Protein AF-0000000078754511 (afdb_homodimer)

Foldseek 3Di:
DPPPPDPPPLPLCLPLQDQVLQVLQVVLQCVQVVVVHDRDDLQVAALLVLLLVLQLVQQLQLHHPLVSHDPVVNVVSVVSVVVCVVVVNGDNHGNDDPSSSSSNSLNNNFAYEHPPPPCFPAFQKDKFFDDDDAQFWQDWDADPVAFIWTWHQPQCWTFTAHLVRHTDDIAHDLHTWHDWDDDPQKIKTKHQQHPVLDDDQRRKIWIWIAHPVVRDIDTQDIDAAGFRDKDWAQLDDPPDIKIWTFHAHPQADGAIKIWDDDVPHIDIDGQGRDGGWADKAWDDYDPSKTWIWIFGADCWTFIWTWIRHPRHIDIDTQDTDHRQFAWHDWYWAQQQPPPGTKIKTFTADRCVVPLFSAFDQQGGIWTWDDDSGPHTGTRHGYRAHAWQDWDWDQDPNKTKIWTFGFGQDPVTFGWIWIWIRPHRSHTRIHIHGDLFRFNDKDWSDPDPWIWIKGAGHQDWTWHQDPNDTDTDTRPDHRIIIMTRDPPPD/DDPPPPPPPLPLCLDLQFQVLQVLQVVLQCVQVVVVHDRDALQVAALLVLLLVLQLVQQLQLHHPLVSHDPVVNVVSVVSVVVCVVVVNGDNHGNDDPSSSSSNSLNNNFAYEHPPPPCFPAFQKDKFFDDDDAQFWQDWDADPVAFIWTWHQPQQWTFTAHLVRHTDDIAHDLHTWHDWDDDPQKIKTKHQQHPVLDDDQRRKIWIWIAHPVVRDIDTQDIDAAGFRDKDWAQLDDPPDIKMWTFHAHPQADGAIKIWDDDVPHIDIDGQGRDGGWADKAWDDYDPSKTWIWIFGADCWTFIWTWIRHPRHIDIDTQDTDHRQFAWHDWYWAQQQPPPGTKIKTFTADRCVVPLFSAFDQQGGIWTWDDDSGPHTGTRHGYRAHAWQDWDWDQDPNKTKIWTFGFGQDPVTFGWIWIWIRPHRSHTRIHIHGDLFRFNDKDWSDPDPWIWIKGAGHQDWTWHQDPNDTDTDTRPDHRIIIMTRDPPPD

Structure (mmCIF, N/CA/C/O backbone):
data_AF-0000000078754511-model_v1
#
loop_
_entity.id
_entity.type
_entity.pdbx_description
1 polymer 'VCBS repeat-containing protein'
#
loop_
_atom_site.group_PDB
_atom_site.id
_atom_site.type_symbol
_atom_site.label_atom_id
_atom_site.label_alt_id
_atom_site.label_comp_id
_atom_site.label_asym_id
_atom_site.label_entity_id
_atom_site.label_seq_id
_atom_site.pdbx_PDB_ins_code
_atom_site.Cartn_x
_atom_site.Cartn_y
_atom_site.Cartn_z
_atom_site.occupancy
_atom_site.B_iso_or_equiv
_atom_site.auth_seq_id
_atom_site.auth_comp_id
_atom_site.auth_asym_id
_atom_site.auth_atom_id
_atom_site.pdbx_PDB_model_num
ATOM 1 N N . MET A 1 1 ? -35.531 -6.73 31.484 1 18.2 1 MET A N 1
ATOM 2 C CA . MET A 1 1 ? -36.062 -7.129 30.188 1 18.2 1 MET A CA 1
ATOM 3 C C . MET A 1 1 ? -35.188 -6.543 29.062 1 18.2 1 MET A C 1
ATOM 5 O O . MET A 1 1 ? -35.281 -5.348 28.781 1 18.2 1 MET A O 1
ATOM 9 N N . CYS A 1 2 ? -34.062 -6.977 28.766 1 18.41 2 CYS A N 1
ATOM 10 C CA . CYS A 1 2 ? -32.75 -6.57 28.266 1 18.41 2 CYS A CA 1
ATOM 11 C C . CYS A 1 2 ? -32.75 -6.535 26.75 1 18.41 2 CYS A C 1
ATOM 13 O O . CYS A 1 2 ? -32.75 -7.582 26.094 1 18.41 2 CYS A O 1
ATOM 15 N N . ALA A 1 3 ? -33.406 -5.613 26.109 1 20.36 3 ALA A N 1
ATOM 16 C CA . ALA A 1 3 ? -33.844 -5.574 24.719 1 20.36 3 ALA A CA 1
ATOM 17 C C . ALA A 1 3 ? -32.656 -5.777 23.766 1 20.36 3 ALA A C 1
ATOM 19 O O . ALA A 1 3 ? -31.688 -5.027 23.828 1 20.36 3 ALA A O 1
ATOM 20 N N . ARG A 1 4 ? -32.344 -6.934 23.25 1 21.5 4 ARG A N 1
ATOM 21 C CA . ARG A 1 4 ? -31.406 -7.57 22.328 1 21.5 4 ARG A CA 1
ATOM 22 C C . ARG A 1 4 ? -31.359 -6.824 21 1 21.5 4 ARG A C 1
ATOM 24 O O . ARG A 1 4 ? -32.281 -6.945 20.188 1 21.5 4 ARG A O 1
ATOM 31 N N . ALA A 1 5 ? -31.062 -5.629 21 1 21.14 5 ALA A N 1
ATOM 32 C CA . ALA A 1 5 ? -31.156 -4.867 19.75 1 21.14 5 ALA A CA 1
ATOM 33 C C . ALA A 1 5 ? -30.484 -5.617 18.609 1 21.14 5 ALA A C 1
ATOM 35 O O . ALA A 1 5 ? -29.391 -6.18 18.781 1 21.14 5 ALA A O 1
ATOM 36 N N . ARG A 1 6 ? -31.234 -6.164 17.719 1 22.45 6 ARG A N 1
ATOM 37 C CA . ARG A 1 6 ? -31 -6.812 16.438 1 22.45 6 ARG A CA 1
ATOM 38 C C . ARG A 1 6 ? -29.953 -6.059 15.625 1 22.45 6 ARG A C 1
ATOM 40 O O . ARG A 1 6 ? -30.156 -4.898 15.266 1 22.45 6 ARG A O 1
ATOM 47 N N . PHE A 1 7 ? -28.781 -6.27 15.883 1 22.36 7 PHE A N 1
ATOM 48 C CA . PHE A 1 7 ? -27.531 -5.922 15.219 1 22.36 7 PHE A CA 1
ATOM 49 C C . PHE A 1 7 ? -27.672 -6.023 13.703 1 22.36 7 PHE A C 1
ATOM 51 O O . PHE A 1 7 ? -27.875 -7.113 13.164 1 22.36 7 PHE A O 1
ATOM 58 N N . SER A 1 8 ? -28.391 -5.188 13.164 1 24.47 8 SER A N 1
ATOM 59 C CA . SER A 1 8 ? -28.688 -5.137 11.734 1 24.47 8 SER A CA 1
ATOM 60 C C . SER A 1 8 ? -27.469 -5.535 10.906 1 24.47 8 SER A C 1
ATOM 62 O O . SER A 1 8 ? -26.328 -5.227 11.273 1 24.47 8 SER A O 1
ATOM 64 N N . GLU A 1 9 ? -27.438 -6.629 10.18 1 24.64 9 GLU A N 1
ATOM 65 C CA . GLU A 1 9 ? -26.625 -7.262 9.141 1 24.64 9 GLU A CA 1
ATOM 66 C C . GLU A 1 9 ? -26 -6.219 8.219 1 24.64 9 GLU A C 1
ATOM 68 O O . GLU A 1 9 ? -26.703 -5.484 7.527 1 24.64 9 GLU A O 1
ATOM 73 N N . PHE A 1 10 ? -25.281 -5.43 8.633 1 26.17 10 PHE A N 1
ATOM 74 C CA . PHE A 1 10 ? -24.531 -4.68 7.629 1 26.17 10 PHE A CA 1
ATOM 75 C C . PHE A 1 10 ? -24.281 -5.531 6.391 1 26.17 10 PHE A C 1
ATOM 77 O O . PHE A 1 10 ? -23.5 -6.488 6.441 1 26.17 10 PHE A O 1
ATOM 84 N N . ARG A 1 11 ? -25.25 -5.789 5.57 1 28.97 11 ARG A N 1
ATOM 85 C CA . ARG A 1 11 ? -25.234 -6.438 4.262 1 28.97 11 ARG A CA 1
ATOM 86 C C . ARG A 1 11 ? -24.031 -5.961 3.439 1 28.97 11 ARG A C 1
ATOM 88 O O . ARG A 1 11 ? -23.953 -4.785 3.076 1 28.97 11 ARG A O 1
ATOM 95 N N . GLN A 1 12 ? -22.891 -6.449 3.58 1 33.5 12 GLN A N 1
ATOM 96 C CA . GLN A 1 12 ? -21.75 -6.543 2.68 1 33.5 12 GLN A CA 1
ATOM 97 C C . GLN A 1 12 ? -22.203 -6.676 1.228 1 33.5 12 GLN A C 1
ATOM 99 O O . GLN A 1 12 ? -22.469 -7.781 0.755 1 33.5 12 GLN A O 1
ATOM 104 N N . GLU A 1 13 ? -22.969 -5.902 0.886 1 31.16 13 GLU A N 1
ATOM 105 C CA . GLU A 1 13 ? -23.375 -5.965 -0.512 1 31.16 13 GLU A CA 1
ATOM 106 C C . GLU A 1 13 ? -22.188 -5.777 -1.45 1 31.16 13 GLU A C 1
ATOM 108 O O . GLU A 1 13 ? -21.734 -4.652 -1.673 1 31.16 13 GLU A O 1
ATOM 113 N N . LYS A 1 14 ? -21.219 -6.57 -1.328 1 37.03 14 LYS A N 1
ATOM 114 C CA . LYS A 1 14 ? -20.438 -6.539 -2.561 1 37.03 14 LYS A CA 1
ATOM 115 C C . LYS A 1 14 ? -21.328 -6.578 -3.787 1 37.03 14 LYS A C 1
ATOM 117 O O . LYS A 1 14 ? -22.078 -7.539 -3.986 1 37.03 14 LYS A O 1
ATOM 122 N N . LEU A 1 15 ? -21.688 -5.535 -4.34 1 36.12 15 LEU A N 1
ATOM 123 C CA . LEU A 1 15 ? -22.516 -5.426 -5.543 1 36.12 15 LEU A CA 1
ATOM 124 C C . LEU A 1 15 ? -22 -6.344 -6.645 1 36.12 15 LEU A C 1
ATOM 126 O O . LEU A 1 15 ? -20.781 -6.523 -6.785 1 36.12 15 LEU A O 1
ATOM 130 N N . ASN A 1 16 ? -22.625 -7.418 -6.926 1 35.25 16 ASN A N 1
ATOM 131 C CA . ASN A 1 16 ? -22.422 -8.18 -8.156 1 35.25 16 ASN A CA 1
ATOM 132 C C . ASN A 1 16 ? -22.016 -7.273 -9.312 1 35.25 16 ASN A C 1
ATOM 134 O O . ASN A 1 16 ? -22.875 -6.719 -10 1 35.25 16 ASN A O 1
ATOM 138 N N . VAL A 1 17 ? -20.953 -6.707 -9.156 1 39.59 17 VAL A N 1
ATOM 139 C CA . VAL A 1 17 ? -20.672 -5.715 -10.195 1 39.59 17 VAL A CA 1
ATOM 140 C C . VAL A 1 17 ? -20.172 -6.414 -11.453 1 39.59 17 VAL A C 1
ATOM 142 O O . VAL A 1 17 ? -19.203 -7.176 -11.398 1 39.59 17 VAL A O 1
ATOM 145 N N . ASP A 1 18 ? -21.016 -6.59 -12.453 1 44.59 18 ASP A N 1
ATOM 146 C CA . ASP A 1 18 ? -20.703 -7.055 -13.797 1 44.59 18 ASP A CA 1
ATOM 147 C C . ASP A 1 18 ? -19.516 -6.289 -14.375 1 44.59 18 ASP A C 1
ATOM 149 O O . ASP A 1 18 ? -19.25 -5.152 -13.984 1 44.59 18 ASP A O 1
ATOM 153 N N . ARG A 1 19 ? -18.734 -6.926 -15.289 1 43.47 19 ARG A N 1
ATOM 154 C CA . ARG A 1 19 ? -17.547 -6.445 -15.969 1 43.47 19 ARG A CA 1
ATOM 155 C C . ARG A 1 19 ? -17.781 -5.082 -16.609 1 43.47 19 ARG A C 1
ATOM 157 O O . ARG A 1 19 ? -16.953 -4.184 -16.5 1 43.47 19 ARG A O 1
ATOM 164 N N . ALA A 1 20 ? -18.625 -5.164 -17.344 1 53.12 20 ALA A N 1
ATOM 165 C CA . ALA A 1 20 ? -19.016 -3.941 -18.047 1 53.12 20 ALA A CA 1
ATOM 166 C C . ALA A 1 20 ? -19.312 -2.816 -17.047 1 53.12 20 ALA A C 1
ATOM 168 O O . ALA A 1 20 ? -18.953 -1.659 -17.297 1 53.12 20 ALA A O 1
ATOM 169 N N . ALA A 1 21 ? -19.625 -3.314 -15.945 1 59.94 21 ALA A N 1
ATOM 170 C CA . ALA A 1 21 ? -19.984 -2.328 -14.93 1 59.94 21 ALA A CA 1
ATOM 171 C C . ALA A 1 21 ? -18.734 -1.723 -14.289 1 59.94 21 ALA A C 1
ATOM 173 O O . ALA A 1 21 ? -18.688 -0.518 -14.031 1 59.94 21 ALA A O 1
ATOM 174 N N . LEU A 1 22 ? -17.672 -2.545 -14.227 1 65.56 22 LEU A N 1
ATOM 175 C CA . LEU A 1 22 ? -16.453 -2.031 -13.625 1 65.56 22 LEU A CA 1
ATOM 176 C C . LEU A 1 22 ? -15.75 -1.052 -14.57 1 65.56 22 LEU A C 1
ATOM 178 O O . LEU A 1 22 ? -15.242 -0.016 -14.125 1 65.56 22 LEU A O 1
ATOM 182 N N . ARG A 1 23 ? -15.688 -1.397 -15.852 1 64.94 23 ARG A N 1
ATOM 183 C CA . ARG A 1 23 ? -15.102 -0.492 -16.828 1 64.94 23 ARG A CA 1
ATOM 184 C C . ARG A 1 23 ? -15.867 0.825 -16.891 1 64.94 23 ARG A C 1
ATOM 186 O O . ARG A 1 23 ? -15.266 1.898 -16.938 1 64.94 23 ARG A O 1
ATOM 193 N N . THR A 1 24 ? -17.062 0.612 -16.969 1 75.88 24 THR A N 1
ATOM 194 C CA . THR A 1 24 ? -17.906 1.799 -16.984 1 75.88 24 THR A CA 1
ATOM 195 C C . THR A 1 24 ? -17.719 2.619 -15.711 1 75.88 24 THR A C 1
ATOM 197 O O . THR A 1 24 ? -17.656 3.85 -15.758 1 75.88 24 THR A O 1
ATOM 200 N N . GLY A 1 25 ? -17.484 1.888 -14.68 1 83.81 25 GLY A N 1
ATOM 201 C CA . GLY A 1 25 ? -17.25 2.57 -13.414 1 83.81 25 GLY A CA 1
ATOM 202 C C . GLY A 1 25 ? -15.93 3.301 -13.352 1 83.81 25 GLY A C 1
ATOM 203 O O . GLY A 1 25 ? -15.852 4.43 -12.867 1 83.81 25 GLY A O 1
ATOM 204 N N . ARG A 1 26 ? -14.914 2.621 -13.836 1 78.06 26 ARG A N 1
ATOM 205 C CA . ARG A 1 26 ? -13.602 3.254 -13.867 1 78.06 26 ARG A CA 1
ATOM 206 C C . ARG A 1 26 ? -13.617 4.496 -14.75 1 78.06 26 ARG A C 1
ATOM 208 O O . ARG A 1 26 ? -13.094 5.543 -14.367 1 78.06 26 ARG A O 1
ATOM 215 N N . ALA A 1 27 ? -14.125 4.395 -15.938 1 78.88 27 ALA A N 1
ATOM 216 C CA . ALA A 1 27 ? -14.242 5.531 -16.844 1 78.88 27 ALA A CA 1
ATOM 217 C C . ALA A 1 27 ? -15.047 6.66 -16.219 1 78.88 27 ALA A C 1
ATOM 219 O O . ALA A 1 27 ? -14.695 7.836 -16.344 1 78.88 27 ALA A O 1
ATOM 220 N N . ALA A 1 28 ? -16.078 6.262 -15.57 1 90.19 28 ALA A N 1
ATOM 221 C CA . ALA A 1 28 ? -16.891 7.25 -14.875 1 90.19 28 ALA A CA 1
ATOM 222 C C . ALA A 1 28 ? -16.094 7.953 -13.781 1 90.19 28 ALA A C 1
ATOM 224 O O . ALA A 1 28 ? -16.219 9.164 -13.586 1 90.19 28 ALA A O 1
ATOM 225 N N . ALA A 1 29 ? -15.266 7.168 -13.094 1 88.19 29 ALA A N 1
ATOM 226 C CA . ALA A 1 29 ? -14.438 7.754 -12.047 1 88.19 29 ALA A CA 1
ATOM 227 C C . ALA A 1 29 ? -13.469 8.781 -12.617 1 88.19 29 ALA A C 1
ATOM 229 O O . ALA A 1 29 ? -13.328 9.883 -12.086 1 88.19 29 ALA A O 1
ATOM 230 N N . GLU A 1 30 ? -12.828 8.438 -13.695 1 81.81 30 GLU A N 1
ATOM 231 C CA . GLU A 1 30 ? -11.891 9.344 -14.352 1 81.81 30 GLU A CA 1
ATOM 232 C C . GLU A 1 30 ? -12.586 10.617 -14.812 1 81.81 30 GLU A C 1
ATOM 234 O O . GLU A 1 30 ? -12.031 11.711 -14.695 1 81.81 30 GLU A O 1
ATOM 239 N N . THR A 1 31 ? -13.727 10.469 -15.266 1 86.75 31 THR A N 1
ATOM 240 C CA . THR A 1 31 ? -14.477 11.594 -15.828 1 86.75 31 THR A CA 1
ATOM 241 C C . THR A 1 31 ? -15.031 12.477 -14.719 1 86.75 31 THR A C 1
ATOM 243 O O . THR A 1 31 ? -14.914 13.703 -14.773 1 86.75 31 THR A O 1
ATOM 246 N N . HIS A 1 32 ? -15.547 11.875 -13.719 1 90.19 32 HIS A N 1
ATOM 247 C CA . HIS A 1 32 ? -16.359 12.641 -12.773 1 90.19 32 HIS A CA 1
ATOM 248 C C . HIS A 1 32 ? -15.57 12.945 -11.5 1 90.19 32 HIS A C 1
ATOM 250 O O . HIS A 1 32 ? -15.766 14 -10.891 1 90.19 32 HIS A O 1
ATOM 256 N N . CYS A 1 33 ? -14.773 11.977 -11.055 1 88.5 33 CYS A N 1
ATOM 257 C CA . CYS A 1 33 ? -14 12.219 -9.836 1 88.5 33 CYS A CA 1
ATOM 258 C C . CYS A 1 33 ? -12.773 13.078 -10.133 1 88.5 33 CYS A C 1
ATOM 260 O O . CYS A 1 33 ? -12.367 13.891 -9.297 1 88.5 33 CYS A O 1
ATOM 262 N N . GLY A 1 34 ? -12.164 12.945 -11.281 1 81.81 34 GLY A N 1
ATOM 263 C CA . GLY A 1 34 ? -10.961 13.656 -11.688 1 81.81 34 GLY A CA 1
ATOM 264 C C . GLY A 1 34 ? -11.188 15.141 -11.906 1 81.81 34 GLY A C 1
ATOM 265 O O . GLY A 1 34 ? -10.234 15.914 -12.008 1 81.81 34 GLY A O 1
ATOM 266 N N . GLN A 1 35 ? -12.359 15.539 -11.891 1 77.88 35 GLN A N 1
ATOM 267 C CA . GLN A 1 35 ? -12.68 16.938 -12.117 1 77.88 35 GLN A CA 1
ATOM 268 C C . GLN A 1 35 ? -12.297 17.797 -10.914 1 77.88 35 GLN A C 1
ATOM 270 O O . GLN A 1 35 ? -12 18.984 -11.055 1 77.88 35 GLN A O 1
ATOM 275 N N . CYS A 1 36 ? -12.305 17.188 -9.828 1 83.62 36 CYS A N 1
ATOM 276 C CA . CYS A 1 36 ? -12.094 17.969 -8.617 1 83.62 36 CYS A CA 1
ATOM 277 C C . CYS A 1 36 ? -10.82 17.547 -7.902 1 83.62 36 CYS A C 1
ATOM 279 O O . CYS A 1 36 ? -10.234 18.328 -7.152 1 83.62 36 CYS A O 1
ATOM 281 N N . HIS A 1 37 ? -10.453 16.328 -8.102 1 83.62 37 HIS A N 1
ATOM 282 C CA . HIS A 1 37 ? -9.266 15.805 -7.438 1 83.62 37 HIS A CA 1
ATOM 283 C C . HIS A 1 37 ? -8.664 14.641 -8.227 1 83.62 37 HIS A C 1
ATOM 285 O O . HIS A 1 37 ? -9.297 14.102 -9.133 1 83.62 37 HIS A O 1
ATOM 291 N N . LEU A 1 38 ? -7.445 14.281 -7.793 1 76.25 38 LEU A N 1
ATOM 292 C CA . LEU A 1 38 ? -6.863 13.086 -8.383 1 76.25 38 LEU A CA 1
ATOM 293 C C . LEU A 1 38 ? -7.75 11.867 -8.141 1 76.25 38 LEU A C 1
ATOM 295 O O . LEU A 1 38 ? -8.289 11.695 -7.047 1 76.25 38 LEU A O 1
ATOM 299 N N . VAL A 1 39 ? -7.91 11.078 -9.219 1 79.88 39 VAL A N 1
ATOM 300 C CA . VAL A 1 39 ? -8.805 9.93 -9.141 1 79.88 39 VAL A CA 1
ATOM 301 C C . VAL A 1 39 ? -8.258 8.922 -8.133 1 79.88 39 VAL A C 1
ATOM 303 O O . VAL A 1 39 ? -7.145 8.406 -8.297 1 79.88 39 VAL A O 1
ATOM 306 N N . PRO A 1 40 ? -9.016 8.656 -7.105 1 79.25 40 PRO A N 1
ATOM 307 C CA . PRO A 1 40 ? -8.523 7.668 -6.145 1 79.25 40 PRO A CA 1
ATOM 308 C C . PRO A 1 40 ? -8.594 6.238 -6.68 1 79.25 40 PRO A C 1
ATOM 310 O O . PRO A 1 40 ? -9.523 5.891 -7.406 1 79.25 40 PRO A O 1
ATOM 313 N N . LEU A 1 41 ? -7.668 5.449 -6.223 1 69.56 41 LEU A N 1
ATOM 314 C CA . LEU A 1 41 ? -7.738 4.02 -6.504 1 69.56 41 LEU A CA 1
ATOM 315 C C . LEU A 1 41 ? -8.664 3.316 -5.516 1 69.56 41 LEU A C 1
ATOM 317 O O . LEU A 1 41 ? -8.617 3.594 -4.316 1 69.56 41 LEU A O 1
ATOM 321 N N . PRO A 1 42 ? -9.523 2.438 -6.031 1 74 42 PRO A N 1
ATOM 322 C CA . PRO A 1 42 ? -10.422 1.744 -5.105 1 74 42 PRO A CA 1
ATOM 323 C C . PRO A 1 42 ? -9.672 0.976 -4.02 1 74 42 PRO A C 1
ATOM 325 O O . PRO A 1 42 ? -10.109 0.949 -2.865 1 74 42 PRO A O 1
ATOM 328 N N . GLU A 1 43 ? -8.57 0.438 -4.34 1 63.12 43 GLU A N 1
ATOM 329 C CA . GLU A 1 43 ? -7.824 -0.42 -3.428 1 63.12 43 GLU A CA 1
ATOM 330 C C . GLU A 1 43 ? -7.148 0.398 -2.33 1 63.12 43 GLU A C 1
ATOM 332 O O . GLU A 1 43 ? -6.668 -0.158 -1.34 1 63.12 43 GLU A O 1
ATOM 337 N N . SER A 1 44 ? -7.18 1.721 -2.484 1 69.31 44 SER A N 1
ATOM 338 C CA . SER A 1 44 ? -6.578 2.59 -1.478 1 69.31 44 SER A CA 1
ATOM 339 C C . SER A 1 44 ? -7.48 2.73 -0.257 1 69.31 44 SER A C 1
ATOM 341 O O . SER A 1 44 ? -7.062 3.26 0.774 1 69.31 44 SER A O 1
ATOM 343 N N . MET A 1 45 ? -8.664 2.205 -0.352 1 73.44 45 MET A N 1
ATOM 344 C CA . MET A 1 45 ? -9.633 2.344 0.736 1 73.44 45 MET A CA 1
ATOM 345 C C . MET A 1 45 ? -10.242 0.994 1.099 1 73.44 45 MET A C 1
ATOM 347 O O . MET A 1 45 ? -10.352 0.11 0.248 1 73.44 45 MET A O 1
ATOM 351 N N . SER A 1 46 ? -10.633 0.91 2.402 1 69.81 46 SER A N 1
ATOM 352 C CA . SER A 1 46 ? -11.492 -0.203 2.775 1 69.81 46 SER A CA 1
ATOM 353 C C . SER A 1 46 ? -12.898 -0.025 2.207 1 69.81 46 SER A C 1
ATOM 355 O O . SER A 1 46 ? -13.297 1.088 1.854 1 69.81 46 SER A O 1
ATOM 357 N N . GLN A 1 47 ? -13.633 -1.098 2.158 1 69.81 47 GLN A N 1
ATOM 358 C CA . GLN A 1 47 ? -14.969 -1.052 1.59 1 69.81 47 GLN A CA 1
ATOM 359 C C . GLN A 1 47 ? -15.867 -0.1 2.375 1 69.81 47 GLN A C 1
ATOM 361 O O . GLN A 1 47 ? -16.594 0.704 1.786 1 69.81 47 GLN A O 1
ATOM 366 N N . PRO A 1 48 ? -15.789 -0.133 3.746 1 73.31 48 PRO A N 1
ATOM 367 C CA . PRO A 1 48 ? -16.609 0.839 4.469 1 73.31 48 PRO A CA 1
ATOM 368 C C . PRO A 1 48 ? -16.219 2.283 4.176 1 73.31 48 PRO A C 1
ATOM 370 O O . PRO A 1 48 ? -17.078 3.15 4.031 1 73.31 48 PRO A O 1
ATOM 373 N N . ASN A 1 49 ? -14.961 2.471 4.07 1 79.75 49 ASN A N 1
ATOM 374 C CA . ASN A 1 49 ? -14.508 3.816 3.74 1 79.75 49 ASN A CA 1
ATOM 375 C C . ASN A 1 49 ? -14.93 4.223 2.332 1 79.75 49 ASN A C 1
ATOM 377 O O . ASN A 1 49 ? -15.297 5.375 2.098 1 79.75 49 ASN A O 1
ATOM 381 N N . ALA A 1 50 ? -14.852 3.273 1.426 1 80.5 50 ALA A N 1
ATOM 382 C CA . ALA A 1 50 ? -15.289 3.551 0.059 1 80.5 50 ALA A CA 1
ATOM 383 C C . ALA A 1 50 ? -16.766 3.918 0.019 1 80.5 50 ALA A C 1
ATOM 385 O O . ALA A 1 50 ? -17.172 4.84 -0.698 1 80.5 50 ALA A O 1
ATOM 386 N N . ALA A 1 51 ? -17.547 3.211 0.749 1 83.25 51 ALA A N 1
ATOM 387 C CA . ALA A 1 51 ? -18.984 3.486 0.81 1 83.25 51 ALA A CA 1
ATOM 388 C C . ALA A 1 51 ? -19.25 4.887 1.354 1 83.25 51 ALA A C 1
ATOM 390 O O . ALA A 1 51 ? -20.078 5.625 0.809 1 83.25 51 ALA A O 1
ATOM 391 N N . TYR A 1 52 ? -18.547 5.184 2.389 1 86.69 52 TYR A N 1
ATOM 392 C CA . TYR A 1 52 ? -18.703 6.512 2.969 1 86.69 52 TYR A CA 1
ATOM 393 C C . TYR A 1 52 ? -18.281 7.594 1.982 1 86.69 52 TYR A C 1
ATOM 395 O O . TYR A 1 52 ? -18.969 8.602 1.816 1 86.69 52 TYR A O 1
ATOM 403 N N . MET A 1 53 ? -17.156 7.375 1.368 1 88.5 53 MET A N 1
ATOM 404 C CA . MET A 1 53 ? -16.641 8.375 0.441 1 88.5 53 MET A CA 1
ATOM 405 C C . MET A 1 53 ? -17.578 8.555 -0.748 1 88.5 53 MET A C 1
ATOM 407 O O . MET A 1 53 ? -17.75 9.672 -1.242 1 88.5 53 MET A O 1
ATOM 411 N N . LEU A 1 54 ? -18.141 7.465 -1.187 1 90.25 54 LEU A N 1
ATOM 412 C CA . LEU A 1 54 ? -19.109 7.57 -2.275 1 90.25 54 LEU A CA 1
ATOM 413 C C . LEU A 1 54 ? -20.312 8.406 -1.855 1 90.25 54 LEU A C 1
ATOM 415 O O . LEU A 1 54 ? -20.812 9.219 -2.635 1 90.25 54 LEU A O 1
ATOM 419 N N . ALA A 1 55 ? -20.781 8.188 -0.629 1 91.62 55 ALA A N 1
ATOM 420 C CA . ALA A 1 55 ? -21.891 8.984 -0.12 1 91.62 55 ALA A CA 1
ATOM 421 C C . ALA A 1 55 ? -21.5 10.461 -0.024 1 91.62 55 ALA A C 1
ATOM 423 O O . ALA A 1 55 ? -22.266 11.336 -0.43 1 91.62 55 ALA A O 1
ATOM 424 N N . TYR A 1 56 ? -20.312 10.688 0.455 1 90.31 56 TYR A N 1
ATOM 425 C CA . TYR A 1 56 ? -19.828 12.055 0.614 1 90.31 56 TYR A CA 1
ATOM 426 C C . TYR A 1 56 ? -19.625 12.727 -0.741 1 90.31 56 TYR A C 1
ATOM 428 O O . TYR A 1 56 ? -20.141 13.82 -0.982 1 90.31 56 TYR A O 1
ATOM 436 N N . MET A 1 57 ? -18.953 12.047 -1.668 1 90.81 57 MET A N 1
ATOM 437 C CA . MET A 1 57 ? -18.703 12.578 -3.006 1 90.81 57 MET A CA 1
ATOM 438 C C . MET A 1 57 ? -20 12.688 -3.795 1 90.81 57 MET A C 1
ATOM 440 O O . MET A 1 57 ? -20.141 13.547 -4.668 1 90.81 57 MET A O 1
ATOM 444 N N . GLY A 1 58 ? -20.922 11.805 -3.459 1 94 58 GLY A N 1
ATOM 445 C CA . GLY A 1 58 ? -22.234 11.852 -4.105 1 94 58 GLY A CA 1
ATOM 446 C C . GLY A 1 58 ? -22.922 13.188 -3.945 1 94 58 GLY A C 1
ATOM 447 O O . GLY A 1 58 ? -23.641 13.633 -4.848 1 94 58 GLY A O 1
ATOM 448 N N . LEU A 1 59 ? -22.688 13.828 -2.828 1 93.44 59 LEU A N 1
ATOM 449 C CA . LEU A 1 59 ? -23.297 15.133 -2.59 1 93.44 59 LEU A CA 1
ATOM 450 C C . LEU A 1 59 ? -22.859 16.141 -3.65 1 93.44 59 LEU A C 1
ATOM 452 O O . LEU A 1 59 ? -23.672 16.922 -4.141 1 93.44 59 LEU A O 1
ATOM 456 N N . PHE A 1 60 ? -21.609 16.078 -4.039 1 92.56 60 PHE A N 1
ATOM 457 C CA . PHE A 1 60 ? -21.094 16.984 -5.062 1 92.56 60 PHE A CA 1
ATOM 458 C C . PHE A 1 60 ? -21.719 16.656 -6.422 1 92.56 60 PHE A C 1
ATOM 460 O O . PHE A 1 60 ? -21.734 17.5 -7.312 1 92.56 60 PHE A O 1
ATOM 467 N N . LEU A 1 61 ? -22.219 15.438 -6.566 1 94.19 61 LEU A N 1
ATOM 468 C CA . LEU A 1 61 ? -22.844 15 -7.812 1 94.19 61 LEU A CA 1
ATOM 469 C C . LEU A 1 61 ? -24.359 15.078 -7.715 1 94.19 61 LEU A C 1
ATOM 471 O O . LEU A 1 61 ? -25.078 14.609 -8.609 1 94.19 61 LEU A O 1
ATOM 475 N N . GLY A 1 62 ? -24.891 15.664 -6.605 1 94.75 62 GLY A N 1
ATOM 476 C CA . GLY A 1 62 ? -26.328 15.828 -6.418 1 94.75 62 GLY A CA 1
ATOM 477 C C . GLY A 1 62 ? -27.047 14.531 -6.07 1 94.75 62 GLY A C 1
ATOM 478 O O . GLY A 1 62 ? -28.234 14.383 -6.34 1 94.75 62 GLY A O 1
ATOM 479 N N . ILE A 1 63 ? -26.281 13.578 -5.582 1 94.25 63 ILE A N 1
ATOM 480 C CA . ILE A 1 63 ? -26.828 12.266 -5.238 1 94.25 63 ILE A CA 1
ATOM 481 C C . ILE A 1 63 ? -26.781 12.07 -3.727 1 94.25 63 ILE A C 1
ATOM 483 O O . ILE A 1 63 ? -25.734 12.25 -3.105 1 94.25 63 ILE A O 1
ATOM 487 N N . ASP A 1 64 ? -27.859 11.781 -3.119 1 91.69 64 ASP A N 1
ATOM 488 C CA . ASP A 1 64 ? -27.906 11.438 -1.7 1 91.69 64 ASP A CA 1
ATOM 489 C C . ASP A 1 64 ? -27.859 9.922 -1.496 1 91.69 64 ASP A C 1
ATOM 491 O O . ASP A 1 64 ? -28.859 9.234 -1.677 1 91.69 64 ASP A O 1
ATOM 495 N N . ALA A 1 65 ? -26.719 9.453 -1.13 1 87.81 65 ALA A N 1
ATOM 496 C CA . ALA A 1 65 ? -26.547 8.023 -0.893 1 87.81 65 ALA A CA 1
ATOM 497 C C . ALA A 1 65 ? -26.422 7.723 0.599 1 87.81 65 ALA A C 1
ATOM 499 O O . ALA A 1 65 ? -25.812 6.727 0.994 1 87.81 65 ALA A O 1
ATOM 500 N N . SER A 1 66 ? -26.922 8.57 1.502 1 87.81 66 SER A N 1
ATOM 501 C CA . SER A 1 66 ? -26.75 8.469 2.947 1 87.81 66 SER A CA 1
ATOM 502 C C . SER A 1 66 ? -27.484 7.246 3.504 1 87.81 66 SER A C 1
ATOM 504 O O . SER A 1 66 ? -27.125 6.742 4.57 1 87.81 66 SER A O 1
ATOM 506 N N . ARG A 1 67 ? -28.484 6.711 2.834 1 81.56 67 ARG A N 1
ATOM 507 C CA . ARG A 1 67 ? -29.266 5.578 3.311 1 81.56 67 ARG A CA 1
ATOM 508 C C . ARG A 1 67 ? -28.422 4.312 3.373 1 81.56 67 ARG A C 1
ATOM 510 O O . ARG A 1 67 ? -28.75 3.373 4.098 1 81.56 67 ARG A O 1
ATOM 517 N N . GLN A 1 68 ? -27.297 4.324 2.664 1 76.75 68 GLN A N 1
ATOM 518 C CA . GLN A 1 68 ? -26.438 3.141 2.594 1 76.75 68 GLN A CA 1
ATOM 519 C C . GLN A 1 68 ? -25.406 3.131 3.723 1 76.75 68 GLN A C 1
ATOM 521 O O . GLN A 1 68 ? -24.656 2.166 3.879 1 76.75 68 GLN A O 1
ATOM 526 N N . LEU A 1 69 ? -25.406 4.215 4.535 1 81.69 69 LEU A N 1
ATOM 527 C CA . LEU A 1 69 ? -24.406 4.348 5.59 1 81.69 69 LEU A CA 1
ATOM 528 C C . LEU A 1 69 ? -24.922 3.771 6.906 1 81.69 69 LEU A C 1
ATOM 530 O O . LEU A 1 69 ? -26.125 3.771 7.156 1 81.69 69 LEU A O 1
ATOM 534 N N . ASP A 1 70 ? -24 3.266 7.742 1 74.44 70 ASP A N 1
ATOM 535 C CA . ASP A 1 70 ? -24.328 2.83 9.102 1 74.44 70 ASP A CA 1
ATOM 536 C C . ASP A 1 70 ? -24.703 4.02 9.984 1 74.44 70 ASP A C 1
ATOM 538 O O . ASP A 1 70 ? -24.312 5.156 9.695 1 74.44 70 ASP A O 1
ATOM 542 N N . ASP A 1 71 ? -25.391 3.773 11.07 1 73.81 71 ASP A N 1
ATOM 543 C CA . ASP A 1 71 ? -25.875 4.832 11.945 1 73.81 71 ASP A CA 1
ATOM 544 C C . ASP A 1 71 ? -24.719 5.645 12.523 1 73.81 71 ASP A C 1
ATOM 546 O O . ASP A 1 71 ? -24.797 6.871 12.617 1 73.81 71 ASP A O 1
ATOM 550 N N . ALA A 1 72 ? -23.703 4.844 12.836 1 71.56 72 ALA A N 1
ATOM 551 C CA . ALA A 1 72 ? -22.547 5.527 13.406 1 71.56 72 ALA A CA 1
ATOM 552 C C . ALA A 1 72 ? -21.938 6.496 12.398 1 71.56 72 ALA A C 1
ATOM 554 O O . ALA A 1 72 ? -21.375 7.527 12.781 1 71.56 72 ALA A O 1
ATOM 555 N N . GLU A 1 73 ? -22.156 6.227 11.094 1 79.62 73 GLU A N 1
ATOM 556 C CA . GLU A 1 73 ? -21.609 7.051 10.023 1 79.62 73 GLU A CA 1
ATOM 557 C C . GLU A 1 73 ? -22.531 8.211 9.68 1 79.62 73 GLU A C 1
ATOM 559 O O . GLU A 1 73 ? -22.078 9.25 9.188 1 79.62 73 GLU A O 1
ATOM 564 N N . LYS A 1 74 ? -23.766 7.977 9.984 1 82 74 LYS A N 1
ATOM 565 C CA . LYS A 1 74 ? -24.766 8.961 9.578 1 82 74 LYS A CA 1
ATOM 566 C C . LYS A 1 74 ? -24.578 10.281 10.336 1 82 74 LYS A C 1
ATOM 568 O O . LYS A 1 74 ? -24.781 11.352 9.773 1 82 74 LYS A O 1
ATOM 573 N N . ALA A 1 75 ? -24.188 10.102 11.602 1 77.19 75 ALA A N 1
ATOM 574 C CA . ALA A 1 75 ? -23.969 11.336 12.352 1 77.19 75 ALA A CA 1
ATOM 575 C C . ALA A 1 75 ? -22.828 12.156 11.742 1 77.19 75 ALA A C 1
ATOM 577 O O . ALA A 1 75 ? -22.969 13.367 11.547 1 77.19 75 ALA A O 1
ATOM 578 N N . HIS A 1 76 ? -21.828 11.484 11.43 1 78.31 76 HIS A N 1
ATOM 579 C CA . HIS A 1 76 ? -20.703 12.148 10.789 1 78.31 76 HIS A CA 1
ATOM 580 C C . HIS A 1 76 ? -21.078 12.695 9.414 1 78.31 76 HIS A C 1
ATOM 582 O O . HIS A 1 76 ? -20.719 13.82 9.062 1 78.31 76 HIS A O 1
ATOM 588 N N . PHE A 1 77 ? -21.812 11.969 8.719 1 84.5 77 PHE A N 1
ATOM 589 C CA . PHE A 1 77 ? -22.266 12.352 7.383 1 84.5 77 PHE A CA 1
ATOM 590 C C . PHE A 1 77 ? -23.156 13.586 7.445 1 84.5 77 PHE A C 1
ATOM 592 O O . PHE A 1 77 ? -23.047 14.477 6.598 1 84.5 77 PHE A O 1
ATOM 599 N N . ARG A 1 78 ? -24.047 13.609 8.414 1 85 78 ARG A N 1
ATOM 600 C CA . ARG A 1 78 ? -24.953 14.75 8.57 1 85 78 ARG A CA 1
ATOM 601 C C . ARG A 1 78 ? -24.156 16.047 8.789 1 85 78 ARG A C 1
ATOM 603 O O . ARG A 1 78 ? -24.531 17.094 8.258 1 85 78 ARG A O 1
ATOM 610 N N . GLN A 1 79 ? -23.156 15.875 9.547 1 78.75 79 GLN A N 1
ATOM 611 C CA . GLN A 1 79 ? -22.312 17.047 9.766 1 78.75 79 GLN A CA 1
ATOM 612 C C . GLN A 1 79 ? -21.688 17.531 8.461 1 78.75 79 GLN A C 1
ATOM 614 O O . GLN A 1 79 ? -21.656 18.734 8.188 1 78.75 79 GLN A O 1
ATOM 619 N N . ARG A 1 80 ? -21.281 16.609 7.633 1 82 80 ARG A N 1
ATOM 620 C CA . ARG A 1 80 ? -20.688 16.969 6.344 1 82 80 ARG A CA 1
ATOM 621 C C . ARG A 1 80 ? -21.75 17.516 5.391 1 82 80 ARG A C 1
ATOM 623 O O . ARG A 1 80 ? -21.484 18.469 4.648 1 82 80 ARG A O 1
ATOM 630 N N . TYR A 1 81 ? -22.859 16.938 5.473 1 87.69 81 TYR A N 1
ATOM 631 C CA . TYR A 1 81 ? -23.969 17.375 4.645 1 87.69 81 TYR A CA 1
ATOM 632 C C . TYR A 1 81 ? -24.328 18.828 4.949 1 87.69 81 TYR A C 1
ATOM 634 O O . TYR A 1 81 ? -24.469 19.656 4.039 1 87.69 81 TYR A O 1
ATOM 642 N N . GLU A 1 82 ? -24.469 19.125 6.199 1 84.94 82 GLU A N 1
ATOM 643 C CA . GLU A 1 82 ? -24.828 20.484 6.605 1 84.94 82 GLU A CA 1
ATOM 644 C C . GLU A 1 82 ? -23.766 21.484 6.207 1 84.94 82 GLU A C 1
ATOM 646 O O . GLU A 1 82 ? -24.078 22.609 5.801 1 84.94 82 GLU A O 1
ATOM 651 N N . LEU A 1 83 ? -22.609 21.031 6.297 1 79.88 83 LEU A N 1
ATOM 652 C CA . LEU A 1 83 ? -21.5 21.906 5.887 1 79.88 83 LEU A CA 1
ATOM 653 C C . LEU A 1 83 ? -21.562 22.188 4.391 1 79.88 83 LEU A C 1
ATOM 655 O O . LEU A 1 83 ? -21.5 23.344 3.975 1 79.88 83 LEU A O 1
ATOM 659 N N . LEU A 1 84 ? -21.766 21.172 3.586 1 86.06 84 LEU A N 1
ATOM 660 C CA . LEU A 1 84 ? -21.812 21.344 2.137 1 86.06 84 LEU A CA 1
ATOM 661 C C . LEU A 1 84 ? -23.031 22.141 1.725 1 86.06 84 LEU A C 1
ATOM 663 O O . LEU A 1 84 ? -22.969 22.953 0.788 1 86.06 84 LEU A O 1
ATOM 667 N N . LYS A 1 85 ? -24.062 21.875 2.439 1 88.06 85 LYS A N 1
ATOM 668 C CA . LYS A 1 85 ? -25.281 22.609 2.166 1 88.06 85 LYS A CA 1
ATOM 669 C C . LYS A 1 85 ? -25.094 24.094 2.445 1 88.06 85 LYS A C 1
ATOM 671 O O . LYS A 1 85 ? -25.469 24.938 1.622 1 88.06 85 LYS A O 1
ATOM 676 N N . SER A 1 86 ? -24.516 24.359 3.547 1 82.88 86 SER A N 1
ATOM 677 C CA . SER A 1 86 ? -24.297 25.766 3.926 1 82.88 86 SER A CA 1
ATOM 678 C C . SER A 1 86 ? -23.375 26.469 2.936 1 82.88 86 SER A C 1
ATOM 680 O O . SER A 1 86 ? -23.484 27.672 2.738 1 82.88 86 SER A O 1
ATOM 682 N N . GLN A 1 87 ? -22.609 25.703 2.26 1 82.38 87 GLN A N 1
ATOM 683 C CA . GLN A 1 87 ? -21.641 26.266 1.327 1 82.38 87 GLN A CA 1
ATOM 684 C C . GLN A 1 87 ? -22.125 26.156 -0.114 1 82.38 87 GLN A C 1
ATOM 686 O O . GLN A 1 87 ? -21.391 26.469 -1.053 1 82.38 87 GLN A O 1
ATOM 691 N N . LYS A 1 88 ? -23.266 25.672 -0.234 1 87.5 88 LYS A N 1
ATOM 692 C CA . LYS A 1 88 ? -23.906 25.516 -1.539 1 87.5 88 LYS A CA 1
ATOM 693 C C . LYS A 1 88 ? -23.047 24.672 -2.475 1 87.5 88 LYS A C 1
ATOM 695 O O . LYS A 1 88 ? -22.859 25.016 -3.641 1 87.5 88 LYS A O 1
ATOM 700 N N . GLN A 1 89 ? -22.469 23.625 -1.864 1 88 89 GLN A N 1
ATOM 701 C CA . GLN A 1 89 ? -21.578 22.75 -2.631 1 88 89 GLN A CA 1
ATOM 702 C C . GLN A 1 89 ? -22.312 21.484 -3.07 1 88 89 GLN A C 1
ATOM 704 O O . GLN A 1 89 ? -21.766 20.672 -3.818 1 88 89 GLN A O 1
ATOM 709 N N . ILE A 1 90 ? -23.531 21.344 -2.588 1 93.12 90 ILE A N 1
ATOM 710 C CA . ILE A 1 90 ? -24.328 20.188 -3.01 1 93.12 90 ILE A CA 1
ATOM 711 C C . ILE A 1 90 ? -25.016 20.5 -4.34 1 93.12 90 ILE A C 1
ATOM 713 O O . ILE A 1 90 ? -25.734 21.5 -4.465 1 93.12 90 ILE A O 1
ATOM 717 N N . ALA A 1 91 ? -24.703 19.672 -5.305 1 92.5 91 ALA A N 1
ATOM 718 C CA . ALA A 1 91 ? -25.328 19.891 -6.602 1 92.5 91 ALA A CA 1
ATOM 719 C C . ALA A 1 91 ? -26.844 19.812 -6.492 1 92.5 91 ALA A C 1
ATOM 721 O O . ALA A 1 91 ? -27.391 18.953 -5.773 1 92.5 91 ALA A O 1
ATOM 722 N N . SER A 1 92 ? -27.5 20.688 -7.145 1 92.19 92 SER A N 1
ATOM 723 C CA . SER A 1 92 ? -28.953 20.812 -7.047 1 92.19 92 SER A CA 1
ATOM 724 C C . SER A 1 92 ? -29.672 19.672 -7.75 1 92.19 92 SER A C 1
ATOM 726 O O . SER A 1 92 ? -30.828 19.391 -7.469 1 92.19 92 SER A O 1
ATOM 728 N N . SER A 1 93 ? -28.953 19.125 -8.695 1 92.25 93 SER A N 1
ATOM 729 C CA . SER A 1 93 ? -29.5 17.969 -9.391 1 92.25 93 SER A CA 1
ATOM 730 C C . SER A 1 93 ? -28.406 16.953 -9.703 1 92.25 93 SER A C 1
ATOM 732 O O . SER A 1 93 ? -27.219 17.281 -9.68 1 92.25 93 SER A O 1
ATOM 734 N N . ALA A 1 94 ? -28.906 15.766 -9.961 1 93.25 94 ALA A N 1
ATOM 735 C CA . ALA A 1 94 ? -27.969 14.695 -10.25 1 93.25 94 ALA A CA 1
ATOM 736 C C . ALA A 1 94 ? -27.109 15.031 -11.469 1 93.25 94 ALA A C 1
ATOM 738 O O . ALA A 1 94 ? -27.641 15.367 -12.531 1 93.25 94 ALA A O 1
ATOM 739 N N . GLN A 1 95 ? -25.828 14.992 -11.305 1 93.62 95 GLN A N 1
ATOM 740 C CA . GLN A 1 95 ? -24.875 15.328 -12.359 1 93.62 95 GLN A CA 1
ATOM 741 C C . GLN A 1 95 ? -24.484 14.094 -13.156 1 93.62 95 GLN A C 1
ATOM 743 O O . GLN A 1 95 ? -23.766 14.195 -14.164 1 93.62 95 GLN A O 1
ATOM 748 N N . VAL A 1 96 ? -24.906 12.969 -12.656 1 93.31 96 VAL A N 1
ATOM 749 C CA . VAL A 1 96 ? -24.672 11.711 -13.367 1 93.31 96 VAL A CA 1
ATOM 750 C C . VAL A 1 96 ? -25.969 10.914 -13.445 1 93.31 96 VAL A C 1
ATOM 752 O O . VAL A 1 96 ? -26.859 11.094 -12.617 1 93.31 96 VAL A O 1
ATOM 755 N N . THR A 1 97 ? -26.094 10.078 -14.445 1 92.5 97 THR A N 1
ATOM 756 C CA . THR A 1 97 ? -27.266 9.219 -14.562 1 92.5 97 THR A CA 1
ATOM 757 C C . THR A 1 97 ? -27.25 8.141 -13.484 1 92.5 97 THR A C 1
ATOM 759 O O . THR A 1 97 ? -26.188 7.824 -12.922 1 92.5 97 THR A O 1
ATOM 762 N N . PRO A 1 98 ? -28.453 7.621 -13.188 1 90.88 98 PRO A N 1
ATOM 763 C CA . PRO A 1 98 ? -28.484 6.508 -12.234 1 90.88 98 PRO A CA 1
ATOM 764 C C . PRO A 1 98 ? -27.594 5.348 -12.648 1 90.88 98 PRO A C 1
ATOM 766 O O . PRO A 1 98 ? -26.969 4.707 -11.789 1 90.88 98 PRO A O 1
ATOM 769 N N . GLN A 1 99 ? -27.469 5.121 -13.914 1 86.88 99 GLN A N 1
ATOM 770 C CA . GLN A 1 99 ? -26.609 4.051 -14.414 1 86.88 99 GLN A CA 1
ATOM 771 C C . GLN A 1 99 ? -25.141 4.34 -14.125 1 86.88 99 GLN A C 1
ATOM 773 O O . GLN A 1 99 ? -24.406 3.459 -13.672 1 86.88 99 GLN A O 1
ATOM 778 N N . THR A 1 100 ? -24.781 5.551 -14.391 1 89.81 100 THR A N 1
ATOM 779 C CA . THR A 1 100 ? -23.406 5.957 -14.133 1 89.81 100 THR A CA 1
ATOM 780 C C . THR A 1 100 ? -23.078 5.867 -12.641 1 89.81 100 THR A C 1
ATOM 782 O O . THR A 1 100 ? -22.016 5.395 -12.258 1 89.81 100 THR A O 1
ATOM 785 N N . TRP A 1 101 ? -24.031 6.293 -11.828 1 92.56 101 TRP A N 1
ATOM 786 C CA . TRP A 1 101 ? -23.828 6.238 -10.383 1 92.56 101 TRP A CA 1
ATOM 787 C C . TRP A 1 101 ? -23.656 4.801 -9.906 1 92.56 101 TRP A C 1
ATOM 789 O O . TRP A 1 101 ? -22.781 4.504 -9.102 1 92.56 101 TRP A O 1
ATOM 799 N N . GLN A 1 102 ? -24.453 3.943 -10.422 1 87.06 102 GLN A N 1
ATOM 800 C CA . GLN A 1 102 ? -24.359 2.535 -10.062 1 87.06 102 GLN A CA 1
ATOM 801 C C . GLN A 1 102 ? -23.016 1.945 -10.516 1 87.06 102 GLN A C 1
ATOM 803 O O . GLN A 1 102 ? -22.438 1.106 -9.82 1 87.06 102 GLN A O 1
ATOM 808 N N . ALA A 1 103 ? -22.594 2.426 -11.633 1 82.75 103 ALA A N 1
ATOM 809 C CA . ALA A 1 103 ? -21.297 1.97 -12.125 1 82.75 103 ALA A CA 1
ATOM 810 C C . ALA A 1 103 ? -20.172 2.424 -11.211 1 82.75 103 ALA A C 1
ATOM 812 O O . ALA A 1 103 ? -19.25 1.654 -10.914 1 82.75 103 ALA A O 1
ATOM 813 N N . LEU A 1 104 ? -20.219 3.686 -10.781 1 89.62 104 LEU A N 1
ATOM 814 C CA . LEU A 1 104 ? -19.234 4.215 -9.852 1 89.62 104 LEU A CA 1
ATOM 815 C C . LEU A 1 104 ? -19.219 3.41 -8.555 1 89.62 104 LEU A C 1
ATOM 817 O O . LEU A 1 104 ? -18.156 3.01 -8.078 1 89.62 104 LEU A O 1
ATOM 821 N N . ARG A 1 105 ? -20.375 3.174 -8.078 1 87.94 105 ARG A N 1
ATOM 822 C CA . ARG A 1 105 ? -20.5 2.404 -6.84 1 87.94 105 ARG A CA 1
ATOM 823 C C . ARG A 1 105 ? -19.922 1.003 -7.012 1 87.94 105 ARG A C 1
ATOM 825 O O . ARG A 1 105 ? -19.172 0.526 -6.16 1 87.94 105 ARG A O 1
ATOM 832 N N . GLY A 1 106 ? -20.312 0.357 -8.062 1 77.31 106 GLY A N 1
ATOM 833 C CA . GLY A 1 106 ? -19.797 -0.977 -8.336 1 77.31 106 GLY A CA 1
ATOM 834 C C . GLY A 1 106 ? -18.297 -1.03 -8.422 1 77.31 106 GLY A C 1
ATOM 835 O O . GLY A 1 106 ? -17.656 -1.944 -7.879 1 77.31 106 GLY A O 1
ATOM 836 N N . TYR A 1 107 ? -17.766 -0.046 -9.008 1 78.31 107 TYR A N 1
ATOM 837 C CA . TYR A 1 107 ? -16.328 0.027 -9.195 1 78.31 107 TYR A CA 1
ATOM 838 C C . TYR A 1 107 ? -15.609 0.189 -7.859 1 78.31 107 TYR A C 1
ATOM 840 O O . TYR A 1 107 ? -14.711 -0.593 -7.531 1 78.31 107 TYR A O 1
ATOM 848 N N . TYR A 1 108 ? -15.93 1.158 -7.098 1 83.88 108 TYR A N 1
ATOM 849 C CA . TYR A 1 108 ? -15.227 1.454 -5.852 1 83.88 108 TYR A CA 1
ATOM 850 C C . TYR A 1 108 ? -15.547 0.418 -4.785 1 83.88 108 TYR A C 1
ATOM 852 O O . TYR A 1 108 ? -14.656 -0.068 -4.09 1 83.88 108 TYR A O 1
ATOM 860 N N . LEU A 1 109 ? -16.797 0.011 -4.656 1 77.56 109 LEU A N 1
ATOM 861 C CA . LEU A 1 109 ? -17.156 -0.938 -3.609 1 77.56 109 LEU A CA 1
ATOM 862 C C . LEU A 1 109 ? -16.719 -2.35 -3.979 1 77.56 109 LEU A C 1
ATOM 864 O O . LEU A 1 109 ? -16.375 -3.146 -3.102 1 77.56 109 LEU A O 1
ATOM 868 N N . GLY A 1 110 ? -16.719 -2.557 -5.227 1 65 110 GLY A N 1
ATOM 869 C CA . GLY A 1 110 ? -16.328 -3.883 -5.676 1 65 110 GLY A CA 1
ATOM 870 C C . GLY A 1 110 ? -14.836 -4.137 -5.562 1 65 110 GLY A C 1
ATOM 871 O O . GLY A 1 110 ? -14.406 -5.273 -5.355 1 65 110 GLY A O 1
ATOM 872 N N . LEU A 1 111 ? -14.078 -2.984 -5.668 1 63.5 111 LEU A N 1
ATOM 873 C CA . LEU A 1 111 ? -12.633 -3.174 -5.746 1 63.5 111 LEU A CA 1
ATOM 874 C C . LEU A 1 111 ? -11.953 -2.688 -4.473 1 63.5 111 LEU A C 1
ATOM 876 O O . LEU A 1 111 ? -10.758 -2.924 -4.273 1 63.5 111 LEU A O 1
ATOM 880 N N . ALA A 1 112 ? -12.68 -2.037 -3.613 1 71.56 112 ALA A N 1
ATOM 881 C CA . ALA A 1 112 ? -12.109 -1.588 -2.346 1 71.56 112 ALA A CA 1
ATOM 882 C C . ALA A 1 112 ? -11.633 -2.771 -1.51 1 71.56 112 ALA A C 1
ATOM 884 O O . ALA A 1 112 ? -12.133 -3.887 -1.654 1 71.56 112 ALA A O 1
ATOM 885 N N . ARG A 1 113 ? -10.555 -2.412 -0.685 1 60.12 113 ARG A N 1
ATOM 886 C CA . ARG A 1 113 ? -10.023 -3.451 0.19 1 60.12 113 ARG A CA 1
ATOM 887 C C . ARG A 1 113 ? -11.078 -3.92 1.188 1 60.12 113 ARG A C 1
ATOM 889 O O . ARG A 1 113 ? -11.836 -3.109 1.725 1 60.12 113 ARG A O 1
ATOM 896 N N . TYR A 1 114 ? -11 -5.18 1.407 1 51.62 114 TYR A N 1
ATOM 897 C CA . TYR A 1 114 ? -11.789 -5.66 2.535 1 51.62 114 TYR A CA 1
ATOM 898 C C . TYR A 1 114 ? -11.141 -5.273 3.859 1 51.62 114 TYR A C 1
ATOM 900 O O . TYR A 1 114 ? -9.914 -5.266 3.979 1 51.62 114 TYR A O 1
ATOM 908 N N . PRO A 1 115 ? -11.914 -4.531 4.734 1 48.06 115 PRO A N 1
ATOM 909 C CA . PRO A 1 115 ? -11.312 -4.184 6.023 1 48.06 115 PRO A CA 1
ATOM 910 C C . PRO A 1 115 ? -10.578 -5.355 6.668 1 48.06 115 PRO A C 1
ATOM 912 O O . PRO A 1 115 ? -10.969 -6.508 6.492 1 48.06 115 PRO A O 1
ATOM 915 N N . PHE A 1 116 ? -9.211 -5.051 6.945 1 41.25 116 PHE A N 1
ATOM 916 C CA . PHE A 1 116 ? -8.555 -6.082 7.742 1 41.25 116 PHE A CA 1
ATOM 917 C C . PHE A 1 116 ? -9.461 -6.547 8.875 1 41.25 116 PHE A C 1
ATOM 919 O O . PHE A 1 116 ? -10.023 -5.727 9.602 1 41.25 116 PHE A O 1
ATOM 926 N N . VAL A 1 117 ? -10.172 -7.543 8.836 1 39.19 117 VAL A N 1
ATOM 927 C CA . VAL A 1 117 ? -11.031 -8.031 9.914 1 39.19 117 VAL A CA 1
ATOM 928 C C . VAL A 1 117 ? -10.172 -8.586 11.047 1 39.19 117 VAL A C 1
ATOM 930 O O . VAL A 1 117 ? -9.445 -9.562 10.852 1 39.19 117 VAL A O 1
ATOM 933 N N . SER A 1 118 ? -9.484 -7.664 11.781 1 40.09 118 SER A N 1
ATOM 934 C CA . SER A 1 118 ? -8.969 -8.242 13.016 1 40.09 118 SER A CA 1
ATOM 935 C C . SER A 1 118 ? -9.773 -9.477 13.43 1 40.09 118 SER A C 1
ATOM 937 O O . SER A 1 118 ? -9.227 -10.406 14.016 1 40.09 118 SER A O 1
ATOM 939 N N . GLY A 1 119 ? -10.898 -9.555 13.016 1 43.38 119 GLY A N 1
ATOM 940 C CA . GLY A 1 119 ? -11.828 -10.539 13.547 1 43.38 119 GLY A CA 1
ATOM 941 C C . GLY A 1 119 ? -12.094 -11.688 12.594 1 43.38 119 GLY A C 1
ATOM 942 O O . GLY A 1 119 ? -13.195 -12.242 12.57 1 43.38 119 GLY A O 1
ATOM 943 N N . GLU A 1 120 ? -11.086 -11.781 11.656 1 53.31 120 GLU A N 1
ATOM 944 C CA . GLU A 1 120 ? -11.312 -12.992 10.883 1 53.31 120 GLU A CA 1
ATOM 945 C C . GLU A 1 120 ? -11.688 -14.164 11.781 1 53.31 120 GLU A C 1
ATOM 947 O O . GLU A 1 120 ? -11.031 -14.406 12.797 1 53.31 120 GLU A O 1
ATOM 952 N N . LYS A 1 121 ? -12.93 -14.547 11.523 1 62.22 121 LYS A N 1
ATOM 953 C CA . LYS A 1 121 ? -13.367 -15.711 12.289 1 62.22 121 LYS A CA 1
ATOM 954 C C . LYS A 1 121 ? -12.383 -16.875 12.125 1 62.22 121 LYS A C 1
ATOM 956 O O . LYS A 1 121 ? -12.016 -17.219 11.008 1 62.22 121 LYS A O 1
ATO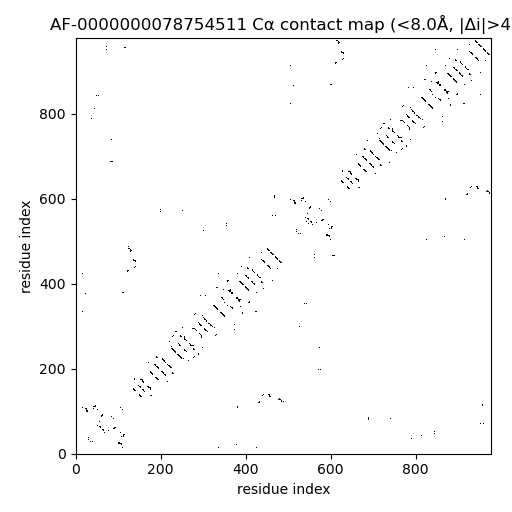M 961 N N . ALA A 1 122 ? -11.828 -17.078 13.219 1 73.94 122 ALA A N 1
ATOM 962 C CA . ALA A 1 122 ? -11.031 -18.297 13.188 1 73.94 122 ALA A CA 1
ATOM 963 C C . ALA A 1 122 ? -11.914 -19.531 12.977 1 73.94 122 ALA A C 1
ATOM 965 O O . ALA A 1 122 ? -12.992 -19.625 13.57 1 73.94 122 ALA A O 1
ATOM 966 N N . LEU A 1 123 ? -11.539 -20.297 11.992 1 77.69 123 LEU A N 1
ATOM 967 C CA . LEU A 1 123 ? -12.266 -21.547 11.773 1 77.69 123 LEU A CA 1
ATOM 968 C C . LEU A 1 123 ? -11.789 -22.625 12.727 1 77.69 123 LEU A C 1
ATOM 970 O O . LEU A 1 123 ? -10.594 -22.734 13 1 77.69 123 LEU A O 1
ATOM 974 N N . PRO A 1 124 ? -12.758 -23.266 13.266 1 81.81 124 PRO A N 1
ATOM 975 C CA . PRO A 1 124 ? -12.391 -24.375 14.141 1 81.81 124 PRO A CA 1
ATOM 976 C C . PRO A 1 124 ? -11.898 -25.594 13.375 1 81.81 124 PRO A C 1
ATOM 978 O O . PRO A 1 124 ? -12.578 -26.625 13.344 1 81.81 124 PRO A O 1
ATOM 981 N N . LEU A 1 125 ? -10.719 -25.422 12.875 1 84.94 125 LEU A N 1
ATOM 982 C CA . LEU A 1 125 ? -10.102 -26.5 12.102 1 84.94 125 LEU A CA 1
ATOM 983 C C . LEU A 1 125 ? -8.883 -27.062 12.828 1 84.94 125 LEU A C 1
ATOM 985 O O . LEU A 1 125 ? -8.414 -26.484 13.805 1 84.94 125 LEU A O 1
ATOM 989 N N . GLU A 1 126 ? -8.633 -28.188 12.43 1 87.88 126 GLU A N 1
ATOM 990 C CA . GLU A 1 126 ? -7.398 -28.828 12.875 1 87.88 126 GLU A CA 1
ATOM 991 C C . GLU A 1 126 ? -6.539 -29.25 11.688 1 87.88 126 GLU A C 1
ATOM 993 O O . GLU A 1 126 ? -7.066 -29.594 10.625 1 87.88 126 GLU A O 1
ATOM 998 N N . GLN A 1 127 ? -5.254 -29.188 11.938 1 88.69 127 GLN A N 1
ATOM 999 C CA . GLN A 1 127 ? -4.289 -29.641 10.945 1 88.69 127 GLN A CA 1
ATOM 1000 C C . GLN A 1 127 ? -3.609 -30.922 11.383 1 88.69 127 GLN A C 1
ATOM 1002 O O . GLN A 1 127 ? -2.873 -30.938 12.375 1 88.69 127 GLN A O 1
ATOM 1007 N N . ALA A 1 128 ? -3.869 -31.969 10.656 1 90.88 128 ALA A N 1
ATOM 1008 C CA . ALA A 1 128 ? -3.283 -33.281 10.984 1 90.88 128 ALA A CA 1
ATOM 1009 C C . ALA A 1 128 ? -2.188 -33.656 9.992 1 90.88 128 ALA A C 1
ATOM 1011 O O . ALA A 1 128 ? -2.41 -33.625 8.781 1 90.88 128 ALA A O 1
ATOM 1012 N N . PRO A 1 129 ? -1.04 -34.031 10.531 1 93.38 129 PRO A N 1
ATOM 1013 C CA . PRO A 1 129 ? 0.025 -34.438 9.617 1 93.38 129 PRO A CA 1
ATOM 1014 C C . PRO A 1 129 ? -0.274 -35.781 8.953 1 93.38 129 PRO A C 1
ATOM 1016 O O . PRO A 1 129 ? -0.913 -36.656 9.555 1 93.38 129 PRO A O 1
ATOM 1019 N N . VAL A 1 130 ? 0.146 -35.938 7.719 1 93.12 130 VAL A N 1
ATOM 1020 C CA . VAL A 1 130 ? 0.146 -37.188 6.984 1 93.12 130 VAL A CA 1
ATOM 1021 C C . VAL A 1 130 ? 1.58 -37.656 6.789 1 93.12 130 VAL A C 1
ATOM 1023 O O . VAL A 1 130 ? 2.438 -36.938 6.312 1 93.12 130 VAL A O 1
ATOM 1026 N N . GLU A 1 131 ? 1.784 -38.875 7.191 1 90.69 131 GLU A N 1
ATOM 1027 C CA . GLU A 1 131 ? 3.113 -39.438 6.953 1 90.69 131 GLU A CA 1
ATOM 1028 C C . GLU A 1 131 ? 3.412 -39.531 5.461 1 90.69 131 GLU A C 1
ATOM 1030 O O . GLU A 1 131 ? 2.615 -40.094 4.695 1 90.69 131 GLU A O 1
ATOM 1035 N N . PHE A 1 132 ? 4.5 -38.938 5.117 1 91.62 132 PHE A N 1
ATOM 1036 C CA . PHE A 1 132 ? 4.828 -38.875 3.695 1 91.62 132 PHE A CA 1
ATOM 1037 C C . PHE A 1 132 ? 6.316 -39.125 3.473 1 91.62 132 PHE A C 1
ATOM 1039 O O . PHE A 1 132 ? 7.141 -38.75 4.301 1 91.62 132 PHE A O 1
ATOM 1046 N N . ALA A 1 133 ? 6.652 -39.688 2.396 1 89.56 133 ALA A N 1
ATOM 1047 C CA . ALA A 1 133 ? 7.98 -40.25 2.164 1 89.56 133 ALA A CA 1
ATOM 1048 C C . ALA A 1 133 ? 8.891 -39.25 1.473 1 89.56 133 ALA A C 1
ATOM 1050 O O . ALA A 1 133 ? 9.961 -39.594 0.98 1 89.56 133 ALA A O 1
ATOM 1051 N N . ASP A 1 134 ? 8.531 -38.031 1.31 1 91.31 134 ASP A N 1
ATOM 1052 C CA . ASP A 1 134 ? 9.32 -37 0.657 1 91.31 134 ASP A CA 1
ATOM 1053 C C . ASP A 1 134 ? 9.398 -35.719 1.522 1 91.31 134 ASP A C 1
ATOM 1055 O O . ASP A 1 134 ? 8.586 -35.562 2.432 1 91.31 134 ASP A O 1
ATOM 1059 N N . GLN A 1 135 ? 10.367 -34.875 1.236 1 87.56 135 GLN A N 1
ATOM 1060 C CA . GLN A 1 135 ? 10.578 -33.688 2.047 1 87.56 135 GLN A CA 1
ATOM 1061 C C . GLN A 1 135 ? 9.93 -32.469 1.404 1 87.56 135 GLN A C 1
ATOM 1063 O O . GLN A 1 135 ? 10.031 -31.344 1.928 1 87.56 135 GLN A O 1
ATOM 1068 N N . GLY A 1 136 ? 9.312 -32.719 0.337 1 91.25 136 GLY A N 1
ATOM 1069 C CA . GLY A 1 136 ? 8.586 -31.656 -0.349 1 91.25 136 GLY A CA 1
ATOM 1070 C C . GLY A 1 136 ? 7.48 -32.188 -1.251 1 91.25 136 GLY A C 1
ATOM 1071 O O . GLY A 1 136 ? 7.578 -33.281 -1.773 1 91.25 136 GLY A O 1
ATOM 1072 N N . VAL A 1 137 ? 6.461 -31.359 -1.415 1 94.38 137 VAL A N 1
ATOM 1073 C CA . VAL A 1 137 ? 5.332 -31.719 -2.27 1 94.38 137 VAL A CA 1
ATOM 1074 C C . VAL A 1 137 ? 5.156 -30.672 -3.363 1 94.38 137 VAL A C 1
ATOM 1076 O O . VAL A 1 137 ? 5.148 -29.469 -3.084 1 94.38 137 VAL A O 1
ATOM 1079 N N . THR A 1 138 ? 5.098 -31.125 -4.613 1 94.62 138 THR A N 1
ATOM 1080 C CA . THR A 1 138 ? 4.996 -30.203 -5.734 1 94.62 138 THR A CA 1
ATOM 1081 C C . THR A 1 138 ? 3.635 -30.328 -6.418 1 94.62 138 THR A C 1
ATOM 1083 O O . THR A 1 138 ? 3.273 -29.5 -7.254 1 94.62 138 THR A O 1
ATOM 1086 N N . LEU A 1 139 ? 2.902 -31.297 -6.031 1 96.94 139 LEU A N 1
ATOM 1087 C CA . LEU A 1 139 ? 1.62 -31.578 -6.672 1 96.94 139 LEU A CA 1
ATOM 1088 C C . LEU A 1 139 ? 0.685 -32.312 -5.719 1 96.94 139 LEU A C 1
ATOM 1090 O O . LEU A 1 139 ? 1.111 -33.219 -5.012 1 96.94 139 LEU A O 1
ATOM 1094 N N . VAL A 1 140 ? -0.487 -31.891 -5.664 1 96.75 140 VAL A N 1
ATOM 1095 C CA . VAL A 1 140 ? -1.581 -32.656 -5.066 1 96.75 140 VAL A CA 1
ATOM 1096 C C . VAL A 1 140 ? -2.803 -32.594 -5.98 1 96.75 140 VAL A C 1
ATOM 1098 O O . VAL A 1 140 ? -3.23 -31.516 -6.398 1 96.75 140 VAL A O 1
ATOM 1101 N N . LYS A 1 141 ? -3.266 -33.75 -6.316 1 95.88 141 LYS A N 1
ATOM 1102 C CA . LYS A 1 141 ? -4.438 -33.812 -7.184 1 95.88 141 LYS A CA 1
ATOM 1103 C C . LYS A 1 141 ? -5.336 -34.969 -6.809 1 95.88 141 LYS A C 1
ATOM 1105 O O . LYS A 1 141 ? -4.875 -36.125 -6.711 1 95.88 141 LYS A O 1
ATOM 1110 N N . VAL A 1 142 ? -6.559 -34.688 -6.617 1 93.69 142 VAL A N 1
ATOM 1111 C CA . VAL A 1 142 ? -7.539 -35.75 -6.441 1 93.69 142 VAL A CA 1
ATOM 1112 C C . VAL A 1 142 ? -7.859 -36.375 -7.793 1 93.69 142 VAL A C 1
ATOM 1114 O O . VAL A 1 142 ? -8.203 -35.688 -8.75 1 93.69 142 VAL A O 1
ATOM 1117 N N . LEU A 1 143 ? -7.773 -37.656 -7.82 1 94.81 143 LEU A N 1
ATOM 1118 C CA . LEU A 1 143 ? -7.93 -38.375 -9.078 1 94.81 143 LEU A CA 1
ATOM 1119 C C . LEU A 1 143 ? -9.391 -38.781 -9.312 1 94.81 143 LEU A C 1
ATOM 1121 O O . LEU A 1 143 ? -10.109 -39.094 -8.359 1 94.81 143 LEU A O 1
ATOM 1125 N N . GLN A 1 144 ? -9.758 -38.812 -10.609 1 91.12 144 GLN A N 1
ATOM 1126 C CA . GLN A 1 144 ? -11.133 -39.125 -10.984 1 91.12 144 GLN A CA 1
ATOM 1127 C C . GLN A 1 144 ? -11.508 -40.531 -10.586 1 91.12 144 GLN A C 1
ATOM 1129 O O . GLN A 1 144 ? -12.648 -40.812 -10.195 1 91.12 144 GLN A O 1
ATOM 1134 N N . GLY A 1 145 ? -10.648 -41.469 -10.68 1 88.44 145 GLY A N 1
ATOM 1135 C CA . GLY A 1 145 ? -10.906 -42.844 -10.367 1 88.44 145 GLY A CA 1
ATOM 1136 C C . GLY A 1 145 ? -10.758 -43.188 -8.891 1 88.44 145 GLY A C 1
ATOM 1137 O O . GLY A 1 145 ? -10.883 -44.344 -8.484 1 88.44 145 GLY A O 1
ATOM 1138 N N . GLY A 1 146 ? -10.523 -42.156 -8.109 1 88.75 146 GLY A N 1
ATOM 1139 C CA . GLY A 1 146 ? -10.281 -42.344 -6.691 1 88.75 146 GLY A CA 1
ATOM 1140 C C . GLY A 1 146 ? -8.82 -42.25 -6.316 1 88.75 146 GLY A C 1
ATOM 1141 O O . GLY A 1 146 ? -7.945 -42.625 -7.117 1 88.75 146 GLY A O 1
ATOM 1142 N N . GLY A 1 147 ? -8.609 -41.781 -5.113 1 92.94 147 GLY A N 1
ATOM 1143 C CA . GLY A 1 147 ? -7.25 -41.594 -4.637 1 92.94 147 GLY A CA 1
ATOM 1144 C C . GLY A 1 147 ? -6.691 -40.219 -4.922 1 92.94 147 GLY A C 1
ATOM 1145 O O . GLY A 1 147 ? -7.43 -39.312 -5.344 1 92.94 147 GLY A O 1
ATOM 1146 N N . ILE A 1 148 ? -5.41 -40.094 -4.566 1 95.62 148 ILE A N 1
ATOM 1147 C CA . ILE A 1 148 ? -4.766 -38.781 -4.676 1 95.62 148 ILE A CA 1
ATOM 1148 C C . ILE A 1 148 ? -3.365 -38.969 -5.262 1 95.62 148 ILE A C 1
ATOM 1150 O O . ILE A 1 148 ? -2.615 -39.844 -4.852 1 95.62 148 ILE A O 1
ATOM 1154 N N . ALA A 1 149 ? -3.08 -38.219 -6.25 1 97.94 149 ALA A N 1
ATOM 1155 C CA . ALA A 1 149 ? -1.715 -38.125 -6.762 1 97.94 149 ALA A CA 1
ATOM 1156 C C . ALA A 1 149 ? -0.926 -37.031 -6.043 1 97.94 149 ALA A C 1
ATOM 1158 O O . ALA A 1 149 ? -1.396 -35.906 -5.91 1 97.94 149 ALA A O 1
ATOM 1159 N N . VAL A 1 150 ? 0.206 -37.344 -5.508 1 98.06 150 VAL A N 1
ATOM 1160 C CA . VAL A 1 150 ? 1.084 -36.438 -4.809 1 98.06 150 VAL A CA 1
ATOM 1161 C C . VAL A 1 150 ? 2.473 -36.438 -5.445 1 98.06 150 VAL A C 1
ATOM 1163 O O . VAL A 1 150 ? 3.072 -37.5 -5.605 1 98.06 150 VAL A O 1
ATOM 1166 N N . GLY A 1 151 ? 2.912 -35.281 -5.789 1 97.69 151 GLY A N 1
ATOM 1167 C CA . GLY A 1 151 ? 4.242 -35.188 -6.367 1 97.69 151 GLY A CA 1
ATOM 1168 C C . GLY A 1 151 ? 5.328 -34.969 -5.332 1 97.69 151 GLY A C 1
ATOM 1169 O O . GLY A 1 151 ? 5.246 -34.031 -4.535 1 97.69 151 GLY A O 1
ATOM 1170 N N . GLY A 1 152 ? 6.312 -35.781 -5.375 1 94.62 152 GLY A N 1
ATOM 1171 C CA . GLY A 1 152 ? 7.477 -35.594 -4.531 1 94.62 152 GLY A CA 1
ATOM 1172 C C . GLY A 1 152 ? 8.453 -34.562 -5.09 1 94.62 152 GLY A C 1
ATOM 1173 O O . GLY A 1 152 ? 8.977 -34.75 -6.191 1 94.62 152 GLY A O 1
ATOM 1174 N N . GLY A 1 153 ? 8.766 -33.656 -4.305 1 90.69 153 GLY A N 1
ATOM 1175 C CA . GLY A 1 153 ? 9.586 -32.531 -4.754 1 90.69 153 GLY A CA 1
ATOM 1176 C C . GLY A 1 153 ? 11.062 -32.875 -4.781 1 90.69 153 GLY A C 1
ATOM 1177 O O . GLY A 1 153 ? 11.836 -32.219 -5.512 1 90.69 153 GLY A O 1
ATOM 1178 N N . ILE A 1 154 ? 11.406 -33.812 -4.035 1 89.12 154 ILE A N 1
ATOM 1179 C CA . ILE A 1 154 ? 12.828 -34.125 -3.939 1 89.12 154 ILE A CA 1
ATOM 1180 C C . ILE A 1 154 ? 13.117 -35.438 -4.699 1 89.12 154 ILE A C 1
ATOM 1182 O O . ILE A 1 154 ? 14.078 -35.5 -5.477 1 89.12 154 ILE A O 1
ATOM 1186 N N . SER A 1 155 ? 12.234 -36.375 -4.66 1 91.06 155 SER A N 1
ATOM 1187 C CA . SER A 1 155 ? 12.492 -37.719 -5.195 1 91.06 155 SER A CA 1
ATOM 1188 C C . SER A 1 155 ? 12.148 -37.781 -6.68 1 91.06 155 SER A C 1
ATOM 1190 O O . SER A 1 155 ? 12.539 -38.719 -7.367 1 91.06 155 SER A O 1
ATOM 1192 N N . GLY A 1 156 ? 11.367 -36.844 -7.113 1 93.5 156 GLY A N 1
ATOM 1193 C CA . GLY A 1 156 ? 10.875 -36.938 -8.477 1 93.5 156 GLY A CA 1
ATOM 1194 C C . GLY A 1 156 ? 9.859 -38.062 -8.664 1 93.5 156 GLY A C 1
ATOM 1195 O O . GLY A 1 156 ? 9.773 -38.656 -9.742 1 93.5 156 GLY A O 1
ATOM 1196 N N . THR A 1 157 ? 9.219 -38.406 -7.598 1 97.12 157 THR A N 1
ATOM 1197 C CA . THR A 1 157 ? 8.305 -39.531 -7.602 1 97.12 157 THR A CA 1
ATOM 1198 C C . THR A 1 157 ? 6.852 -39.062 -7.559 1 97.12 157 THR A C 1
ATOM 1200 O O . THR A 1 157 ? 6.523 -38.125 -6.816 1 97.12 157 THR A O 1
ATOM 1203 N N . LEU A 1 158 ? 6.07 -39.656 -8.461 1 98.56 158 LEU A N 1
ATOM 1204 C CA . LEU A 1 158 ? 4.625 -39.5 -8.312 1 98.56 158 LEU A CA 1
ATOM 1205 C C . LEU A 1 158 ? 4.059 -40.562 -7.379 1 98.56 158 LEU A C 1
ATOM 1207 O O . LEU A 1 158 ? 4.059 -41.75 -7.719 1 98.56 158 LEU A O 1
ATOM 1211 N N . PHE A 1 159 ? 3.6 -40.156 -6.238 1 98.38 159 PHE A N 1
ATOM 1212 C CA . PHE A 1 159 ? 2.961 -41.062 -5.285 1 98.38 159 PHE A CA 1
ATOM 1213 C C . PHE A 1 159 ? 1.46 -41.125 -5.539 1 98.38 159 PHE A C 1
ATOM 1215 O O . PHE A 1 159 ? 0.807 -40.094 -5.746 1 98.38 159 PHE A O 1
ATOM 1222 N N . VAL A 1 160 ? 1.013 -42.312 -5.574 1 97.81 160 VAL A N 1
ATOM 1223 C CA . VAL A 1 160 ? -0.429 -42.531 -5.633 1 97.81 160 VAL A CA 1
ATOM 1224 C C . VAL A 1 160 ? -0.938 -43 -4.273 1 97.81 160 VAL A C 1
ATOM 1226 O O . VAL A 1 160 ? -0.56 -44.094 -3.805 1 97.81 160 VAL A O 1
ATOM 1229 N N . LEU A 1 161 ? -1.75 -42.125 -3.703 1 96 161 LEU A N 1
ATOM 1230 C CA . LEU A 1 161 ? -2.318 -42.469 -2.398 1 96 161 LEU A CA 1
ATOM 1231 C C . LEU A 1 161 ? -3.758 -42.938 -2.539 1 96 161 LEU A C 1
ATOM 1233 O O . LEU A 1 161 ? -4.484 -42.5 -3.434 1 96 161 LEU A O 1
ATOM 1237 N N . GLY A 1 162 ? -4.098 -43.844 -1.631 1 92.62 162 GLY A N 1
ATOM 1238 C CA . GLY A 1 162 ? -5.512 -44.188 -1.512 1 92.62 162 GLY A CA 1
ATOM 1239 C C . GLY A 1 162 ? -6.309 -43.094 -0.804 1 92.62 162 GLY A C 1
ATOM 1240 O O . GLY A 1 162 ? -5.754 -42.094 -0.383 1 92.62 162 GLY A O 1
ATOM 1241 N N . ASN A 1 163 ? -7.637 -43.344 -0.722 1 89.5 163 ASN A N 1
ATOM 1242 C CA . ASN A 1 163 ? -8.508 -42.406 -0.02 1 89.5 163 ASN A CA 1
ATOM 1243 C C . ASN A 1 163 ? -8.164 -42.312 1.465 1 89.5 163 ASN A C 1
ATOM 1245 O O . ASN A 1 163 ? -8.508 -41.344 2.137 1 89.5 163 ASN A O 1
ATOM 1249 N N . ASP A 1 164 ? -7.504 -43.281 1.986 1 88.25 164 ASP A N 1
ATOM 1250 C CA . ASP A 1 164 ? -7.07 -43.344 3.379 1 88.25 164 ASP A CA 1
ATOM 1251 C C . ASP A 1 164 ? -5.723 -42.625 3.551 1 88.25 164 ASP A C 1
ATOM 1253 O O . ASP A 1 164 ? -5.152 -42.625 4.645 1 88.25 164 ASP A O 1
ATOM 1257 N N . LEU A 1 165 ? -5.152 -42.125 2.432 1 92.38 165 LEU A N 1
ATOM 1258 C CA . LEU A 1 165 ? -3.932 -41.312 2.385 1 92.38 165 LEU A CA 1
ATOM 1259 C C . LEU A 1 165 ? -2.703 -42.188 2.625 1 92.38 165 LEU A C 1
ATOM 1261 O O . LEU A 1 165 ? -1.656 -41.688 3.047 1 92.38 165 LEU A O 1
ATOM 1265 N N . THR A 1 166 ? -2.916 -43.438 2.367 1 94.12 166 THR A N 1
ATOM 1266 C CA . THR A 1 166 ? -1.76 -44.344 2.365 1 94.12 166 THR A CA 1
ATOM 1267 C C . THR A 1 166 ? -1.22 -44.531 0.949 1 94.12 166 THR A C 1
ATOM 1269 O O . THR A 1 166 ? -1.982 -44.5 -0.02 1 94.12 166 THR A O 1
ATOM 1272 N N . ILE A 1 167 ? 0.039 -44.812 0.825 1 96.31 167 ILE A N 1
ATOM 1273 C CA . ILE A 1 167 ? 0.679 -44.906 -0.481 1 96.31 167 ILE A CA 1
ATOM 1274 C C . ILE A 1 167 ? 0.319 -46.25 -1.123 1 96.31 167 ILE A C 1
ATOM 1276 O O . ILE A 1 167 ? 0.535 -47.312 -0.529 1 96.31 167 ILE A O 1
ATOM 1280 N N . LYS A 1 168 ? -0.191 -46.219 -2.318 1 96 168 LYS A N 1
ATOM 1281 C CA . LYS A 1 168 ? -0.569 -47.406 -3.076 1 96 168 LYS A CA 1
ATOM 1282 C C . LYS A 1 168 ? 0.437 -47.688 -4.188 1 96 168 LYS A C 1
ATOM 1284 O O . LYS A 1 168 ? 0.598 -48.844 -4.605 1 96 168 LYS A O 1
ATOM 1289 N N . ALA A 1 169 ? 1.031 -46.656 -4.691 1 97.19 169 ALA A N 1
ATOM 1290 C CA . ALA A 1 169 ? 2.006 -46.812 -5.77 1 97.19 169 ALA A CA 1
ATOM 1291 C C . ALA A 1 169 ? 3.016 -45.656 -5.77 1 97.19 169 ALA A C 1
ATOM 1293 O O . ALA A 1 169 ? 2.752 -44.594 -5.223 1 97.19 169 ALA A O 1
ATOM 1294 N N . ARG A 1 170 ? 4.156 -45.938 -6.293 1 97.88 170 ARG A N 1
ATOM 1295 C CA . ARG A 1 170 ? 5.238 -45 -6.535 1 97.88 170 ARG A CA 1
ATOM 1296 C C . ARG A 1 170 ? 5.715 -45.062 -7.98 1 97.88 170 ARG A C 1
ATOM 1298 O O . ARG A 1 170 ? 6.113 -46.125 -8.461 1 97.88 170 ARG A O 1
ATOM 1305 N N . ILE A 1 171 ? 5.621 -44 -8.609 1 98.38 171 ILE A N 1
ATOM 1306 C CA . ILE A 1 171 ? 6.055 -43.938 -10 1 98.38 171 ILE A CA 1
ATOM 1307 C C . ILE A 1 171 ? 7.238 -43 -10.125 1 98.38 171 ILE A C 1
ATOM 1309 O O . ILE A 1 171 ? 7.07 -41.781 -10.016 1 98.38 171 ILE A O 1
ATOM 1313 N N . LEU A 1 172 ? 8.414 -43.5 -10.367 1 97.19 172 LEU A N 1
ATOM 1314 C CA . LEU A 1 172 ? 9.609 -42.688 -10.492 1 97.19 172 LEU A CA 1
ATOM 1315 C C . LEU A 1 172 ? 9.648 -42 -11.844 1 97.19 172 LEU A C 1
ATOM 1317 O O . LEU A 1 172 ? 9.523 -42.625 -12.891 1 97.19 172 LEU A O 1
ATOM 1321 N N . LEU A 1 173 ? 9.773 -40.719 -11.844 1 96.5 173 LEU A N 1
ATOM 1322 C CA . LEU A 1 173 ? 9.922 -39.906 -13.047 1 96.5 173 LEU A CA 1
ATOM 1323 C C . LEU A 1 173 ? 11.281 -39.219 -13.078 1 96.5 173 LEU A C 1
ATOM 1325 O O . LEU A 1 173 ? 12.164 -39.531 -12.273 1 96.5 173 LEU A O 1
ATOM 1329 N N . ASP A 1 174 ? 11.508 -38.375 -14.039 1 93.31 174 ASP A N 1
ATOM 1330 C CA . ASP A 1 174 ? 12.852 -37.812 -14.227 1 93.31 174 ASP A CA 1
ATOM 1331 C C . ASP A 1 174 ? 13.086 -36.625 -13.305 1 93.31 174 ASP A C 1
ATOM 1333 O O . ASP A 1 174 ? 14.227 -36.312 -12.977 1 93.31 174 ASP A O 1
ATOM 1337 N N . SER A 1 175 ? 12.07 -35.938 -12.953 1 92.81 175 SER A N 1
ATOM 1338 C CA . SER A 1 175 ? 12.078 -34.781 -12.047 1 92.81 175 SER A CA 1
ATOM 1339 C C . SER A 1 175 ? 10.742 -34.656 -11.32 1 92.81 175 SER A C 1
ATOM 1341 O O . SER A 1 175 ? 9.828 -35.438 -11.531 1 92.81 175 SER A O 1
ATOM 1343 N N . PRO A 1 176 ? 10.648 -33.75 -10.391 1 93.25 176 PRO A N 1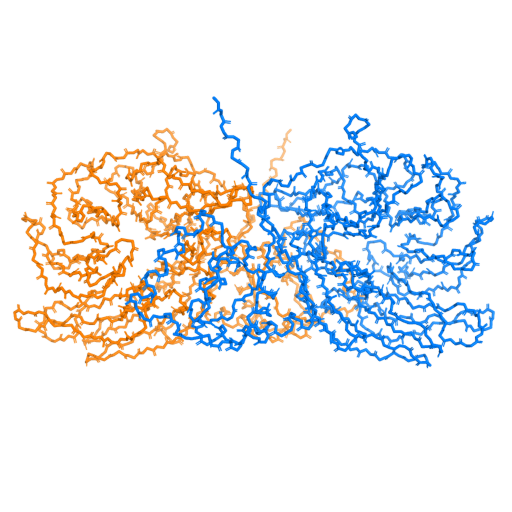
ATOM 1344 C CA . PRO A 1 176 ? 9.43 -33.656 -9.586 1 93.25 176 PRO A CA 1
ATOM 1345 C C . PRO A 1 176 ? 8.18 -33.438 -10.438 1 93.25 176 PRO A C 1
ATOM 1347 O O . PRO A 1 176 ? 8.141 -32.531 -11.266 1 93.25 176 PRO A O 1
ATOM 1350 N N . PRO A 1 177 ? 7.125 -34.25 -10.234 1 97.19 177 PRO A N 1
ATOM 1351 C CA . PRO A 1 177 ? 5.848 -33.969 -10.883 1 97.19 177 PRO A CA 1
ATOM 1352 C C . PRO A 1 177 ? 5.219 -32.688 -10.406 1 97.19 177 PRO A C 1
ATOM 1354 O O . PRO A 1 177 ? 5.227 -32.375 -9.203 1 97.19 177 PRO A O 1
ATOM 1357 N N . VAL A 1 178 ? 4.637 -31.906 -11.32 1 96.25 178 VAL A N 1
ATOM 1358 C CA . VAL A 1 178 ? 4.176 -30.578 -10.891 1 96.25 178 VAL A CA 1
ATOM 1359 C C . VAL A 1 178 ? 2.738 -30.359 -11.352 1 96.25 178 VAL A C 1
ATOM 1361 O O . VAL A 1 178 ? 2.025 -29.516 -10.805 1 96.25 178 VAL A O 1
ATOM 1364 N N . HIS A 1 179 ? 2.311 -31.062 -12.359 1 97.56 179 HIS A N 1
ATOM 1365 C CA . HIS A 1 179 ? 0.953 -30.922 -12.875 1 97.56 179 HIS A CA 1
ATOM 1366 C C . HIS A 1 179 ? 0.453 -32.219 -13.484 1 97.56 179 HIS A C 1
ATOM 1368 O O . HIS A 1 179 ? 1.228 -32.969 -14.086 1 97.56 179 HIS A O 1
ATOM 1374 N N . LEU A 1 180 ? -0.816 -32.5 -13.273 1 98.25 180 LEU A N 1
ATOM 1375 C CA . LEU A 1 180 ? -1.432 -33.75 -13.766 1 98.25 180 LEU A CA 1
ATOM 1376 C C . LEU A 1 180 ? -2.838 -33.469 -14.289 1 98.25 180 LEU A C 1
ATOM 1378 O O . LEU A 1 180 ? -3.631 -32.781 -13.633 1 98.25 180 LEU A O 1
ATOM 1382 N N . GLU A 1 181 ? -3.039 -33.938 -15.5 1 97.06 181 GLU A N 1
ATOM 1383 C CA . GLU A 1 181 ? -4.383 -33.938 -16.062 1 97.06 181 GLU A CA 1
ATOM 1384 C C . GLU A 1 181 ? -4.797 -35.344 -16.5 1 97.06 181 GLU A C 1
ATOM 1386 O O . GLU A 1 181 ? -3.945 -36.156 -16.828 1 97.06 181 GLU A O 1
ATOM 1391 N N . GLU A 1 182 ? -6.066 -35.562 -16.391 1 96.19 182 GLU A N 1
ATOM 1392 C CA . GLU A 1 182 ? -6.625 -36.844 -16.828 1 96.19 182 GLU A CA 1
ATOM 1393 C C . GLU A 1 182 ? -7.441 -36.656 -18.109 1 96.19 182 GLU A C 1
ATOM 1395 O O . GLU A 1 182 ? -8.234 -35.75 -18.219 1 96.19 182 GLU A O 1
ATOM 1400 N N . ARG A 1 183 ? -7.117 -37.531 -19.047 1 93.69 183 ARG A N 1
ATOM 1401 C CA . ARG A 1 183 ? -7.883 -37.562 -20.297 1 93.69 183 ARG A CA 1
ATOM 1402 C C . ARG A 1 183 ? -7.949 -38.969 -20.891 1 93.69 183 ARG A C 1
ATOM 1404 O O . ARG A 1 183 ? -6.93 -39.656 -20.984 1 93.69 183 ARG A O 1
ATOM 1411 N N . THR A 1 184 ? -9.125 -39.406 -21.297 1 89.88 184 THR A N 1
ATOM 1412 C CA . THR A 1 184 ? -9.383 -40.688 -21.938 1 89.88 184 THR A CA 1
ATOM 1413 C C . THR A 1 184 ? -8.789 -41.844 -21.125 1 89.88 184 THR A C 1
ATOM 1415 O O . THR A 1 184 ? -8.086 -42.688 -21.672 1 89.88 184 THR A O 1
ATOM 1418 N N . GLY A 1 185 ? -8.906 -41.75 -19.875 1 92.69 185 GLY A N 1
ATOM 1419 C CA . GLY A 1 185 ? -8.516 -42.812 -18.984 1 92.69 185 GLY A CA 1
ATOM 1420 C C . GLY A 1 185 ? -7.023 -42.875 -18.734 1 92.69 185 GLY A C 1
ATOM 1421 O O . GLY A 1 185 ? -6.52 -43.844 -18.188 1 92.69 185 GLY A O 1
ATOM 1422 N N . LYS A 1 186 ? -6.305 -41.906 -19.141 1 96.44 186 LYS A N 1
ATOM 1423 C CA . LYS A 1 186 ? -4.867 -41.844 -18.906 1 96.44 186 LYS A CA 1
ATOM 1424 C C . LYS A 1 186 ? -4.52 -40.594 -18.078 1 96.44 186 LYS A C 1
ATOM 1426 O O . LYS A 1 186 ? -5.293 -39.656 -18.016 1 96.44 186 LYS A O 1
ATOM 1431 N N . TRP A 1 187 ? -3.393 -40.75 -17.344 1 98.19 187 TRP A N 1
ATOM 1432 C CA . TRP A 1 187 ? -2.822 -39.594 -16.672 1 98.19 187 TRP A CA 1
ATOM 1433 C C . TRP A 1 187 ? -1.717 -38.969 -17.516 1 98.19 187 TRP A C 1
ATOM 1435 O O . TRP A 1 187 ? -0.85 -39.656 -18.031 1 98.19 187 TRP A O 1
ATOM 1445 N N . TYR A 1 188 ? -1.826 -37.688 -17.672 1 98.19 188 TYR A N 1
ATOM 1446 C CA . TYR A 1 188 ? -0.73 -36.906 -18.25 1 98.19 188 TYR A CA 1
ATOM 1447 C C . TYR A 1 188 ? -0.053 -36.031 -17.203 1 98.19 188 TYR A C 1
ATOM 1449 O O . TYR A 1 188 ? -0.705 -35.219 -16.562 1 98.19 188 TYR A O 1
ATOM 1457 N N . VAL A 1 189 ? 1.264 -36.281 -17.047 1 98.56 189 VAL A N 1
ATOM 1458 C CA . VAL A 1 189 ? 1.99 -35.656 -15.953 1 98.56 189 VAL A CA 1
ATOM 1459 C C . VAL A 1 189 ? 3.145 -34.812 -16.516 1 98.56 189 VAL A C 1
ATOM 1461 O O . VAL A 1 189 ? 3.932 -35.312 -17.328 1 98.56 189 VAL A O 1
ATOM 1464 N N . LEU A 1 190 ? 3.17 -33.594 -16.078 1 97.88 190 LEU A N 1
ATOM 1465 C CA . LEU A 1 190 ? 4.289 -32.719 -16.359 1 97.88 190 LEU A CA 1
ATOM 1466 C C . LEU A 1 190 ? 5.281 -32.688 -15.203 1 97.88 190 LEU A C 1
ATOM 1468 O O . LEU A 1 190 ? 4.879 -32.625 -14.039 1 97.88 190 LEU A O 1
ATOM 1472 N N . THR A 1 191 ? 6.531 -32.906 -15.547 1 96.06 191 THR A N 1
ATOM 1473 C CA . THR A 1 191 ? 7.551 -32.75 -14.516 1 96.06 191 THR A CA 1
ATOM 1474 C C . THR A 1 191 ? 8.156 -31.344 -14.57 1 96.06 191 THR A C 1
ATOM 1476 O O . THR A 1 191 ? 8.117 -30.688 -15.617 1 96.06 191 THR A O 1
ATOM 1479 N N . LEU A 1 192 ? 8.719 -30.891 -13.523 1 91.5 192 LEU A N 1
ATOM 1480 C CA . LEU A 1 192 ? 9.133 -29.516 -13.297 1 91.5 192 LEU A CA 1
ATOM 1481 C C . LEU A 1 192 ? 10.477 -29.234 -13.945 1 91.5 192 LEU A C 1
ATOM 1483 O O . LEU A 1 192 ? 10.734 -28.109 -14.398 1 91.5 192 LEU A O 1
ATOM 1487 N N . GLY A 1 193 ? 11.266 -30.172 -14.062 1 87.31 193 GLY A N 1
ATOM 1488 C CA . GLY A 1 193 ? 12.664 -29.969 -14.414 1 87.31 193 GLY A CA 1
ATOM 1489 C C . GLY A 1 193 ? 13.562 -29.766 -13.211 1 87.31 193 GLY A C 1
ATOM 1490 O O . GLY A 1 193 ? 14.242 -30.688 -12.766 1 87.31 193 GLY A O 1
ATOM 1491 N N . SER A 1 194 ? 13.539 -28.516 -12.617 1 78.12 194 SER A N 1
ATOM 1492 C CA . SER A 1 194 ? 14.328 -28.219 -11.422 1 78.12 194 SER A CA 1
ATOM 1493 C C . SER A 1 194 ? 13.523 -27.422 -10.406 1 78.12 194 SER A C 1
ATOM 1495 O O . SER A 1 194 ? 12.938 -26.391 -10.742 1 78.12 194 SER A O 1
ATOM 1497 N N . LEU A 1 195 ? 13.57 -27.938 -9.172 1 72.38 195 LEU A N 1
ATOM 1498 C CA . LEU A 1 195 ? 12.875 -27.234 -8.102 1 72.38 195 LEU A CA 1
ATOM 1499 C C . LEU A 1 195 ? 13.594 -25.938 -7.75 1 72.38 195 LEU A C 1
ATOM 1501 O O . LEU A 1 195 ? 12.945 -24.938 -7.41 1 72.38 195 LEU A O 1
ATOM 1505 N N . LEU A 1 196 ? 14.875 -25.891 -7.723 1 63.03 196 LEU A N 1
ATOM 1506 C CA . LEU A 1 196 ? 15.633 -24.719 -7.273 1 63.03 196 LEU A CA 1
ATOM 1507 C C . LEU A 1 196 ? 16.031 -23.844 -8.453 1 63.03 196 LEU A C 1
ATOM 1509 O O . LEU A 1 196 ? 16.75 -22.859 -8.281 1 63.03 196 LEU A O 1
ATOM 1513 N N . GLY A 1 197 ? 15.352 -23.969 -9.516 1 58.94 197 GLY A N 1
ATOM 1514 C CA . GLY A 1 197 ? 15.641 -23.125 -10.672 1 58.94 197 GLY A CA 1
ATOM 1515 C C . GLY A 1 197 ? 17.062 -23.281 -11.172 1 58.94 197 GLY A C 1
ATOM 1516 O O . GLY A 1 197 ? 17.594 -22.375 -11.828 1 58.94 197 GLY A O 1
ATOM 1517 N N . ALA A 1 198 ? 17.875 -24.125 -10.406 1 50.25 198 ALA A N 1
ATOM 1518 C CA . ALA A 1 198 ? 19.312 -24.25 -10.688 1 50.25 198 ALA A CA 1
ATOM 1519 C C . ALA A 1 198 ? 19.562 -24.375 -12.188 1 50.25 198 ALA A C 1
ATOM 1521 O O . ALA A 1 198 ? 18.688 -24.812 -12.938 1 50.25 198 ALA A O 1
ATOM 1522 N N . LEU A 1 199 ? 20.594 -23.641 -12.688 1 49.84 199 LEU A N 1
ATOM 1523 C CA . LEU A 1 199 ? 21.312 -23.406 -13.938 1 49.84 199 LEU A CA 1
ATOM 1524 C C . LEU A 1 199 ? 21.828 -24.719 -14.523 1 49.84 199 LEU A C 1
ATOM 1526 O O . LEU A 1 199 ? 22.125 -25.656 -13.781 1 49.84 199 LEU A O 1
ATOM 1530 N N . GLY A 1 200 ? 21.438 -25.344 -15.578 1 47.31 200 GLY A N 1
ATOM 1531 C CA . GLY A 1 200 ? 22.094 -26.172 -16.578 1 47.31 200 GLY A CA 1
ATOM 1532 C C . GLY A 1 200 ? 21.125 -27.094 -17.312 1 47.31 200 GLY A C 1
ATOM 1533 O O . GLY A 1 200 ? 19.938 -27.109 -17.016 1 47.31 200 GLY A O 1
ATOM 1534 N N . ALA A 1 201 ? 21.641 -27.578 -18.328 1 47.12 201 ALA A N 1
ATOM 1535 C CA . ALA A 1 201 ? 21.047 -28.562 -19.219 1 47.12 201 ALA A CA 1
ATOM 1536 C C . ALA A 1 201 ? 20.188 -29.547 -18.453 1 47.12 201 ALA A C 1
ATOM 1538 O O . ALA A 1 201 ? 19.281 -30.172 -19.016 1 47.12 201 ALA A O 1
ATOM 1539 N N . GLU A 1 202 ? 20.359 -29.625 -17.203 1 52.75 202 GLU A N 1
ATOM 1540 C CA . GLU A 1 202 ? 19.766 -30.688 -16.422 1 52.75 202 GLU A CA 1
ATOM 1541 C C . GLU A 1 202 ? 18.391 -30.297 -15.883 1 52.75 202 GLU A C 1
ATOM 1543 O O . GLU A 1 202 ? 17.688 -31.109 -15.297 1 52.75 202 GLU A O 1
ATOM 1548 N N . SER A 1 203 ? 17.875 -29.078 -16.219 1 64.69 203 SER A N 1
ATOM 1549 C CA . SER A 1 203 ? 16.625 -28.734 -15.555 1 64.69 203 SER A CA 1
ATOM 1550 C C . SER A 1 203 ? 15.461 -28.703 -16.547 1 64.69 203 SER A C 1
ATOM 1552 O O . SER A 1 203 ? 14.609 -27.812 -16.484 1 64.69 203 SER A O 1
ATOM 1554 N N . ARG A 1 204 ? 15.406 -29.766 -17.281 1 82.75 204 ARG A N 1
ATOM 1555 C CA . ARG A 1 204 ? 14.367 -29.797 -18.312 1 82.75 204 ARG A CA 1
ATOM 1556 C C . ARG A 1 204 ? 13.156 -30.594 -17.844 1 82.75 204 ARG A C 1
ATOM 1558 O O . ARG A 1 204 ? 13.297 -31.562 -17.094 1 82.75 204 ARG A O 1
ATOM 1565 N N . SER A 1 205 ? 12.086 -30.094 -18.312 1 91.69 205 SER A N 1
ATOM 1566 C CA . SER A 1 205 ? 10.82 -30.75 -18 1 91.69 205 SER A CA 1
ATOM 1567 C C . SER A 1 205 ? 10.469 -31.812 -19.047 1 91.69 205 SER A C 1
ATOM 1569 O O . SER A 1 205 ? 11.023 -31.812 -20.141 1 91.69 205 SER A O 1
ATOM 1571 N N . SER A 1 206 ? 9.688 -32.75 -18.594 1 95.44 206 SER A N 1
ATOM 1572 C CA . SER A 1 206 ? 9.172 -33.812 -19.453 1 95.44 206 SER A CA 1
ATOM 1573 C C . SER A 1 206 ? 7.668 -34 -19.266 1 95.44 206 SER A C 1
ATOM 1575 O O . SER A 1 206 ? 7.117 -33.594 -18.234 1 95.44 206 SER A O 1
ATOM 1577 N N . LEU A 1 207 ? 7.102 -34.531 -20.344 1 97.25 207 LEU A N 1
ATOM 1578 C CA . LEU A 1 207 ? 5.695 -34.938 -20.297 1 97.25 207 LEU A CA 1
ATOM 1579 C C . LEU A 1 207 ? 5.555 -36.438 -20.359 1 97.25 207 LEU A C 1
ATOM 1581 O O . LEU A 1 207 ? 6.129 -37.094 -21.25 1 97.25 207 LEU A O 1
ATOM 1585 N N . TYR A 1 208 ? 4.777 -36.969 -19.406 1 97.81 208 TYR A N 1
ATOM 1586 C CA . TYR A 1 208 ? 4.574 -38.438 -19.328 1 97.81 208 TYR A CA 1
ATOM 1587 C C . TYR A 1 208 ? 3.107 -38.781 -19.516 1 97.81 208 TYR A C 1
ATOM 1589 O O . TYR A 1 208 ? 2.219 -38.031 -19.141 1 97.81 208 TYR A O 1
ATOM 1597 N N . ARG A 1 209 ? 2.908 -39.906 -20.141 1 97.31 209 ARG A N 1
ATOM 1598 C CA . ARG A 1 209 ? 1.626 -40.594 -20.094 1 97.31 209 ARG A CA 1
ATOM 1599 C C . ARG A 1 209 ? 1.692 -41.812 -19.156 1 97.31 209 ARG A C 1
ATOM 1601 O O . ARG A 1 209 ? 2.605 -42.625 -19.266 1 97.31 209 ARG A O 1
ATOM 1608 N N . ILE A 1 210 ? 0.744 -41.875 -18.234 1 98.12 210 ILE A N 1
ATOM 1609 C CA . ILE A 1 210 ? 0.747 -42.938 -17.266 1 98.12 210 ILE A CA 1
ATOM 1610 C C . ILE A 1 210 ? -0.569 -43.719 -17.344 1 98.12 210 ILE A C 1
ATOM 1612 O O . ILE A 1 210 ? -1.644 -43.125 -17.422 1 98.12 210 ILE A O 1
ATOM 1616 N N . ASP A 1 211 ? -0.476 -45.031 -17.359 1 97.06 211 ASP A N 1
ATOM 1617 C CA . ASP A 1 211 ? -1.646 -45.906 -17.281 1 97.06 211 ASP A CA 1
ATOM 1618 C C . ASP A 1 211 ? -2.072 -46.094 -15.828 1 97.06 211 ASP A C 1
ATOM 1620 O O . ASP A 1 211 ? -1.335 -46.719 -15.047 1 97.06 211 ASP A O 1
ATOM 1624 N N . PRO A 1 212 ? -3.23 -45.688 -15.523 1 95.94 212 PRO A N 1
ATOM 1625 C CA . PRO A 1 212 ? -3.641 -45.781 -14.117 1 95.94 212 PRO A CA 1
ATOM 1626 C C . PRO A 1 212 ? -3.818 -47.219 -13.641 1 95.94 212 PRO A C 1
ATOM 1628 O O . PRO A 1 212 ? -3.832 -47.469 -12.438 1 95.94 212 PRO A O 1
ATOM 1631 N N . ALA A 1 213 ? -4.008 -48.156 -14.508 1 94.5 213 ALA A N 1
ATOM 1632 C CA . ALA A 1 213 ? -4.219 -49.562 -14.141 1 94.5 213 ALA A CA 1
ATOM 1633 C C . ALA A 1 213 ? -2.9 -50.25 -13.781 1 94.5 213 ALA A C 1
ATOM 1635 O O . ALA A 1 213 ? -2.846 -51.062 -12.859 1 94.5 213 ALA A O 1
ATOM 1636 N N . THR A 1 214 ? -1.88 -49.875 -14.43 1 96.25 214 THR A N 1
ATOM 1637 C CA . THR A 1 214 ? -0.612 -50.594 -14.25 1 96.25 214 THR A CA 1
ATOM 1638 C C . THR A 1 214 ? 0.432 -49.656 -13.633 1 96.25 214 THR A C 1
ATOM 1640 O O . THR A 1 214 ? 1.488 -50.125 -13.188 1 96.25 214 THR A O 1
ATOM 1643 N N . PHE A 1 215 ? 0.188 -48.406 -13.641 1 96.62 215 PHE A N 1
ATOM 1644 C CA . PHE A 1 215 ? 1.094 -47.375 -13.164 1 96.62 215 PHE A CA 1
ATOM 1645 C C . PHE A 1 215 ? 2.355 -47.312 -14.016 1 96.62 215 PHE A C 1
ATOM 1647 O O . PHE A 1 215 ? 3.412 -46.875 -13.547 1 96.62 215 PHE A O 1
ATOM 1654 N N . SER A 1 216 ? 2.217 -47.812 -15.266 1 97.12 216 SER A N 1
ATOM 1655 C CA . SER A 1 216 ? 3.328 -47.688 -16.203 1 97.12 216 SER A CA 1
ATOM 1656 C C . SER A 1 216 ? 3.41 -46.312 -16.828 1 97.12 216 SER A C 1
ATOM 1658 O O . SER A 1 216 ? 2.402 -45.781 -17.281 1 97.12 216 SER A O 1
ATOM 1660 N N . ALA A 1 217 ? 4.625 -45.781 -16.766 1 97.81 217 ALA A N 1
ATOM 1661 C CA . ALA A 1 217 ? 4.84 -44.438 -17.281 1 97.81 217 ALA A CA 1
ATOM 1662 C C . ALA A 1 217 ? 5.586 -44.469 -18.625 1 97.81 217 ALA A C 1
ATOM 1664 O O . ALA A 1 217 ? 6.574 -45.219 -18.766 1 97.81 217 ALA A O 1
ATOM 1665 N N . THR A 1 218 ? 5.059 -43.781 -19.594 1 96.25 218 THR A N 1
ATOM 1666 C CA . THR A 1 218 ? 5.715 -43.562 -20.891 1 96.25 218 THR A CA 1
ATOM 1667 C C . THR A 1 218 ? 6.074 -42.094 -21.078 1 96.25 218 THR A C 1
ATOM 1669 O O . THR A 1 218 ? 5.203 -41.219 -21 1 96.25 218 THR A O 1
ATOM 1672 N N . ARG A 1 219 ? 7.34 -41.844 -21.328 1 96.12 219 ARG A N 1
ATOM 1673 C CA . ARG A 1 219 ? 7.766 -40.5 -21.609 1 96.12 219 ARG A CA 1
ATOM 1674 C C . ARG A 1 219 ? 7.406 -40.094 -23.031 1 96.12 219 ARG A C 1
ATOM 1676 O O . ARG A 1 219 ? 7.871 -40.719 -23.984 1 96.12 219 ARG A O 1
ATOM 1683 N N . LEU A 1 220 ? 6.617 -39.062 -23.141 1 95.38 220 LEU A N 1
ATOM 1684 C CA . LEU A 1 220 ? 6.164 -38.625 -24.453 1 95.38 220 LEU A CA 1
ATOM 1685 C C . LEU A 1 220 ? 7.168 -37.656 -25.078 1 95.38 220 LEU A C 1
ATOM 1687 O O . LEU A 1 220 ? 7.441 -37.75 -26.281 1 95.38 220 LEU A O 1
ATOM 1691 N N . VAL A 1 221 ? 7.551 -36.75 -24.312 1 94.62 221 VAL A N 1
ATOM 1692 C CA . VAL A 1 221 ? 8.5 -35.75 -24.781 1 94.62 221 VAL A CA 1
ATOM 1693 C C . VAL A 1 221 ? 9.43 -35.344 -23.641 1 94.62 221 VAL A C 1
ATOM 1695 O O . VAL A 1 221 ? 9.047 -35.406 -22.469 1 94.62 221 VAL A O 1
ATOM 1698 N N . THR A 1 222 ? 10.68 -35.031 -23.969 1 92.12 222 THR A N 1
ATOM 1699 C CA . THR A 1 222 ? 11.664 -34.5 -23.047 1 92.12 222 THR A CA 1
ATOM 1700 C C . THR A 1 222 ? 12.305 -33.219 -23.609 1 92.12 222 THR A C 1
ATOM 1702 O O . THR A 1 222 ? 11.977 -32.812 -24.719 1 92.12 222 THR A O 1
ATOM 1705 N N . GLY A 1 223 ? 13.039 -32.5 -22.766 1 88.5 223 GLY A N 1
ATOM 1706 C CA . GLY A 1 223 ? 13.766 -31.328 -23.234 1 88.5 223 GLY A CA 1
ATOM 1707 C C . GLY A 1 223 ? 12.93 -30.062 -23.234 1 88.5 223 GLY A C 1
ATOM 1708 O O . GLY A 1 223 ? 13.289 -29.078 -23.875 1 88.5 223 GLY A O 1
ATOM 1709 N N . LEU A 1 224 ? 11.82 -30.109 -22.609 1 91.81 224 LEU A N 1
ATOM 1710 C CA . LEU A 1 224 ? 10.984 -28.922 -22.484 1 91.81 224 LEU A CA 1
ATOM 1711 C C . LEU A 1 224 ? 11.594 -27.938 -21.5 1 91.81 224 LEU A C 1
ATOM 1713 O O . LEU A 1 224 ? 12.375 -28.328 -20.625 1 91.81 224 LEU A O 1
ATOM 1717 N N . PRO A 1 225 ? 11.266 -26.672 -21.672 1 89.19 225 PRO A N 1
ATOM 1718 C CA . PRO A 1 225 ? 11.688 -25.75 -20.609 1 89.19 225 PRO A CA 1
ATOM 1719 C C . PRO A 1 225 ? 11.086 -26.109 -19.25 1 89.19 225 PRO A C 1
ATOM 1721 O O . PRO A 1 225 ? 10.102 -26.859 -19.188 1 89.19 225 PRO A O 1
ATOM 1724 N N . ARG A 1 226 ? 11.758 -25.609 -18.219 1 89.56 226 ARG A N 1
ATOM 1725 C CA . ARG A 1 226 ? 11.109 -25.719 -16.906 1 89.56 226 ARG A CA 1
ATOM 1726 C C . ARG A 1 226 ? 9.664 -25.234 -16.984 1 89.56 226 ARG A C 1
ATOM 1728 O O . ARG A 1 226 ? 9.375 -24.219 -17.609 1 89.56 226 ARG A O 1
ATOM 1735 N N . ALA A 1 227 ? 8.766 -26.031 -16.406 1 92.12 227 ALA A N 1
ATOM 1736 C CA . ALA A 1 227 ? 7.348 -25.719 -16.594 1 92.12 227 ALA A CA 1
ATOM 1737 C C . ALA A 1 227 ? 6.543 -26.109 -15.352 1 92.12 227 ALA A C 1
ATOM 1739 O O . ALA A 1 227 ? 6.945 -27 -14.602 1 92.12 227 ALA A O 1
ATOM 1740 N N . ALA A 1 228 ? 5.422 -25.391 -15.195 1 91 228 ALA A N 1
ATOM 1741 C CA . ALA A 1 228 ? 4.621 -25.688 -14.008 1 91 228 ALA A CA 1
ATOM 1742 C C . ALA A 1 228 ? 3.189 -26.047 -14.391 1 91 228 ALA A C 1
ATOM 1744 O O . ALA A 1 228 ? 2.412 -26.5 -13.539 1 91 228 ALA A O 1
ATOM 1745 N N . HIS A 1 229 ? 2.852 -25.859 -15.656 1 96.5 229 HIS A N 1
ATOM 1746 C CA . HIS A 1 229 ? 1.463 -26.062 -16.047 1 96.5 229 HIS A CA 1
ATOM 1747 C C . HIS A 1 229 ? 1.362 -26.438 -17.531 1 96.5 229 HIS A C 1
ATOM 1749 O O . HIS A 1 229 ? 2.252 -26.109 -18.312 1 96.5 229 HIS A O 1
ATOM 1755 N N . PHE A 1 230 ? 0.333 -27.156 -17.859 1 97.69 230 PHE A N 1
ATOM 1756 C CA . PHE A 1 230 ? 0.028 -27.406 -19.25 1 97.69 230 PHE A CA 1
ATOM 1757 C C . PHE A 1 230 ? -1.476 -27.531 -19.469 1 97.69 230 PHE A C 1
ATOM 1759 O O . PHE A 1 230 ? -2.227 -27.75 -18.516 1 97.69 230 PHE A O 1
ATOM 1766 N N . LEU A 1 231 ? -1.871 -27.312 -20.734 1 97.5 231 LEU A N 1
ATOM 1767 C CA . LEU A 1 231 ? -3.221 -27.609 -21.203 1 97.5 231 LEU A CA 1
ATOM 1768 C C . LEU A 1 231 ? -3.217 -28.812 -22.156 1 97.5 231 LEU A C 1
ATOM 1770 O O . LEU A 1 231 ? -2.27 -28.984 -22.922 1 97.5 231 LEU A O 1
ATOM 1774 N N . ILE A 1 232 ? -4.27 -29.578 -22.031 1 96.44 232 ILE A N 1
ATOM 1775 C CA . ILE A 1 232 ? -4.508 -30.641 -23 1 96.44 232 ILE A CA 1
ATOM 1776 C C . ILE A 1 232 ? -5.562 -30.203 -24.016 1 96.44 232 ILE A C 1
ATOM 1778 O O . ILE A 1 232 ? -6.551 -29.562 -23.641 1 96.44 232 ILE A O 1
ATOM 1782 N N . GLY A 1 233 ? -5.352 -30.484 -25.312 1 94 233 GLY A N 1
ATOM 1783 C CA . GLY A 1 233 ? -6.34 -30.188 -26.344 1 94 233 GLY A CA 1
ATOM 1784 C C . GLY A 1 233 ? -6.012 -30.797 -27.688 1 94 233 GLY A C 1
ATOM 1785 O O . GLY A 1 233 ? -4.953 -31.406 -27.844 1 94 233 GLY A O 1
ATOM 1786 N N . MET A 1 234 ? -6.949 -30.703 -28.578 1 93.31 234 MET A N 1
ATOM 1787 C CA . MET A 1 234 ? -6.766 -31.156 -29.953 1 93.31 234 MET A CA 1
ATOM 1788 C C . MET A 1 234 ? -6.398 -30 -30.875 1 93.31 234 MET A C 1
ATOM 1790 O O . MET A 1 234 ? -7.254 -29.188 -31.234 1 93.31 234 MET A O 1
ATOM 1794 N N . THR A 1 235 ? -5.145 -29.953 -31.234 1 92.94 235 THR A N 1
ATOM 1795 C CA . THR A 1 235 ? -4.699 -28.828 -32.062 1 92.94 235 THR A CA 1
ATOM 1796 C C . THR A 1 235 ? -4.555 -29.266 -33.531 1 92.94 235 THR A C 1
ATOM 1798 O O . THR A 1 235 ? -4.27 -28.438 -34.406 1 92.94 235 THR A O 1
ATOM 1801 N N . ASN A 1 236 ? -4.762 -30.562 -33.812 1 89.38 236 ASN A N 1
ATOM 1802 C CA . ASN A 1 236 ? -4.762 -31.109 -35.156 1 89.38 236 ASN A CA 1
ATOM 1803 C C . ASN A 1 236 ? -5.828 -32.188 -35.312 1 89.38 236 ASN A C 1
ATOM 1805 O O . ASN A 1 236 ? -6.637 -32.406 -34.438 1 89.38 236 ASN A O 1
ATOM 1809 N N . ALA A 1 237 ? -5.875 -32.969 -36.438 1 87.12 237 ALA A N 1
ATOM 1810 C CA . ALA A 1 237 ? -7.02 -33.812 -36.75 1 87.12 237 ALA A CA 1
ATOM 1811 C C . ALA A 1 237 ? -6.703 -35.281 -36.5 1 87.12 237 ALA A C 1
ATOM 1813 O O . ALA A 1 237 ? -7.422 -36.156 -36.969 1 87.12 237 ALA A O 1
ATOM 1814 N N . ASP A 1 238 ? -5.727 -35.688 -35.688 1 88.25 238 ASP A N 1
ATOM 1815 C CA . ASP A 1 238 ? -5.328 -37.094 -35.594 1 88.25 238 ASP A CA 1
ATOM 1816 C C . ASP A 1 238 ? -5.984 -37.781 -34.406 1 88.25 238 ASP A C 1
ATOM 1818 O O . ASP A 1 238 ? -5.711 -38.938 -34.125 1 88.25 238 ASP A O 1
ATOM 1822 N N . ALA A 1 239 ? -6.77 -37.156 -33.688 1 87.12 239 ALA A N 1
ATOM 1823 C CA . ALA A 1 239 ? -7.559 -37.656 -32.562 1 87.12 239 ALA A CA 1
ATOM 1824 C C . ALA A 1 239 ? -6.66 -38.062 -31.391 1 87.12 239 ALA A C 1
ATOM 1826 O O . ALA A 1 239 ? -7.051 -38.875 -30.547 1 87.12 239 ALA A O 1
ATOM 1827 N N . VAL A 1 240 ? -5.48 -37.625 -31.453 1 90.12 240 VAL A N 1
ATOM 1828 C CA . VAL A 1 240 ? -4.539 -37.812 -30.344 1 90.12 240 VAL A CA 1
ATOM 1829 C C . VAL A 1 240 ? -4.367 -36.5 -29.609 1 90.12 240 VAL A C 1
ATOM 1831 O O . VAL A 1 240 ? -4.227 -35.438 -30.219 1 90.12 240 VAL A O 1
ATOM 1834 N N . PRO A 1 241 ? -4.328 -36.562 -28.266 1 93 241 PRO A N 1
ATOM 1835 C CA . PRO A 1 241 ? -4.238 -35.312 -27.516 1 93 241 PRO A CA 1
ATOM 1836 C C . PRO A 1 241 ? -2.906 -34.594 -27.734 1 93 241 PRO A C 1
ATOM 1838 O O . PRO A 1 241 ? -1.858 -35.219 -27.812 1 93 241 PRO A O 1
ATOM 1841 N N . ASP A 1 242 ? -2.984 -33.219 -27.891 1 96.06 242 ASP A N 1
ATOM 1842 C CA . ASP A 1 242 ? -1.833 -32.344 -27.906 1 96.06 242 ASP A CA 1
ATOM 1843 C C . ASP A 1 242 ? -1.763 -31.516 -26.609 1 96.06 242 ASP A C 1
ATOM 1845 O O . ASP A 1 242 ? -2.674 -31.562 -25.781 1 96.06 242 ASP A O 1
ATOM 1849 N N . PHE A 1 243 ? -0.559 -30.828 -26.469 1 97.25 243 PHE A N 1
ATOM 1850 C CA . PHE A 1 243 ? -0.353 -30.141 -25.203 1 97.25 243 PHE A CA 1
ATOM 1851 C C . PHE A 1 243 ? 0.218 -28.75 -25.422 1 97.25 243 PHE A C 1
ATOM 1853 O O . PHE A 1 243 ? 1.014 -28.531 -26.344 1 97.25 243 PHE A O 1
ATOM 1860 N N . ILE A 1 244 ? -0.279 -27.828 -24.656 1 97.62 244 ILE A N 1
ATOM 1861 C CA . ILE A 1 244 ? 0.305 -26.484 -24.562 1 97.62 244 ILE A CA 1
ATOM 1862 C C . ILE A 1 244 ? 0.979 -26.328 -23.203 1 97.62 244 ILE A C 1
ATOM 1864 O O . ILE A 1 244 ? 0.306 -26.297 -22.172 1 97.62 244 ILE A O 1
ATOM 1868 N N . VAL A 1 245 ? 2.273 -26.156 -23.203 1 97.19 245 VAL A N 1
ATOM 1869 C CA . VAL A 1 245 ? 3.055 -26.172 -21.969 1 97.19 245 VAL A CA 1
ATOM 1870 C C . VAL A 1 245 ? 3.479 -24.75 -21.609 1 97.19 245 VAL A C 1
ATOM 1872 O O . VAL A 1 245 ? 3.988 -24.016 -22.469 1 97.19 245 VAL A O 1
ATOM 1875 N N . ALA A 1 246 ? 3.207 -24.406 -20.344 1 96.5 246 ALA A N 1
ATOM 1876 C CA . ALA A 1 246 ? 3.631 -23.109 -19.797 1 96.5 246 ALA A CA 1
ATOM 1877 C C . ALA A 1 246 ? 5.062 -23.172 -19.281 1 96.5 246 ALA A C 1
ATOM 1879 O O . ALA A 1 246 ? 5.297 -23.5 -18.125 1 96.5 246 ALA A O 1
ATOM 1880 N N . GLY A 1 247 ? 5.949 -22.781 -20.125 1 91.88 247 GLY A N 1
ATOM 1881 C CA . GLY A 1 247 ? 7.344 -22.766 -19.703 1 91.88 247 GLY A CA 1
ATOM 1882 C C . GLY A 1 247 ? 7.68 -21.625 -18.781 1 91.88 247 GLY A C 1
ATOM 1883 O O . GLY A 1 247 ? 7.406 -20.453 -19.094 1 91.88 247 GLY A O 1
ATOM 1884 N N . PHE A 1 248 ? 8.148 -21.969 -17.672 1 87 248 PHE A N 1
ATOM 1885 C CA . PHE A 1 248 ? 8.523 -20.984 -16.656 1 87 248 PHE A CA 1
ATOM 1886 C C . PHE A 1 248 ? 10.039 -20.922 -16.484 1 87 248 PHE A C 1
ATOM 1888 O O . PHE A 1 248 ? 10.625 -21.688 -15.727 1 87 248 PHE A O 1
ATOM 1895 N N . GLY A 1 249 ? 10.602 -20.031 -17.188 1 75.88 249 GLY A N 1
ATOM 1896 C CA . GLY A 1 249 ? 12.039 -19.875 -17.078 1 75.88 249 GLY A CA 1
ATOM 1897 C C . GLY A 1 249 ? 12.469 -19.109 -15.844 1 75.88 249 GLY A C 1
ATOM 1898 O O . GLY A 1 249 ? 11.664 -18.406 -15.227 1 75.88 249 GLY A O 1
ATOM 1899 N N . SER A 1 250 ? 13.594 -19.484 -15.359 1 71 250 SER A N 1
ATOM 1900 C CA . SER A 1 250 ? 14.195 -18.688 -14.297 1 71 250 SER A CA 1
ATOM 1901 C C . SER A 1 250 ? 14.875 -17.438 -14.859 1 71 250 SER A C 1
ATOM 1903 O O . SER A 1 250 ? 16.094 -17.422 -15.047 1 71 250 SER A O 1
ATOM 1905 N N . VAL A 1 251 ? 14.156 -16.453 -15.133 1 72 251 VAL A N 1
ATOM 1906 C CA . VAL A 1 251 ? 14.602 -15.211 -15.766 1 72 251 VAL A CA 1
ATOM 1907 C C . VAL A 1 251 ? 14.484 -15.328 -17.281 1 72 251 VAL A C 1
ATOM 1909 O O . VAL A 1 251 ? 13.852 -14.5 -17.938 1 72 251 VAL A O 1
ATOM 1912 N N . THR A 1 252 ? 15.172 -16.438 -17.875 1 74.94 252 THR A N 1
ATOM 1913 C CA . THR A 1 252 ? 15.023 -16.719 -19.297 1 74.94 252 THR A CA 1
ATOM 1914 C C . THR A 1 252 ? 14.734 -18.203 -19.531 1 74.94 252 THR A C 1
ATOM 1916 O O . THR A 1 252 ? 14.773 -19 -18.609 1 74.94 252 THR A O 1
ATOM 1919 N N . GLY A 1 253 ? 14.344 -18.453 -20.734 1 78.62 253 GLY A N 1
ATOM 1920 C CA . GLY A 1 253 ? 14.289 -19.844 -21.172 1 78.62 253 GLY A CA 1
ATOM 1921 C C . GLY A 1 253 ? 12.922 -20.484 -21 1 78.62 253 GLY A C 1
ATOM 1922 O O . GLY A 1 253 ? 12.773 -21.688 -21.156 1 78.62 253 GLY A O 1
ATOM 1923 N N . GLY A 1 254 ? 12.016 -19.719 -20.594 1 87.94 254 GLY A N 1
ATOM 1924 C CA . GLY A 1 254 ? 10.664 -20.266 -20.578 1 87.94 254 GLY A CA 1
ATOM 1925 C C . GLY A 1 254 ? 10.016 -20.312 -21.953 1 87.94 254 GLY A C 1
ATOM 1926 O O . GLY A 1 254 ? 10.617 -20.812 -22.906 1 87.94 254 GLY A O 1
ATOM 1927 N N . GLY A 1 255 ? 8.836 -19.938 -21.969 1 91.5 255 GLY A N 1
ATOM 1928 C CA . GLY A 1 255 ? 8.125 -19.906 -23.25 1 91.5 255 GLY A CA 1
ATOM 1929 C C . GLY A 1 255 ? 6.84 -20.719 -23.234 1 91.5 255 GLY A C 1
ATOM 1930 O O . GLY A 1 255 ? 6.613 -21.516 -22.328 1 91.5 255 GLY A O 1
ATOM 1931 N N . LEU A 1 256 ? 6.094 -20.359 -24.25 1 95.44 256 LEU A N 1
ATOM 1932 C CA . LEU A 1 256 ? 4.914 -21.188 -24.516 1 95.44 256 LEU A CA 1
ATOM 1933 C C . LEU A 1 256 ? 5.207 -22.234 -25.578 1 95.44 256 LEU A C 1
ATOM 1935 O O . LEU A 1 256 ? 5.609 -21.891 -26.703 1 95.44 256 LEU A O 1
ATOM 1939 N N . VAL A 1 257 ? 4.996 -23.547 -25.219 1 96.12 257 VAL A N 1
ATOM 1940 C CA . VAL A 1 257 ? 5.438 -24.609 -26.109 1 96.12 257 VAL A CA 1
ATOM 1941 C C . VAL A 1 257 ? 4.246 -25.484 -26.516 1 96.12 257 VAL A C 1
ATOM 1943 O O . VAL A 1 257 ? 3.479 -25.922 -25.656 1 96.12 257 VAL A O 1
ATOM 1946 N N . LEU A 1 258 ? 4.129 -25.703 -27.812 1 97 258 LEU A N 1
ATOM 1947 C CA . LEU A 1 258 ? 3.164 -26.656 -28.328 1 97 258 LEU A CA 1
ATOM 1948 C C . LEU A 1 258 ? 3.805 -28.031 -28.516 1 97 258 LEU A C 1
ATOM 1950 O O . LEU A 1 258 ? 4.855 -28.156 -29.156 1 97 258 LEU A O 1
ATOM 1954 N N . VAL A 1 259 ? 3.268 -29 -27.844 1 96.75 259 VAL A N 1
ATOM 1955 C CA . VAL A 1 259 ? 3.658 -30.391 -28.031 1 96.75 259 VAL A CA 1
ATOM 1956 C C . VAL A 1 259 ? 2.58 -31.141 -28.828 1 96.75 259 VAL A C 1
ATOM 1958 O O . VAL A 1 259 ? 1.502 -31.422 -28.297 1 96.75 259 VAL A O 1
ATOM 1961 N N . GLU A 1 260 ? 2.941 -31.484 -30.031 1 94.62 260 GLU A N 1
ATOM 1962 C CA . GLU A 1 260 ? 1.947 -32.031 -30.938 1 94.62 260 GLU A CA 1
ATOM 1963 C C . GLU A 1 260 ? 2.312 -33.469 -31.344 1 94.62 260 GLU A C 1
ATOM 1965 O O . GLU A 1 260 ? 3.482 -33.75 -31.594 1 94.62 260 GLU A O 1
ATOM 1970 N N . SER A 1 261 ? 1.245 -34.25 -31.406 1 91.69 261 SER A N 1
ATOM 1971 C CA . SER A 1 261 ? 1.438 -35.594 -31.875 1 91.69 261 SER A CA 1
ATOM 1972 C C . SER A 1 261 ? 1.796 -35.625 -33.344 1 91.69 261 SER A C 1
ATOM 1974 O O . SER A 1 261 ? 1.232 -34.875 -34.156 1 91.69 261 SER A O 1
ATOM 1976 N N . ALA A 1 262 ? 2.766 -36.438 -33.656 1 88.56 262 ALA A N 1
ATOM 1977 C CA . ALA A 1 262 ? 3.221 -36.656 -35.031 1 88.56 262 ALA A CA 1
ATOM 1978 C C . ALA A 1 262 ? 3.508 -38.125 -35.281 1 88.56 262 ALA A C 1
ATOM 1980 O O . ALA A 1 262 ? 4.652 -38.594 -35.156 1 88.56 262 ALA A O 1
ATOM 1981 N N . GLY A 1 263 ? 2.531 -38.906 -35.75 1 83.06 263 GLY A N 1
ATOM 1982 C CA . GLY A 1 263 ? 2.684 -40.344 -35.875 1 83.06 263 GLY A CA 1
ATOM 1983 C C . GLY A 1 263 ? 2.801 -41.062 -34.531 1 83.06 263 GLY A C 1
ATOM 1984 O O . GLY A 1 263 ? 1.912 -40.938 -33.688 1 83.06 263 GLY A O 1
ATOM 1985 N N . ASN A 1 264 ? 3.938 -41.688 -34.375 1 83.69 264 ASN A N 1
ATOM 1986 C CA . ASN A 1 264 ? 4.133 -42.438 -33.156 1 83.69 264 ASN A CA 1
ATOM 1987 C C . ASN A 1 264 ? 4.98 -41.688 -32.125 1 83.69 264 ASN A C 1
ATOM 1989 O O . ASN A 1 264 ? 5.438 -42.25 -31.141 1 83.69 264 ASN A O 1
ATOM 1993 N N . SER A 1 265 ? 5.121 -40.406 -32.406 1 90.19 265 SER A N 1
ATOM 1994 C CA . SER A 1 265 ? 5.938 -39.562 -31.531 1 90.19 265 SER A CA 1
ATOM 1995 C C . SER A 1 265 ? 5.324 -38.188 -31.344 1 90.19 265 SER A C 1
ATOM 1997 O O . SER A 1 265 ? 4.215 -37.906 -31.828 1 90.19 265 SER A O 1
ATOM 1999 N N . TYR A 1 266 ? 5.988 -37.438 -30.5 1 94 266 TYR A N 1
ATOM 2000 C CA . TYR A 1 266 ? 5.586 -36.062 -30.297 1 94 266 TYR A CA 1
ATOM 2001 C C . TYR A 1 266 ? 6.703 -35.094 -30.703 1 94 266 TYR A C 1
ATOM 2003 O O . TYR A 1 266 ? 7.883 -35.375 -30.484 1 94 266 TYR A O 1
ATOM 2011 N N . GLN A 1 267 ? 6.242 -34.031 -31.344 1 91.94 267 GLN A N 1
ATOM 2012 C CA . GLN A 1 267 ? 7.121 -32.906 -31.641 1 91.94 267 GLN A CA 1
ATOM 2013 C C . GLN A 1 267 ? 6.707 -31.672 -30.859 1 91.94 267 GLN A C 1
ATOM 2015 O O . GLN A 1 267 ? 5.551 -31.547 -30.453 1 91.94 267 GLN A O 1
ATOM 2020 N N . HIS A 1 268 ? 7.762 -30.828 -30.531 1 92.38 268 HIS A N 1
ATOM 2021 C CA . HIS A 1 268 ? 7.387 -29.609 -29.812 1 92.38 268 HIS A CA 1
ATOM 2022 C C . HIS A 1 268 ? 7.945 -28.375 -30.516 1 92.38 268 HIS A C 1
ATOM 2024 O O . HIS A 1 268 ? 8.984 -28.453 -31.172 1 92.38 268 HIS A O 1
ATOM 2030 N N . LYS A 1 269 ? 7.18 -27.328 -30.469 1 92.69 269 LYS A N 1
ATOM 2031 C CA . LYS A 1 269 ? 7.562 -26.047 -31.047 1 92.69 269 LYS A CA 1
ATOM 2032 C C . LYS A 1 269 ? 7.219 -24.906 -30.094 1 92.69 269 LYS A C 1
ATOM 2034 O O . LYS A 1 269 ? 6.199 -24.938 -29.406 1 92.69 269 LYS A O 1
ATOM 2039 N N . VAL A 1 270 ? 8.047 -23.891 -30.172 1 92.62 270 VAL A N 1
ATOM 2040 C CA . VAL A 1 270 ? 7.84 -22.719 -29.328 1 92.62 270 VAL A CA 1
ATOM 2041 C C . VAL A 1 270 ? 6.801 -21.797 -29.969 1 92.62 270 VAL A C 1
ATOM 2043 O O . VAL A 1 270 ? 6.926 -21.438 -31.141 1 92.62 270 VAL A O 1
ATOM 2046 N N . LEU A 1 271 ? 5.727 -21.453 -29.219 1 93.81 271 LEU A N 1
ATOM 2047 C CA . LEU A 1 271 ? 4.664 -20.562 -29.688 1 93.81 271 LEU A CA 1
ATOM 2048 C C . LEU A 1 271 ? 4.957 -19.109 -29.312 1 93.81 271 LEU A C 1
ATOM 2050 O O . LEU A 1 271 ? 4.539 -18.188 -30.016 1 93.81 271 LEU A O 1
ATOM 2054 N N . SER A 1 272 ? 5.449 -18.875 -28.156 1 90.81 272 SER A N 1
ATOM 2055 C CA . SER A 1 272 ? 5.809 -17.562 -27.625 1 90.81 272 SER A CA 1
ATOM 2056 C C . SER A 1 272 ? 7.105 -17.641 -26.828 1 90.81 272 SER A C 1
ATOM 2058 O O . SER A 1 272 ? 7.344 -18.609 -26.094 1 90.81 272 SER A O 1
ATOM 2060 N N . ARG A 1 273 ? 7.879 -16.547 -26.938 1 82.62 273 ARG A N 1
ATOM 2061 C CA . ARG A 1 273 ? 9.188 -16.562 -26.281 1 82.62 273 ARG A CA 1
ATOM 2062 C C . ARG A 1 273 ? 9.18 -15.742 -25 1 82.62 273 ARG A C 1
ATOM 2064 O O . ARG A 1 273 ? 10.234 -15.398 -24.469 1 82.62 273 ARG A O 1
ATOM 2071 N N . HIS A 1 274 ? 7.941 -15.414 -24.594 1 83.94 274 HIS A N 1
ATOM 2072 C CA . HIS A 1 274 ? 7.906 -14.82 -23.25 1 83.94 274 HIS A CA 1
ATOM 2073 C C . HIS A 1 274 ? 8.594 -15.727 -22.234 1 83.94 274 HIS A C 1
ATOM 2075 O O . HIS A 1 274 ? 8.461 -16.953 -22.297 1 83.94 274 HIS A O 1
ATOM 2081 N N . ASP A 1 275 ? 9.203 -15.227 -21.25 1 81.06 275 ASP A N 1
ATOM 2082 C CA . ASP A 1 275 ? 10.195 -15.977 -20.484 1 81.06 275 ASP A CA 1
ATOM 2083 C C . ASP A 1 275 ? 9.539 -16.719 -19.328 1 81.06 275 ASP A C 1
ATOM 2085 O O . ASP A 1 275 ? 10.125 -17.641 -18.75 1 81.06 275 ASP A O 1
ATOM 2089 N N . SER A 1 276 ? 8.352 -16.344 -19 1 88.75 276 SER A N 1
ATOM 2090 C CA . SER A 1 276 ? 7.922 -16.938 -17.734 1 88.75 276 SER A CA 1
ATOM 2091 C C . SER A 1 276 ? 6.406 -17.109 -17.688 1 88.75 276 SER A C 1
ATOM 2093 O O . SER A 1 276 ? 5.719 -16.391 -16.953 1 88.75 276 SER A O 1
ATOM 2095 N N . PHE A 1 277 ? 5.918 -18.141 -18.359 1 91.69 277 PHE A N 1
ATOM 2096 C CA . PHE A 1 277 ? 4.516 -18.516 -18.219 1 91.69 277 PHE A CA 1
ATOM 2097 C C . PHE A 1 277 ? 4.297 -19.328 -16.953 1 91.69 277 PHE A C 1
ATOM 2099 O O . PHE A 1 277 ? 5.07 -20.234 -16.656 1 91.69 277 PHE A O 1
ATOM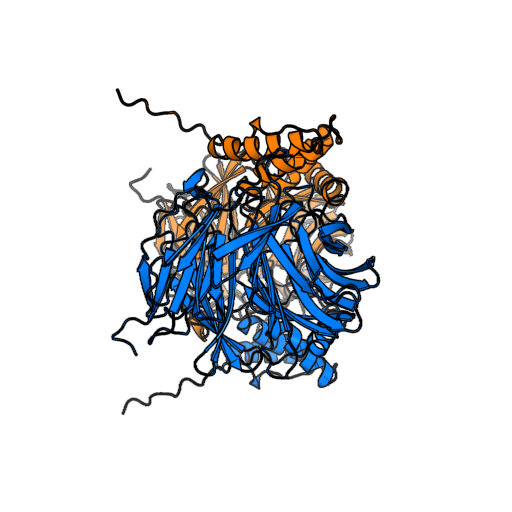 2106 N N . VAL A 1 278 ? 3.234 -18.984 -16.203 1 92.81 278 VAL A N 1
ATOM 2107 C CA . VAL A 1 278 ? 3.07 -19.688 -14.93 1 92.81 278 VAL A CA 1
ATOM 2108 C C . VAL A 1 278 ? 1.804 -20.531 -14.969 1 92.81 278 VAL A C 1
ATOM 2110 O O . VAL A 1 278 ? 1.761 -21.625 -14.375 1 92.81 278 VAL A O 1
ATOM 2113 N N . ARG A 1 279 ? 0.771 -20.031 -15.453 1 96.56 279 ARG A N 1
ATOM 2114 C CA . ARG A 1 279 ? -0.514 -20.719 -15.438 1 96.56 279 ARG A CA 1
ATOM 2115 C C . ARG A 1 279 ? -1.311 -20.422 -16.703 1 96.56 279 ARG A C 1
ATOM 2117 O O . ARG A 1 279 ? -1.19 -19.344 -17.281 1 96.56 279 ARG A O 1
ATOM 2124 N N . LEU A 1 280 ? -2.047 -21.453 -17.078 1 97.5 280 LEU A N 1
ATOM 2125 C CA . LEU A 1 280 ? -2.949 -21.359 -18.219 1 97.5 280 LEU A CA 1
ATOM 2126 C C . LEU A 1 280 ? -4.375 -21.719 -17.828 1 97.5 280 LEU A C 1
ATOM 2128 O O . LEU A 1 280 ? -4.586 -22.531 -16.922 1 97.5 280 LEU A O 1
ATOM 2132 N N . ALA A 1 281 ? -5.289 -21.062 -18.5 1 96.25 281 ALA A N 1
ATOM 2133 C CA . ALA A 1 281 ? -6.699 -21.375 -18.281 1 96.25 281 ALA A CA 1
ATOM 2134 C C . ALA A 1 281 ? -7.457 -21.406 -19.609 1 96.25 281 ALA A C 1
ATOM 2136 O O . ALA A 1 281 ? -7.625 -20.391 -20.266 1 96.25 281 ALA A O 1
ATOM 2137 N N . LYS A 1 282 ? -7.926 -22.547 -19.969 1 95.06 282 LYS A N 1
ATOM 2138 C CA . LYS A 1 282 ? -8.578 -22.766 -21.25 1 95.06 282 LYS A CA 1
ATOM 2139 C C . LYS A 1 282 ? -9.977 -22.156 -21.266 1 95.06 282 LYS A C 1
ATOM 2141 O O . LYS A 1 282 ? -10.766 -22.375 -20.344 1 95.06 282 LYS A O 1
ATOM 2146 N N . ILE A 1 283 ? -10.242 -21.453 -22.312 1 92.62 283 ILE A N 1
ATOM 2147 C CA . ILE A 1 283 ? -11.547 -20.828 -22.531 1 92.62 283 ILE A CA 1
ATOM 2148 C C . ILE A 1 283 ? -12.406 -21.703 -23.422 1 92.62 283 ILE A C 1
ATOM 2150 O O . ILE A 1 283 ? -13.562 -21.984 -23.109 1 92.62 283 ILE A O 1
ATOM 2154 N N . SER A 1 284 ? -11.789 -22.062 -24.547 1 92.81 284 SER A N 1
ATOM 2155 C CA . SER A 1 284 ? -12.555 -22.844 -25.516 1 92.81 284 SER A CA 1
ATOM 2156 C C . SER A 1 284 ? -11.641 -23.719 -26.359 1 92.81 284 SER A C 1
ATOM 2158 O O . SER A 1 284 ? -10.43 -23.469 -26.453 1 92.81 284 SER A O 1
ATOM 2160 N N . GLU A 1 285 ? -12.148 -24.812 -26.797 1 93.75 285 GLU A N 1
ATOM 2161 C CA . GLU A 1 285 ? -11.539 -25.734 -27.734 1 93.75 285 GLU A CA 1
ATOM 2162 C C . GLU A 1 285 ? -12.539 -26.172 -28.797 1 93.75 285 GLU A C 1
ATOM 2164 O O . GLU A 1 285 ? -13.508 -26.875 -28.5 1 93.75 285 GLU A O 1
ATOM 2169 N N . ARG A 1 286 ? -12.336 -25.656 -30.094 1 91.81 286 ARG A N 1
ATOM 2170 C CA . ARG A 1 286 ? -13.234 -26 -31.203 1 91.81 286 ARG A CA 1
ATOM 2171 C C . ARG A 1 286 ? -12.484 -26.062 -32.531 1 91.81 286 ARG A C 1
ATOM 2173 O O . ARG A 1 286 ? -11.695 -25.172 -32.844 1 91.81 286 ARG A O 1
ATOM 2180 N N . ASP A 1 287 ? -12.758 -27.109 -33.312 1 90.94 287 ASP A N 1
ATOM 2181 C CA . ASP A 1 287 ? -12.234 -27.219 -34.688 1 90.94 287 ASP A CA 1
ATOM 2182 C C . ASP A 1 287 ? -10.727 -27 -34.719 1 90.94 287 ASP A C 1
ATOM 2184 O O . ASP A 1 287 ? -10.227 -26.172 -35.469 1 90.94 287 ASP A O 1
ATOM 2188 N N . GLN A 1 288 ? -10.016 -27.594 -33.812 1 90.62 288 GLN A N 1
ATOM 2189 C CA . GLN A 1 288 ? -8.562 -27.562 -33.75 1 90.62 288 GLN A CA 1
ATOM 2190 C C . GLN A 1 288 ? -8.055 -26.188 -33.344 1 90.62 288 GLN A C 1
ATOM 2192 O O . GLN A 1 288 ? -6.891 -25.844 -33.594 1 90.62 288 GLN A O 1
ATOM 2197 N N . ARG A 1 289 ? -9.047 -25.422 -32.812 1 93.88 289 ARG A N 1
ATOM 2198 C CA . ARG A 1 289 ? -8.727 -24.109 -32.281 1 93.88 289 ARG A CA 1
ATOM 2199 C C . ARG A 1 289 ? -8.883 -24.094 -30.75 1 93.88 289 ARG A C 1
ATOM 2201 O O . ARG A 1 289 ? -9.867 -24.594 -30.219 1 93.88 289 ARG A O 1
ATOM 2208 N N . ILE A 1 290 ? -7.805 -23.547 -30.109 1 95.81 290 ILE A N 1
ATOM 2209 C CA . ILE A 1 290 ? -7.867 -23.438 -28.656 1 95.81 290 ILE A CA 1
ATOM 2210 C C . ILE A 1 290 ? -7.699 -21.969 -28.25 1 95.81 290 ILE A C 1
ATOM 2212 O O . ILE A 1 290 ? -6.805 -21.281 -28.75 1 95.81 290 ILE A O 1
ATOM 2216 N N . GLU A 1 291 ? -8.57 -21.469 -27.453 1 95.38 291 GLU A N 1
ATOM 2217 C CA . GLU A 1 291 ? -8.469 -20.156 -26.828 1 95.38 291 GLU A CA 1
ATOM 2218 C C . GLU A 1 291 ? -8.234 -20.266 -25.328 1 95.38 291 GLU A C 1
ATOM 2220 O O . GLU A 1 291 ? -8.883 -21.078 -24.656 1 95.38 291 GLU A O 1
ATOM 2225 N N . PHE A 1 292 ? -7.211 -19.5 -24.844 1 96.5 292 PHE A N 1
ATOM 2226 C CA . PHE A 1 292 ? -6.922 -19.625 -23.422 1 96.5 292 PHE A CA 1
ATOM 2227 C C . PHE A 1 292 ? -6.281 -18.344 -22.891 1 96.5 292 PHE A C 1
ATOM 2229 O O . PHE A 1 292 ? -5.785 -17.531 -23.672 1 96.5 292 PHE A O 1
ATOM 2236 N N . PHE A 1 293 ? -6.457 -18.125 -21.578 1 96.31 293 PHE A N 1
ATOM 2237 C CA . PHE A 1 293 ? -5.695 -17.094 -20.859 1 96.31 293 PHE A CA 1
ATOM 2238 C C . PHE A 1 293 ? -4.355 -17.656 -20.391 1 96.31 293 PHE A C 1
ATOM 2240 O O . PHE A 1 293 ? -4.23 -18.844 -20.125 1 96.31 293 PHE A O 1
ATOM 2247 N N . ALA A 1 294 ? -3.396 -16.797 -20.359 1 96.56 294 ALA A N 1
ATOM 2248 C CA . ALA A 1 294 ? -2.086 -17.141 -19.812 1 96.56 294 ALA A CA 1
ATOM 2249 C C . ALA A 1 294 ? -1.586 -16.062 -18.859 1 96.56 294 ALA A C 1
ATOM 2251 O O . ALA A 1 294 ? -1.773 -14.875 -19.094 1 96.56 294 ALA A O 1
ATOM 2252 N N . LEU A 1 295 ? -1.036 -16.5 -17.766 1 96.31 295 LEU A N 1
ATOM 2253 C CA . LEU A 1 295 ? -0.429 -15.625 -16.781 1 96.31 295 LEU A CA 1
ATOM 2254 C C . LEU A 1 295 ? 1.09 -15.758 -16.781 1 96.31 295 LEU A C 1
ATOM 2256 O O . LEU A 1 295 ? 1.617 -16.875 -16.797 1 96.31 295 LEU A O 1
ATOM 2260 N N . THR A 1 296 ? 1.738 -14.633 -16.859 1 92.94 296 THR A N 1
ATOM 2261 C CA . THR A 1 296 ? 3.197 -14.641 -16.828 1 92.94 296 THR A CA 1
ATOM 2262 C C . THR A 1 296 ? 3.701 -13.984 -15.539 1 92.94 296 THR A C 1
ATOM 2264 O O . THR A 1 296 ? 2.961 -13.25 -14.875 1 92.94 296 THR A O 1
ATOM 2267 N N . ALA A 1 297 ? 4.91 -14.367 -15.141 1 90.19 297 ALA A N 1
ATOM 2268 C CA . ALA A 1 297 ? 5.57 -13.812 -13.969 1 90.19 297 ALA A CA 1
ATOM 2269 C C . ALA A 1 297 ? 6.941 -13.242 -14.328 1 90.19 297 ALA A C 1
ATOM 2271 O O . ALA A 1 297 ? 7.266 -13.086 -15.5 1 90.19 297 ALA A O 1
ATOM 2272 N N . GLY A 1 298 ? 7.613 -12.859 -13.273 1 82.62 298 GLY A N 1
ATOM 2273 C CA . GLY A 1 298 ? 8.938 -12.297 -13.492 1 82.62 298 GLY A CA 1
ATOM 2274 C C . GLY A 1 298 ? 8.914 -10.812 -13.82 1 82.62 298 GLY A C 1
ATOM 2275 O O . GLY A 1 298 ? 8.164 -10.055 -13.203 1 82.62 298 GLY A O 1
ATOM 2276 N N . ALA A 1 299 ? 9.773 -10.477 -14.836 1 81 299 ALA A N 1
ATOM 2277 C CA . ALA A 1 299 ? 9.922 -9.062 -15.156 1 81 299 ALA A CA 1
ATOM 2278 C C . ALA A 1 299 ? 8.633 -8.508 -15.781 1 81 299 ALA A C 1
ATOM 2280 O O . ALA A 1 299 ? 8.234 -7.379 -15.484 1 81 299 ALA A O 1
ATOM 2281 N N . ARG A 1 300 ? 8.055 -9.289 -16.578 1 84.25 300 ARG A N 1
ATOM 2282 C CA . ARG A 1 300 ? 6.828 -8.867 -17.25 1 84.25 300 ARG A CA 1
ATOM 2283 C C . ARG A 1 300 ? 5.637 -9.68 -16.766 1 84.25 300 ARG A C 1
ATOM 2285 O O . ARG A 1 300 ? 5.207 -10.625 -17.422 1 84.25 300 ARG A O 1
ATOM 2292 N N . GLU A 1 301 ? 5.105 -9.242 -15.656 1 89.5 301 GLU A N 1
ATOM 2293 C CA . GLU A 1 301 ? 3.889 -9.875 -15.156 1 89.5 301 GLU A CA 1
ATOM 2294 C C . GLU A 1 301 ? 2.658 -9.383 -15.914 1 89.5 301 GLU A C 1
ATOM 2296 O O . GLU A 1 301 ? 2.281 -8.211 -15.797 1 89.5 301 GLU A O 1
ATOM 2301 N N . GLU A 1 302 ? 2.129 -10.336 -16.719 1 89.81 302 GLU A N 1
ATOM 2302 C CA . GLU A 1 302 ? 1.041 -9.961 -17.625 1 89.81 302 GLU A CA 1
ATOM 2303 C C . GLU A 1 302 ? -0.035 -11.039 -17.672 1 89.81 302 GLU A C 1
ATOM 2305 O O . GLU A 1 302 ? 0.249 -12.219 -17.438 1 89.81 302 GLU A O 1
ATOM 2310 N N . LEU A 1 303 ? -1.227 -10.586 -17.828 1 92.69 303 LEU A N 1
ATOM 2311 C CA . LEU A 1 303 ? -2.336 -11.445 -18.219 1 92.69 303 LEU A CA 1
ATOM 2312 C C . LEU A 1 303 ? -2.582 -11.367 -19.734 1 92.69 303 LEU A C 1
ATOM 2314 O O . LEU A 1 303 ? -2.871 -10.297 -20.266 1 92.69 303 LEU A O 1
ATOM 2318 N N . LEU A 1 304 ? -2.469 -12.562 -20.375 1 92.94 304 LEU A N 1
ATOM 2319 C CA . LEU A 1 304 ? -2.553 -12.625 -21.828 1 92.94 304 LEU A CA 1
ATOM 2320 C C . LEU A 1 304 ? -3.795 -13.391 -22.266 1 92.94 304 LEU A C 1
ATOM 2322 O O . LEU A 1 304 ? -4.25 -14.297 -21.578 1 92.94 304 LEU A O 1
ATOM 2326 N N . TYR A 1 305 ? -4.332 -12.984 -23.422 1 93.19 305 TYR A N 1
ATOM 2327 C CA . TYR A 1 305 ? -5.273 -13.781 -24.203 1 93.19 305 TYR A CA 1
ATOM 2328 C C . TYR A 1 305 ? -4.602 -14.367 -25.438 1 93.19 305 TYR A C 1
ATOM 2330 O O . TYR A 1 305 ? -3.984 -13.641 -26.219 1 93.19 305 TYR A O 1
ATOM 2338 N N . ILE A 1 306 ? -4.734 -15.711 -25.562 1 95.12 306 ILE A N 1
ATOM 2339 C CA . ILE A 1 306 ? -4.012 -16.359 -26.656 1 95.12 306 ILE A CA 1
ATOM 2340 C C . ILE A 1 306 ? -4.973 -17.219 -27.469 1 95.12 306 ILE A C 1
ATOM 2342 O O . ILE A 1 306 ? -5.781 -17.953 -26.922 1 95.12 306 ILE A O 1
ATOM 2346 N N . GLN A 1 307 ? -4.895 -17.031 -28.766 1 93.75 307 GLN A N 1
ATOM 2347 C CA . GLN A 1 307 ? -5.586 -17.891 -29.719 1 93.75 307 GLN A CA 1
ATOM 2348 C C . GLN A 1 307 ? -4.602 -18.766 -30.5 1 93.75 307 GLN A C 1
ATOM 2350 O O . GLN A 1 307 ? -3.68 -18.25 -31.141 1 93.75 307 GLN A O 1
ATOM 2355 N N . LEU A 1 308 ? -4.828 -20.047 -30.312 1 95.44 308 LEU A N 1
ATOM 2356 C CA . LEU A 1 308 ? -3.988 -21.016 -31.016 1 95.44 308 LEU A CA 1
ATOM 2357 C C . LEU A 1 308 ? -4.758 -21.672 -32.156 1 95.44 308 LEU A C 1
ATOM 2359 O O . LEU A 1 308 ? -5.789 -22.312 -31.938 1 95.44 308 LEU A O 1
ATOM 2363 N N . GLU A 1 309 ? -4.215 -21.484 -33.344 1 92.75 309 GLU A N 1
ATOM 2364 C CA . GLU A 1 309 ? -4.816 -22.047 -34.562 1 92.75 309 GLU A CA 1
ATOM 2365 C C . GLU A 1 309 ? -3.75 -22.469 -35.562 1 92.75 309 GLU A C 1
ATOM 2367 O O . GLU A 1 309 ? -2.84 -21.688 -35.875 1 92.75 309 GLU A O 1
ATOM 2372 N N . THR A 1 310 ? -3.904 -23.719 -36.094 1 88.81 310 THR A N 1
ATOM 2373 C CA . THR A 1 310 ? -3.002 -24.266 -37.125 1 88.81 310 THR A CA 1
ATOM 2374 C C . THR A 1 310 ? -1.548 -24.125 -36.656 1 88.81 310 THR A C 1
ATOM 2376 O O . THR A 1 310 ? -0.705 -23.656 -37.438 1 88.81 310 THR A O 1
ATOM 2379 N N . GLY A 1 311 ? -1.375 -24.281 -35.406 1 88.19 311 GLY A N 1
ATOM 2380 C CA . GLY A 1 311 ? -0.027 -24.297 -34.875 1 88.19 311 GLY A CA 1
ATOM 2381 C C . GLY A 1 311 ? 0.529 -22.906 -34.625 1 88.19 311 GLY A C 1
ATOM 2382 O O . GLY A 1 311 ? 1.716 -22.75 -34.344 1 88.19 311 GLY A O 1
ATOM 2383 N N . GLN A 1 312 ? -0.308 -21.938 -34.75 1 91.81 312 GLN A N 1
ATOM 2384 C CA . GLN A 1 312 ? 0.121 -20.562 -34.531 1 91.81 312 GLN A CA 1
ATOM 2385 C C . GLN A 1 312 ? -0.653 -19.922 -33.375 1 91.81 312 GLN A C 1
ATOM 2387 O O . GLN A 1 312 ? -1.854 -20.156 -33.219 1 91.81 312 GLN A O 1
ATOM 2392 N N . ALA A 1 313 ? 0.148 -19.156 -32.594 1 94.81 313 ALA A N 1
ATOM 2393 C CA . ALA A 1 313 ? -0.473 -18.484 -31.469 1 94.81 313 ALA A CA 1
ATOM 2394 C C . ALA A 1 313 ? -0.544 -16.984 -31.688 1 94.81 313 ALA A C 1
ATOM 2396 O O . ALA A 1 313 ? 0.434 -16.359 -32.125 1 94.81 313 ALA A O 1
ATOM 2397 N N . ARG A 1 314 ? -1.681 -16.375 -31.547 1 91.38 314 ARG A N 1
ATOM 2398 C CA . ARG A 1 314 ? -1.866 -14.922 -31.484 1 91.38 314 ARG A CA 1
ATOM 2399 C C . ARG A 1 314 ? -2.102 -14.477 -30.047 1 91.38 314 ARG A C 1
ATOM 2401 O O . ARG A 1 314 ? -3.025 -14.953 -29.375 1 91.38 314 ARG A O 1
ATOM 2408 N N . GLU A 1 315 ? -1.211 -13.641 -29.594 1 91.25 315 GLU A N 1
ATOM 2409 C CA . GLU A 1 315 ? -1.244 -13.219 -28.203 1 91.25 315 GLU A CA 1
ATOM 2410 C C . GLU A 1 315 ? -1.686 -11.758 -28.078 1 91.25 315 GLU A C 1
ATOM 2412 O O . GLU A 1 315 ? -1.321 -10.922 -28.906 1 91.25 315 GLU A O 1
ATOM 2417 N N . ARG A 1 316 ? -2.504 -11.445 -27.062 1 86.88 316 ARG A N 1
ATOM 2418 C CA . ARG A 1 316 ? -2.887 -10.094 -26.688 1 86.88 316 ARG A CA 1
ATOM 2419 C C . ARG A 1 316 ? -2.699 -9.867 -25.188 1 86.88 316 ARG A C 1
ATOM 2421 O O . ARG A 1 316 ? -3.162 -10.664 -24.375 1 86.88 316 ARG A O 1
ATOM 2428 N N . VAL A 1 317 ? -1.997 -8.781 -24.875 1 86.88 317 VAL A N 1
ATOM 2429 C CA . VAL A 1 317 ? -1.863 -8.414 -23.469 1 86.88 317 VAL A CA 1
ATOM 2430 C C . VAL A 1 317 ? -3.154 -7.758 -22.984 1 86.88 317 VAL A C 1
ATOM 2432 O O . VAL A 1 317 ? -3.607 -6.762 -23.547 1 86.88 317 VAL A O 1
ATOM 2435 N N . LEU A 1 318 ? -3.721 -8.305 -21.969 1 86.31 318 LEU A N 1
ATOM 2436 C CA . LEU A 1 318 ? -4.949 -7.754 -21.422 1 86.31 318 LEU A CA 1
ATOM 2437 C C . LEU A 1 318 ? -4.648 -6.832 -20.234 1 86.31 318 LEU A C 1
ATOM 2439 O O . LEU A 1 318 ? -5.305 -5.801 -20.062 1 86.31 318 LEU A O 1
ATOM 2443 N N . GLU A 1 319 ? -3.732 -7.23 -19.375 1 85.12 319 GLU A N 1
ATOM 2444 C CA . GLU A 1 319 ? -3.324 -6.484 -18.203 1 85.12 319 GLU A CA 1
ATOM 2445 C C . GLU A 1 319 ? -1.84 -6.684 -17.906 1 85.12 319 GLU A C 1
ATOM 2447 O O . GLU A 1 319 ? -1.298 -7.766 -18.125 1 85.12 319 GLU A O 1
ATOM 2452 N N . ALA A 1 320 ? -1.23 -5.59 -17.484 1 83.19 320 ALA A N 1
ATOM 2453 C CA . ALA A 1 320 ? 0.134 -5.648 -16.969 1 83.19 320 ALA A CA 1
ATOM 2454 C C . ALA A 1 320 ? 0.172 -5.312 -15.477 1 83.19 320 ALA A C 1
ATOM 2456 O O . ALA A 1 320 ? -0.546 -4.422 -15.016 1 83.19 320 ALA A O 1
ATOM 2457 N N . TYR A 1 321 ? 0.977 -6.105 -14.719 1 83.75 321 TYR A N 1
ATOM 2458 C CA . TYR A 1 321 ? 1.085 -5.926 -13.273 1 83.75 321 TYR A CA 1
ATOM 2459 C C . TYR A 1 321 ? 2.496 -5.508 -12.883 1 83.75 321 TYR A C 1
ATOM 2461 O O . TYR A 1 321 ? 3.465 -5.848 -13.57 1 83.75 321 TYR A O 1
ATOM 2469 N N . PRO A 1 322 ? 2.586 -4.766 -11.703 1 77.81 322 PRO A N 1
ATOM 2470 C CA . PRO A 1 322 ? 3.932 -4.531 -11.172 1 77.81 322 PRO A CA 1
ATOM 2471 C C . PRO A 1 322 ? 4.66 -5.824 -10.82 1 77.81 322 PRO A C 1
ATOM 2473 O O . PRO A 1 322 ? 4.047 -6.766 -10.305 1 77.81 322 PRO A O 1
ATOM 2476 N N . PRO A 1 323 ? 5.957 -5.801 -11.055 1 80.12 323 PRO A N 1
ATOM 2477 C CA . PRO A 1 323 ? 6.691 -7.059 -10.883 1 80.12 323 PRO A CA 1
ATOM 2478 C C . PRO A 1 323 ? 6.758 -7.508 -9.43 1 80.12 323 PRO A C 1
ATOM 2480 O O . PRO A 1 323 ? 7.086 -8.664 -9.148 1 80.12 323 PRO A O 1
ATOM 2483 N N . HIS A 1 324 ? 6.391 -6.637 -8.531 1 80.38 324 HIS A N 1
ATOM 2484 C CA . HIS A 1 324 ? 6.512 -7.02 -7.129 1 80.38 324 HIS A CA 1
ATOM 2485 C C . HIS A 1 324 ? 5.305 -7.824 -6.668 1 80.38 324 HIS A C 1
ATOM 2487 O O . HIS A 1 324 ? 5.301 -8.375 -5.562 1 80.38 324 HIS A O 1
ATOM 2493 N N . LEU A 1 325 ? 4.297 -8.016 -7.457 1 83.31 325 LEU A N 1
ATOM 2494 C CA . LEU A 1 325 ? 3.094 -8.711 -7.02 1 83.31 325 LEU A CA 1
ATOM 2495 C C . LEU A 1 325 ? 3.346 -10.211 -6.906 1 83.31 325 LEU A C 1
ATOM 2497 O O . LEU A 1 325 ? 2.848 -10.859 -5.984 1 83.31 325 LEU A O 1
ATOM 2501 N N . GLY A 1 326 ? 4.121 -10.758 -7.879 1 89.44 326 GLY A N 1
ATOM 2502 C CA . GLY A 1 326 ? 4.371 -12.188 -7.855 1 89.44 326 GLY A CA 1
ATOM 2503 C C . GLY A 1 326 ? 3.172 -13.016 -8.289 1 89.44 326 GLY A C 1
ATOM 2504 O O . GLY A 1 326 ? 2.588 -13.742 -7.48 1 89.44 326 GLY A O 1
ATOM 2505 N N . SER A 1 327 ? 2.922 -13.094 -9.547 1 91.31 327 SER A N 1
ATOM 2506 C CA . SER A 1 327 ? 1.795 -13.82 -10.117 1 91.31 327 SER A CA 1
ATOM 2507 C C . SER A 1 327 ? 1.97 -15.328 -9.945 1 91.31 327 SER A C 1
ATOM 2509 O O . SER A 1 327 ? 3.02 -15.883 -10.281 1 91.31 327 SER A O 1
ATOM 2511 N N . VAL A 1 328 ? 0.802 -15.969 -9.422 1 92.38 328 VAL A N 1
ATOM 2512 C CA . VAL A 1 328 ? 1.034 -17.375 -9.094 1 92.38 328 VAL A CA 1
ATOM 2513 C C . VAL A 1 328 ? -0.183 -18.203 -9.5 1 92.38 328 VAL A C 1
ATOM 2515 O O . VAL A 1 328 ? -0.091 -19.422 -9.633 1 92.38 328 VAL A O 1
ATOM 2518 N N . GLY A 1 329 ? -1.311 -17.625 -9.656 1 94.81 329 GLY A N 1
ATOM 2519 C CA . GLY A 1 329 ? -2.488 -18.438 -9.891 1 94.81 329 GLY A CA 1
ATOM 2520 C C . GLY A 1 329 ? -3.424 -17.859 -10.938 1 94.81 329 GLY A C 1
ATOM 2521 O O . GLY A 1 329 ? -3.535 -16.641 -11.062 1 94.81 329 GLY A O 1
ATOM 2522 N N . LEU A 1 330 ? -4.082 -18.75 -11.617 1 96.5 330 LEU A N 1
ATOM 2523 C CA . LEU A 1 330 ? -5.055 -18.406 -12.648 1 96.5 330 LEU A CA 1
ATOM 2524 C C . LEU A 1 330 ? -6.125 -19.484 -12.758 1 96.5 330 LEU A C 1
ATOM 2526 O O . LEU A 1 330 ? -5.809 -20.656 -13 1 96.5 330 LEU A O 1
ATOM 2530 N N . GLU A 1 331 ? -7.312 -19.109 -12.531 1 95.69 331 GLU A N 1
ATOM 2531 C CA . GLU A 1 331 ? -8.414 -20.062 -12.617 1 95.69 331 GLU A CA 1
ATOM 2532 C C . GLU A 1 331 ? -9.648 -19.438 -13.242 1 95.69 331 GLU A C 1
ATOM 2534 O O . GLU A 1 331 ? -9.82 -18.219 -13.195 1 95.69 331 GLU A O 1
ATOM 2539 N N . LEU A 1 332 ? -10.43 -20.281 -13.891 1 94.69 332 LEU A N 1
ATOM 2540 C CA . LEU A 1 332 ? -11.758 -19.891 -14.359 1 94.69 332 LEU A CA 1
ATOM 2541 C C . LEU A 1 332 ? -12.844 -20.516 -13.492 1 94.69 332 LEU A C 1
ATOM 2543 O O . LEU A 1 332 ? -12.805 -21.719 -13.211 1 94.69 332 LEU A O 1
ATOM 2547 N N . SER A 1 333 ? -13.719 -19.703 -12.984 1 93.88 333 SER A N 1
ATOM 2548 C CA . SER A 1 333 ? -14.844 -20.203 -12.195 1 93.88 333 SER A CA 1
ATOM 2549 C C . SER A 1 333 ? -15.984 -19.203 -12.164 1 93.88 333 SER A C 1
ATOM 2551 O O . SER A 1 333 ? -15.75 -17.984 -12.109 1 93.88 333 SER A O 1
ATOM 2553 N N . ASP A 1 334 ? -17.188 -19.75 -12.219 1 91.69 334 ASP A N 1
ATOM 2554 C CA . ASP A 1 334 ? -18.359 -18.891 -12.07 1 91.69 334 ASP A CA 1
ATOM 2555 C C . ASP A 1 334 ? -18.578 -18.5 -10.609 1 91.69 334 ASP A C 1
ATOM 2557 O O . ASP A 1 334 ? -19.031 -19.328 -9.805 1 91.69 334 ASP A O 1
ATOM 2561 N N . VAL A 1 335 ? -18.297 -17.234 -10.266 1 87.75 335 VAL A N 1
ATOM 2562 C CA . VAL A 1 335 ? -18.406 -16.828 -8.867 1 87.75 335 VAL A CA 1
ATOM 2563 C C . VAL A 1 335 ? -19.422 -15.703 -8.727 1 87.75 335 VAL A C 1
ATOM 2565 O O . VAL A 1 335 ? -19.625 -15.164 -7.633 1 87.75 335 VAL A O 1
ATOM 2568 N N . ASP A 1 336 ? -20.031 -15.312 -9.797 1 80.75 336 ASP A N 1
ATOM 2569 C CA . ASP A 1 336 ? -21.109 -14.328 -9.688 1 80.75 336 ASP A CA 1
ATOM 2570 C C . ASP A 1 336 ? -22.469 -14.953 -10 1 80.75 336 ASP A C 1
ATOM 2572 O O . ASP A 1 336 ? -23.5 -14.297 -9.898 1 80.75 336 ASP A O 1
ATOM 2576 N N . GLY A 1 337 ? -22.516 -16.203 -10.453 1 82.19 337 GLY A N 1
ATOM 2577 C CA . GLY A 1 337 ? -23.734 -17 -10.602 1 82.19 337 GLY A CA 1
ATOM 2578 C C . GLY A 1 337 ? -24.422 -16.781 -11.93 1 82.19 337 GLY A C 1
ATOM 2579 O O . GLY A 1 337 ? -25.578 -17.203 -12.109 1 82.19 337 GLY A O 1
ATOM 2580 N N . ASP A 1 338 ? -23.797 -16.203 -12.867 1 84.69 338 ASP A N 1
ATOM 2581 C CA . ASP A 1 338 ? -24.5 -15.891 -14.109 1 84.69 338 ASP A CA 1
ATOM 2582 C C . ASP A 1 338 ? -24.25 -16.969 -15.164 1 84.69 338 ASP A C 1
ATOM 2584 O O . ASP A 1 338 ? -24.672 -16.828 -16.312 1 84.69 338 ASP A O 1
ATOM 2588 N N . GLY A 1 339 ? -23.531 -17.984 -14.805 1 88.88 339 GLY A N 1
ATOM 2589 C CA . GLY A 1 339 ? -23.281 -19.109 -15.695 1 88.88 339 GLY A CA 1
ATOM 2590 C C . GLY A 1 339 ? -22.016 -18.969 -16.516 1 88.88 339 GLY A C 1
ATOM 2591 O O . GLY A 1 339 ? -21.594 -19.906 -17.188 1 88.88 339 GLY A O 1
ATOM 2592 N N . ARG A 1 340 ? -21.438 -17.844 -16.453 1 87.69 340 ARG A N 1
ATOM 2593 C CA . ARG A 1 340 ? -20.156 -17.641 -17.125 1 87.69 340 ARG A CA 1
ATOM 2594 C C . ARG A 1 340 ? -19.016 -17.578 -16.109 1 87.69 340 ARG A C 1
ATOM 2596 O O . ARG A 1 340 ? -19.188 -17 -15.023 1 87.69 340 ARG A O 1
ATOM 2603 N N . ASP A 1 341 ? -17.891 -18.094 -16.531 1 92.5 341 ASP A N 1
ATOM 2604 C CA . ASP A 1 341 ? -16.766 -18.109 -15.609 1 92.5 341 ASP A CA 1
ATOM 2605 C C . ASP A 1 341 ? -16.109 -16.734 -15.523 1 92.5 341 ASP A C 1
ATOM 2607 O O . ASP A 1 341 ? -15.945 -16.062 -16.547 1 92.5 341 ASP A O 1
ATOM 2611 N N . GLU A 1 342 ? -15.844 -16.266 -14.312 1 91.62 342 GLU A N 1
ATOM 2612 C CA . GLU A 1 342 ? -14.898 -15.188 -14.094 1 91.62 342 GLU A CA 1
ATOM 2613 C C . GLU A 1 342 ? -13.453 -15.688 -14.148 1 91.62 342 GLU A C 1
ATOM 2615 O O . GLU A 1 342 ? -13.211 -16.891 -14.078 1 91.62 342 GLU A O 1
ATOM 2620 N N . LEU A 1 343 ? -12.602 -14.797 -14.406 1 94.25 343 LEU A N 1
ATOM 2621 C CA . LEU A 1 343 ? -11.172 -15.078 -14.328 1 94.25 343 LEU A CA 1
ATOM 2622 C C . LEU A 1 343 ? -10.617 -14.695 -12.961 1 94.25 343 LEU A C 1
ATOM 2624 O O . LEU A 1 343 ? -10.766 -13.547 -12.523 1 94.25 343 LEU A O 1
ATOM 2628 N N . LEU A 1 344 ? -10.062 -15.664 -12.258 1 95.62 344 LEU A N 1
ATOM 2629 C CA . LEU A 1 344 ? -9.438 -15.461 -10.961 1 95.62 344 LEU A CA 1
ATOM 2630 C C . LEU A 1 344 ? -7.914 -15.438 -11.086 1 95.62 344 LEU A C 1
ATOM 2632 O O . LEU A 1 344 ? -7.312 -16.406 -11.555 1 95.62 344 LEU A O 1
ATOM 2636 N N . VAL A 1 345 ? -7.344 -14.297 -10.695 1 95.5 345 VAL A N 1
ATOM 2637 C CA . VAL A 1 345 ? -5.895 -14.133 -10.773 1 95.5 345 VAL A CA 1
ATOM 2638 C C . VAL A 1 345 ? -5.32 -13.953 -9.367 1 95.5 345 VAL A C 1
ATOM 2640 O O . VAL A 1 345 ? -5.75 -13.078 -8.617 1 95.5 345 VAL A O 1
ATOM 2643 N N . LEU A 1 346 ? -4.398 -14.781 -9.047 1 95.5 346 LEU A N 1
ATOM 2644 C CA . LEU A 1 346 ? -3.789 -14.75 -7.719 1 95.5 346 LEU A CA 1
ATOM 2645 C C . LEU A 1 346 ? -2.338 -14.281 -7.801 1 95.5 346 LEU A C 1
ATOM 2647 O O . LEU A 1 346 ? -1.591 -14.719 -8.68 1 95.5 346 LEU A O 1
ATOM 2651 N N . SER A 1 347 ? -1.93 -13.359 -6.867 1 91.56 347 SER A N 1
ATOM 2652 C CA . SER A 1 347 ? -0.542 -12.922 -6.746 1 91.56 347 SER A CA 1
ATOM 2653 C C . SER A 1 347 ? -0.112 -12.852 -5.285 1 91.56 347 SER A C 1
ATOM 2655 O O . SER A 1 347 ? -0.904 -12.484 -4.418 1 91.56 347 SER A O 1
ATOM 2657 N N . GLY A 1 348 ? 1.145 -13.188 -5.02 1 88.31 348 GLY A N 1
ATOM 2658 C CA . GLY A 1 348 ? 1.599 -13.086 -3.645 1 88.31 348 GLY A CA 1
ATOM 2659 C C . GLY A 1 348 ? 2.977 -13.68 -3.426 1 88.31 348 GLY A C 1
ATOM 2660 O O . GLY A 1 348 ? 3.582 -13.484 -2.367 1 88.31 348 GLY A O 1
ATOM 2661 N N . ASP A 1 349 ? 3.418 -14.398 -4.43 1 80.44 349 ASP A N 1
ATOM 2662 C CA . ASP A 1 349 ? 4.719 -15.047 -4.281 1 80.44 349 ASP A CA 1
ATOM 2663 C C . ASP A 1 349 ? 5.84 -14.148 -4.793 1 80.44 349 ASP A C 1
ATOM 2665 O O . ASP A 1 349 ? 6.137 -14.141 -5.992 1 80.44 349 ASP A O 1
ATOM 2669 N N . ASN A 1 350 ? 6.398 -13.5 -3.871 1 67.94 350 ASN A N 1
ATOM 2670 C CA . ASN A 1 350 ? 7.508 -12.648 -4.285 1 67.94 350 ASN A CA 1
ATOM 2671 C C . ASN A 1 350 ? 8.805 -13.047 -3.59 1 67.94 350 ASN A C 1
ATOM 2673 O O . ASN A 1 350 ? 9.672 -12.203 -3.361 1 67.94 350 ASN A O 1
ATOM 2677 N N . ALA A 1 351 ? 8.93 -14.219 -3.254 1 63.31 351 ALA A N 1
ATOM 2678 C CA . ALA A 1 351 ? 10.102 -14.672 -2.5 1 63.31 351 ALA A CA 1
ATOM 2679 C C . ALA A 1 351 ? 11.328 -14.758 -3.396 1 63.31 351 ALA A C 1
ATOM 2681 O O . ALA A 1 351 ? 12.461 -14.719 -2.908 1 63.31 351 ALA A O 1
ATOM 2682 N N . ASP A 1 352 ? 11.109 -14.883 -4.59 1 60.34 352 ASP A N 1
ATOM 2683 C CA . ASP A 1 352 ? 12.258 -15.07 -5.473 1 60.34 352 ASP A CA 1
ATOM 2684 C C . ASP A 1 352 ? 12.93 -13.734 -5.789 1 60.34 352 ASP A C 1
ATOM 2686 O O . ASP A 1 352 ? 14.148 -13.68 -5.984 1 60.34 352 ASP A O 1
ATOM 2690 N N . SER A 1 353 ? 12.156 -12.688 -5.984 1 55.72 353 SER A N 1
ATOM 2691 C CA . SER A 1 353 ? 12.789 -11.43 -6.352 1 55.72 353 SER A CA 1
ATOM 2692 C C . SER A 1 353 ? 13.406 -10.742 -5.133 1 55.72 353 SER A C 1
ATOM 2694 O O . SER A 1 353 ? 14.477 -10.141 -5.227 1 55.72 353 SER A O 1
ATOM 2696 N N . GLY A 1 354 ? 12.758 -10.805 -4.039 1 61.5 354 GLY A N 1
ATOM 2697 C CA . GLY A 1 354 ? 13.312 -10.312 -2.787 1 61.5 354 GLY A CA 1
ATOM 2698 C C . GLY A 1 354 ? 13.289 -11.344 -1.676 1 61.5 354 GLY A C 1
ATOM 2699 O O . GLY A 1 354 ? 12.453 -12.242 -1.674 1 61.5 354 GLY A O 1
ATOM 2700 N N . PRO A 1 355 ? 14.656 -11.375 -1.113 1 63.78 355 PRO A N 1
ATOM 2701 C CA . PRO A 1 355 ? 14.734 -12.477 -0.156 1 63.78 355 PRO A CA 1
ATOM 2702 C C . PRO A 1 355 ? 13.688 -12.383 0.946 1 63.78 355 PRO A C 1
ATOM 2704 O O . PRO A 1 355 ? 13.469 -13.352 1.681 1 63.78 355 PRO A O 1
ATOM 2707 N N . TYR A 1 356 ? 12.938 -11.148 0.868 1 68.75 356 TYR A N 1
ATOM 2708 C CA . TYR A 1 356 ? 12.008 -10.969 1.975 1 68.75 356 TYR A CA 1
ATOM 2709 C C . TYR A 1 356 ? 10.57 -10.922 1.474 1 68.75 356 TYR A C 1
ATOM 2711 O O . TYR A 1 356 ? 10.227 -10.094 0.622 1 68.75 356 TYR A O 1
ATOM 2719 N N . ASN A 1 357 ? 9.852 -12.047 1.322 1 68.38 357 ASN A N 1
ATOM 2720 C CA . ASN A 1 357 ? 8.445 -11.984 0.947 1 68.38 357 ASN A CA 1
ATOM 2721 C C . ASN A 1 357 ? 7.656 -11.062 1.872 1 68.38 357 ASN A C 1
ATOM 2723 O O . ASN A 1 357 ? 6.785 -11.516 2.615 1 68.38 357 ASN A O 1
ATOM 2727 N N . GLU A 1 358 ? 7.828 -9.727 1.72 1 69 358 GLU A N 1
ATOM 2728 C CA . GLU A 1 358 ? 7.141 -8.75 2.561 1 69 358 GLU A CA 1
ATOM 2729 C C . GLU A 1 358 ? 5.652 -8.688 2.23 1 69 358 GLU A C 1
ATOM 2731 O O . GLU A 1 358 ? 5.25 -8.969 1.1 1 69 358 GLU A O 1
ATOM 2736 N N . ALA A 1 359 ? 4.902 -8.398 3.346 1 68.94 359 ALA A N 1
ATOM 2737 C CA . ALA A 1 359 ? 3.475 -8.219 3.107 1 68.94 359 ALA A CA 1
ATOM 2738 C C . ALA A 1 359 ? 3.217 -7 2.223 1 68.94 359 ALA A C 1
ATOM 2740 O O . ALA A 1 359 ? 3.676 -5.895 2.527 1 68.94 359 ALA A O 1
ATOM 2741 N N . LYS A 1 360 ? 2.578 -7.215 1.178 1 70.31 360 LYS A N 1
ATOM 2742 C CA . LYS A 1 360 ? 2.162 -6.152 0.271 1 70.31 360 LYS A CA 1
ATOM 2743 C C . LYS A 1 360 ? 0.644 -6.125 0.116 1 70.31 360 LYS A C 1
ATOM 2745 O O . LYS A 1 360 ? 0.048 -7.082 -0.38 1 70.31 360 LYS A O 1
ATOM 2750 N N . PRO A 1 361 ? 0.031 -5.039 0.504 1 64.69 361 PRO A N 1
ATOM 2751 C CA . PRO A 1 361 ? -1.434 -5.004 0.519 1 64.69 361 PRO A CA 1
ATOM 2752 C C . PRO A 1 361 ? -2.041 -5.145 -0.876 1 64.69 361 PRO A C 1
ATOM 2754 O O . PRO A 1 361 ? -3.227 -5.453 -1.008 1 64.69 361 PRO A O 1
ATOM 2757 N N . ASP A 1 362 ? -1.265 -4.902 -1.885 1 72.31 362 ASP A N 1
ATOM 2758 C CA . ASP A 1 362 ? -1.796 -4.98 -3.242 1 72.31 362 ASP A CA 1
ATOM 2759 C C . ASP A 1 362 ? -1.602 -6.379 -3.826 1 72.31 362 ASP A C 1
ATOM 2761 O O . ASP A 1 362 ? -1.906 -6.613 -4.996 1 72.31 362 ASP A O 1
ATOM 2765 N N . GLN A 1 363 ? -1.187 -7.309 -3.014 1 80.88 363 GLN A N 1
ATOM 2766 C CA . GLN A 1 363 ? -1.211 -8.727 -3.361 1 80.88 363 GLN A CA 1
ATOM 2767 C C . GLN A 1 363 ? -2.561 -9.352 -3.021 1 80.88 363 GLN A C 1
ATOM 2769 O O . GLN A 1 363 ? -3.238 -8.906 -2.094 1 80.88 363 GLN A O 1
ATOM 2774 N N . GLY A 1 364 ? -2.863 -10.359 -3.842 1 88.69 364 GLY A N 1
ATOM 2775 C CA . GLY A 1 364 ? -4.086 -11.062 -3.498 1 88.69 364 GLY A CA 1
ATOM 2776 C C . GLY A 1 364 ? -4.84 -11.578 -4.711 1 88.69 364 GLY A C 1
ATOM 2777 O O . GLY A 1 364 ? -4.227 -11.93 -5.723 1 88.69 364 GLY A O 1
ATOM 2778 N N . LEU A 1 365 ? -6.164 -11.766 -4.449 1 90.81 365 LEU A N 1
ATOM 2779 C CA . LEU A 1 365 ? -7.047 -12.336 -5.461 1 90.81 365 LEU A CA 1
ATOM 2780 C C . LEU A 1 365 ? -7.781 -11.242 -6.223 1 90.81 365 LEU A C 1
ATOM 2782 O O . LEU A 1 365 ? -8.508 -10.445 -5.629 1 90.81 365 LEU A O 1
ATOM 2786 N N . ARG A 1 366 ? -7.516 -11.156 -7.516 1 89.31 366 ARG A N 1
ATOM 2787 C CA . ARG A 1 366 ? -8.273 -10.305 -8.43 1 89.31 366 ARG A CA 1
ATOM 2788 C C . ARG A 1 366 ? -9.242 -11.133 -9.266 1 89.31 366 ARG A C 1
ATOM 2790 O O . ARG A 1 366 ? -8.875 -12.188 -9.789 1 89.31 366 ARG A O 1
ATOM 2797 N N . ILE A 1 367 ? -10.43 -10.688 -9.32 1 88.88 367 ILE A N 1
ATOM 2798 C CA . ILE A 1 367 ? -11.438 -11.359 -10.125 1 88.88 367 ILE A CA 1
ATOM 2799 C C . ILE A 1 367 ? -11.875 -10.461 -11.281 1 88.88 367 ILE A C 1
ATOM 2801 O O . ILE A 1 367 ? -12.172 -9.281 -11.078 1 88.88 367 ILE A O 1
ATOM 2805 N N . TYR A 1 368 ? -11.82 -11.016 -12.469 1 88.31 368 TYR A N 1
ATOM 2806 C CA . TYR A 1 368 ? -12.164 -10.289 -13.688 1 88.31 368 TYR A CA 1
ATOM 2807 C C . TYR A 1 368 ? -13.344 -10.945 -14.398 1 88.31 368 TYR A C 1
ATOM 2809 O O . TYR A 1 368 ? -13.43 -12.172 -14.461 1 88.31 368 TYR A O 1
ATOM 2817 N N . THR A 1 369 ? -14.211 -10.086 -14.898 1 86.12 369 THR A N 1
ATOM 2818 C CA . THR A 1 369 ? -15.078 -10.555 -15.977 1 86.12 369 THR A CA 1
ATOM 2819 C C . THR A 1 369 ? -14.383 -10.43 -17.328 1 86.12 369 THR A C 1
ATOM 2821 O O . THR A 1 369 ? -13.469 -9.617 -17.484 1 86.12 369 THR A O 1
ATOM 2824 N N . HIS A 1 370 ? -14.742 -11.359 -18.203 1 84.75 370 HIS A N 1
ATOM 2825 C CA . HIS A 1 370 ? -14.133 -11.312 -19.531 1 84.75 370 HIS A CA 1
ATOM 2826 C C . HIS A 1 370 ? -15.156 -11.656 -20.609 1 84.75 370 HIS A C 1
ATOM 2828 O O . HIS A 1 370 ? -16.141 -12.352 -20.344 1 84.75 370 HIS A O 1
ATOM 2834 N N . ASP A 1 371 ? -15.016 -10.977 -21.734 1 82.12 371 ASP A N 1
ATOM 2835 C CA . ASP A 1 371 ? -15.797 -11.32 -22.922 1 82.12 371 ASP A CA 1
ATOM 2836 C C . ASP A 1 371 ? -14.953 -12.094 -23.922 1 82.12 371 ASP A C 1
ATOM 2838 O O . ASP A 1 371 ? -14.742 -11.641 -25.047 1 82.12 371 ASP A O 1
ATOM 2842 N N . ASN A 1 372 ? -14.648 -13.273 -23.578 1 73.38 372 ASN A N 1
ATOM 2843 C CA . ASN A 1 372 ? -13.836 -14.211 -24.344 1 73.38 372 ASN A CA 1
ATOM 2844 C C . ASN A 1 372 ? -12.602 -13.523 -24.938 1 73.38 372 ASN A C 1
ATOM 2846 O O . ASN A 1 372 ? -12.336 -13.641 -26.141 1 73.38 372 ASN A O 1
ATOM 2850 N N . GLY A 1 373 ? -11.961 -12.711 -24.078 1 68.56 373 GLY A N 1
ATOM 2851 C CA . GLY A 1 373 ? -10.664 -12.148 -24.406 1 68.56 373 GLY A CA 1
ATOM 2852 C C . GLY A 1 373 ? -10.742 -10.75 -24.984 1 68.56 373 GLY A C 1
ATOM 2853 O O . GLY A 1 373 ? -9.719 -10.102 -25.203 1 68.56 373 GLY A O 1
ATOM 2854 N N . GLN A 1 374 ? -11.812 -10.25 -25.203 1 68.31 374 GLN A N 1
ATOM 2855 C CA . GLN A 1 374 ? -11.922 -8.922 -25.797 1 68.31 374 GLN A CA 1
ATOM 2856 C C . GLN A 1 374 ? -11.75 -7.832 -24.75 1 68.31 374 GLN A C 1
ATOM 2858 O O . GLN A 1 374 ? -11.008 -6.871 -24.969 1 68.31 374 GLN A O 1
ATOM 2863 N N . GLN A 1 375 ? -12.516 -8.039 -23.734 1 73.75 375 GLN A N 1
ATOM 2864 C CA . GLN A 1 375 ? -12.422 -7.043 -22.656 1 73.75 375 GLN A CA 1
ATOM 2865 C C . GLN A 1 375 ? -12.32 -7.711 -21.297 1 73.75 375 GLN A C 1
ATOM 2867 O O . GLN A 1 375 ? -12.867 -8.789 -21.078 1 73.75 375 GLN A O 1
ATOM 2872 N N . LEU A 1 376 ? -11.406 -7.188 -20.5 1 80.69 376 LEU A N 1
ATOM 2873 C CA . LEU A 1 376 ? -11.25 -7.602 -19.109 1 80.69 376 LEU A CA 1
ATOM 2874 C C . LEU A 1 376 ? -11.68 -6.492 -18.156 1 80.69 376 LEU A C 1
ATOM 2876 O O . LEU A 1 376 ? -11.367 -5.32 -18.375 1 80.69 376 LEU A O 1
ATOM 2880 N N . ARG A 1 377 ? -12.5 -6.934 -17.25 1 71.81 377 ARG A N 1
ATOM 2881 C CA . ARG A 1 377 ? -12.875 -5.965 -16.234 1 71.81 377 ARG A CA 1
ATOM 2882 C C . ARG A 1 377 ? -12.711 -6.551 -14.828 1 71.81 377 ARG A C 1
ATOM 2884 O O . ARG A 1 377 ? -13.32 -7.574 -14.508 1 71.81 377 ARG A O 1
ATOM 2891 N N . GLN A 1 378 ? -11.82 -5.875 -14.07 1 79.69 378 GLN A N 1
ATOM 2892 C CA . GLN A 1 378 ? -11.711 -6.312 -12.688 1 79.69 378 GLN A CA 1
ATOM 2893 C C . GLN A 1 378 ? -12.984 -5.992 -11.906 1 79.69 378 GLN A C 1
ATOM 2895 O O . GLN A 1 378 ? -13.445 -4.852 -11.906 1 79.69 378 GLN A O 1
ATOM 2900 N N . VAL A 1 379 ? -13.531 -7 -11.203 1 75.38 379 VAL A N 1
ATOM 2901 C CA . VAL A 1 379 ? -14.805 -6.785 -10.531 1 75.38 379 VAL A CA 1
ATOM 2902 C C . VAL A 1 379 ? -14.648 -7.02 -9.031 1 75.38 379 VAL A C 1
ATOM 2904 O O . VAL A 1 379 ? -15.555 -6.73 -8.25 1 75.38 379 VAL A O 1
ATOM 2907 N N . HIS A 1 380 ? -13.562 -7.527 -8.625 1 76.38 380 HIS A N 1
ATOM 2908 C CA . HIS A 1 380 ? -13.32 -7.793 -7.215 1 76.38 380 HIS A CA 1
ATOM 2909 C C . HIS A 1 380 ? -11.828 -7.875 -6.918 1 76.38 380 HIS A C 1
ATOM 2911 O O . HIS A 1 380 ? -11.039 -8.297 -7.77 1 76.38 380 HIS A O 1
ATOM 2917 N N . PHE A 1 381 ? -11.492 -7.379 -5.707 1 81.06 381 PHE A N 1
ATOM 2918 C CA . PHE A 1 381 ? -10.133 -7.543 -5.199 1 81.06 381 PHE A CA 1
ATOM 2919 C C . PHE A 1 381 ? -10.148 -7.906 -3.719 1 81.06 381 PHE A C 1
ATOM 2921 O O . PHE A 1 381 ? -10.797 -7.23 -2.914 1 81.06 381 PHE A O 1
ATOM 2928 N N . GLU A 1 382 ? -9.516 -8.984 -3.447 1 79.5 382 GLU A N 1
ATOM 2929 C CA . GLU A 1 382 ? -9.258 -9.406 -2.072 1 79.5 382 GLU A CA 1
ATOM 2930 C C . GLU A 1 382 ? -7.777 -9.289 -1.724 1 79.5 382 GLU A C 1
ATOM 2932 O O . GLU A 1 382 ? -6.945 -10 -2.285 1 79.5 382 GLU A O 1
ATOM 2937 N N . SER A 1 383 ? -7.48 -8.312 -0.742 1 76.94 383 SER A N 1
ATOM 2938 C CA . SER A 1 383 ? -6.098 -8.211 -0.294 1 76.94 383 SER A CA 1
ATOM 2939 C C . SER A 1 383 ? -5.688 -9.438 0.515 1 76.94 383 SER A C 1
ATOM 2941 O O . SER A 1 383 ? -6.234 -9.688 1.59 1 76.94 383 SER A O 1
ATOM 2943 N N . LEU A 1 384 ? -4.75 -10.156 -0.041 1 81.5 384 LEU A N 1
ATOM 2944 C CA . LEU A 1 384 ? -4.215 -11.359 0.574 1 81.5 384 LEU A CA 1
ATOM 2945 C C . LEU A 1 384 ? -2.693 -11.398 0.471 1 81.5 384 LEU A C 1
ATOM 2947 O O . LEU A 1 384 ? -2.135 -12.234 -0.235 1 81.5 384 LEU A O 1
ATOM 2951 N N . PRO A 1 385 ? -2.021 -10.578 1.274 1 76.62 385 PRO A N 1
ATOM 2952 C CA . PRO A 1 385 ? -0.559 -10.57 1.199 1 76.62 385 PRO A CA 1
ATOM 2953 C C . PRO A 1 385 ? 0.049 -11.961 1.382 1 76.62 385 PRO A C 1
ATOM 2955 O O . PRO A 1 385 ? -0.348 -12.703 2.287 1 76.62 385 PRO A O 1
ATOM 2958 N N . GLY A 1 386 ? 0.973 -12.305 0.387 1 83.75 386 GLY A N 1
ATOM 2959 C CA . GLY A 1 386 ? 1.687 -13.562 0.496 1 83.75 386 GLY A CA 1
ATOM 2960 C C . GLY A 1 386 ? 0.897 -14.75 -0.037 1 83.75 386 GLY A C 1
ATOM 2961 O O . GLY A 1 386 ? 1.196 -15.898 0.287 1 83.75 386 GLY A O 1
ATOM 2962 N N . ALA A 1 387 ? -0.141 -14.523 -0.786 1 89.5 387 ALA A N 1
ATOM 2963 C CA . ALA A 1 387 ? -0.926 -15.617 -1.353 1 89.5 387 ALA A CA 1
ATOM 2964 C C . ALA A 1 387 ? -0.066 -16.5 -2.248 1 89.5 387 ALA A C 1
ATOM 2966 O O . ALA A 1 387 ? 0.555 -16.016 -3.197 1 89.5 387 ALA A O 1
ATOM 2967 N N . LEU A 1 388 ? -0.137 -17.828 -1.94 1 89.56 388 LEU A N 1
ATOM 2968 C CA . LEU A 1 388 ? 0.793 -18.719 -2.611 1 89.56 388 LEU A CA 1
ATOM 2969 C C . LEU A 1 388 ? 0.052 -19.672 -3.551 1 89.56 388 LEU A C 1
ATOM 2971 O O . LEU A 1 388 ? 0.607 -20.109 -4.559 1 89.56 388 LEU A O 1
ATOM 2975 N N . THR A 1 389 ? -1.031 -20.047 -3.146 1 92.81 389 THR A N 1
ATOM 2976 C CA . THR A 1 389 ? -1.818 -20.984 -3.932 1 92.81 389 THR A CA 1
ATOM 2977 C C . THR A 1 389 ? -3.301 -20.875 -3.594 1 92.81 389 THR A C 1
ATOM 2979 O O . THR A 1 389 ? -3.666 -20.266 -2.58 1 92.81 389 THR A O 1
ATOM 2982 N N . MET A 1 390 ? -4.098 -21.406 -4.52 1 93.94 390 MET A N 1
ATOM 2983 C CA . MET A 1 390 ? -5.535 -21.328 -4.273 1 93.94 390 MET A CA 1
ATOM 2984 C C . MET A 1 390 ? -6.238 -22.578 -4.805 1 93.94 390 MET A C 1
ATOM 2986 O O . MET A 1 390 ? -5.719 -23.25 -5.699 1 93.94 390 MET A O 1
ATOM 2990 N N . SER A 1 391 ? -7.297 -22.891 -4.195 1 93.31 391 SER A N 1
ATOM 2991 C CA . SER A 1 391 ? -8.258 -23.875 -4.672 1 93.31 391 SER A CA 1
ATOM 2992 C C . SER A 1 391 ? -9.656 -23.297 -4.762 1 93.31 391 SER A C 1
ATOM 2994 O O . SER A 1 391 ? -10.086 -22.562 -3.865 1 93.31 391 SER A O 1
ATOM 2996 N N . VAL A 1 392 ? -10.242 -23.484 -5.898 1 92.56 392 VAL A N 1
ATOM 2997 C CA . VAL A 1 392 ? -11.633 -23.062 -6.078 1 92.56 392 VAL A CA 1
ATOM 2998 C C . VAL A 1 392 ? -12.547 -24.297 -6.07 1 92.56 392 VAL A C 1
ATOM 3000 O O . VAL A 1 392 ? -12.469 -25.141 -6.965 1 92.56 392 VAL A O 1
ATOM 3003 N N . ASP A 1 393 ? -13.359 -24.344 -5.062 1 87.62 393 ASP A N 1
ATOM 3004 C CA . ASP A 1 393 ? -14.086 -25.594 -4.84 1 87.62 393 ASP A CA 1
ATOM 3005 C C . ASP A 1 393 ? -15.562 -25.328 -4.57 1 87.62 393 ASP A C 1
ATOM 3007 O O . ASP A 1 393 ? -15.938 -24.234 -4.125 1 87.62 393 ASP A O 1
ATOM 3011 N N . LYS A 1 394 ? -16.344 -26.266 -5.02 1 82.38 394 LYS A N 1
ATOM 3012 C CA . LYS A 1 394 ? -17.75 -26.297 -4.652 1 82.38 394 LYS A CA 1
ATOM 3013 C C . LYS A 1 394 ? -18.062 -27.5 -3.766 1 82.38 394 LYS A C 1
ATOM 3015 O O . LYS A 1 394 ? -17.875 -28.641 -4.176 1 82.38 394 LYS A O 1
ATOM 3020 N N . TYR A 1 395 ? -18.359 -27.172 -2.463 1 74.31 395 TYR A N 1
ATOM 3021 C CA . TYR A 1 395 ? -18.734 -28.25 -1.542 1 74.31 395 TYR A CA 1
ATOM 3022 C C . TYR A 1 395 ? -19.859 -27.797 -0.618 1 74.31 395 TYR A C 1
ATOM 3024 O O . TYR A 1 395 ? -19.875 -26.641 -0.168 1 74.31 395 TYR A O 1
ATOM 3032 N N . GLU A 1 396 ? -20.75 -28.734 -0.237 1 69.94 396 GLU A N 1
ATOM 3033 C CA . GLU A 1 396 ? -21.938 -28.484 0.569 1 69.94 396 GLU A CA 1
ATOM 3034 C C . GLU A 1 396 ? -22.734 -27.297 0.039 1 69.94 396 GLU A C 1
ATOM 3036 O O . GLU A 1 396 ? -23.141 -26.422 0.807 1 69.94 396 GLU A O 1
ATOM 3041 N N . ASP A 1 397 ? -22.812 -27.125 -1.24 1 71.94 397 ASP A N 1
ATOM 3042 C CA . ASP A 1 397 ? -23.625 -26.141 -1.948 1 71.94 397 ASP A CA 1
ATOM 3043 C C . ASP A 1 397 ? -23.047 -24.734 -1.795 1 71.94 397 ASP A C 1
ATOM 3045 O O . ASP A 1 397 ? -23.75 -23.734 -1.971 1 71.94 397 ASP A O 1
ATOM 3049 N N . LYS A 1 398 ? -21.875 -24.828 -1.229 1 80.06 398 LYS A N 1
ATOM 3050 C CA . LYS A 1 398 ? -21.188 -23.547 -1.132 1 80.06 398 LYS A CA 1
ATOM 3051 C C . LYS A 1 398 ? -19.906 -23.531 -1.97 1 80.06 398 LYS A C 1
ATOM 3053 O O . LYS A 1 398 ? -19.188 -24.547 -2.033 1 80.06 398 LYS A O 1
ATOM 3058 N N . GLN A 1 399 ? -19.75 -22.484 -2.643 1 84.5 399 GLN A N 1
ATOM 3059 C CA . GLN A 1 399 ? -18.484 -22.266 -3.346 1 84.5 399 GLN A CA 1
ATOM 3060 C C . GLN A 1 399 ? -17.484 -21.547 -2.459 1 84.5 399 GLN A C 1
ATOM 3062 O O . GLN A 1 399 ? -17.844 -20.609 -1.739 1 84.5 399 GLN A O 1
ATOM 3067 N N . ARG A 1 400 ? -16.328 -22.141 -2.418 1 84.81 400 ARG A N 1
ATOM 3068 C CA . ARG A 1 400 ? -15.266 -21.578 -1.602 1 84.81 400 ARG A CA 1
ATOM 3069 C C . ARG A 1 400 ? -13.992 -21.391 -2.416 1 84.81 400 ARG A C 1
ATOM 3071 O O . ARG A 1 400 ? -13.695 -22.188 -3.305 1 84.81 400 ARG A O 1
ATOM 3078 N N . ILE A 1 401 ? -13.375 -20.297 -2.123 1 86.38 401 ILE A N 1
ATOM 3079 C CA . ILE A 1 401 ? -12 -20.094 -2.564 1 86.38 401 ILE A CA 1
ATOM 3080 C C . ILE A 1 401 ? -11.055 -20.141 -1.364 1 86.38 401 ILE A C 1
ATOM 3082 O O . ILE A 1 401 ? -11.18 -19.344 -0.434 1 86.38 401 ILE A O 1
ATOM 3086 N N . VAL A 1 402 ? -10.211 -21.125 -1.433 1 84.31 402 VAL A N 1
ATOM 3087 C CA . VAL A 1 402 ? -9.273 -21.328 -0.33 1 84.31 402 VAL A CA 1
ATOM 3088 C C . VAL A 1 402 ? -7.875 -20.906 -0.765 1 84.31 402 VAL A C 1
ATOM 3090 O O . VAL A 1 402 ? -7.375 -21.359 -1.798 1 84.31 402 VAL A O 1
ATOM 3093 N N . VAL A 1 403 ? -7.301 -20.016 0.053 1 84.19 403 VAL A N 1
ATOM 3094 C CA . VAL A 1 403 ? -5.996 -19.453 -0.301 1 84.19 403 VAL A CA 1
ATOM 3095 C C . VAL A 1 403 ? -5.004 -19.703 0.833 1 84.19 403 VAL A C 1
ATOM 3097 O O . VAL A 1 403 ? -5.277 -19.375 1.988 1 84.19 403 VAL A O 1
ATOM 3100 N N . ALA A 1 404 ? -3.912 -20.266 0.489 1 82.94 404 ALA A N 1
ATOM 3101 C CA . ALA A 1 404 ? -2.812 -20.359 1.446 1 82.94 404 ALA A CA 1
ATOM 3102 C C . ALA A 1 404 ? -1.892 -19.141 1.343 1 82.94 404 ALA A C 1
ATOM 3104 O O . ALA A 1 404 ? -1.55 -18.703 0.241 1 82.94 404 ALA A O 1
ATOM 3105 N N . ARG A 1 405 ? -1.499 -18.672 2.543 1 78.31 405 ARG A N 1
ATOM 3106 C CA . ARG A 1 405 ? -0.693 -17.453 2.562 1 78.31 405 ARG A CA 1
ATOM 3107 C C . ARG A 1 405 ? 0.533 -17.625 3.455 1 78.31 405 ARG A C 1
ATOM 3109 O O . ARG A 1 405 ? 0.49 -18.359 4.445 1 78.31 405 ARG A O 1
ATOM 3116 N N . TYR A 1 406 ? 1.564 -16.891 2.955 1 71.12 406 TYR A N 1
ATOM 3117 C CA . TYR A 1 406 ? 2.742 -16.719 3.801 1 71.12 406 TYR A CA 1
ATOM 3118 C C . TYR A 1 406 ? 3.451 -15.414 3.482 1 71.12 406 TYR A C 1
ATOM 3120 O O . TYR A 1 406 ? 3.729 -15.117 2.318 1 71.12 406 TYR A O 1
ATOM 3128 N N . TYR A 1 407 ? 3.75 -14.57 4.52 1 64.69 407 TYR A N 1
ATOM 3129 C CA . TYR A 1 407 ? 4.629 -13.422 4.363 1 64.69 407 TYR A CA 1
ATOM 3130 C C . TYR A 1 407 ? 5.465 -13.195 5.617 1 64.69 407 TYR A C 1
ATOM 3132 O O . TYR A 1 407 ? 5.094 -13.641 6.707 1 64.69 407 TYR A O 1
ATOM 3140 N N . SER A 1 408 ? 6.746 -12.711 5.309 1 59.69 408 SER A N 1
ATOM 3141 C CA . SER A 1 408 ? 7.785 -12.656 6.332 1 59.69 408 SER A CA 1
ATOM 3142 C C . SER A 1 408 ? 7.586 -11.461 7.258 1 59.69 408 SER A C 1
ATOM 3144 O O . SER A 1 408 ? 8.492 -11.094 8.008 1 59.69 408 SER A O 1
ATOM 3146 N N . ASP A 1 409 ? 6.527 -10.852 7.387 1 53.38 409 ASP A N 1
ATOM 3147 C CA . ASP A 1 409 ? 6.387 -9.766 8.352 1 53.38 409 ASP A CA 1
ATOM 3148 C C . ASP A 1 409 ? 6.355 -10.297 9.781 1 53.38 409 ASP A C 1
ATOM 3150 O O . ASP A 1 409 ? 5.957 -11.445 10.016 1 53.38 409 ASP A O 1
ATOM 3154 N N . PRO A 1 410 ? 7.289 -9.695 10.625 1 45.16 410 PRO A N 1
ATOM 3155 C CA . PRO A 1 410 ? 7.297 -10.219 11.992 1 45.16 410 PRO A CA 1
ATOM 3156 C C . PRO A 1 410 ? 5.914 -10.648 12.477 1 45.16 410 PRO A C 1
ATOM 3158 O O . PRO A 1 410 ? 5.801 -11.5 13.359 1 45.16 410 PRO A O 1
ATOM 3161 N N . LEU A 1 411 ? 5.047 -10.062 11.977 1 44.25 411 LEU A N 1
ATOM 3162 C CA . LEU A 1 411 ? 3.688 -10.492 12.289 1 44.25 411 LEU A CA 1
ATOM 3163 C C . LEU A 1 411 ? 3.178 -11.492 11.266 1 44.25 411 LEU A C 1
ATOM 3165 O O . LEU A 1 411 ? 1.97 -11.719 11.156 1 44.25 411 LEU A O 1
ATOM 3169 N N . ALA A 1 412 ? 4.242 -12.047 10.672 1 52.88 412 ALA A N 1
ATOM 3170 C CA . ALA A 1 412 ? 3.984 -12.961 9.562 1 52.88 412 ALA A CA 1
ATOM 3171 C C . ALA A 1 412 ? 2.906 -13.977 9.938 1 52.88 412 ALA A C 1
ATOM 3173 O O . ALA A 1 412 ? 2.939 -14.562 11.023 1 52.88 412 ALA A O 1
ATOM 3174 N N . LYS A 1 413 ? 1.77 -13.898 9.195 1 58.97 413 LYS A N 1
ATOM 3175 C CA . LYS A 1 413 ? 0.659 -14.844 9.273 1 58.97 413 LYS A CA 1
ATOM 3176 C C . LYS A 1 413 ? 0.825 -15.977 8.258 1 58.97 413 LYS A C 1
ATOM 3178 O O . LYS A 1 413 ? 1.206 -15.734 7.113 1 58.97 413 LYS A O 1
ATOM 3183 N N . GLN A 1 414 ? 1.146 -17.234 8.734 1 67.44 414 GLN A N 1
ATOM 3184 C CA . GLN A 1 414 ? 0.914 -18.422 7.914 1 67.44 414 GLN A CA 1
ATOM 3185 C C . GLN A 1 414 ? -0.486 -18.984 8.148 1 67.44 414 GLN A C 1
ATOM 3187 O O . GLN A 1 414 ? -0.784 -19.5 9.227 1 67.44 414 GLN A O 1
ATOM 3192 N N . ASP A 1 415 ? -1.272 -18.719 7.051 1 77.44 415 ASP A N 1
ATOM 3193 C CA . ASP A 1 415 ? -2.65 -19.125 7.309 1 77.44 415 ASP A CA 1
ATOM 3194 C C . ASP A 1 415 ? -3.324 -19.609 6.027 1 77.44 415 ASP A C 1
ATOM 3196 O O . ASP A 1 415 ? -2.732 -19.562 4.945 1 77.44 415 ASP A O 1
ATOM 3200 N N . LEU A 1 416 ? -4.34 -20.328 6.27 1 83.12 416 LEU A N 1
ATOM 3201 C CA . LEU A 1 416 ? -5.348 -20.594 5.25 1 83.12 416 LEU A CA 1
ATOM 3202 C C . LEU A 1 416 ? -6.5 -19.609 5.348 1 83.12 416 LEU A C 1
ATOM 3204 O O . LEU A 1 416 ? -7.156 -19.5 6.387 1 83.12 416 LEU A O 1
ATOM 3208 N N . THR A 1 417 ? -6.582 -18.844 4.277 1 84.12 417 THR A N 1
ATOM 3209 C CA . THR A 1 417 ? -7.75 -17.984 4.184 1 84.12 417 THR A CA 1
ATOM 3210 C C . THR A 1 417 ? -8.852 -18.641 3.357 1 84.12 417 THR A C 1
ATOM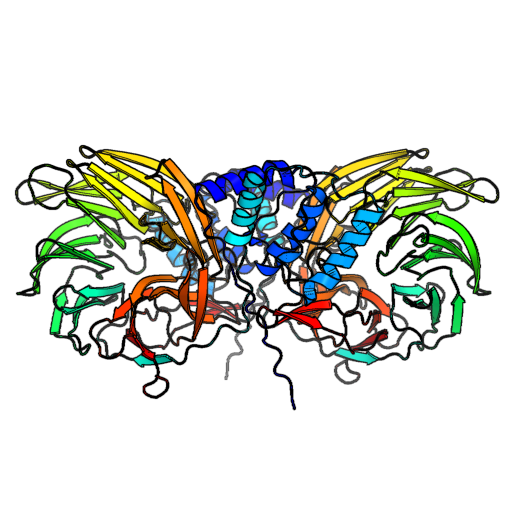 3212 O O . THR A 1 417 ? -8.594 -19.141 2.26 1 84.12 417 THR A O 1
ATOM 3215 N N . VAL A 1 418 ? -10.008 -18.734 3.939 1 84.5 418 VAL A N 1
ATOM 3216 C CA . VAL A 1 418 ? -11.156 -19.312 3.258 1 84.5 418 VAL A CA 1
ATOM 3217 C C . VAL A 1 418 ? -12.156 -18.203 2.908 1 84.5 418 VAL A C 1
ATOM 3219 O O . VAL A 1 418 ? -12.68 -17.531 3.797 1 84.5 418 VAL A O 1
ATOM 3222 N N . LEU A 1 419 ? -12.344 -18.078 1.638 1 84.81 419 LEU A N 1
ATOM 3223 C CA . LEU A 1 419 ? -13.359 -17.172 1.12 1 84.81 419 LEU A CA 1
ATOM 3224 C C . LEU A 1 419 ? -14.609 -17.938 0.705 1 84.81 419 LEU A C 1
ATOM 3226 O O . LEU A 1 419 ? -14.602 -18.641 -0.307 1 84.81 419 LEU A O 1
ATOM 3230 N N . THR A 1 420 ? -15.695 -17.797 1.504 1 84.69 420 THR A N 1
ATOM 3231 C CA . THR A 1 420 ? -16.953 -18.484 1.198 1 84.69 420 THR A CA 1
ATOM 3232 C C . THR A 1 420 ? -17.891 -17.578 0.416 1 84.69 420 THR A C 1
ATOM 3234 O O . THR A 1 420 ? -18.219 -16.469 0.867 1 84.69 420 THR A O 1
ATOM 3237 N N . LEU A 1 421 ? -18.219 -18.109 -0.703 1 83.75 421 LEU A N 1
ATOM 3238 C CA . LEU A 1 421 ? -19.156 -17.359 -1.531 1 83.75 421 LEU A CA 1
ATOM 3239 C C . LEU A 1 421 ? -20.562 -17.406 -0.952 1 83.75 421 LEU A C 1
ATOM 3241 O O . LEU A 1 421 ? -21.156 -18.484 -0.864 1 83.75 421 LEU A O 1
ATOM 3245 N N . ARG A 1 422 ? -21.172 -16.25 -0.572 1 79.88 422 ARG A N 1
ATOM 3246 C CA . ARG A 1 422 ? -22.5 -16.203 0.023 1 79.88 422 ARG A CA 1
ATOM 3247 C C . ARG A 1 422 ? -23.516 -15.656 -0.972 1 79.88 422 ARG A C 1
ATOM 3249 O O . ARG A 1 422 ? -24.703 -15.977 -0.892 1 79.88 422 ARG A O 1
ATOM 3256 N N . ALA A 1 423 ? -23.047 -14.82 -1.804 1 78.62 423 ALA A N 1
ATOM 3257 C CA . ALA A 1 423 ? -23.766 -14.219 -2.916 1 78.62 423 ALA A CA 1
ATOM 3258 C C . ALA A 1 423 ? -22.828 -13.883 -4.07 1 78.62 423 ALA A C 1
ATOM 3260 O O . ALA A 1 423 ? -21.609 -14.039 -3.951 1 78.62 423 ALA A O 1
ATOM 3261 N N . PRO A 1 424 ? -23.406 -13.562 -5.195 1 76.81 424 PRO A N 1
ATOM 3262 C CA . PRO A 1 424 ? -22.5 -13.242 -6.309 1 76.81 424 PRO A CA 1
ATOM 3263 C C . PRO A 1 424 ? -21.422 -12.25 -5.918 1 76.81 424 PRO A C 1
ATOM 3265 O O . PRO A 1 424 ? -21.719 -11.102 -5.562 1 76.81 424 PRO A O 1
ATOM 3268 N N . LEU A 1 425 ? -20.203 -12.672 -6.004 1 75.56 425 LEU A N 1
ATOM 3269 C CA . LEU A 1 425 ? -18.984 -11.891 -5.758 1 75.56 425 LEU A CA 1
ATOM 3270 C C . LEU A 1 425 ? -18.953 -11.398 -4.312 1 75.56 425 LEU A C 1
ATOM 3272 O O . LEU A 1 425 ? -18.234 -10.445 -4 1 75.56 425 LEU A O 1
ATOM 3276 N N . LYS A 1 426 ? -19.75 -12 -3.471 1 73.44 426 LYS A N 1
ATOM 3277 C CA . LYS A 1 426 ? -19.703 -11.68 -2.047 1 73.44 426 LYS A CA 1
ATOM 3278 C C . LYS A 1 426 ? -19.078 -12.812 -1.245 1 73.44 426 LYS A C 1
ATOM 3280 O O . LYS A 1 426 ? -19.609 -13.93 -1.231 1 73.44 426 LYS A O 1
ATOM 3285 N N . PHE A 1 427 ? -18.031 -12.484 -0.58 1 78.81 427 PHE A N 1
ATOM 3286 C CA . PHE A 1 427 ? -17.25 -13.523 0.098 1 78.81 427 PHE A CA 1
ATOM 3287 C C . PHE A 1 427 ? -17.25 -13.289 1.604 1 78.81 427 PHE A C 1
ATOM 3289 O O . PHE A 1 427 ? -17.141 -12.148 2.059 1 78.81 427 PHE A O 1
ATOM 3296 N N . GLU A 1 428 ? -17.5 -14.273 2.293 1 77.44 428 GLU A N 1
ATOM 3297 C CA . GLU A 1 428 ? -17.219 -14.297 3.725 1 77.44 428 GLU A CA 1
ATOM 3298 C C . GLU A 1 428 ? -15.828 -14.844 4.004 1 77.44 428 GLU A C 1
ATOM 3300 O O . GLU A 1 428 ? -15.5 -15.961 3.59 1 77.44 428 GLU A O 1
ATOM 3305 N N . ARG A 1 429 ? -15.031 -14.062 4.758 1 80.69 429 ARG A N 1
ATOM 3306 C CA . ARG A 1 429 ? -13.641 -14.43 4.984 1 80.69 429 ARG A CA 1
ATOM 3307 C C . ARG A 1 429 ? -13.461 -15.094 6.344 1 80.69 429 ARG A C 1
ATOM 3309 O O . ARG A 1 429 ? -14.047 -14.656 7.336 1 80.69 429 ARG A O 1
ATOM 3316 N N . SER A 1 430 ? -12.766 -16.156 6.352 1 81.19 430 SER A N 1
ATOM 3317 C CA . SER A 1 430 ? -12.312 -16.844 7.555 1 81.19 430 SER A CA 1
ATOM 3318 C C . SER A 1 430 ? -10.875 -17.328 7.395 1 81.19 430 SER A C 1
ATOM 3320 O O . SER A 1 430 ? -10.32 -17.312 6.293 1 81.19 430 SER A O 1
ATOM 3322 N N . HIS A 1 431 ? -10.266 -17.594 8.578 1 80.88 431 HIS A N 1
ATOM 3323 C CA . HIS A 1 431 ? -8.875 -18.031 8.477 1 80.88 431 HIS A CA 1
ATOM 3324 C C . HIS A 1 431 ? -8.57 -19.156 9.453 1 80.88 431 HIS A C 1
ATOM 3326 O O . HIS A 1 431 ? -9.344 -19.406 10.375 1 80.88 431 HIS A O 1
ATOM 3332 N N . PHE A 1 432 ? -7.512 -19.859 9.094 1 84.5 432 PHE A N 1
ATOM 3333 C CA . PHE A 1 432 ? -6.918 -20.875 9.953 1 84.5 432 PHE A CA 1
ATOM 3334 C C . PHE A 1 432 ? -5.395 -20.781 9.938 1 84.5 432 PHE A C 1
ATOM 3336 O O . PHE A 1 432 ? -4.781 -20.766 8.875 1 84.5 432 PHE A O 1
ATOM 3343 N N . THR A 1 433 ? -4.863 -20.656 11.148 1 82.62 433 THR A N 1
ATOM 3344 C CA . THR A 1 433 ? -3.412 -20.562 11.25 1 82.62 433 THR A CA 1
ATOM 3345 C C . THR A 1 433 ? -2.758 -21.906 10.93 1 82.62 433 THR A C 1
ATOM 3347 O O . THR A 1 433 ? -3.18 -22.938 11.438 1 82.62 433 THR A O 1
ATOM 3350 N N . LEU A 1 434 ? -1.735 -21.859 10.078 1 85.62 434 LEU A N 1
ATOM 3351 C CA . LEU A 1 434 ? -1.045 -23.062 9.656 1 85.62 434 LEU A CA 1
ATOM 3352 C C . LEU A 1 434 ? 0.312 -23.188 10.336 1 85.62 434 LEU A C 1
ATOM 3354 O O . LEU A 1 434 ? 0.901 -22.188 10.742 1 85.62 434 LEU A O 1
ATOM 3358 N N . GLN A 1 435 ? 0.75 -24.391 10.359 1 80.38 435 GLN A N 1
ATOM 3359 C CA . GLN A 1 435 ? 2.078 -24.688 10.891 1 80.38 435 GLN A CA 1
ATOM 3360 C C . GLN A 1 435 ? 3.088 -24.875 9.766 1 80.38 435 GLN A C 1
ATOM 3362 O O . GLN A 1 435 ? 4.277 -25.078 10.016 1 80.38 435 GLN A O 1
ATOM 3367 N N . SER A 1 436 ? 2.613 -24.906 8.594 1 84.5 436 SER A N 1
ATOM 3368 C CA . SER A 1 436 ? 3.424 -25.109 7.398 1 84.5 436 SER A CA 1
ATOM 3369 C C . SER A 1 436 ? 3.141 -24.047 6.348 1 84.5 436 SER A C 1
ATOM 3371 O O . SER A 1 436 ? 2.279 -23.188 6.547 1 84.5 436 SER A O 1
ATOM 3373 N N . ARG A 1 437 ? 3.979 -24.125 5.293 1 82.56 437 ARG A N 1
ATOM 3374 C CA . ARG A 1 437 ? 3.846 -23.219 4.164 1 82.56 437 ARG A CA 1
ATOM 3375 C C . ARG A 1 437 ? 3.455 -23.969 2.895 1 82.56 437 ARG A C 1
ATOM 3377 O O . ARG A 1 437 ? 4.309 -24.266 2.059 1 82.56 437 ARG A O 1
ATOM 3384 N N . PRO A 1 438 ? 2.172 -24.203 2.807 1 89.5 438 PRO A N 1
ATOM 3385 C CA . PRO A 1 438 ? 1.769 -25 1.647 1 89.5 438 PRO A CA 1
ATOM 3386 C C . PRO A 1 438 ? 1.864 -24.234 0.336 1 89.5 438 PRO A C 1
ATOM 3388 O O . PRO A 1 438 ? 1.543 -23.031 0.294 1 89.5 438 PRO A O 1
ATOM 3391 N N . THR A 1 439 ? 2.338 -24.922 -0.658 1 89.06 439 THR A N 1
ATOM 3392 C CA . THR A 1 439 ? 2.416 -24.344 -1.995 1 89.06 439 THR A CA 1
ATOM 3393 C C . THR A 1 439 ? 1.419 -25.016 -2.936 1 89.06 439 THR A C 1
ATOM 3395 O O . THR A 1 439 ? 1.235 -24.578 -4.07 1 89.06 439 THR A O 1
ATOM 3398 N N . VAL A 1 440 ? 0.828 -26.109 -2.494 1 94.56 440 VAL A N 1
ATOM 3399 C CA . VAL A 1 440 ? -0.244 -26.766 -3.227 1 94.56 440 VAL A CA 1
ATOM 3400 C C . VAL A 1 440 ? -1.324 -27.234 -2.252 1 94.56 440 VAL A C 1
ATOM 3402 O O . VAL A 1 440 ? -1.034 -27.531 -1.091 1 94.56 440 VAL A O 1
ATOM 3405 N N . LEU A 1 441 ? -2.52 -27.281 -2.766 1 94.56 441 LEU A N 1
ATOM 3406 C CA . LEU A 1 441 ? -3.613 -27.766 -1.937 1 94.56 441 LEU A CA 1
ATOM 3407 C C . LEU A 1 441 ? -4.742 -28.328 -2.799 1 94.56 441 LEU A C 1
ATOM 3409 O O . LEU A 1 441 ? -4.852 -27.984 -3.979 1 94.56 441 LEU A O 1
ATOM 3413 N N . ALA A 1 442 ? -5.457 -29.234 -2.24 1 93.31 442 ALA A N 1
ATOM 3414 C CA . ALA A 1 442 ? -6.613 -29.828 -2.912 1 93.31 442 ALA A CA 1
ATOM 3415 C C . ALA A 1 442 ? -7.711 -30.172 -1.91 1 93.31 442 ALA A C 1
ATOM 3417 O O . ALA A 1 442 ? -7.422 -30.594 -0.785 1 93.31 442 ALA A O 1
ATOM 3418 N N . LEU A 1 443 ? -8.883 -29.984 -2.367 1 91.19 443 LEU A N 1
ATOM 3419 C CA . LEU A 1 443 ? -10.031 -30.422 -1.571 1 91.19 443 LEU A CA 1
ATOM 3420 C C . LEU A 1 443 ? -10.172 -31.938 -1.6 1 91.19 443 LEU A C 1
ATOM 3422 O O . LEU A 1 443 ? -10.188 -32.531 -2.674 1 91.19 443 LEU A O 1
ATOM 3426 N N . LEU A 1 444 ? -10.281 -32.5 -0.381 1 89.19 444 LEU A N 1
ATOM 3427 C CA . LEU A 1 444 ? -10.555 -33.938 -0.267 1 89.19 444 LEU A CA 1
ATOM 3428 C C . LEU A 1 444 ? -12.055 -34.219 -0.205 1 89.19 444 LEU A C 1
ATOM 3430 O O . LEU A 1 444 ? -12.734 -33.719 0.711 1 89.19 444 LEU A O 1
ATOM 3434 N N . LYS A 1 445 ? -12.727 -34.656 -1.166 1 73.19 445 LYS A N 1
ATOM 3435 C CA . LYS A 1 445 ? -14.172 -34.875 -1.198 1 73.19 445 LYS A CA 1
ATOM 3436 C C . LYS A 1 445 ? -14.562 -36.219 -0.584 1 73.19 445 LYS A C 1
ATOM 3438 O O . LYS A 1 445 ? -15.68 -36.375 -0.083 1 73.19 445 LYS A O 1
ATOM 3443 N N . SER A 1 446 ? -13.906 -37.25 -0.662 1 63.12 446 SER A N 1
ATOM 3444 C CA . SER A 1 446 ? -14.359 -38.625 -0.437 1 63.12 446 SER A CA 1
ATOM 3445 C C . SER A 1 446 ? -14.414 -38.938 1.053 1 63.12 446 SER A C 1
ATOM 3447 O O . SER A 1 446 ? -15.008 -39.938 1.451 1 63.12 446 SER A O 1
ATOM 3449 N N . ASP A 1 447 ? -13.781 -38.062 1.813 1 60.22 447 ASP A N 1
ATOM 3450 C CA . ASP A 1 447 ? -13.82 -38.5 3.207 1 60.22 447 ASP A CA 1
ATOM 3451 C C . ASP A 1 447 ? -15.078 -38 3.906 1 60.22 447 ASP A C 1
ATOM 3453 O O . ASP A 1 447 ? -15.75 -37.094 3.395 1 60.22 447 ASP A O 1
ATOM 3457 N N . SER A 1 448 ? -15.609 -38.688 4.754 1 62.19 448 SER A N 1
ATOM 3458 C CA . SER A 1 448 ? -16.781 -38.375 5.559 1 62.19 448 SER A CA 1
ATOM 3459 C C . SER A 1 448 ? -16.75 -36.938 6.039 1 62.19 448 SER A C 1
ATOM 3461 O O . SER A 1 448 ? -17.797 -36.344 6.305 1 62.19 448 SER A O 1
ATOM 3463 N N . THR A 1 449 ? -15.484 -36.375 6.047 1 70.31 449 THR A N 1
ATOM 3464 C CA . THR A 1 449 ? -15.367 -34.969 6.43 1 70.31 449 THR A CA 1
ATOM 3465 C C . THR A 1 449 ? -14.484 -34.219 5.438 1 70.31 449 THR A C 1
ATOM 3467 O O . THR A 1 449 ? -13.281 -34.469 5.363 1 70.31 449 THR A O 1
ATOM 3470 N N . PRO A 1 450 ? -15.18 -33.375 4.738 1 77.56 450 PRO A N 1
ATOM 3471 C CA . PRO A 1 450 ? -14.375 -32.625 3.766 1 77.56 450 PRO A CA 1
ATOM 3472 C C . PRO A 1 450 ? -13.219 -31.875 4.414 1 77.56 450 PRO A C 1
ATOM 3474 O O . PRO A 1 450 ? -13.328 -31.438 5.559 1 77.56 450 PRO A O 1
ATOM 3477 N N . GLY A 1 451 ? -12.062 -31.969 3.852 1 88.69 451 GLY A N 1
ATOM 3478 C CA . GLY A 1 451 ? -10.867 -31.266 4.27 1 88.69 451 GLY A CA 1
ATOM 3479 C C . GLY A 1 451 ? -9.945 -30.906 3.117 1 88.69 451 GLY A C 1
ATOM 3480 O O . GLY A 1 451 ? -10.266 -31.188 1.957 1 88.69 451 GLY A O 1
ATOM 3481 N N . TYR A 1 452 ? -9.008 -30.156 3.406 1 92.25 452 TYR A N 1
ATOM 3482 C CA . TYR A 1 452 ? -8.008 -29.797 2.406 1 92.25 452 TYR A CA 1
ATOM 3483 C C . TYR A 1 452 ? -6.684 -30.5 2.674 1 92.25 452 TYR A C 1
ATOM 3485 O O . TYR A 1 452 ? -6.184 -30.484 3.799 1 92.25 452 TYR A O 1
ATOM 3493 N N . LEU A 1 453 ? -6.277 -31.219 1.673 1 94.31 453 LEU A N 1
ATOM 3494 C CA . LEU A 1 453 ? -4.918 -31.734 1.714 1 94.31 453 LEU A CA 1
ATOM 3495 C C . LEU A 1 453 ? -3.91 -30.672 1.31 1 94.31 453 LEU A C 1
ATOM 3497 O O . LEU A 1 453 ? -4.062 -30.031 0.264 1 94.31 453 LEU A O 1
ATOM 3501 N N . LEU A 1 454 ? -2.914 -30.438 2.18 1 94.75 454 LEU A N 1
ATOM 3502 C CA . LEU A 1 454 ? -1.904 -29.406 1.959 1 94.75 454 LEU A CA 1
ATOM 3503 C C . LEU A 1 454 ? -0.539 -30.031 1.693 1 94.75 454 LEU A C 1
ATOM 3505 O O . LEU A 1 454 ? -0.112 -30.938 2.418 1 94.75 454 LEU A O 1
ATOM 3509 N N . GLY A 1 455 ? 0.08 -29.672 0.598 1 95.31 455 GLY A N 1
ATOM 3510 C CA . GLY A 1 455 ? 1.464 -30.016 0.315 1 95.31 455 GLY A CA 1
ATOM 3511 C C . GLY A 1 455 ? 2.422 -28.859 0.511 1 95.31 455 GLY A C 1
ATOM 3512 O O . GLY A 1 455 ? 2.205 -27.781 -0.028 1 95.31 455 GLY A O 1
ATOM 3513 N N . SER A 1 456 ? 3.461 -29.094 1.301 1 90.69 456 SER A N 1
ATOM 3514 C CA . SER A 1 456 ? 4.41 -28.047 1.66 1 90.69 456 SER A CA 1
ATOM 3515 C C . SER A 1 456 ? 5.84 -28.453 1.33 1 90.69 456 SER A C 1
ATOM 3517 O O . SER A 1 456 ? 6.094 -29.609 0.969 1 90.69 456 SER A O 1
ATOM 3519 N N . GLY A 1 457 ? 6.648 -27.422 1.282 1 81.69 457 GLY A N 1
ATOM 3520 C CA . GLY A 1 457 ? 8.078 -27.656 1.22 1 81.69 457 GLY A CA 1
ATOM 3521 C C . GLY A 1 457 ? 8.836 -27.047 2.383 1 81.69 457 GLY A C 1
ATOM 3522 O O . GLY A 1 457 ? 8.539 -25.922 2.799 1 81.69 457 GLY A O 1
ATOM 3523 N N . ASN A 1 458 ? 9.625 -27.766 2.955 1 71.75 458 ASN A N 1
ATOM 3524 C CA . ASN A 1 458 ? 10.398 -27.281 4.09 1 71.75 458 ASN A CA 1
ATOM 3525 C C . ASN A 1 458 ? 11.727 -26.672 3.645 1 71.75 458 ASN A C 1
ATOM 3527 O O . ASN A 1 458 ? 12.797 -27.219 3.945 1 71.75 458 ASN A O 1
ATOM 3531 N N . PHE A 1 459 ? 11.547 -25.641 2.836 1 69.56 459 PHE A N 1
ATOM 3532 C CA . PHE A 1 459 ? 12.766 -24.953 2.416 1 69.56 459 PHE A CA 1
ATOM 3533 C C . PHE A 1 459 ? 12.953 -23.656 3.199 1 69.56 459 PHE A C 1
ATOM 3535 O O . PHE A 1 459 ? 11.984 -22.953 3.48 1 69.56 459 PHE A O 1
ATOM 3542 N N . PRO A 1 460 ? 14.172 -23.484 3.521 1 67.38 460 PRO A N 1
ATOM 3543 C CA . PRO A 1 460 ? 14.406 -22.234 4.25 1 67.38 460 PRO A CA 1
ATOM 3544 C C . PRO A 1 460 ? 14.133 -21 3.4 1 67.38 460 PRO A C 1
ATOM 3546 O O . PRO A 1 460 ? 14.383 -21 2.193 1 67.38 460 PRO A O 1
ATOM 3549 N N . ILE A 1 461 ? 13.578 -20.047 4.035 1 67.81 461 ILE A N 1
ATOM 3550 C CA . ILE A 1 461 ? 13.367 -18.766 3.365 1 67.81 461 ILE A CA 1
ATOM 3551 C C . ILE A 1 461 ? 14 -17.656 4.191 1 67.81 461 ILE A C 1
ATOM 3553 O O . ILE A 1 461 ? 14.227 -17.812 5.391 1 67.81 461 ILE A O 1
ATOM 3557 N N . LEU A 1 462 ? 14.383 -16.656 3.488 1 66.06 462 LEU A N 1
ATOM 3558 C CA . LEU A 1 462 ? 14.898 -15.484 4.195 1 66.06 462 LEU A CA 1
ATOM 3559 C C . LEU A 1 462 ? 13.75 -14.609 4.707 1 66.06 462 LEU A C 1
ATOM 3561 O O . LEU A 1 462 ? 12.75 -14.43 4.016 1 66.06 462 LEU A O 1
ATOM 3565 N N . ALA A 1 463 ? 13.836 -14.156 5.945 1 65.06 463 ALA A N 1
ATOM 3566 C CA . ALA A 1 463 ? 12.898 -13.234 6.582 1 65.06 463 ALA A CA 1
ATOM 3567 C C . ALA A 1 463 ? 13.625 -12.109 7.301 1 65.06 463 ALA A C 1
ATOM 3569 O O . ALA A 1 463 ? 14.828 -12.211 7.559 1 65.06 463 ALA A O 1
ATOM 3570 N N . LEU A 1 464 ? 12.938 -11.016 7.383 1 60.44 464 LEU A N 1
ATOM 3571 C CA . LEU A 1 464 ? 13.492 -9.914 8.164 1 60.44 464 LEU A CA 1
ATOM 3572 C C . LEU A 1 464 ? 13.031 -9.992 9.617 1 60.44 464 LEU A C 1
ATOM 3574 O O . LEU A 1 464 ? 11.836 -10.156 9.883 1 60.44 464 LEU A O 1
ATOM 3578 N N . GLN A 1 465 ? 13.945 -10.305 10.461 1 57.47 465 GLN A N 1
ATOM 3579 C CA . GLN A 1 465 ? 13.719 -10.203 11.906 1 57.47 465 GLN A CA 1
ATOM 3580 C C . GLN A 1 465 ? 14.547 -9.07 12.508 1 57.47 465 GLN A C 1
ATOM 3582 O O . GLN A 1 465 ? 15.773 -9.078 12.422 1 57.47 465 GLN A O 1
ATOM 3587 N N . ASP A 1 466 ? 13.867 -8.156 13.094 1 55.44 466 ASP A N 1
ATOM 3588 C CA . ASP A 1 466 ? 14.531 -6.996 13.672 1 55.44 466 ASP A CA 1
ATOM 3589 C C . ASP A 1 466 ? 15.461 -6.336 12.656 1 55.44 466 ASP A C 1
ATOM 3591 O O . ASP A 1 466 ? 16.641 -6.09 12.953 1 55.44 466 ASP A O 1
ATOM 3595 N N . GLU A 1 467 ? 15.094 -6.246 11.539 1 54.59 467 GLU A N 1
ATOM 3596 C CA . GLU A 1 467 ? 15.758 -5.555 10.445 1 54.59 467 GLU A CA 1
ATOM 3597 C C . GLU A 1 467 ? 16.938 -6.367 9.914 1 54.59 467 GLU A C 1
ATOM 3599 O O . GLU A 1 467 ? 17.781 -5.844 9.188 1 54.59 467 GLU A O 1
ATOM 3604 N N . LYS A 1 468 ? 17.031 -7.52 10.461 1 62.72 468 LYS A N 1
ATOM 3605 C CA . LYS A 1 468 ? 18.125 -8.383 10.016 1 62.72 468 LYS A CA 1
ATOM 3606 C C . LYS A 1 468 ? 17.578 -9.594 9.266 1 62.72 468 LYS A C 1
ATOM 3608 O O . LYS A 1 468 ? 16.562 -10.172 9.648 1 62.72 468 LYS A O 1
ATOM 3613 N N . PRO A 1 469 ? 18.234 -9.844 8.156 1 65.56 469 PRO A N 1
ATOM 3614 C CA . PRO A 1 469 ? 17.844 -11.062 7.441 1 65.56 469 PRO A CA 1
ATOM 3615 C C . PRO A 1 469 ? 18.125 -12.336 8.242 1 65.56 469 PRO A C 1
ATOM 3617 O O . PRO A 1 469 ? 19.203 -12.461 8.844 1 65.56 469 PRO A O 1
ATOM 3620 N N . VAL A 1 470 ? 17.156 -13.117 8.461 1 67.56 470 VAL A N 1
ATOM 3621 C CA . VAL A 1 470 ? 17.297 -14.414 9.109 1 67.56 470 VAL A CA 1
ATOM 3622 C C . VAL A 1 470 ? 16.734 -15.508 8.211 1 67.56 470 VAL A C 1
ATOM 3624 O O . VAL A 1 470 ? 15.773 -15.281 7.477 1 67.56 470 VAL A O 1
ATOM 3627 N N . SER A 1 471 ? 17.469 -16.641 8.227 1 69.75 471 SER A N 1
ATOM 3628 C CA . SER A 1 471 ? 16.922 -17.812 7.555 1 69.75 471 SER A CA 1
ATOM 3629 C C . SER A 1 471 ? 15.875 -18.516 8.422 1 69.75 471 SER A C 1
ATOM 3631 O O . SER A 1 471 ? 16.141 -18.828 9.586 1 69.75 471 SER A O 1
ATOM 3633 N N . ARG A 1 472 ? 14.727 -18.547 7.922 1 69.12 472 ARG A N 1
ATOM 3634 C CA . ARG A 1 472 ? 13.641 -19.219 8.625 1 69.12 472 ARG A CA 1
ATOM 3635 C C . ARG A 1 472 ? 13.352 -20.578 8 1 69.12 472 ARG A C 1
ATOM 3637 O O . ARG A 1 472 ? 13.219 -20.688 6.781 1 69.12 472 ARG A O 1
ATOM 3644 N N . SER A 1 473 ? 13.422 -21.547 8.82 1 69.69 473 SER A N 1
ATOM 3645 C CA . SER A 1 473 ? 13.039 -22.891 8.406 1 69.69 473 SER A CA 1
ATOM 3646 C C . SER A 1 473 ? 11.648 -23.25 8.914 1 69.69 473 SER A C 1
ATOM 3648 O O . SER A 1 473 ? 11.25 -22.828 10 1 69.69 473 SER A O 1
ATOM 3650 N N . PHE A 1 474 ? 10.961 -23.922 8.008 1 70.38 474 PHE A N 1
ATOM 3651 C CA . PHE A 1 474 ? 9.641 -24.422 8.406 1 70.38 474 PHE A CA 1
ATOM 3652 C C . PHE A 1 474 ? 9.711 -25.875 8.836 1 70.38 474 PHE A C 1
ATOM 3654 O O . PHE A 1 474 ? 10.359 -26.688 8.172 1 70.38 474 PHE A O 1
ATOM 3661 N N . ASN A 1 475 ? 9.297 -26.109 10.078 1 74.06 475 ASN A N 1
ATOM 3662 C CA . ASN A 1 475 ? 9.344 -27.469 10.586 1 74.06 475 ASN A CA 1
ATOM 3663 C C . ASN A 1 475 ? 7.957 -28.109 10.617 1 74.06 475 ASN A C 1
ATOM 3665 O O . ASN A 1 475 ? 7.75 -29.125 11.281 1 74.06 475 ASN A O 1
ATOM 3669 N N . GLY A 1 476 ? 7.148 -27.594 9.922 1 81.5 476 GLY A N 1
ATOM 3670 C CA . GLY A 1 476 ? 5.82 -28.188 9.867 1 81.5 476 GLY A CA 1
ATOM 3671 C C . GLY A 1 476 ? 5.738 -29.391 8.945 1 81.5 476 GLY A C 1
ATOM 3672 O O . GLY A 1 476 ? 6.723 -29.75 8.305 1 81.5 476 GLY A O 1
ATOM 3673 N N . PRO A 1 477 ? 4.539 -30.094 8.984 1 89.31 477 PRO A N 1
ATOM 3674 C CA . PRO A 1 477 ? 4.391 -31.281 8.133 1 89.31 477 PRO A CA 1
ATOM 3675 C C . PRO A 1 477 ? 4.453 -30.938 6.645 1 89.31 477 PRO A C 1
ATOM 3677 O O . PRO A 1 477 ? 3.941 -29.906 6.219 1 89.31 477 PRO A O 1
ATOM 3680 N N . VAL A 1 478 ? 5.078 -31.859 5.926 1 92.06 478 VAL A N 1
ATOM 3681 C CA . VAL A 1 478 ? 5.211 -31.703 4.48 1 92.06 478 VAL A CA 1
ATOM 3682 C C . VAL A 1 478 ? 3.863 -31.953 3.807 1 92.06 478 VAL A C 1
ATOM 3684 O O . VAL A 1 478 ? 3.508 -31.25 2.852 1 92.06 478 VAL A O 1
ATOM 3687 N N . LEU A 1 479 ? 3.234 -32.969 4.328 1 94.94 479 LEU A N 1
ATOM 3688 C CA . LEU A 1 479 ? 1.87 -33.281 3.916 1 94.94 479 LEU A CA 1
ATOM 3689 C C . LEU A 1 479 ? 0.926 -33.25 5.113 1 94.94 479 LEU A C 1
ATOM 3691 O O . LEU A 1 479 ? 1.25 -33.812 6.168 1 94.94 479 LEU A O 1
ATOM 3695 N N . SER A 1 480 ? -0.221 -32.531 4.988 1 94.56 480 SER A N 1
ATOM 3696 C CA . SER A 1 480 ? -1.162 -32.469 6.098 1 94.56 480 SER A CA 1
ATOM 3697 C C . SER A 1 480 ? -2.592 -32.25 5.602 1 94.56 480 SER A C 1
ATOM 3699 O O . SER A 1 480 ? -2.807 -31.844 4.461 1 94.56 480 SER A O 1
ATOM 3701 N N . VAL A 1 481 ? -3.498 -32.656 6.422 1 92.94 481 VAL A N 1
ATOM 3702 C CA . VAL A 1 481 ? -4.914 -32.438 6.145 1 92.94 481 VAL A CA 1
ATOM 3703 C C . VAL A 1 481 ? -5.488 -31.422 7.145 1 92.94 481 VAL A C 1
ATOM 3705 O O . VAL A 1 481 ? -5.262 -31.547 8.352 1 92.94 481 VAL A O 1
ATOM 3708 N N . VAL A 1 482 ? -6.125 -30.422 6.625 1 91.38 482 VAL A N 1
ATOM 3709 C CA . VAL A 1 482 ? -6.887 -29.5 7.457 1 91.38 482 VAL A CA 1
ATOM 3710 C C . VAL A 1 482 ? -8.375 -29.828 7.375 1 91.38 482 VAL A C 1
ATOM 3712 O O . VAL A 1 482 ? -8.945 -29.875 6.281 1 91.38 482 VAL A O 1
ATOM 3715 N N . ARG A 1 483 ? -8.984 -30.125 8.539 1 88.75 483 ARG A N 1
ATOM 3716 C CA . ARG A 1 483 ? -10.391 -30.5 8.609 1 88.75 483 ARG A CA 1
ATOM 3717 C C . ARG A 1 483 ? -11.055 -29.922 9.852 1 88.75 483 ARG A C 1
ATOM 3719 O O . ARG A 1 483 ? -10.367 -29.469 10.773 1 88.75 483 ARG A O 1
ATOM 3726 N N . PRO A 1 484 ? -12.422 -29.844 9.75 1 81.62 484 PRO A N 1
ATOM 3727 C CA . PRO A 1 484 ? -13.125 -29.406 10.961 1 81.62 484 PRO A CA 1
ATOM 3728 C C . PRO A 1 484 ? -12.859 -30.312 12.148 1 81.62 484 PRO A C 1
ATOM 3730 O O . PRO A 1 484 ? -12.734 -31.531 11.992 1 81.62 484 PRO A O 1
ATOM 3733 N N . LYS A 1 485 ? -12.773 -29.672 13.375 1 77.38 485 LYS A N 1
ATOM 3734 C CA . LYS A 1 485 ? -12.617 -30.453 14.594 1 77.38 485 LYS A CA 1
ATOM 3735 C C . LYS A 1 485 ? -13.836 -31.344 14.836 1 77.38 485 LYS A C 1
ATOM 3737 O O . LYS A 1 485 ? -14.977 -30.922 14.609 1 77.38 485 LYS A O 1
ATOM 3742 N N . LEU A 1 486 ? -13.742 -32.781 14.945 1 61.19 486 LEU A N 1
ATOM 3743 C CA . LEU A 1 486 ? -14.773 -33.812 15.102 1 61.19 486 LEU A CA 1
ATOM 3744 C C . LEU A 1 486 ? -15.789 -33.406 16.172 1 61.19 486 LEU A C 1
ATOM 3746 O O . LEU A 1 486 ? -16.969 -33.781 16.078 1 61.19 486 LEU A O 1
ATOM 3750 N N . GLY A 1 487 ? -15.773 -32.375 17.016 1 51.53 487 GLY A N 1
ATOM 3751 C CA . GLY A 1 487 ? -16.797 -31.969 17.969 1 51.53 487 GLY A CA 1
ATOM 3752 C C . GLY A 1 487 ? -17.578 -30.75 17.516 1 51.53 487 GLY A C 1
ATOM 3753 O O . GLY A 1 487 ? -18.609 -30.422 18.109 1 51.53 487 GLY A O 1
ATOM 3754 N N . ASN A 1 488 ? -17.172 -29.891 16.766 1 41.72 488 ASN A N 1
ATOM 3755 C CA . ASN A 1 488 ? -17.812 -28.672 16.312 1 41.72 488 ASN A CA 1
ATOM 3756 C C . ASN A 1 488 ? -18.453 -28.844 14.945 1 41.72 488 ASN A C 1
ATOM 3758 O O . ASN A 1 488 ? -17.844 -28.5 13.93 1 41.72 488 ASN A O 1
ATOM 3762 N N . ARG A 1 489 ? -19.25 -29.766 14.75 1 34.75 489 ARG A N 1
ATOM 3763 C CA . ARG A 1 489 ? -20.109 -29.922 13.578 1 34.75 489 ARG A CA 1
ATOM 3764 C C . ARG A 1 489 ? -21.203 -28.859 13.586 1 34.75 489 ARG A C 1
ATOM 3766 O O . ARG A 1 489 ? -21.797 -28.578 14.625 1 34.75 489 ARG A O 1
ATOM 3773 N N . MET B 1 1 ? 35.188 -20.5 25.688 1 18.41 1 MET B N 1
ATOM 3774 C CA . MET B 1 1 ? 35.719 -19.219 25.234 1 18.41 1 MET B CA 1
ATOM 3775 C C . MET B 1 1 ? 34.906 -18.688 24.062 1 18.41 1 MET B C 1
ATOM 3777 O O . MET B 1 1 ? 35 -19.203 22.953 1 18.41 1 MET B O 1
ATOM 3781 N N . CYS B 1 2 ? 33.781 -18.172 24.188 1 18.25 2 CYS B N 1
ATOM 3782 C CA . CYS B 1 2 ? 32.469 -18.062 23.547 1 18.25 2 CYS B CA 1
ATOM 3783 C C . CYS B 1 2 ? 32.469 -16.891 22.562 1 18.25 2 CYS B C 1
ATOM 3785 O O . CYS B 1 2 ? 32.406 -15.727 22.969 1 18.25 2 CYS B O 1
ATOM 3787 N N . ALA B 1 3 ? 33.188 -16.938 21.484 1 19.59 3 ALA B N 1
ATOM 3788 C CA . ALA B 1 3 ? 33.625 -15.859 20.609 1 19.59 3 ALA B CA 1
ATOM 3789 C C . ALA B 1 3 ? 32.438 -15.062 20.094 1 19.59 3 ALA B C 1
ATOM 3791 O O . ALA B 1 3 ? 31.547 -15.617 19.453 1 19.59 3 ALA B O 1
ATOM 3792 N N . ARG B 1 4 ? 32.031 -13.953 20.656 1 21.97 4 ARG B N 1
ATOM 3793 C CA . ARG B 1 4 ? 31.047 -12.891 20.531 1 21.97 4 ARG B CA 1
ATOM 3794 C C . ARG B 1 4 ? 31.062 -12.297 19.125 1 21.97 4 ARG B C 1
ATOM 3796 O O . ARG B 1 4 ? 31.984 -11.562 18.766 1 21.97 4 ARG B O 1
ATOM 3803 N N . ALA B 1 5 ? 30.797 -13.023 18.172 1 21.06 5 ALA B N 1
ATOM 3804 C CA . ALA B 1 5 ? 30.953 -12.523 16.797 1 21.06 5 ALA B CA 1
ATOM 3805 C C . ALA B 1 5 ? 30.281 -11.156 16.641 1 21.06 5 ALA B C 1
ATOM 3807 O O . ALA B 1 5 ? 29.203 -10.922 17.172 1 21.06 5 ALA B O 1
ATOM 3808 N N . ARG B 1 6 ? 31.031 -10.117 16.547 1 21.81 6 ARG B N 1
ATOM 3809 C CA . ARG B 1 6 ? 30.828 -8.703 16.234 1 21.81 6 ARG B CA 1
ATOM 3810 C C . ARG B 1 6 ? 29.828 -8.531 15.102 1 21.81 6 ARG B C 1
ATOM 3812 O O . ARG B 1 6 ? 30.094 -8.969 13.977 1 21.81 6 ARG B O 1
ATOM 3819 N N . PHE B 1 7 ? 28.656 -8.672 15.352 1 22.3 7 PHE B N 1
ATOM 3820 C CA . PHE B 1 7 ? 27.438 -8.367 14.609 1 22.3 7 PHE B CA 1
ATOM 3821 C C . PHE B 1 7 ? 27.594 -7.078 13.812 1 22.3 7 PHE B C 1
ATOM 3823 O O . PHE B 1 7 ? 27.734 -6 14.391 1 22.3 7 PHE B O 1
ATOM 3830 N N . SER B 1 8 ? 28.359 -7.109 12.844 1 24.39 8 SER B N 1
ATOM 3831 C CA . SER B 1 8 ? 28.703 -5.992 11.969 1 24.39 8 SER B CA 1
ATOM 3832 C C . SER B 1 8 ? 27.484 -5.113 11.703 1 24.39 8 SER B C 1
ATOM 3834 O O . SER B 1 8 ? 26.344 -5.609 11.633 1 24.39 8 SER B O 1
ATOM 3836 N N . GLU B 1 9 ? 27.438 -3.836 12.062 1 24.89 9 GLU B N 1
ATOM 3837 C CA . GLU B 1 9 ? 26.625 -2.631 11.906 1 24.89 9 GLU B CA 1
ATOM 3838 C C . GLU B 1 9 ? 26.016 -2.557 10.516 1 24.89 9 GLU B C 1
ATOM 3840 O O . GLU B 1 9 ? 26.719 -2.461 9.516 1 24.89 9 GLU B O 1
ATOM 3845 N N . PHE B 1 10 ? 25.297 -3.361 10.156 1 25.5 10 PHE B N 1
ATOM 3846 C CA . PHE B 1 10 ? 24.531 -3.039 8.953 1 25.5 10 PHE B CA 1
ATOM 3847 C C . PHE B 1 10 ? 24.25 -1.542 8.883 1 25.5 10 PHE B C 1
ATOM 3849 O O . PHE B 1 10 ? 23.469 -1.011 9.664 1 25.5 10 PHE B O 1
ATOM 3856 N N . ARG B 1 11 ? 25.234 -0.713 8.617 1 29.22 11 ARG B N 1
ATOM 3857 C CA . ARG B 1 11 ? 25.203 0.714 8.312 1 29.22 11 ARG B CA 1
ATOM 3858 C C . ARG B 1 11 ? 24.031 1.05 7.387 1 29.22 11 ARG B C 1
ATOM 3860 O O . ARG B 1 11 ? 24 0.601 6.238 1 29.22 11 ARG B O 1
ATOM 3867 N N . GLN B 1 12 ? 22.859 1.22 7.793 1 33.5 12 GLN B N 1
ATOM 3868 C CA . GLN B 1 12 ? 21.734 1.973 7.273 1 33.5 12 GLN B CA 1
ATOM 3869 C C . GLN B 1 12 ? 22.188 3.213 6.516 1 33.5 12 GLN B C 1
ATOM 3871 O O . GLN B 1 12 ? 22.422 4.266 7.113 1 33.5 12 GLN B O 1
ATOM 3876 N N . GLU B 1 13 ? 23.016 3.047 5.742 1 30.67 13 GLU B N 1
ATOM 3877 C CA . GLU B 1 13 ? 23.453 4.195 4.961 1 30.67 13 GLU B CA 1
ATOM 3878 C C . GLU B 1 13 ? 22.297 4.793 4.156 1 30.67 13 GLU B C 1
ATOM 3880 O O . GLU B 1 13 ? 21.922 4.258 3.115 1 30.67 13 GLU B O 1
ATOM 3885 N N . LYS B 1 14 ? 21.281 5.191 4.777 1 36.97 14 LYS B N 1
ATOM 3886 C CA . LYS B 1 14 ? 20.516 6.102 3.938 1 36.97 14 LYS B CA 1
ATOM 3887 C C . LYS B 1 14 ? 21.422 7.094 3.223 1 36.97 14 LYS B C 1
ATOM 3889 O O . LYS B 1 14 ? 22.125 7.875 3.869 1 36.97 14 LYS B O 1
ATOM 3894 N N . LEU B 1 15 ? 21.828 6.879 2.072 1 36.38 15 LEU B N 1
ATOM 3895 C CA . LEU B 1 15 ? 22.672 7.746 1.255 1 36.38 15 LEU B CA 1
ATOM 3896 C C . LEU B 1 15 ? 22.141 9.18 1.259 1 36.38 15 LEU B C 1
ATOM 3898 O O . LEU B 1 15 ? 20.922 9.398 1.283 1 36.38 15 LEU B O 1
ATOM 3902 N N . ASN B 1 16 ? 22.75 10.094 1.922 1 34.75 16 ASN B N 1
ATOM 3903 C CA . ASN B 1 16 ? 22.562 11.523 1.728 1 34.75 16 ASN B CA 1
ATOM 3904 C C . ASN B 1 16 ? 22.203 11.852 0.279 1 34.75 16 ASN B C 1
ATOM 3906 O O . ASN B 1 16 ? 23.094 12.008 -0.561 1 34.75 16 ASN B O 1
ATOM 3910 N N . VAL B 1 17 ? 21.156 11.383 -0.11 1 38.88 17 VAL B N 1
ATOM 3911 C CA . VAL B 1 17 ? 20.938 11.555 -1.541 1 38.88 17 VAL B CA 1
ATOM 3912 C C . VAL B 1 17 ? 20.406 12.961 -1.812 1 38.88 17 VAL B C 1
ATOM 3914 O O . VAL B 1 17 ? 19.438 13.398 -1.209 1 38.88 17 VAL B O 1
ATOM 3917 N N . ASP B 1 18 ? 21.25 13.867 -2.285 1 43.59 18 ASP B N 1
ATOM 3918 C CA . ASP B 1 18 ? 20.938 15.211 -2.77 1 43.59 18 ASP B CA 1
ATOM 3919 C C . ASP B 1 18 ? 19.75 15.18 -3.742 1 43.59 18 ASP B C 1
ATOM 3921 O O . ASP B 1 18 ? 19.5 14.164 -4.383 1 43.59 18 ASP B O 1
ATOM 3925 N N . ARG B 1 19 ? 18.953 16.297 -3.824 1 42.41 19 ARG B N 1
ATOM 3926 C CA . ARG B 1 19 ? 17.781 16.516 -4.645 1 42.41 19 ARG B CA 1
ATOM 3927 C C . ARG B 1 19 ? 18.047 16.156 -6.102 1 42.41 19 ARG B C 1
ATOM 3929 O O . ARG B 1 19 ? 17.219 15.516 -6.75 1 42.41 19 ARG B O 1
ATOM 3936 N N . ALA B 1 20 ? 18.891 16.797 -6.48 1 51.97 20 ALA B N 1
ATOM 3937 C CA . ALA B 1 20 ? 19.328 16.562 -7.855 1 51.97 20 ALA B CA 1
ATOM 3938 C C . ALA B 1 20 ? 19.625 15.078 -8.094 1 51.97 20 ALA B C 1
ATOM 3940 O O . ALA B 1 20 ? 19.297 14.539 -9.156 1 51.97 20 ALA B O 1
ATOM 3941 N N . ALA B 1 21 ? 19.906 14.539 -6.984 1 59.09 21 ALA B N 1
ATOM 3942 C CA . ALA B 1 21 ? 20.266 13.133 -7.102 1 59.09 21 ALA B CA 1
ATOM 3943 C C . ALA B 1 21 ? 19.016 12.25 -7.188 1 59.09 21 ALA B C 1
ATOM 3945 O O . ALA B 1 21 ? 18.984 11.289 -7.957 1 59.09 21 ALA B O 1
ATOM 3946 N N . LEU B 1 22 ? 17.938 12.719 -6.52 1 64.56 22 LEU B N 1
ATOM 3947 C CA . LEU B 1 22 ? 16.703 11.93 -6.562 1 64.56 22 LEU B CA 1
ATOM 3948 C C . LEU B 1 22 ? 16.047 12.039 -7.93 1 64.56 22 LEU B C 1
ATOM 3950 O O . LEU B 1 22 ? 15.547 11.047 -8.461 1 64.56 22 LEU B O 1
ATOM 3954 N N . ARG B 1 23 ? 15.984 13.266 -8.469 1 64.81 23 ARG B N 1
ATOM 3955 C CA . ARG B 1 23 ? 15.422 13.453 -9.797 1 64.81 23 ARG B CA 1
ATOM 3956 C C . ARG B 1 23 ? 16.203 12.664 -10.844 1 64.81 23 ARG B C 1
ATOM 3958 O O . ARG B 1 23 ? 15.617 12.023 -11.719 1 64.81 23 ARG B O 1
ATOM 3965 N N . THR B 1 24 ? 17.391 12.852 -10.695 1 75.56 24 THR B N 1
ATOM 3966 C CA . THR B 1 24 ? 18.266 12.117 -11.609 1 75.56 24 THR B CA 1
ATOM 3967 C C . THR B 1 24 ? 18.062 10.609 -11.445 1 75.56 24 THR B C 1
ATOM 3969 O O . THR B 1 24 ? 18.016 9.875 -12.43 1 75.56 24 THR B O 1
ATOM 3972 N N . GLY B 1 25 ? 17.797 10.281 -10.219 1 83.12 25 GLY B N 1
ATOM 3973 C CA . GLY B 1 25 ? 17.562 8.867 -9.961 1 83.12 25 GLY B CA 1
ATOM 3974 C C . GLY B 1 25 ? 16.25 8.359 -10.516 1 83.12 25 GLY B C 1
ATOM 3975 O O . GLY B 1 25 ? 16.188 7.27 -11.086 1 83.12 25 GLY B O 1
ATOM 3976 N N . ARG B 1 26 ? 15.234 9.172 -10.305 1 77.81 26 ARG B N 1
ATOM 3977 C CA . ARG B 1 26 ? 13.93 8.797 -10.844 1 77.81 26 ARG B CA 1
ATOM 3978 C C . ARG B 1 26 ? 13.977 8.703 -12.367 1 77.81 26 ARG B C 1
ATOM 3980 O O . ARG B 1 26 ? 13.469 7.738 -12.953 1 77.81 26 ARG B O 1
ATOM 3987 N N . ALA B 1 27 ? 14.5 9.688 -13.016 1 78.81 27 ALA B N 1
ATOM 3988 C CA . ALA B 1 27 ? 14.648 9.68 -14.469 1 78.81 27 ALA B CA 1
ATOM 3989 C C . ALA B 1 27 ? 15.461 8.477 -14.93 1 78.81 27 ALA B C 1
ATOM 3991 O O . ALA B 1 27 ? 15.125 7.832 -15.93 1 78.81 27 ALA B O 1
ATOM 3992 N N . ALA B 1 28 ? 16.469 8.219 -14.195 1 90.19 28 ALA B N 1
ATOM 3993 C CA . ALA B 1 28 ? 17.281 7.047 -14.508 1 90.19 28 ALA B CA 1
ATOM 3994 C C . ALA B 1 28 ? 16.484 5.762 -14.383 1 90.19 28 ALA B C 1
ATOM 3996 O O . ALA B 1 28 ? 16.625 4.848 -15.195 1 90.19 28 ALA B O 1
ATOM 3997 N N . ALA B 1 29 ? 15.641 5.727 -13.359 1 88.19 29 ALA B N 1
ATOM 3998 C CA . ALA B 1 29 ? 14.805 4.547 -13.164 1 88.19 29 ALA B CA 1
ATOM 3999 C C . ALA B 1 29 ? 13.859 4.352 -14.344 1 88.19 29 ALA B C 1
ATOM 4001 O O . ALA B 1 29 ? 13.734 3.244 -14.875 1 88.19 29 ALA B O 1
ATOM 4002 N N . GLU B 1 30 ? 13.242 5.41 -14.758 1 81.56 30 GLU B N 1
ATOM 4003 C CA . GLU B 1 30 ? 12.328 5.355 -15.891 1 81.56 30 GLU B CA 1
ATOM 4004 C C . GLU B 1 30 ? 13.047 4.906 -17.156 1 81.56 30 GLU B C 1
ATOM 4006 O O . GLU B 1 30 ? 12.5 4.125 -17.953 1 81.56 30 GLU B O 1
ATOM 4011 N N . THR B 1 31 ? 14.18 5.359 -17.312 1 86.81 31 THR B N 1
ATOM 4012 C CA . THR B 1 31 ? 14.945 5.078 -18.531 1 86.81 31 THR B CA 1
ATOM 4013 C C . THR B 1 31 ? 15.492 3.656 -18.5 1 86.81 31 THR B C 1
ATOM 4015 O O . THR B 1 31 ? 15.383 2.922 -19.484 1 86.81 31 THR B O 1
ATOM 4018 N N . HIS B 1 32 ? 16 3.262 -17.391 1 90.31 32 HIS B N 1
ATOM 4019 C CA . HIS B 1 32 ? 16.797 2.045 -17.375 1 90.31 32 HIS B CA 1
ATOM 4020 C C . HIS B 1 32 ? 16 0.868 -16.828 1 90.31 32 HIS B C 1
ATOM 4022 O O . HIS B 1 32 ? 16.219 -0.275 -17.234 1 90.31 32 HIS B O 1
ATOM 4028 N N . CYS B 1 33 ? 15.172 1.132 -15.805 1 88.75 33 CYS B N 1
ATOM 4029 C CA . CYS B 1 33 ? 14.383 0.04 -15.242 1 88.75 33 CYS B CA 1
ATOM 4030 C C . CYS B 1 33 ? 13.18 -0.271 -16.109 1 88.75 33 CYS B C 1
ATOM 4032 O O . CYS B 1 33 ? 12.773 -1.429 -16.234 1 88.75 33 CYS B O 1
ATOM 4034 N N . GLY B 1 34 ? 12.586 0.711 -16.75 1 82.19 34 GLY B N 1
ATOM 4035 C CA . GLY B 1 34 ? 11.398 0.579 -17.578 1 82.19 34 GLY B CA 1
ATOM 4036 C C . GLY B 1 34 ? 11.648 -0.183 -18.859 1 82.19 34 GLY B C 1
ATOM 4037 O O . GLY B 1 34 ? 10.711 -0.584 -19.547 1 82.19 34 GLY B O 1
ATOM 4038 N N . GLN B 1 35 ? 12.828 -0.45 -19.141 1 78.25 35 GLN B N 1
ATOM 4039 C CA . GLN B 1 35 ? 13.172 -1.157 -20.375 1 78.25 35 GLN B CA 1
ATOM 4040 C C . GLN B 1 35 ? 12.781 -2.631 -20.281 1 78.25 35 GLN B C 1
ATOM 4042 O O . GLN B 1 35 ? 12.508 -3.264 -21.312 1 78.25 35 GLN B O 1
ATOM 4047 N N . CYS B 1 36 ? 12.773 -3.092 -19.125 1 84 36 CYS B N 1
ATOM 4048 C CA . CYS B 1 36 ? 12.555 -4.527 -18.984 1 84 36 CYS B CA 1
ATOM 4049 C C . CYS B 1 36 ? 11.258 -4.812 -18.234 1 84 36 CYS B C 1
ATOM 4051 O O . CYS B 1 36 ? 10.672 -5.891 -18.375 1 84 36 CYS B O 1
ATOM 4053 N N . HIS B 1 37 ? 10.867 -3.881 -17.422 1 84 37 HIS B N 1
ATOM 4054 C CA . HIS B 1 37 ? 9.656 -4.062 -16.625 1 84 37 HIS B CA 1
ATOM 4055 C C . HIS B 1 37 ? 9.047 -2.723 -16.234 1 84 37 HIS B C 1
ATOM 4057 O O . HIS B 1 37 ? 9.688 -1.68 -16.375 1 84 37 HIS B O 1
ATOM 4063 N N . LEU B 1 38 ? 7.824 -2.832 -15.703 1 76.81 38 LEU B N 1
ATOM 4064 C CA . LEU B 1 38 ? 7.234 -1.615 -15.148 1 76.81 38 LEU B CA 1
ATOM 4065 C C . LEU B 1 38 ? 8.102 -1.044 -14.039 1 76.81 38 LEU B C 1
ATOM 4067 O O . LEU B 1 38 ? 8.625 -1.792 -13.203 1 76.81 38 LEU B O 1
ATOM 4071 N N . VAL B 1 39 ? 8.273 0.294 -14.102 1 80.06 39 VAL B N 1
ATOM 4072 C CA . VAL B 1 39 ? 9.156 0.949 -13.141 1 80.06 39 VAL B CA 1
ATOM 4073 C C . VAL B 1 39 ? 8.57 0.806 -11.734 1 80.06 39 VAL B C 1
ATOM 4075 O O . VAL B 1 39 ? 7.457 1.253 -11.469 1 80.06 39 VAL B O 1
ATOM 4078 N N . PRO B 1 40 ? 9.312 0.17 -10.875 1 79.56 40 PRO B N 1
ATOM 4079 C CA . PRO B 1 40 ? 8.789 0.048 -9.508 1 79.56 40 PRO B CA 1
ATOM 4080 C C . PRO B 1 40 ? 8.844 1.364 -8.734 1 79.56 40 PRO B C 1
ATOM 4082 O O . PRO B 1 40 ? 9.789 2.143 -8.898 1 79.56 40 PRO B O 1
ATOM 4085 N N . LEU B 1 41 ? 7.906 1.517 -7.859 1 69.19 41 LEU B N 1
ATOM 4086 C CA . LEU B 1 41 ? 7.961 2.637 -6.93 1 69.19 41 LEU B CA 1
ATOM 4087 C C . LEU B 1 41 ? 8.852 2.309 -5.734 1 69.19 41 LEU B C 1
ATOM 4089 O O . LEU B 1 41 ? 8.797 1.202 -5.195 1 69.19 41 LEU B O 1
ATOM 4093 N N . PRO B 1 42 ? 9.719 3.252 -5.359 1 73.75 42 PRO B N 1
ATOM 4094 C CA . PRO B 1 42 ? 10.594 2.967 -4.219 1 73.75 42 PRO B CA 1
ATOM 4095 C C . PRO B 1 42 ? 9.812 2.607 -2.955 1 73.75 42 PRO B C 1
ATOM 4097 O O . PRO B 1 42 ? 10.234 1.728 -2.199 1 73.75 42 PRO B O 1
ATOM 4100 N N . GLU B 1 43 ? 8.711 3.191 -2.756 1 62.5 43 GLU B N 1
ATOM 4101 C CA . GLU B 1 43 ? 7.934 3.021 -1.528 1 62.5 43 GLU B CA 1
ATOM 4102 C C . GLU B 1 43 ? 7.254 1.656 -1.488 1 62.5 43 GLU B C 1
ATOM 4104 O O . GLU B 1 43 ? 6.75 1.239 -0.444 1 62.5 43 GLU B O 1
ATOM 4109 N N . SER B 1 44 ? 7.305 0.951 -2.623 1 69.12 44 SER B N 1
ATOM 4110 C CA . SER B 1 44 ? 6.699 -0.375 -2.678 1 69.12 44 SER B CA 1
ATOM 4111 C C . SER B 1 44 ? 7.586 -1.416 -2 1 69.12 44 SER B C 1
ATOM 4113 O O . SER B 1 44 ? 7.156 -2.547 -1.767 1 69.12 44 SER B O 1
ATOM 4115 N N . MET B 1 45 ? 8.766 -1.019 -1.633 1 73.44 45 MET B N 1
ATOM 4116 C CA . MET B 1 45 ? 9.719 -1.954 -1.033 1 73.44 45 MET B CA 1
ATOM 4117 C C . MET B 1 45 ? 10.297 -1.388 0.257 1 73.44 45 MET B C 1
ATOM 4119 O O . MET B 1 45 ? 10.414 -0.17 0.407 1 73.44 45 MET B O 1
ATOM 4123 N N . SER B 1 46 ? 10.664 -2.336 1.159 1 69.75 46 SER B N 1
ATOM 4124 C CA . SER B 1 46 ? 11.5 -1.926 2.281 1 69.75 46 SER B CA 1
ATOM 4125 C C . SER B 1 46 ? 12.914 -1.602 1.821 1 69.75 46 SER B C 1
ATOM 4127 O O . SER B 1 46 ? 13.336 -2.027 0.745 1 69.75 46 SER B O 1
ATOM 4129 N N . GLN B 1 47 ? 13.633 -0.908 2.652 1 69.88 47 GLN B N 1
ATOM 4130 C CA . GLN B 1 47 ? 14.984 -0.499 2.293 1 69.88 47 GLN B CA 1
ATOM 4131 C C . GLN B 1 47 ? 15.883 -1.711 2.064 1 69.88 47 GLN B C 1
ATOM 4133 O O . GLN B 1 47 ? 16.625 -1.761 1.084 1 69.88 47 GLN B O 1
ATOM 4138 N N . PRO B 1 48 ? 15.781 -2.752 2.957 1 73.25 48 PRO B N 1
ATOM 4139 C CA . PRO B 1 48 ? 16.609 -3.928 2.672 1 73.25 48 PRO B CA 1
ATOM 4140 C C . PRO B 1 48 ? 16.234 -4.605 1.354 1 73.25 48 PRO B C 1
ATOM 4142 O O . PRO B 1 48 ? 17.125 -5.039 0.609 1 73.25 48 PRO B O 1
ATOM 4145 N N . ASN B 1 49 ? 14.984 -4.629 1.102 1 79.81 49 ASN B N 1
ATOM 4146 C CA . ASN B 1 49 ? 14.555 -5.215 -0.163 1 79.81 49 ASN B CA 1
ATOM 4147 C C . ASN B 1 49 ? 15.016 -4.375 -1.354 1 79.81 49 ASN B C 1
ATOM 4149 O O . ASN B 1 49 ? 15.406 -4.922 -2.387 1 79.81 49 ASN B O 1
ATOM 4153 N N . ALA B 1 50 ? 14.938 -3.076 -1.177 1 80.38 50 ALA B N 1
ATOM 4154 C CA . ALA B 1 50 ? 15.398 -2.189 -2.242 1 80.38 50 ALA B CA 1
ATOM 4155 C C . ALA B 1 50 ? 16.891 -2.395 -2.521 1 80.38 50 ALA B C 1
ATOM 4157 O O . ALA B 1 50 ? 17.312 -2.424 -3.68 1 80.38 50 ALA B O 1
ATOM 4158 N N . ALA B 1 51 ? 17.641 -2.52 -1.496 1 83.25 51 ALA B N 1
ATOM 4159 C CA . ALA B 1 51 ? 19.078 -2.744 -1.64 1 83.25 51 ALA B CA 1
ATOM 4160 C C . ALA B 1 51 ? 19.359 -4.047 -2.383 1 83.25 51 ALA B C 1
ATOM 4162 O O . ALA B 1 51 ? 20.188 -4.086 -3.285 1 83.25 51 ALA B O 1
ATOM 4163 N N . TYR B 1 52 ? 18.641 -5.043 -1.983 1 86.81 52 TYR B N 1
ATOM 4164 C CA . TYR B 1 52 ? 18.812 -6.332 -2.648 1 86.81 52 TYR B CA 1
ATOM 4165 C C . TYR B 1 52 ? 18.422 -6.242 -4.117 1 86.81 52 TYR B C 1
ATOM 4167 O O . TYR B 1 52 ? 19.125 -6.738 -4.988 1 86.81 52 TYR B O 1
ATOM 4175 N N . MET B 1 53 ? 17.312 -5.625 -4.359 1 88.69 53 MET B N 1
ATOM 4176 C CA . MET B 1 53 ? 16.828 -5.531 -5.734 1 88.69 53 MET B CA 1
ATOM 4177 C C . MET B 1 53 ? 17.781 -4.719 -6.602 1 88.69 53 MET B C 1
ATOM 4179 O O . MET B 1 53 ? 17.984 -5.039 -7.773 1 88.69 53 MET B O 1
ATOM 4183 N N . LEU B 1 54 ? 18.328 -3.691 -6.012 1 90.44 54 LEU B N 1
ATOM 4184 C CA . LEU B 1 54 ? 19.312 -2.91 -6.754 1 90.44 54 LEU B CA 1
ATOM 4185 C C . LEU B 1 54 ? 20.516 -3.764 -7.113 1 90.44 54 LEU B C 1
ATOM 4187 O O . LEU B 1 54 ? 21.031 -3.676 -8.227 1 90.44 54 LEU B O 1
ATOM 4191 N N . ALA B 1 55 ? 20.953 -4.578 -6.164 1 91.69 55 ALA B N 1
ATOM 4192 C CA . ALA B 1 55 ? 22.062 -5.48 -6.441 1 91.69 55 ALA B CA 1
ATOM 4193 C C . ALA B 1 55 ? 21.703 -6.48 -7.535 1 91.69 55 ALA B C 1
ATOM 4195 O O . ALA B 1 55 ? 22.484 -6.715 -8.461 1 91.69 55 ALA B O 1
ATOM 4196 N N . TYR B 1 56 ? 20.531 -7 -7.445 1 90.44 56 TYR B N 1
ATOM 4197 C CA . TYR B 1 56 ? 20.062 -7.984 -8.414 1 90.44 56 TYR B CA 1
ATOM 4198 C C . TYR B 1 56 ? 19.891 -7.352 -9.789 1 90.44 56 TYR B C 1
ATOM 4200 O O . TYR B 1 56 ? 20.406 -7.859 -10.789 1 90.44 56 TYR B O 1
ATOM 4208 N N . MET B 1 57 ? 19.203 -6.199 -9.875 1 91 57 MET B N 1
ATOM 4209 C CA . MET B 1 57 ? 19 -5.496 -11.133 1 91 57 MET B CA 1
ATOM 4210 C C . MET B 1 57 ? 20.312 -4.957 -11.688 1 91 57 MET B C 1
ATOM 4212 O O . MET B 1 57 ? 20.469 -4.82 -12.898 1 91 57 MET B O 1
ATOM 4216 N N . GLY B 1 58 ? 21.219 -4.656 -10.758 1 94.12 58 GLY B N 1
ATOM 4217 C CA . GLY B 1 58 ? 22.531 -4.191 -11.172 1 94.12 58 GLY B CA 1
ATOM 4218 C C . GLY B 1 58 ? 23.25 -5.16 -12.094 1 94.12 58 GLY B C 1
ATOM 4219 O O . GLY B 1 58 ? 23.969 -4.742 -12.992 1 94.12 58 GLY B O 1
ATOM 4220 N N . LEU B 1 59 ? 22.984 -6.434 -11.898 1 93.5 59 LEU B N 1
ATOM 4221 C CA . LEU B 1 59 ? 23.625 -7.441 -12.75 1 93.5 59 LEU B CA 1
ATOM 4222 C C . LEU B 1 59 ? 23.219 -7.254 -14.211 1 93.5 59 LEU B C 1
ATOM 4224 O O . LEU B 1 59 ? 24.047 -7.367 -15.109 1 93.5 59 LEU B O 1
ATOM 4228 N N . PHE B 1 60 ? 21.969 -6.918 -14.438 1 92.81 60 PHE B N 1
ATOM 4229 C CA . PHE B 1 60 ? 21.484 -6.691 -15.797 1 92.81 60 PHE B CA 1
ATOM 4230 C C . PHE B 1 60 ? 22.109 -5.438 -16.391 1 92.81 60 PHE B C 1
ATOM 4232 O O . PHE B 1 60 ? 22.156 -5.273 -17.609 1 92.81 60 PHE B O 1
ATOM 4239 N N . LEU B 1 61 ? 22.625 -4.559 -15.523 1 94.25 61 LEU B N 1
ATOM 4240 C CA . LEU B 1 61 ? 23.25 -3.318 -15.961 1 94.25 61 LEU B CA 1
ATOM 4241 C C . LEU B 1 61 ? 24.781 -3.445 -15.922 1 94.25 61 LEU B C 1
ATOM 4243 O O . LEU B 1 61 ? 25.484 -2.455 -16.094 1 94.25 61 LEU B O 1
ATOM 4247 N N . GLY B 1 62 ? 25.297 -4.672 -15.664 1 94.75 62 GLY B N 1
ATOM 4248 C CA . GLY B 1 62 ? 26.719 -4.926 -15.641 1 94.75 62 GLY B CA 1
ATOM 4249 C C . GLY B 1 62 ? 27.406 -4.383 -14.398 1 94.75 62 GLY B C 1
ATOM 4250 O O . GLY B 1 62 ? 28.609 -4.086 -14.422 1 94.75 62 GLY B O 1
ATOM 4251 N N . ILE B 1 63 ? 26.641 -4.152 -13.359 1 94.19 63 ILE B N 1
ATOM 4252 C CA . ILE B 1 63 ? 27.156 -3.6 -12.117 1 94.19 63 ILE B CA 1
ATOM 4253 C C . ILE B 1 63 ? 27.062 -4.648 -11.008 1 94.19 63 ILE B C 1
ATOM 4255 O O . ILE B 1 63 ? 26 -5.234 -10.781 1 94.19 63 ILE B O 1
ATOM 4259 N N . ASP B 1 64 ? 28.125 -4.949 -10.375 1 91.62 64 ASP B N 1
ATOM 4260 C CA . ASP B 1 64 ? 28.141 -5.836 -9.211 1 91.62 64 ASP B CA 1
ATOM 4261 C C . ASP B 1 64 ? 28.062 -5.039 -7.914 1 91.62 64 ASP B C 1
ATOM 4263 O O . ASP B 1 64 ? 29.062 -4.461 -7.48 1 91.62 64 ASP B O 1
ATOM 4267 N N . ALA B 1 65 ? 26.906 -5.027 -7.34 1 87.94 65 ALA B N 1
ATOM 4268 C CA . ALA B 1 65 ? 26.719 -4.309 -6.082 1 87.94 65 ALA B CA 1
ATOM 4269 C C . ALA B 1 65 ? 26.578 -5.277 -4.91 1 87.94 65 ALA B C 1
ATOM 4271 O O . ALA B 1 65 ? 25.938 -4.953 -3.902 1 87.94 65 ALA B O 1
ATOM 4272 N N . SER B 1 66 ? 27.062 -6.516 -4.984 1 87.88 66 SER B N 1
ATOM 4273 C CA . SER B 1 66 ? 26.875 -7.574 -4 1 87.88 66 SER B CA 1
ATOM 4274 C C . SER B 1 66 ? 27.578 -7.238 -2.686 1 87.88 66 SER B C 1
ATOM 4276 O O . SER B 1 66 ? 27.188 -7.742 -1.628 1 87.88 66 SER B O 1
ATOM 4278 N N . ARG B 1 67 ? 28.578 -6.395 -2.672 1 81.44 67 ARG B N 1
ATOM 4279 C CA . ARG B 1 67 ? 29.328 -6.047 -1.475 1 81.44 67 ARG B CA 1
ATOM 4280 C C . ARG B 1 67 ? 28.469 -5.289 -0.478 1 81.44 67 ARG B C 1
ATOM 4282 O O . ARG B 1 67 ? 28.766 -5.25 0.717 1 81.44 67 ARG B O 1
ATOM 4289 N N . GLN B 1 68 ? 27.344 -4.734 -0.964 1 76.94 68 GLN B N 1
ATOM 4290 C CA . GLN B 1 68 ? 26.469 -3.928 -0.115 1 76.94 68 GLN B CA 1
ATOM 4291 C C . GLN B 1 68 ? 25.438 -4.793 0.582 1 76.94 68 GLN B C 1
ATOM 4293 O O . GLN B 1 68 ? 24.656 -4.301 1.407 1 76.94 68 GLN B O 1
ATOM 4298 N N . LEU B 1 69 ? 25.438 -6.109 0.26 1 81.62 69 LEU B N 1
ATOM 4299 C CA . LEU B 1 69 ? 24.422 -7.008 0.8 1 81.62 69 LEU B CA 1
ATOM 4300 C C . LEU B 1 69 ? 24.906 -7.66 2.09 1 81.62 69 LEU B C 1
ATOM 4302 O O . LEU B 1 69 ? 26.109 -7.855 2.277 1 81.62 69 LEU B O 1
ATOM 4306 N N . ASP B 1 70 ? 23.969 -7.996 2.984 1 74.38 70 ASP B N 1
ATOM 4307 C CA . ASP B 1 70 ? 24.25 -8.766 4.191 1 74.38 70 ASP B CA 1
ATOM 4308 C C . ASP B 1 70 ? 24.641 -10.203 3.844 1 74.38 70 ASP B C 1
ATOM 4310 O O . ASP B 1 70 ? 24.281 -10.703 2.775 1 74.38 70 ASP B O 1
ATOM 4314 N N . ASP B 1 71 ? 25.297 -10.898 4.738 1 73.81 71 ASP B N 1
ATOM 4315 C CA . ASP B 1 71 ? 25.797 -12.242 4.488 1 73.81 71 ASP B CA 1
ATOM 4316 C C . ASP B 1 71 ? 24.641 -13.211 4.211 1 73.81 71 ASP B C 1
ATOM 4318 O O . ASP B 1 71 ? 24.75 -14.062 3.328 1 73.81 71 ASP B O 1
ATOM 4322 N N . ALA B 1 72 ? 23.609 -12.945 4.996 1 71.38 72 ALA B N 1
ATOM 4323 C CA . ALA B 1 72 ? 22.469 -13.828 4.805 1 71.38 72 ALA B CA 1
ATOM 4324 C C . ALA B 1 72 ? 21.875 -13.664 3.406 1 71.38 72 ALA B C 1
ATOM 4326 O O . ALA B 1 72 ? 21.328 -14.617 2.848 1 71.38 72 ALA B O 1
ATOM 4327 N N . GLU B 1 73 ? 22.125 -12.477 2.779 1 79.5 73 GLU B N 1
ATOM 4328 C CA . GLU B 1 73 ? 21.594 -12.188 1.455 1 79.5 73 GLU B CA 1
ATOM 4329 C C . GLU B 1 73 ? 22.547 -12.656 0.356 1 79.5 73 GLU B C 1
ATOM 4331 O O . GLU B 1 73 ? 22.109 -12.922 -0.769 1 79.5 73 GLU B O 1
ATOM 4336 N N . LYS B 1 74 ? 23.766 -12.766 0.751 1 82.06 74 LYS B N 1
ATOM 4337 C CA . LYS B 1 74 ? 24.781 -13.07 -0.251 1 82.06 74 LYS B CA 1
ATOM 4338 C C . LYS B 1 74 ? 24.594 -14.477 -0.807 1 82.06 74 LYS B C 1
ATOM 4340 O O . LYS B 1 74 ? 24.828 -14.719 -1.993 1 82.06 74 LYS B O 1
ATOM 4345 N N . ALA B 1 75 ? 24.188 -15.352 0.114 1 77.38 75 ALA B N 1
ATOM 4346 C CA . ALA B 1 75 ? 23.953 -16.703 -0.378 1 77.38 75 ALA B CA 1
ATOM 4347 C C . ALA B 1 75 ? 22.844 -16.734 -1.427 1 77.38 75 ALA B C 1
ATOM 4349 O O . ALA B 1 75 ? 23 -17.344 -2.488 1 77.38 75 ALA B O 1
ATOM 4350 N N . HIS B 1 76 ? 21.844 -16.062 -1.134 1 78.44 76 HIS B N 1
ATOM 4351 C CA . HIS B 1 76 ? 20.734 -15.969 -2.078 1 78.44 76 HIS B CA 1
ATOM 4352 C C . HIS B 1 76 ? 21.156 -15.242 -3.352 1 78.44 76 HIS B C 1
ATOM 4354 O O . HIS B 1 76 ? 20.828 -15.672 -4.457 1 78.44 76 HIS B O 1
ATOM 4360 N N . PHE B 1 77 ? 21.906 -14.242 -3.213 1 84.94 77 PHE B N 1
ATOM 4361 C CA . PHE B 1 77 ? 22.375 -13.453 -4.34 1 84.94 77 PHE B CA 1
ATOM 4362 C C . PHE B 1 77 ? 23.281 -14.281 -5.238 1 84.94 77 PHE B C 1
ATOM 4364 O O . PHE B 1 77 ? 23.219 -14.188 -6.465 1 84.94 77 PHE B O 1
ATOM 4371 N N . ARG B 1 78 ? 24.156 -15.055 -4.613 1 85.19 78 ARG B N 1
ATOM 4372 C CA . ARG B 1 78 ? 25.078 -15.891 -5.383 1 85.19 78 ARG B CA 1
ATOM 4373 C C . ARG B 1 78 ? 24.297 -16.875 -6.262 1 85.19 78 ARG B C 1
ATOM 4375 O O . ARG B 1 78 ? 24.688 -17.125 -7.402 1 85.19 78 ARG B O 1
ATOM 4382 N N . GLN B 1 79 ? 23.281 -17.359 -5.695 1 78.88 79 GLN B N 1
ATOM 4383 C CA . GLN B 1 79 ? 22.438 -18.266 -6.48 1 78.88 79 GLN B CA 1
ATOM 4384 C C . GLN B 1 79 ? 21.859 -17.547 -7.695 1 78.88 79 GLN B C 1
ATOM 4386 O O . GLN B 1 79 ? 21.859 -18.094 -8.805 1 78.88 79 GLN B O 1
ATOM 4391 N N . ARG B 1 80 ? 21.438 -16.328 -7.504 1 82.12 80 ARG B N 1
ATOM 4392 C CA . ARG B 1 80 ? 20.875 -15.547 -8.602 1 82.12 80 ARG B CA 1
ATOM 4393 C C . ARG B 1 80 ? 21.969 -15.156 -9.602 1 82.12 80 ARG B C 1
ATOM 4395 O O . ARG B 1 80 ? 21.734 -15.18 -10.812 1 82.12 80 ARG B O 1
ATOM 4402 N N . TYR B 1 81 ? 23.062 -14.867 -9.086 1 87.81 81 TYR B N 1
ATOM 4403 C CA . TYR B 1 81 ? 24.203 -14.508 -9.93 1 87.81 81 TYR B CA 1
ATOM 4404 C C . TYR B 1 81 ? 24.578 -15.664 -10.852 1 87.81 81 TYR B C 1
ATOM 4406 O O . TYR B 1 81 ? 24.734 -15.469 -12.062 1 87.81 81 TYR B O 1
ATOM 4414 N N . GLU B 1 82 ? 24.703 -16.828 -10.289 1 85 82 GLU B N 1
ATOM 4415 C CA . GLU B 1 82 ? 25.078 -18 -11.078 1 85 82 GLU B CA 1
ATOM 4416 C C . GLU B 1 82 ? 24.031 -18.312 -12.133 1 85 82 GLU B C 1
ATOM 4418 O O . GLU B 1 82 ? 24.359 -18.703 -13.258 1 85 82 GLU B O 1
ATOM 4423 N N . LEU B 1 83 ? 22.859 -18.094 -11.758 1 80.12 83 LEU B N 1
ATOM 4424 C CA . LEU B 1 83 ? 21.781 -18.312 -12.719 1 80.12 83 LEU B CA 1
ATOM 4425 C C . LEU B 1 83 ? 21.891 -17.328 -13.883 1 80.12 83 LEU B C 1
ATOM 4427 O O . LEU B 1 83 ? 21.844 -17.734 -15.047 1 80.12 83 LEU B O 1
ATOM 4431 N N . LEU B 1 84 ? 22.078 -16.062 -13.594 1 86.19 84 LEU B N 1
ATOM 4432 C CA . LEU B 1 84 ? 22.156 -15.047 -14.633 1 86.19 84 LEU B CA 1
ATOM 4433 C C . LEU B 1 84 ? 23.391 -15.242 -15.492 1 86.19 84 LEU B C 1
ATOM 4435 O O . LEU B 1 84 ? 23.359 -15.023 -16.703 1 86.19 84 LEU B O 1
ATOM 4439 N N . LYS B 1 85 ? 24.406 -15.617 -14.805 1 88.12 85 LYS B N 1
ATOM 4440 C CA . LYS B 1 85 ? 25.641 -15.875 -15.531 1 88.12 85 LYS B CA 1
ATOM 4441 C C . LYS B 1 85 ? 25.469 -17.031 -16.516 1 88.12 85 LYS B C 1
ATOM 4443 O O . LYS B 1 85 ? 25.875 -16.922 -17.672 1 88.12 85 LYS B O 1
ATOM 4448 N N . SER B 1 86 ? 24.875 -18.062 -16.031 1 83.38 86 SER B N 1
ATOM 4449 C CA . SER B 1 86 ? 24.672 -19.234 -16.891 1 83.38 86 SER B CA 1
ATOM 4450 C C . SER B 1 86 ? 23.781 -18.906 -18.078 1 83.38 86 SER B C 1
ATOM 4452 O O . SER B 1 86 ? 23.906 -19.516 -19.141 1 83.38 86 SER B O 1
ATOM 4454 N N . GLN B 1 87 ? 23 -17.891 -17.938 1 82.69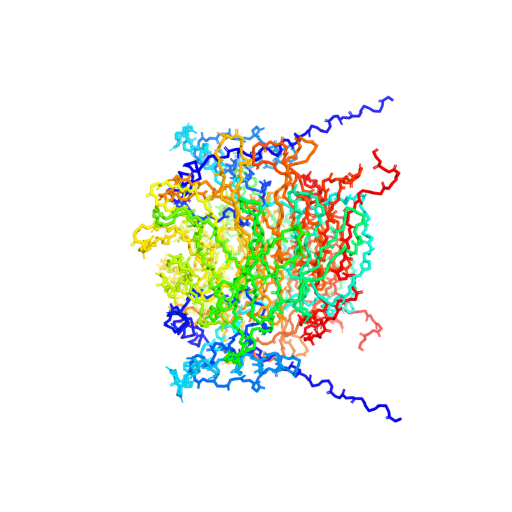 87 GLN B N 1
ATOM 4455 C CA . GLN B 1 87 ? 22.062 -17.531 -18.984 1 82.69 87 GLN B CA 1
ATOM 4456 C C . GLN B 1 87 ? 22.578 -16.344 -19.781 1 82.69 87 GLN B C 1
ATOM 4458 O O . GLN B 1 87 ? 21.859 -15.812 -20.641 1 82.69 87 GLN B O 1
ATOM 4463 N N . LYS B 1 88 ? 23.703 -15.938 -19.453 1 87.69 88 LYS B N 1
ATOM 4464 C CA . LYS B 1 88 ? 24.359 -14.828 -20.156 1 87.69 88 LYS B CA 1
ATOM 4465 C C . LYS B 1 88 ? 23.5 -13.562 -20.094 1 87.69 88 LYS B C 1
ATOM 4467 O O . LYS B 1 88 ? 23.344 -12.883 -21.109 1 87.69 88 LYS B O 1
ATOM 4472 N N . GLN B 1 89 ? 22.891 -13.383 -18.922 1 88.12 89 GLN B N 1
ATOM 4473 C CA . GLN B 1 89 ? 22.016 -12.234 -18.75 1 88.12 89 GLN B CA 1
ATOM 4474 C C . GLN B 1 89 ? 22.734 -11.102 -18.031 1 88.12 89 GLN B C 1
ATOM 4476 O O . GLN B 1 89 ? 22.188 -10.008 -17.875 1 88.12 89 GLN B O 1
ATOM 4481 N N . ILE B 1 90 ? 23.953 -11.375 -17.578 1 93.25 90 ILE B N 1
ATOM 4482 C CA . ILE B 1 90 ? 24.734 -10.328 -16.938 1 93.25 90 ILE B CA 1
ATOM 4483 C C . ILE B 1 90 ? 25.438 -9.484 -17.984 1 93.25 90 ILE B C 1
ATOM 4485 O O . ILE B 1 90 ? 26.172 -10.016 -18.828 1 93.25 90 ILE B O 1
ATOM 4489 N N . ALA B 1 91 ? 25.125 -8.203 -17.953 1 92.56 91 ALA B N 1
ATOM 4490 C CA . ALA B 1 91 ? 25.781 -7.336 -18.938 1 92.56 91 ALA B CA 1
ATOM 4491 C C . ALA B 1 91 ? 27.297 -7.379 -18.781 1 92.56 91 ALA B C 1
ATOM 4493 O O . ALA B 1 91 ? 27.797 -7.406 -17.656 1 92.56 91 ALA B O 1
ATOM 4494 N N . SER B 1 92 ? 27.969 -7.418 -19.859 1 92.25 92 SER B N 1
ATOM 4495 C CA . SER B 1 92 ? 29.422 -7.586 -19.875 1 92.25 92 SER B CA 1
ATOM 4496 C C . SER B 1 92 ? 30.125 -6.32 -19.406 1 92.25 92 SER B C 1
ATOM 4498 O O . SER B 1 92 ? 31.281 -6.363 -19 1 92.25 92 SER B O 1
ATOM 4500 N N . SER B 1 93 ? 29.438 -5.25 -19.578 1 92.19 93 SER B N 1
ATOM 4501 C CA . SER B 1 93 ? 29.969 -3.979 -19.109 1 92.19 93 SER B CA 1
ATOM 4502 C C . SER B 1 93 ? 28.875 -3.09 -18.531 1 92.19 93 SER B C 1
ATOM 4504 O O . SER B 1 93 ? 27.688 -3.314 -18.781 1 92.19 93 SER B O 1
ATOM 4506 N N . ALA B 1 94 ? 29.359 -2.145 -17.766 1 93.31 94 ALA B N 1
ATOM 4507 C CA . ALA B 1 94 ? 28.406 -1.235 -17.141 1 93.31 94 ALA B CA 1
ATOM 4508 C C . ALA B 1 94 ? 27.578 -0.499 -18.188 1 93.31 94 ALA B C 1
ATOM 4510 O O . ALA B 1 94 ? 28.125 0.107 -19.109 1 93.31 94 ALA B O 1
ATOM 4511 N N . GLN B 1 95 ? 26.281 -0.592 -18.078 1 93.56 95 GLN B N 1
ATOM 4512 C CA . GLN B 1 95 ? 25.359 0.018 -19.031 1 93.56 95 GLN B CA 1
ATOM 4513 C C . GLN B 1 95 ? 24.953 1.419 -18.578 1 93.56 95 GLN B C 1
ATOM 4515 O O . GLN B 1 95 ? 24.25 2.131 -19.297 1 93.56 95 GLN B O 1
ATOM 4520 N N . VAL B 1 96 ? 25.359 1.728 -17.375 1 93.25 96 VAL B N 1
ATOM 4521 C CA . VAL B 1 96 ? 25.109 3.072 -16.859 1 93.25 96 VAL B CA 1
ATOM 4522 C C . VAL B 1 96 ? 26.406 3.631 -16.266 1 93.25 96 VAL B C 1
ATOM 4524 O O . VAL B 1 96 ? 27.297 2.871 -15.859 1 93.25 96 VAL B O 1
ATOM 4527 N N . THR B 1 97 ? 26.531 4.93 -16.234 1 92.5 97 THR B N 1
ATOM 4528 C CA . THR B 1 97 ? 27.688 5.559 -15.617 1 92.5 97 THR B CA 1
ATOM 4529 C C . THR B 1 97 ? 27.641 5.402 -14.102 1 92.5 97 THR B C 1
ATOM 4531 O O . THR B 1 97 ? 26.578 5.172 -13.531 1 92.5 97 THR B O 1
ATOM 4534 N N . PRO B 1 98 ? 28.828 5.488 -13.484 1 90.88 98 PRO B N 1
ATOM 4535 C CA . PRO B 1 98 ? 28.828 5.453 -12.016 1 90.88 98 PRO B CA 1
ATOM 4536 C C . PRO B 1 98 ? 27.922 6.508 -11.398 1 90.88 98 PRO B C 1
ATOM 4538 O O . PRO B 1 98 ? 27.281 6.25 -10.375 1 90.88 98 PRO B O 1
ATOM 4541 N N . GLN B 1 99 ? 27.828 7.637 -12.016 1 86.94 99 GLN B N 1
ATOM 4542 C CA . GLN B 1 99 ? 26.953 8.703 -11.516 1 86.94 99 GLN B CA 1
ATOM 4543 C C . GLN B 1 99 ? 25.484 8.297 -11.594 1 86.94 99 GLN B C 1
ATOM 4545 O O . GLN B 1 99 ? 24.734 8.508 -10.641 1 86.94 99 GLN B O 1
ATOM 4550 N N . THR B 1 100 ? 25.141 7.734 -12.711 1 89.75 100 THR B N 1
ATOM 4551 C CA . THR B 1 100 ? 23.766 7.281 -12.891 1 89.75 100 THR B CA 1
ATOM 4552 C C . THR B 1 100 ? 23.422 6.184 -11.883 1 89.75 100 THR B C 1
ATOM 4554 O O . THR B 1 100 ? 22.344 6.191 -11.305 1 89.75 100 THR B O 1
ATOM 4557 N N . TRP B 1 101 ? 24.375 5.289 -11.688 1 92.56 101 TRP B N 1
ATOM 4558 C CA . TRP B 1 101 ? 24.141 4.203 -10.742 1 92.56 101 TRP B CA 1
ATOM 4559 C C . TRP B 1 101 ? 23.953 4.742 -9.328 1 92.56 101 TRP B C 1
ATOM 4561 O O . TRP B 1 101 ? 23.047 4.309 -8.609 1 92.56 101 TRP B O 1
ATOM 4571 N N . GLN B 1 102 ? 24.734 5.684 -8.969 1 87 102 GLN B N 1
ATOM 4572 C CA . GLN B 1 102 ? 24.609 6.289 -7.645 1 87 102 GLN B CA 1
ATOM 4573 C C . GLN B 1 102 ? 23.281 7.016 -7.5 1 87 102 GLN B C 1
ATOM 4575 O O . GLN B 1 102 ? 22.672 7.004 -6.426 1 87 102 GLN B O 1
ATOM 4580 N N . ALA B 1 103 ? 22.875 7.57 -8.586 1 82.31 103 ALA B N 1
ATOM 4581 C CA . ALA B 1 103 ? 21.578 8.25 -8.57 1 82.31 103 ALA B CA 1
ATOM 4582 C C . ALA B 1 103 ? 20.453 7.25 -8.367 1 82.31 103 ALA B C 1
ATOM 4584 O O . ALA B 1 103 ? 19.516 7.508 -7.605 1 82.31 103 ALA B O 1
ATOM 4585 N N . LEU B 1 104 ? 20.5 6.121 -9.086 1 89.56 104 LEU B N 1
ATOM 4586 C CA . LEU B 1 104 ? 19.516 5.066 -8.93 1 89.56 104 LEU B CA 1
ATOM 4587 C C . LEU B 1 104 ? 19.469 4.566 -7.488 1 89.56 104 LEU B C 1
ATOM 4589 O O . LEU B 1 104 ? 18.391 4.449 -6.898 1 89.56 104 LEU B O 1
ATOM 4593 N N . ARG B 1 105 ? 20.625 4.348 -6.965 1 87.81 105 ARG B N 1
ATOM 4594 C CA . ARG B 1 105 ? 20.703 3.873 -5.586 1 87.81 105 ARG B CA 1
ATOM 4595 C C . ARG B 1 105 ? 20.109 4.891 -4.617 1 87.81 105 ARG B C 1
ATOM 4597 O O . ARG B 1 105 ? 19.328 4.531 -3.73 1 87.81 105 ARG B O 1
ATOM 4604 N N . GLY B 1 106 ? 20.516 6.113 -4.773 1 76.75 106 GLY B N 1
ATOM 4605 C CA . GLY B 1 106 ? 19.984 7.164 -3.916 1 76.75 106 GLY B CA 1
ATOM 4606 C C . GLY B 1 106 ? 18.469 7.266 -3.963 1 76.75 106 GLY B C 1
ATOM 4607 O O . GLY B 1 106 ? 17.812 7.418 -2.928 1 76.75 106 GLY B O 1
ATOM 4608 N N . TYR B 1 107 ? 17.969 7.105 -5.109 1 78.12 107 TYR B N 1
ATOM 4609 C CA . TYR B 1 107 ? 16.516 7.207 -5.316 1 78.12 107 TYR B CA 1
ATOM 4610 C C . TYR B 1 107 ? 15.789 6.066 -4.621 1 78.12 107 TYR B C 1
ATOM 4612 O O . TYR B 1 107 ? 14.875 6.305 -3.822 1 78.12 107 TYR B O 1
ATOM 4620 N N . TYR B 1 108 ? 16.125 4.867 -4.887 1 83.81 108 TYR B N 1
ATOM 4621 C CA . TYR B 1 108 ? 15.398 3.715 -4.352 1 83.81 108 TYR B CA 1
ATOM 4622 C C . TYR B 1 108 ? 15.688 3.533 -2.867 1 83.81 108 TYR B C 1
ATOM 4624 O O . TYR B 1 108 ? 14.773 3.295 -2.074 1 83.81 108 TYR B O 1
ATOM 4632 N N . LEU B 1 109 ? 16.938 3.688 -2.441 1 77.19 109 LEU B N 1
ATOM 4633 C CA . LEU B 1 109 ? 17.266 3.469 -1.037 1 77.19 109 LEU B CA 1
ATOM 4634 C C . LEU B 1 109 ? 16.797 4.641 -0.181 1 77.19 109 LEU B C 1
ATOM 4636 O O . LEU B 1 109 ? 16.438 4.461 0.98 1 77.19 109 LEU B O 1
ATOM 4640 N N . GLY B 1 110 ? 16.828 5.75 -0.803 1 64.62 110 GLY B N 1
ATOM 4641 C CA . GLY B 1 110 ? 16.406 6.93 -0.063 1 64.62 110 GLY B CA 1
ATOM 4642 C C . GLY B 1 110 ? 14.914 7 0.172 1 64.62 110 GLY B C 1
ATOM 4643 O O . GLY B 1 110 ? 14.469 7.547 1.18 1 64.62 110 GLY B O 1
ATOM 4644 N N . LEU B 1 111 ? 14.18 6.359 -0.806 1 62.84 111 LEU B N 1
ATOM 4645 C CA . LEU B 1 111 ? 12.734 6.539 -0.742 1 62.84 111 LEU B CA 1
ATOM 4646 C C . LEU B 1 111 ? 12.047 5.242 -0.338 1 62.84 111 LEU B C 1
ATOM 4648 O O . LEU B 1 111 ? 10.844 5.234 -0.059 1 62.84 111 LEU B O 1
ATOM 4652 N N . ALA B 1 112 ? 12.773 4.168 -0.286 1 71.38 112 ALA B N 1
ATOM 4653 C CA . ALA B 1 112 ? 12.195 2.898 0.15 1 71.38 112 ALA B CA 1
ATOM 4654 C C . ALA B 1 112 ? 11.672 2.998 1.582 1 71.38 112 ALA B C 1
ATOM 4656 O O . ALA B 1 112 ? 12.164 3.807 2.373 1 71.38 112 ALA B O 1
ATOM 4657 N N . ARG B 1 113 ? 10.586 2.133 1.798 1 59.94 113 ARG B N 1
ATOM 4658 C CA . ARG B 1 113 ? 10.023 2.105 3.143 1 59.94 113 ARG B CA 1
ATOM 4659 C C . ARG B 1 113 ? 11.055 1.623 4.16 1 59.94 113 ARG B C 1
ATOM 4661 O O . ARG B 1 113 ? 11.812 0.695 3.885 1 59.94 113 ARG B O 1
ATOM 4668 N N . TYR B 1 114 ? 10.945 2.246 5.266 1 51.31 114 TYR B N 1
ATOM 4669 C CA . TYR B 1 114 ? 11.711 1.667 6.363 1 51.31 114 TYR B CA 1
ATOM 4670 C C . TYR B 1 114 ? 11.055 0.389 6.871 1 51.31 114 TYR B C 1
ATOM 4672 O O . TYR B 1 114 ? 9.82 0.288 6.91 1 51.31 114 TYR B O 1
ATOM 4680 N N . PRO B 1 115 ? 11.82 -0.758 6.848 1 47.97 115 PRO B N 1
ATOM 4681 C CA . PRO B 1 115 ? 11.203 -1.986 7.359 1 47.97 115 PRO B CA 1
ATOM 4682 C C . PRO B 1 115 ? 10.438 -1.764 8.664 1 47.97 115 PRO B C 1
ATOM 4684 O O . PRO B 1 115 ? 10.805 -0.901 9.461 1 47.97 115 PRO B O 1
ATOM 4687 N N . PHE B 1 116 ? 9.07 -2.139 8.562 1 41.22 116 PHE B N 1
ATOM 4688 C CA . PHE B 1 116 ? 8.383 -2.123 9.844 1 41.22 116 PHE B CA 1
ATOM 4689 C C . PHE B 1 116 ? 9.258 -2.719 10.938 1 41.22 116 PHE B C 1
ATOM 4691 O O . PHE B 1 116 ? 9.828 -3.795 10.766 1 41.22 116 PHE B O 1
ATOM 4698 N N . VAL B 1 117 ? 9.969 -2.064 11.695 1 39.12 117 VAL B N 1
ATOM 4699 C CA . VAL B 1 117 ? 10.812 -2.6 12.758 1 39.12 117 VAL B CA 1
ATOM 4700 C C . VAL B 1 117 ? 9.938 -3.148 13.883 1 39.12 117 VAL B C 1
ATOM 4702 O O . VAL B 1 117 ? 9.18 -2.402 14.508 1 39.12 117 VAL B O 1
ATOM 4705 N N . SER B 1 118 ? 9.273 -4.301 13.586 1 40.03 118 SER B N 1
ATOM 4706 C CA . SER B 1 118 ? 8.742 -4.91 14.805 1 40.03 118 SER B CA 1
ATOM 4707 C C . SER B 1 118 ? 9.539 -4.477 16.031 1 40.03 118 SER B C 1
ATOM 4709 O O . SER B 1 118 ? 8.984 -4.363 17.125 1 40.03 118 SER B O 1
ATOM 4711 N N . GLY B 1 119 ? 10.664 -4.098 15.844 1 43.5 119 GLY B N 1
ATOM 4712 C CA . GLY B 1 119 ? 11.586 -3.904 16.953 1 43.5 119 GLY B CA 1
ATOM 4713 C C . GLY B 1 119 ? 11.844 -2.443 17.266 1 43.5 119 GLY B C 1
ATOM 4714 O O . GLY B 1 119 ? 12.93 -2.082 17.719 1 43.5 119 GLY B O 1
ATOM 4715 N N . GLU B 1 120 ? 10.859 -1.651 16.734 1 53.41 120 GLU B N 1
ATOM 4716 C CA . GLU B 1 120 ? 11.078 -0.284 17.188 1 53.41 120 GLU B CA 1
ATOM 4717 C C . GLU B 1 120 ? 11.406 -0.248 18.672 1 53.41 120 GLU B C 1
ATOM 4719 O O . GLU B 1 120 ? 10.727 -0.886 19.484 1 53.41 120 GLU B O 1
ATOM 4724 N N . LYS B 1 121 ? 12.641 0.197 18.844 1 62.59 121 LYS B N 1
ATOM 4725 C CA . LYS B 1 121 ? 13.039 0.335 20.25 1 62.59 121 LYS B CA 1
ATOM 4726 C C . LYS B 1 121 ? 12.039 1.198 21.016 1 62.59 121 LYS B C 1
ATOM 4728 O O . LYS B 1 121 ? 11.695 2.295 20.578 1 62.59 121 LYS B O 1
ATOM 4733 N N . ALA B 1 122 ? 11.461 0.494 21.859 1 74.38 122 ALA B N 1
ATOM 4734 C CA . ALA B 1 122 ? 10.656 1.295 22.781 1 74.38 122 ALA B CA 1
ATOM 4735 C C . ALA B 1 122 ? 11.531 2.219 23.625 1 74.38 122 ALA B C 1
ATOM 4737 O O . ALA B 1 122 ? 12.586 1.812 24.109 1 74.38 122 ALA B O 1
ATOM 4738 N N . LEU B 1 123 ? 11.195 3.477 23.594 1 78.12 123 LEU B N 1
ATOM 4739 C CA . LEU B 1 123 ? 11.914 4.422 24.438 1 78.12 123 LEU B CA 1
ATOM 4740 C C . LEU B 1 123 ? 11.406 4.363 25.875 1 78.12 123 LEU B C 1
ATOM 4742 O O . LEU B 1 123 ? 10.195 4.238 26.094 1 78.12 123 LEU B O 1
ATOM 4746 N N . PRO B 1 124 ? 12.344 4.324 26.719 1 82.19 124 PRO B N 1
ATOM 4747 C CA . PRO B 1 124 ? 11.953 4.344 28.125 1 82.19 124 PRO B CA 1
ATOM 4748 C C . PRO B 1 124 ? 11.453 5.715 28.578 1 82.19 124 PRO B C 1
ATOM 4750 O O . PRO B 1 124 ? 12.117 6.379 29.391 1 82.19 124 PRO B O 1
ATOM 4753 N N . LEU B 1 125 ? 10.289 6.008 28.125 1 85.25 125 LEU B N 1
ATOM 4754 C CA . LEU B 1 125 ? 9.672 7.289 28.453 1 85.25 125 LEU B CA 1
ATOM 4755 C C . LEU B 1 125 ? 8.43 7.086 29.312 1 85.25 125 LEU B C 1
ATOM 4757 O O . LEU B 1 125 ? 7.941 5.965 29.453 1 85.25 125 LEU B O 1
ATOM 4761 N N . GLU B 1 126 ? 8.18 8.109 29.938 1 88.06 126 GLU B N 1
ATOM 4762 C CA . GLU B 1 126 ? 6.93 8.172 30.672 1 88.06 126 GLU B CA 1
ATOM 4763 C C . GLU B 1 126 ? 6.094 9.375 30.25 1 88.06 126 GLU B C 1
ATOM 4765 O O . GLU B 1 126 ? 6.641 10.414 29.875 1 88.06 126 GLU B O 1
ATOM 4770 N N . GLN B 1 127 ? 4.809 9.148 30.328 1 88.94 127 GLN B N 1
ATOM 4771 C CA . GLN B 1 127 ? 3.857 10.219 30.031 1 88.94 127 GLN B CA 1
ATOM 4772 C C . GLN B 1 127 ? 3.156 10.695 31.312 1 88.94 127 GLN B C 1
ATOM 4774 O O . GLN B 1 127 ? 2.396 9.945 31.922 1 88.94 127 GLN B O 1
ATOM 4779 N N . ALA B 1 128 ? 3.426 11.922 31.672 1 90.94 128 ALA B N 1
ATOM 4780 C CA . ALA B 1 128 ? 2.82 12.484 32.875 1 90.94 128 ALA B CA 1
ATOM 4781 C C . ALA B 1 128 ? 1.748 13.516 32.531 1 90.94 128 ALA B C 1
ATOM 4783 O O . ALA B 1 128 ? 2.004 14.445 31.75 1 90.94 128 ALA B O 1
ATOM 4784 N N . PRO B 1 129 ? 0.583 13.352 33.125 1 93.44 129 PRO B N 1
ATOM 4785 C CA . PRO B 1 129 ? -0.462 14.344 32.875 1 93.44 129 PRO B CA 1
ATOM 4786 C C . PRO B 1 129 ? -0.154 15.703 33.5 1 93.44 129 PRO B C 1
ATOM 4788 O O . PRO B 1 129 ? 0.466 15.773 34.562 1 93.44 129 PRO B O 1
ATOM 4791 N N . VAL B 1 130 ? -0.54 16.75 32.812 1 93.19 130 VAL B N 1
ATOM 4792 C CA . VAL B 1 130 ? -0.53 18.125 33.344 1 93.19 130 VAL B CA 1
ATOM 4793 C C . VAL B 1 130 ? -1.963 18.594 33.562 1 93.19 130 VAL B C 1
ATOM 4795 O O . VAL B 1 130 ? -2.803 18.516 32.656 1 93.19 130 VAL B O 1
ATOM 4798 N N . GLU B 1 131 ? -2.184 19.047 34.75 1 90.69 131 GLU B N 1
ATOM 4799 C CA . GLU B 1 131 ? -3.512 19.594 35 1 90.69 131 GLU B CA 1
ATOM 4800 C C . GLU B 1 131 ? -3.779 20.828 34.125 1 90.69 131 GLU B C 1
ATOM 4802 O O . GLU B 1 131 ? -2.969 21.75 34.094 1 90.69 131 GLU B O 1
ATOM 4807 N N . PHE B 1 132 ? -4.848 20.734 33.438 1 91.56 132 PHE B N 1
ATOM 4808 C CA . PHE B 1 132 ? -5.145 21.812 32.469 1 91.56 132 PHE B CA 1
ATOM 4809 C C . PHE B 1 132 ? -6.629 22.141 32.5 1 91.56 132 PHE B C 1
ATOM 4811 O O . PHE B 1 132 ? -7.469 21.266 32.719 1 91.56 132 PHE B O 1
ATOM 4818 N N . ALA B 1 133 ? -6.941 23.359 32.25 1 89.56 133 ALA B N 1
ATOM 4819 C CA . ALA B 1 133 ? -8.273 23.906 32.5 1 89.56 133 ALA B CA 1
ATOM 4820 C C . ALA B 1 133 ? -9.156 23.812 31.281 1 89.56 133 ALA B C 1
ATOM 4822 O O . ALA B 1 133 ? -10.227 24.422 31.219 1 89.56 133 ALA B O 1
ATOM 4823 N N . ASP B 1 134 ? -8.789 23.172 30.25 1 91.25 134 ASP B N 1
ATOM 4824 C CA . ASP B 1 134 ? -9.555 23.031 29.016 1 91.25 134 ASP B CA 1
ATOM 4825 C C . ASP B 1 134 ? -9.641 21.578 28.578 1 91.25 134 ASP B C 1
ATOM 4827 O O . ASP B 1 134 ? -8.852 20.734 29.031 1 91.25 134 ASP B O 1
ATOM 4831 N N . GLN B 1 135 ? -10.594 21.281 27.703 1 87.62 135 GLN B N 1
ATOM 4832 C CA . GLN B 1 135 ? -10.812 19.891 27.281 1 87.62 135 GLN B CA 1
ATOM 4833 C C . GLN B 1 135 ? -10.133 19.625 25.938 1 87.62 135 GLN B C 1
ATOM 4835 O O . GLN B 1 135 ? -10.234 18.516 25.406 1 87.62 135 GLN B O 1
ATOM 4840 N N . GLY B 1 136 ? -9.5 20.594 25.469 1 91.31 136 GLY B N 1
ATOM 4841 C CA . GLY B 1 136 ? -8.75 20.453 24.234 1 91.31 136 GLY B CA 1
ATOM 4842 C C . GLY B 1 136 ? -7.629 21.469 24.094 1 91.31 136 GLY B C 1
ATOM 4843 O O . GLY B 1 136 ? -7.727 22.578 24.625 1 91.31 136 GLY B O 1
ATOM 4844 N N . VAL B 1 137 ? -6.598 21.062 23.406 1 94.5 137 VAL B N 1
ATOM 4845 C CA . VAL B 1 137 ? -5.457 21.938 23.172 1 94.5 137 VAL B CA 1
ATOM 4846 C C . VAL B 1 137 ? -5.246 22.125 21.672 1 94.5 137 VAL B C 1
ATOM 4848 O O . VAL B 1 137 ? -5.234 21.156 20.906 1 94.5 137 VAL B O 1
ATOM 4851 N N . THR B 1 138 ? -5.164 23.375 21.219 1 94.62 138 THR B N 1
ATOM 4852 C CA . THR B 1 138 ? -5.027 23.672 19.797 1 94.62 138 THR B CA 1
ATOM 4853 C C . THR B 1 138 ? -3.65 24.266 19.5 1 94.62 138 THR B C 1
ATOM 4855 O O . THR B 1 138 ? -3.262 24.375 18.344 1 94.62 138 THR B O 1
ATOM 4858 N N . LEU B 1 139 ? -2.938 24.562 20.516 1 96.94 139 LEU B N 1
ATOM 4859 C CA . LEU B 1 139 ? -1.643 25.219 20.359 1 96.94 139 LEU B CA 1
ATOM 4860 C C . LEU B 1 139 ? -0.736 24.922 21.547 1 96.94 139 LEU B C 1
ATOM 4862 O O . LEU B 1 139 ? -1.185 24.953 22.688 1 96.94 139 LEU B O 1
ATOM 4866 N N . VAL B 1 140 ? 0.437 24.594 21.266 1 96.81 140 VAL B N 1
ATOM 4867 C CA . VAL B 1 140 ? 1.512 24.594 22.266 1 96.81 140 VAL B CA 1
ATOM 4868 C C . VAL B 1 140 ? 2.756 25.25 21.672 1 96.81 140 VAL B C 1
ATOM 4870 O O . VAL B 1 140 ? 3.209 24.891 20.578 1 96.81 140 VAL B O 1
ATOM 4873 N N . LYS B 1 141 ? 3.207 26.234 22.359 1 95.88 141 LYS B N 1
ATOM 4874 C CA . LYS B 1 141 ? 4.402 26.938 21.891 1 95.88 141 LYS B CA 1
ATOM 4875 C C . LYS B 1 141 ? 5.281 27.359 23.062 1 95.88 141 LYS B C 1
ATOM 4877 O O . LYS B 1 141 ? 4.805 28.016 24 1 95.88 141 LYS B O 1
ATOM 4882 N N . VAL B 1 142 ? 6.504 27.016 22.984 1 93.69 142 VAL B N 1
ATOM 4883 C CA . VAL B 1 142 ? 7.469 27.531 23.953 1 93.69 142 VAL B CA 1
ATOM 4884 C C . VAL B 1 142 ? 7.82 28.984 23.594 1 93.69 142 VAL B C 1
ATOM 4886 O O . VAL B 1 142 ? 8.195 29.281 22.469 1 93.69 142 VAL B O 1
ATOM 4889 N N . LEU B 1 143 ? 7.723 29.828 24.578 1 94.75 143 LEU B N 1
ATOM 4890 C CA . LEU B 1 143 ? 7.906 31.25 24.344 1 94.75 143 LEU B CA 1
ATOM 4891 C C . LEU B 1 143 ? 9.367 31.641 24.531 1 94.75 143 LEU B C 1
ATOM 4893 O O . LEU B 1 143 ? 10.062 31.094 25.375 1 94.75 143 LEU B O 1
ATOM 4897 N N . GLN B 1 144 ? 9.758 32.688 23.75 1 91.12 144 GLN B N 1
ATOM 4898 C CA . GLN B 1 144 ? 11.141 33.156 23.781 1 91.12 144 GLN B CA 1
ATOM 4899 C C . GLN B 1 144 ? 11.5 33.719 25.156 1 91.12 144 GLN B C 1
ATOM 4901 O O . GLN B 1 144 ? 12.633 33.562 25.609 1 91.12 144 GLN B O 1
ATOM 4906 N N . GLY B 1 145 ? 10.641 34.375 25.797 1 88.31 145 GLY B N 1
ATOM 4907 C CA . GLY B 1 145 ? 10.891 35 27.094 1 88.31 145 GLY B CA 1
ATOM 4908 C C . GLY B 1 145 ? 10.703 34.062 28.266 1 88.31 145 GLY B C 1
ATOM 4909 O O . GLY B 1 145 ? 10.82 34.469 29.422 1 88.31 145 GLY B O 1
ATOM 4910 N N . GLY B 1 146 ? 10.453 32.812 27.938 1 88.69 146 GLY B N 1
ATOM 4911 C CA . GLY B 1 146 ? 10.172 31.844 28.984 1 88.69 146 GLY B CA 1
ATOM 4912 C C . GLY B 1 146 ? 8.695 31.516 29.109 1 88.69 146 GLY B C 1
ATOM 4913 O O . GLY B 1 146 ? 7.844 32.375 28.859 1 88.69 146 GLY B O 1
ATOM 4914 N N . GLY B 1 147 ? 8.469 30.281 29.484 1 92.94 147 GLY B N 1
ATOM 4915 C CA . GLY B 1 147 ? 7.094 29.812 29.609 1 92.94 147 GLY B CA 1
ATOM 4916 C C . GLY B 1 147 ? 6.555 29.172 28.344 1 92.94 147 GLY B C 1
ATOM 4917 O O . GLY B 1 147 ? 7.309 28.922 27.406 1 92.94 147 GLY B O 1
ATOM 4918 N N . ILE B 1 148 ? 5.262 28.828 28.453 1 95.56 148 ILE B N 1
ATOM 4919 C CA . ILE B 1 148 ? 4.629 28.109 27.359 1 95.56 148 ILE B CA 1
ATOM 4920 C C . ILE B 1 148 ? 3.242 28.688 27.094 1 95.56 148 ILE B C 1
ATOM 4922 O O . ILE B 1 148 ? 2.477 28.938 28.016 1 95.56 148 ILE B O 1
ATOM 4926 N N . ALA B 1 149 ? 2.99 29 25.875 1 97.94 149 ALA B N 1
ATOM 4927 C CA . ALA B 1 149 ? 1.637 29.359 25.453 1 97.94 149 ALA B CA 1
ATOM 4928 C C . ALA B 1 149 ? 0.84 28.125 25.047 1 97.94 149 ALA B C 1
ATOM 4930 O O . ALA B 1 149 ? 1.317 27.312 24.266 1 97.94 149 ALA B O 1
ATOM 4931 N N . VAL B 1 150 ? -0.309 27.938 25.609 1 98.06 150 VAL B N 1
ATOM 4932 C CA . VAL B 1 150 ? -1.195 26.812 25.312 1 98.06 150 VAL B CA 1
ATOM 4933 C C . VAL B 1 150 ? -2.568 27.344 24.891 1 98.06 150 VAL B C 1
ATOM 4935 O O . VAL B 1 150 ? -3.178 28.141 25.609 1 98.06 150 VAL B O 1
ATOM 4938 N N . GLY B 1 151 ? -2.992 26.891 23.766 1 97.69 151 GLY B N 1
ATOM 4939 C CA . GLY B 1 151 ? -4.309 27.297 23.297 1 97.69 151 GLY B CA 1
ATOM 4940 C C . GLY B 1 151 ? -5.414 26.359 23.75 1 97.69 151 GLY B C 1
ATOM 4941 O O . GLY B 1 151 ? -5.344 25.156 23.531 1 97.69 151 GLY B O 1
ATOM 4942 N N . GLY B 1 152 ? -6.398 26.922 24.344 1 94.62 152 GLY B N 1
ATOM 4943 C CA . GLY B 1 152 ? -7.586 26.172 24.703 1 94.62 152 GLY B CA 1
ATOM 4944 C C . GLY B 1 152 ? -8.547 25.984 23.547 1 94.62 152 GLY B C 1
ATOM 4945 O O . GLY B 1 152 ? -9.047 26.953 22.984 1 94.62 152 GLY B O 1
ATOM 4946 N N . GLY B 1 153 ? -8.852 24.781 23.297 1 90.81 153 GLY B N 1
ATOM 4947 C CA . GLY B 1 153 ? -9.656 24.453 22.141 1 90.81 153 GLY B CA 1
ATOM 4948 C C . GLY B 1 153 ? -11.133 24.703 22.344 1 90.81 153 GLY B C 1
ATOM 4949 O O . GLY B 1 153 ? -11.883 24.906 21.391 1 90.81 153 GLY B O 1
ATOM 4950 N N . ILE B 1 154 ? -11.508 24.703 23.547 1 89.19 154 ILE B N 1
ATOM 4951 C CA . ILE B 1 154 ? -12.93 24.844 23.828 1 89.19 154 ILE B CA 1
ATOM 4952 C C . ILE B 1 154 ? -13.211 26.25 24.359 1 89.19 154 ILE B C 1
ATOM 4954 O O . ILE B 1 154 ? -14.156 26.906 23.906 1 89.19 154 ILE B O 1
ATOM 4958 N N . SER B 1 155 ? -12.336 26.812 25.141 1 91.19 155 SER B N 1
ATOM 4959 C CA . SER B 1 155 ? -12.586 28.062 25.828 1 91.19 155 SER B CA 1
ATOM 4960 C C . SER B 1 155 ? -12.211 29.266 24.969 1 91.19 155 SER B C 1
ATOM 4962 O O . SER B 1 155 ? -12.594 30.391 25.266 1 91.19 155 SER B O 1
ATOM 4964 N N . GLY B 1 156 ? -11.406 29 23.969 1 93.5 156 GLY B N 1
ATOM 4965 C CA . GLY B 1 156 ? -10.883 30.109 23.203 1 93.5 156 GLY B CA 1
ATOM 4966 C C . GLY B 1 156 ? -9.875 30.953 23.969 1 93.5 156 GLY B C 1
ATOM 4967 O O . GLY B 1 156 ? -9.75 32.156 23.734 1 93.5 156 GLY B O 1
ATOM 4968 N N . THR B 1 157 ? -9.273 30.328 24.938 1 97.19 157 THR B N 1
ATOM 4969 C CA . THR B 1 157 ? -8.359 31.031 25.828 1 97.19 157 THR B CA 1
ATOM 4970 C C . THR B 1 157 ? -6.91 30.688 25.516 1 97.19 157 THR B C 1
ATOM 4972 O O . THR B 1 157 ? -6.59 29.516 25.266 1 97.19 157 THR B O 1
ATOM 4975 N N . LEU B 1 158 ? -6.113 31.734 25.422 1 98.62 158 LEU B N 1
ATOM 4976 C CA . LEU B 1 158 ? -4.676 31.5 25.422 1 98.62 158 LEU B CA 1
ATOM 4977 C C . LEU B 1 158 ? -4.141 31.438 26.844 1 98.62 158 LEU B C 1
ATOM 4979 O O . LEU B 1 158 ? -4.145 32.438 27.562 1 98.62 158 LEU B O 1
ATOM 4983 N N . PHE B 1 159 ? -3.697 30.297 27.266 1 98.38 159 PHE B N 1
ATOM 4984 C CA . PHE B 1 159 ? -3.086 30.109 28.578 1 98.38 159 PHE B CA 1
ATOM 4985 C C . PHE B 1 159 ? -1.581 30.344 28.5 1 98.38 159 PHE B C 1
ATOM 4987 O O . PHE B 1 159 ? -0.916 29.859 27.594 1 98.38 159 PHE B O 1
ATOM 4994 N N . VAL B 1 160 ? -1.146 31.109 29.422 1 97.81 160 VAL B N 1
ATOM 4995 C CA . VAL B 1 160 ? 0.295 31.266 29.578 1 97.81 160 VAL B CA 1
ATOM 4996 C C . VAL B 1 160 ? 0.765 30.5 30.812 1 97.81 160 VAL B C 1
ATOM 4998 O O . VAL B 1 160 ? 0.371 30.812 31.938 1 97.81 160 VAL B O 1
ATOM 5001 N N . LEU B 1 161 ? 1.564 29.5 30.516 1 96 161 LEU B N 1
ATOM 5002 C CA . LEU B 1 161 ? 2.1 28.688 31.594 1 96 161 LEU B CA 1
ATOM 5003 C C . LEU B 1 161 ? 3.537 29.078 31.922 1 96 161 LEU B C 1
ATOM 5005 O O . LEU B 1 161 ? 4.289 29.469 31.031 1 96 161 LEU B O 1
ATOM 5009 N N . GLY B 1 162 ? 3.85 28.938 33.219 1 92.62 162 GLY B N 1
ATOM 5010 C CA . GLY B 1 162 ? 5.258 29.031 33.562 1 92.62 162 GLY B CA 1
ATOM 5011 C C . GLY B 1 162 ? 6.051 27.781 33.188 1 92.62 162 GLY B C 1
ATOM 5012 O O . GLY B 1 162 ? 5.492 26.828 32.656 1 92.62 162 GLY B O 1
ATOM 5013 N N . ASN B 1 163 ? 7.371 27.859 33.438 1 89.44 163 ASN B N 1
ATOM 5014 C CA . ASN B 1 163 ? 8.234 26.719 33.188 1 89.44 163 ASN B CA 1
ATOM 5015 C C . ASN B 1 163 ? 7.859 25.516 34.031 1 89.44 163 ASN B C 1
ATOM 5017 O O . ASN B 1 163 ? 8.195 24.375 33.719 1 89.44 163 ASN B O 1
ATOM 5021 N N . ASP B 1 164 ? 7.176 25.734 35.094 1 88.25 164 ASP B N 1
ATOM 5022 C CA . ASP B 1 164 ? 6.711 24.688 36 1 88.25 164 ASP B CA 1
ATOM 5023 C C . ASP B 1 164 ? 5.363 24.125 35.531 1 88.25 164 ASP B C 1
ATOM 5025 O O . ASP B 1 164 ? 4.773 23.281 36.188 1 88.25 164 ASP B O 1
ATOM 5029 N N . LEU B 1 165 ? 4.824 24.672 34.406 1 92.38 165 LEU B N 1
ATOM 5030 C CA . LEU B 1 165 ? 3.611 24.219 33.75 1 92.38 165 LEU B CA 1
ATOM 5031 C C . LEU B 1 165 ? 2.369 24.594 34.562 1 92.38 165 LEU B C 1
ATOM 5033 O O . LEU B 1 165 ? 1.319 23.969 34.406 1 92.38 165 LEU B O 1
ATOM 5037 N N . THR B 1 166 ? 2.578 25.594 35.375 1 94.06 166 THR B N 1
ATOM 5038 C CA . THR B 1 166 ? 1.413 26.172 36.031 1 94.06 166 THR B CA 1
ATOM 5039 C C . THR B 1 166 ? 0.905 27.391 35.281 1 94.06 166 THR B C 1
ATOM 5041 O O . THR B 1 166 ? 1.69 28.109 34.656 1 94.06 166 THR B O 1
ATOM 5044 N N . ILE B 1 167 ? -0.355 27.672 35.406 1 96.25 167 ILE B N 1
ATOM 5045 C CA . ILE B 1 167 ? -0.964 28.766 34.656 1 96.25 167 ILE B CA 1
ATOM 5046 C C . ILE B 1 167 ? -0.598 30.094 35.281 1 96.25 167 ILE B C 1
ATOM 5048 O O . ILE B 1 167 ? -0.838 30.312 36.469 1 96.25 167 ILE B O 1
ATOM 5052 N N . LYS B 1 168 ? -0.052 31.016 34.531 1 96 168 LYS B N 1
ATOM 5053 C CA . LYS B 1 168 ? 0.334 32.344 34.969 1 96 168 LYS B CA 1
ATOM 5054 C C . LYS B 1 168 ? -0.648 33.406 34.5 1 96 168 LYS B C 1
ATOM 5056 O O . LYS B 1 168 ? -0.807 34.438 35.125 1 96 168 LYS B O 1
ATOM 5061 N N . ALA B 1 169 ? -1.227 33.156 33.344 1 97.19 169 ALA B N 1
ATOM 5062 C CA . ALA B 1 169 ? -2.176 34.094 32.781 1 97.19 169 ALA B CA 1
ATOM 5063 C C . ALA B 1 169 ? -3.178 33.406 31.859 1 97.19 169 ALA B C 1
ATOM 5065 O O . ALA B 1 169 ? -2.916 32.281 31.375 1 97.19 169 ALA B O 1
ATOM 5066 N N . ARG B 1 170 ? -4.305 34 31.719 1 97.88 170 ARG B N 1
ATOM 5067 C CA . ARG B 1 170 ? -5.375 33.594 30.812 1 97.88 170 ARG B CA 1
ATOM 5068 C C . ARG B 1 170 ? -5.812 34.781 29.938 1 97.88 170 ARG B C 1
ATOM 5070 O O . ARG B 1 170 ? -6.211 35.812 30.453 1 97.88 170 ARG B O 1
ATOM 5077 N N . ILE B 1 171 ? -5.703 34.594 28.734 1 98.38 171 ILE B N 1
ATOM 5078 C CA . ILE B 1 171 ? -6.102 35.656 27.797 1 98.38 171 ILE B CA 1
ATOM 5079 C C . ILE B 1 171 ? -7.273 35.156 26.953 1 98.38 171 ILE B C 1
ATOM 5081 O O . ILE B 1 171 ? -7.105 34.312 26.078 1 98.38 171 ILE B O 1
ATOM 5085 N N . LEU B 1 172 ? -8.445 35.688 27.172 1 97.31 172 LEU B N 1
ATOM 5086 C CA . LEU B 1 172 ? -9.633 35.281 26.438 1 97.31 172 LEU B CA 1
ATOM 5087 C C . LEU B 1 172 ? -9.633 35.906 25.047 1 97.31 172 LEU B C 1
ATOM 5089 O O . LEU B 1 172 ? -9.492 37.125 24.891 1 97.31 172 LEU B O 1
ATOM 5093 N N . LEU B 1 173 ? -9.75 35.094 24.047 1 96.62 173 LEU B N 1
ATOM 5094 C CA . LEU B 1 173 ? -9.852 35.531 22.656 1 96.62 173 LEU B CA 1
ATOM 5095 C C . LEU B 1 173 ? -11.211 35.125 22.078 1 96.62 173 LEU B C 1
ATOM 5097 O O . LEU B 1 173 ? -12.109 34.719 22.812 1 96.62 173 LEU B O 1
ATOM 5101 N N . ASP B 1 174 ? -11.398 35.375 20.797 1 93.44 174 ASP B N 1
ATOM 5102 C CA . ASP B 1 174 ? -12.734 35.188 20.234 1 93.44 174 ASP B CA 1
ATOM 5103 C C . ASP B 1 174 ? -12.984 33.719 19.875 1 93.44 174 ASP B C 1
ATOM 5105 O O . ASP B 1 174 ? -14.133 33.281 19.797 1 93.44 174 ASP B O 1
ATOM 5109 N N . SER B 1 175 ? -11.969 33 19.578 1 92.88 175 SER B N 1
ATOM 5110 C CA . SER B 1 175 ? -11.992 31.562 19.25 1 92.88 175 SER B CA 1
ATOM 5111 C C . SER B 1 175 ? -10.672 30.891 19.625 1 92.88 175 SER B C 1
ATOM 5113 O O . SER B 1 175 ? -9.766 31.547 20.141 1 92.88 175 SER B O 1
ATOM 5115 N N . PRO B 1 176 ? -10.586 29.594 19.516 1 93.19 176 PRO B N 1
ATOM 5116 C CA . PRO B 1 176 ? -9.383 28.906 19.984 1 93.19 176 PRO B CA 1
ATOM 5117 C C . PRO B 1 176 ? -8.117 29.406 19.297 1 93.19 176 PRO B C 1
ATOM 5119 O O . PRO B 1 176 ? -8.055 29.469 18.078 1 93.19 176 PRO B O 1
ATOM 5122 N N . PRO B 1 177 ? -7.074 29.766 20.094 1 97.25 177 PRO B N 1
ATOM 5123 C CA . PRO B 1 177 ? -5.777 30.062 19.5 1 97.25 177 PRO B CA 1
ATOM 5124 C C . PRO B 1 177 ? -5.152 28.859 18.797 1 97.25 177 PRO B C 1
ATOM 5126 O O . PRO B 1 177 ? -5.188 27.75 19.328 1 97.25 177 PRO B O 1
ATOM 5129 N N . VAL B 1 178 ? -4.555 29.078 17.625 1 96.31 178 VAL B N 1
ATOM 5130 C CA . VAL B 1 178 ? -4.098 27.922 16.875 1 96.31 178 VAL B CA 1
ATOM 5131 C C . VAL B 1 178 ? -2.646 28.125 16.438 1 96.31 178 VAL B C 1
ATOM 5133 O O . VAL B 1 178 ? -1.938 27.156 16.156 1 96.31 178 VAL B O 1
ATOM 5136 N N . HIS B 1 179 ? -2.201 29.344 16.359 1 97.56 179 HIS B N 1
ATOM 5137 C CA . HIS B 1 179 ? -0.83 29.625 15.961 1 97.56 179 HIS B CA 1
ATOM 5138 C C . HIS B 1 179 ? -0.326 30.906 16.609 1 97.56 179 HIS B C 1
ATOM 5140 O O . HIS B 1 179 ? -1.093 31.859 16.797 1 97.56 179 HIS B O 1
ATOM 5146 N N . LEU B 1 180 ? 0.939 30.906 17 1 98.25 180 LEU B N 1
ATOM 5147 C CA . LEU B 1 180 ? 1.557 32.062 17.641 1 98.25 180 LEU B CA 1
ATOM 5148 C C . LEU B 1 180 ? 2.977 32.281 17.141 1 98.25 180 LEU B C 1
ATOM 5150 O O . LEU B 1 180 ? 3.756 31.328 17.031 1 98.25 180 LEU B O 1
ATOM 5154 N N . GLU B 1 181 ? 3.199 33.5 16.75 1 97.06 181 GLU B N 1
ATOM 5155 C CA . GLU B 1 181 ? 4.555 33.938 16.422 1 97.06 181 GLU B CA 1
ATOM 5156 C C . GLU B 1 181 ? 4.969 35.156 17.25 1 97.06 181 GLU B C 1
ATOM 5158 O O . GLU B 1 181 ? 4.121 35.938 17.672 1 97.06 181 GLU B O 1
ATOM 5163 N N . GLU B 1 182 ? 6.242 35.188 17.516 1 96.19 182 GLU B N 1
ATOM 5164 C CA . GLU B 1 182 ? 6.801 36.312 18.25 1 96.19 182 GLU B CA 1
ATOM 5165 C C . GLU B 1 182 ? 7.652 37.188 17.328 1 96.19 182 GLU B C 1
ATOM 5167 O O . GLU B 1 182 ? 8.461 36.688 16.547 1 96.19 182 GLU B O 1
ATOM 5172 N N . ARG B 1 183 ? 7.34 38.5 17.406 1 93.62 183 ARG B N 1
ATOM 5173 C CA . ARG B 1 183 ? 8.141 39.469 16.656 1 93.62 183 ARG B CA 1
ATOM 5174 C C . ARG B 1 183 ? 8.211 40.812 17.375 1 93.62 183 ARG B C 1
ATOM 5176 O O . ARG B 1 183 ? 7.188 41.312 17.828 1 93.62 183 ARG B O 1
ATOM 5183 N N . THR B 1 184 ? 9.375 41.406 17.5 1 89.75 184 THR B N 1
ATOM 5184 C CA . THR B 1 184 ? 9.641 42.688 18.094 1 89.75 184 THR B CA 1
ATOM 5185 C C . THR B 1 184 ? 9.023 42.781 19.484 1 89.75 184 THR B C 1
ATOM 5187 O O . THR B 1 184 ? 8.328 43.75 19.797 1 89.75 184 THR B O 1
ATOM 5190 N N . GLY B 1 185 ? 9.117 41.75 20.172 1 92.5 185 GLY B N 1
ATOM 5191 C CA . GLY B 1 185 ? 8.703 41.75 21.578 1 92.5 185 GLY B CA 1
ATOM 5192 C C . GLY B 1 185 ? 7.203 41.594 21.75 1 92.5 185 GLY B C 1
ATOM 5193 O O . GLY B 1 185 ? 6.68 41.781 22.844 1 92.5 185 GLY B O 1
ATOM 5194 N N . LYS B 1 186 ? 6.492 41.344 20.734 1 96.38 186 LYS B N 1
ATOM 5195 C CA . LYS B 1 186 ? 5.051 41.125 20.781 1 96.38 186 LYS B CA 1
ATOM 5196 C C . LYS B 1 186 ? 4.691 39.688 20.344 1 96.38 186 LYS B C 1
ATOM 5198 O O . LYS B 1 186 ? 5.473 39.031 19.656 1 96.38 186 LYS B O 1
ATOM 5203 N N . TRP B 1 187 ? 3.553 39.219 20.906 1 98.19 187 TRP B N 1
ATOM 5204 C CA . TRP B 1 187 ? 2.975 38 20.406 1 98.19 187 TRP B CA 1
ATOM 5205 C C . TRP B 1 187 ? 1.895 38.25 19.375 1 98.19 187 TRP B C 1
ATOM 5207 O O . TRP B 1 187 ? 1.042 39.125 19.562 1 98.19 187 TRP B O 1
ATOM 5217 N N . TYR B 1 188 ? 2.008 37.594 18.281 1 98.19 188 TYR B N 1
ATOM 5218 C CA . TYR B 1 188 ? 0.932 37.562 17.297 1 98.19 188 TYR B CA 1
ATOM 5219 C C . TYR B 1 188 ? 0.238 36.219 17.266 1 98.19 188 TYR B C 1
ATOM 5221 O O . TYR B 1 188 ? 0.882 35.188 17.062 1 98.19 188 TYR B O 1
ATOM 5229 N N . VAL B 1 189 ? -1.076 36.25 17.516 1 98.56 189 VAL B N 1
ATOM 5230 C CA . VAL B 1 189 ? -1.821 35 17.688 1 98.56 189 VAL B CA 1
ATOM 5231 C C . VAL B 1 189 ? -2.955 34.938 16.672 1 98.56 189 VAL B C 1
ATOM 5233 O O . VAL B 1 189 ? -3.734 35.875 16.531 1 98.56 189 VAL B O 1
ATOM 5236 N N . LEU B 1 190 ? -2.977 33.844 16 1 97.88 190 LEU B N 1
ATOM 5237 C CA . LEU B 1 190 ? -4.082 33.531 15.109 1 97.88 190 LEU B CA 1
ATOM 5238 C C . LEU B 1 190 ? -5.098 32.625 15.797 1 97.88 190 LEU B C 1
ATOM 5240 O O . 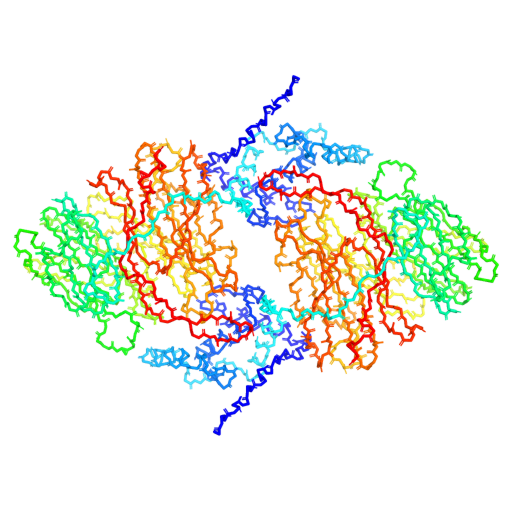LEU B 1 190 ? -4.723 31.641 16.469 1 97.88 190 LEU B O 1
ATOM 5244 N N . THR B 1 191 ? -6.336 33.031 15.711 1 96.06 191 THR B N 1
ATOM 5245 C CA . THR B 1 191 ? -7.379 32.156 16.219 1 96.06 191 THR B CA 1
ATOM 5246 C C . THR B 1 191 ? -7.977 31.312 15.078 1 96.06 191 THR B C 1
ATOM 5248 O O . THR B 1 191 ? -7.906 31.719 13.914 1 96.06 191 THR B O 1
ATOM 5251 N N . LEU B 1 192 ? -8.555 30.219 15.383 1 91.44 192 LEU B N 1
ATOM 5252 C CA . LEU B 1 192 ? -8.969 29.188 14.445 1 91.44 192 LEU B CA 1
ATOM 5253 C C . LEU B 1 192 ? -10.297 29.531 13.789 1 91.44 192 LEU B C 1
ATOM 5255 O O . LEU B 1 192 ? -10.539 29.188 12.633 1 91.44 192 LEU B O 1
ATOM 5259 N N . GLY B 1 193 ? -11.094 30.219 14.43 1 87.25 193 GLY B N 1
ATOM 5260 C CA . GLY B 1 193 ? -12.484 30.391 14.031 1 87.25 193 GLY B CA 1
ATOM 5261 C C . GLY B 1 193 ? -13.398 29.328 14.609 1 87.25 193 GLY B C 1
ATOM 5262 O O . GLY B 1 193 ? -14.062 29.562 15.625 1 87.25 193 GLY B O 1
ATOM 5263 N N . SER B 1 194 ? -13.375 28.078 13.984 1 78.25 194 SER B N 1
ATOM 5264 C CA . SER B 1 194 ? -14.195 26.984 14.492 1 78.25 194 SER B CA 1
ATOM 5265 C C . SER B 1 194 ? -13.406 25.688 14.523 1 78.25 194 SER B C 1
ATOM 5267 O O . SER B 1 194 ? -12.797 25.297 13.523 1 78.25 194 SER B O 1
ATOM 5269 N N . LEU B 1 195 ? -13.477 25.047 15.695 1 72.81 195 LEU B N 1
ATOM 5270 C CA . LEU B 1 195 ? -12.812 23.766 15.836 1 72.81 195 LEU B CA 1
ATOM 5271 C C . LEU B 1 195 ? -13.531 22.688 15.031 1 72.81 195 LEU B C 1
ATOM 5273 O O . LEU B 1 195 ? -12.891 21.781 14.484 1 72.81 195 LEU B O 1
ATOM 5277 N N . LEU B 1 196 ? -14.82 22.672 14.977 1 63.31 196 LEU B N 1
ATOM 5278 C CA . LEU B 1 196 ? -15.586 21.594 14.328 1 63.31 196 LEU B CA 1
ATOM 5279 C C . LEU B 1 196 ? -15.93 21.969 12.891 1 63.31 196 LEU B C 1
ATOM 5281 O O . LEU B 1 196 ? -16.609 21.219 12.203 1 63.31 196 LEU B O 1
ATOM 5285 N N . GLY B 1 197 ? -15.266 22.875 12.281 1 59 197 GLY B N 1
ATOM 5286 C CA . GLY B 1 197 ? -15.5 23.266 10.898 1 59 197 GLY B CA 1
ATOM 5287 C C . GLY B 1 197 ? -16.906 23.766 10.648 1 59 197 GLY B C 1
ATOM 5288 O O . GLY B 1 197 ? -17.359 23.812 9.508 1 59 197 GLY B O 1
ATOM 5289 N N . ALA B 1 198 ? -17.859 23.625 11.617 1 50.31 198 ALA B N 1
ATOM 5290 C CA . ALA B 1 198 ? -19.281 23.922 11.445 1 50.31 198 ALA B CA 1
ATOM 5291 C C . ALA B 1 198 ? -19.469 25.219 10.672 1 50.31 198 ALA B C 1
ATOM 5293 O O . ALA B 1 198 ? -18.625 26.109 10.711 1 50.31 198 ALA B O 1
ATOM 5294 N N . LEU B 1 199 ? -20.297 25.094 9.539 1 47.94 199 LEU B N 1
ATOM 5295 C CA . LEU B 1 199 ? -20.875 25.828 8.414 1 47.94 199 LEU B CA 1
ATOM 5296 C C . LEU B 1 199 ? -21.625 27.062 8.898 1 47.94 199 LEU B C 1
ATOM 5298 O O . LEU B 1 199 ? -22.5 26.969 9.75 1 47.94 199 LEU B O 1
ATOM 5302 N N . GLY B 1 200 ? -21.25 28 9.766 1 45.72 200 GLY B N 1
ATOM 5303 C CA . GLY B 1 200 ? -21.953 29.266 9.656 1 45.72 200 GLY B CA 1
ATOM 5304 C C . GLY B 1 200 ? -21.016 30.469 9.766 1 45.72 200 GLY B C 1
ATOM 5305 O O . GLY B 1 200 ? -19.828 30.312 10 1 45.72 200 GLY B O 1
ATOM 5306 N N . ALA B 1 201 ? -21.516 31.672 9.273 1 45.75 201 ALA B N 1
ATOM 5307 C CA . ALA B 1 201 ? -20.953 33 9.406 1 45.75 201 ALA B CA 1
ATOM 5308 C C . ALA B 1 201 ? -20.078 33.125 10.641 1 45.75 201 ALA B C 1
ATOM 5310 O O . ALA B 1 201 ? -19.219 34 10.734 1 45.75 201 ALA B O 1
ATOM 5311 N N . GLU B 1 202 ? -20.266 32.312 11.555 1 52.03 202 GLU B N 1
ATOM 5312 C CA . GLU B 1 202 ? -19.734 32.5 12.898 1 52.03 202 GLU B CA 1
ATOM 5313 C C . GLU B 1 202 ? -18.344 31.891 13.039 1 52.03 202 GLU B C 1
ATOM 5315 O O . GLU B 1 202 ? -17.688 32.062 14.07 1 52.03 202 GLU B O 1
ATOM 5320 N N . SER B 1 203 ? -17.75 31.25 11.977 1 63.81 203 SER B N 1
ATOM 5321 C CA . SER B 1 203 ? -16.5 30.656 12.445 1 63.81 203 SER B CA 1
ATOM 5322 C C . SER B 1 203 ? -15.297 31.312 11.766 1 63.81 203 SER B C 1
ATOM 5324 O O . SER B 1 203 ? -14.781 30.781 10.773 1 63.81 203 SER B O 1
ATOM 5326 N N . ARG B 1 204 ? -15.164 32.594 12.07 1 82.75 204 ARG B N 1
ATOM 5327 C CA . ARG B 1 204 ? -14.094 33.375 11.453 1 82.75 204 ARG B CA 1
ATOM 5328 C C . ARG B 1 204 ? -12.891 33.469 12.383 1 82.75 204 ARG B C 1
ATOM 5330 O O . ARG B 1 204 ? -13.047 33.469 13.609 1 82.75 204 ARG B O 1
ATOM 5337 N N . SER B 1 205 ? -11.82 33.5 11.711 1 91.75 205 SER B N 1
ATOM 5338 C CA . SER B 1 205 ? -10.562 33.656 12.43 1 91.75 205 SER B CA 1
ATOM 5339 C C . SER B 1 205 ? -10.195 35.125 12.609 1 91.75 205 SER B C 1
ATOM 5341 O O . SER B 1 205 ? -10.727 36 11.914 1 91.75 205 SER B O 1
ATOM 5343 N N . SER B 1 206 ? -9.43 35.344 13.641 1 95.5 206 SER B N 1
ATOM 5344 C CA . SER B 1 206 ? -8.898 36.688 13.93 1 95.5 206 SER B CA 1
ATOM 5345 C C . SER B 1 206 ? -7.402 36.625 14.227 1 95.5 206 SER B C 1
ATOM 5347 O O . SER B 1 206 ? -6.871 35.562 14.57 1 95.5 206 SER B O 1
ATOM 5349 N N . LEU B 1 207 ? -6.812 37.812 13.969 1 97.31 207 LEU B N 1
ATOM 5350 C CA . LEU B 1 207 ? -5.414 38 14.344 1 97.31 207 LEU B CA 1
ATOM 5351 C C . LEU B 1 207 ? -5.285 39 15.484 1 97.31 207 LEU B C 1
ATOM 5353 O O . LEU B 1 207 ? -5.848 40.094 15.414 1 97.31 207 LEU B O 1
ATOM 5357 N N . TYR B 1 208 ? -4.539 38.562 16.516 1 97.88 208 TYR B N 1
ATOM 5358 C CA . TYR B 1 208 ? -4.352 39.406 17.703 1 97.88 208 TYR B CA 1
ATOM 5359 C C . TYR B 1 208 ? -2.883 39.75 17.891 1 97.88 208 TYR B C 1
ATOM 5361 O O . TYR B 1 208 ? -1.996 38.969 17.547 1 97.88 208 TYR B O 1
ATOM 5369 N N . ARG B 1 209 ? -2.674 40.938 18.375 1 97.31 209 ARG B N 1
ATOM 5370 C CA . ARG B 1 209 ? -1.399 41.312 18.969 1 97.31 209 ARG B CA 1
ATOM 5371 C C . ARG B 1 209 ? -1.495 41.344 20.484 1 97.31 209 ARG B C 1
ATOM 5373 O O . ARG B 1 209 ? -2.416 41.969 21.047 1 97.31 209 ARG B O 1
ATOM 5380 N N . ILE B 1 210 ? -0.56 40.688 21.141 1 98.12 210 ILE B N 1
ATOM 5381 C CA . ILE B 1 210 ? -0.592 40.594 22.594 1 98.12 210 ILE B CA 1
ATOM 5382 C C . ILE B 1 210 ? 0.72 41.125 23.172 1 98.12 210 ILE B C 1
ATOM 5384 O O . ILE B 1 210 ? 1.8 40.812 22.688 1 98.12 210 ILE B O 1
ATOM 5388 N N . ASP B 1 211 ? 0.609 41.969 24.172 1 97.06 211 ASP B N 1
ATOM 5389 C CA . ASP B 1 211 ? 1.771 42.438 24.922 1 97.06 211 ASP B CA 1
ATOM 5390 C C . ASP B 1 211 ? 2.162 41.438 26 1 97.06 211 ASP B C 1
ATOM 5392 O O . ASP B 1 211 ? 1.404 41.219 26.953 1 97.06 211 ASP B O 1
ATOM 5396 N N . PRO B 1 212 ? 3.32 40.906 25.891 1 95.88 212 PRO B N 1
ATOM 5397 C CA . PRO B 1 212 ? 3.697 39.875 26.844 1 95.88 212 PRO B CA 1
ATOM 5398 C C . PRO B 1 212 ? 3.848 40.406 28.266 1 95.88 212 PRO B C 1
ATOM 5400 O O . PRO B 1 212 ? 3.824 39.625 29.219 1 95.88 212 PRO B O 1
ATOM 5403 N N . ALA B 1 213 ? 4.055 41.656 28.484 1 94.5 213 ALA B N 1
ATOM 5404 C CA . ALA B 1 213 ? 4.242 42.25 29.797 1 94.5 213 ALA B CA 1
ATOM 5405 C C . ALA B 1 213 ? 2.91 42.406 30.531 1 94.5 213 ALA B C 1
ATOM 5407 O O . ALA B 1 213 ? 2.826 42.219 31.734 1 94.5 213 ALA B O 1
ATOM 5408 N N . THR B 1 214 ? 1.902 42.719 29.812 1 96.31 214 THR B N 1
ATOM 5409 C CA . THR B 1 214 ? 0.625 43.031 30.438 1 96.31 214 THR B CA 1
ATOM 5410 C C . THR B 1 214 ? -0.427 42 30.094 1 96.31 214 THR B C 1
ATOM 5412 O O . THR B 1 214 ? -1.497 41.938 30.703 1 96.31 214 THR B O 1
ATOM 5415 N N . PHE B 1 215 ? -0.171 41.188 29.109 1 96.62 215 PHE B N 1
ATOM 5416 C CA . PHE B 1 215 ? -1.081 40.188 28.578 1 96.62 215 PHE B CA 1
ATOM 5417 C C . PHE B 1 215 ? -2.32 40.844 27.969 1 96.62 215 PHE B C 1
ATOM 5419 O O . PHE B 1 215 ? -3.383 40.219 27.906 1 96.62 215 PHE B O 1
ATOM 5426 N N . SER B 1 216 ? -2.152 42.125 27.578 1 97.12 216 SER B N 1
ATOM 5427 C CA . SER B 1 216 ? -3.24 42.812 26.891 1 97.12 216 SER B CA 1
ATOM 5428 C C . SER B 1 216 ? -3.297 42.406 25.422 1 97.12 216 SER B C 1
ATOM 5430 O O . SER B 1 216 ? -2.273 42.406 24.734 1 97.12 216 SER B O 1
ATOM 5432 N N . ALA B 1 217 ? -4.508 42.062 25.031 1 97.81 217 ALA B N 1
ATOM 5433 C CA . ALA B 1 217 ? -4.703 41.625 23.641 1 97.81 217 ALA B CA 1
ATOM 5434 C C . ALA B 1 217 ? -5.422 42.688 22.828 1 97.81 217 ALA B C 1
ATOM 5436 O O . ALA B 1 217 ? -6.414 43.25 23.281 1 97.81 217 ALA B O 1
ATOM 5437 N N . THR B 1 218 ? -4.863 43 21.688 1 96.38 218 THR B N 1
ATOM 5438 C CA . THR B 1 218 ? -5.488 43.875 20.703 1 96.38 218 THR B CA 1
ATOM 5439 C C . THR B 1 218 ? -5.832 43.125 19.422 1 96.38 218 THR B C 1
ATOM 5441 O O . THR B 1 218 ? -4.957 42.5 18.812 1 96.38 218 THR B O 1
ATOM 5444 N N . ARG B 1 219 ? -7.09 43.156 19.047 1 96.25 219 ARG B N 1
ATOM 5445 C CA . ARG B 1 219 ? -7.496 42.531 17.797 1 96.25 219 ARG B CA 1
ATOM 5446 C C . ARG B 1 219 ? -7.102 43.375 16.609 1 96.25 219 ARG B C 1
ATOM 5448 O O . ARG B 1 219 ? -7.547 44.5 16.469 1 96.25 219 ARG B O 1
ATOM 5455 N N . LEU B 1 220 ? -6.293 42.812 15.766 1 95.44 220 LEU B N 1
ATOM 5456 C CA . LEU B 1 220 ? -5.805 43.562 14.602 1 95.44 220 LEU B CA 1
ATOM 5457 C C . LEU B 1 220 ? -6.785 43.438 13.438 1 95.44 220 LEU B C 1
ATOM 5459 O O . LEU B 1 220 ? -7.02 44.406 12.727 1 95.44 220 LEU B O 1
ATOM 5463 N N . VAL B 1 221 ? -7.188 42.281 13.211 1 94.69 221 VAL B N 1
ATOM 5464 C CA . VAL B 1 221 ? -8.117 42.031 12.117 1 94.69 221 VAL B CA 1
ATOM 5465 C C . VAL B 1 221 ? -9.07 40.906 12.5 1 94.69 221 VAL B C 1
ATOM 5467 O O . VAL B 1 221 ? -8.719 40.031 13.297 1 94.69 221 VAL B O 1
ATOM 5470 N N . THR B 1 222 ? -10.312 40.969 12.016 1 92.31 222 THR B N 1
ATOM 5471 C CA . THR B 1 222 ? -11.312 39.906 12.156 1 92.31 222 THR B CA 1
ATOM 5472 C C . THR B 1 222 ? -11.93 39.562 10.797 1 92.31 222 THR B C 1
ATOM 5474 O O . THR B 1 222 ? -11.578 40.188 9.781 1 92.31 222 THR B O 1
ATOM 5477 N N . GLY B 1 223 ? -12.68 38.5 10.742 1 88.44 223 GLY B N 1
ATOM 5478 C CA . GLY B 1 223 ? -13.383 38.125 9.523 1 88.44 223 GLY B CA 1
ATOM 5479 C C . GLY B 1 223 ? -12.531 37.344 8.555 1 88.44 223 GLY B C 1
ATOM 5480 O O . GLY B 1 223 ? -12.875 37.219 7.375 1 88.44 223 GLY B O 1
ATOM 5481 N N . LEU B 1 224 ? -11.438 36.844 9.008 1 91.81 224 LEU B N 1
ATOM 5482 C CA . LEU B 1 224 ? -10.602 35.969 8.18 1 91.81 224 LEU B CA 1
ATOM 5483 C C . LEU B 1 224 ? -11.227 34.594 8.023 1 91.81 224 LEU B C 1
ATOM 5485 O O . LEU B 1 224 ? -12.031 34.188 8.859 1 91.81 224 LEU B O 1
ATOM 5489 N N . PRO B 1 225 ? -10.883 33.938 6.922 1 89.12 225 PRO B N 1
ATOM 5490 C CA . PRO B 1 225 ? -11.32 32.531 6.871 1 89.12 225 PRO B CA 1
ATOM 5491 C C . PRO B 1 225 ? -10.758 31.703 8.016 1 89.12 225 PRO B C 1
ATOM 5493 O O . PRO B 1 225 ? -9.781 32.094 8.656 1 89.12 225 PRO B O 1
ATOM 5496 N N . ARG B 1 226 ? -11.453 30.594 8.281 1 89.5 226 ARG B N 1
ATOM 5497 C CA . ARG B 1 226 ? -10.844 29.625 9.195 1 89.5 226 ARG B CA 1
ATOM 5498 C C . ARG B 1 226 ? -9.391 29.359 8.805 1 89.5 226 ARG B C 1
ATOM 5500 O O . ARG B 1 226 ? -9.078 29.188 7.621 1 89.5 226 ARG B O 1
ATOM 5507 N N . ALA B 1 227 ? -8.508 29.438 9.789 1 92.06 227 ALA B N 1
ATOM 5508 C CA . ALA B 1 227 ? -7.082 29.344 9.461 1 92.06 227 ALA B CA 1
ATOM 5509 C C . ALA B 1 227 ? -6.309 28.625 10.555 1 92.06 227 ALA B C 1
ATOM 5511 O O . ALA B 1 227 ? -6.742 28.578 11.711 1 92.06 227 ALA B O 1
ATOM 5512 N N . ALA B 1 228 ? -5.18 28.047 10.117 1 90.81 228 ALA B N 1
ATOM 5513 C CA . ALA B 1 228 ? -4.414 27.281 11.094 1 90.81 228 ALA B CA 1
ATOM 5514 C C . ALA B 1 228 ? -2.977 27.781 11.18 1 90.81 228 ALA B C 1
ATOM 5516 O O . ALA B 1 228 ? -2.229 27.391 12.078 1 90.81 228 ALA B O 1
ATOM 5517 N N . HIS B 1 229 ? -2.607 28.625 10.242 1 96.5 229 HIS B N 1
ATOM 5518 C CA . HIS B 1 229 ? -1.212 29.047 10.188 1 96.5 229 HIS B CA 1
ATOM 5519 C C . HIS B 1 229 ? -1.075 30.438 9.555 1 96.5 229 HIS B C 1
ATOM 5521 O O . HIS B 1 229 ? -1.943 30.859 8.789 1 96.5 229 HIS B O 1
ATOM 5527 N N . PHE B 1 230 ? -0.051 31.125 9.945 1 97.69 230 PHE B N 1
ATOM 5528 C CA . PHE B 1 230 ? 0.284 32.375 9.266 1 97.69 230 PHE B CA 1
ATOM 5529 C C . PHE B 1 230 ? 1.791 32.594 9.266 1 97.69 230 PHE B C 1
ATOM 5531 O O . PHE B 1 230 ? 2.518 31.984 10.055 1 97.69 230 PHE B O 1
ATOM 5538 N N . LEU B 1 231 ? 2.213 33.469 8.305 1 97.5 231 LEU B N 1
ATOM 5539 C CA . LEU B 1 231 ? 3.572 34 8.281 1 97.5 231 LEU B CA 1
ATOM 5540 C C . LEU B 1 231 ? 3.58 35.469 8.609 1 97.5 231 LEU B C 1
ATOM 5542 O O . LEU B 1 231 ? 2.648 36.188 8.25 1 97.5 231 LEU B O 1
ATOM 5546 N N . ILE B 1 232 ? 4.633 35.844 9.297 1 96.38 232 ILE B N 1
ATOM 5547 C CA . ILE B 1 232 ? 4.883 37.281 9.523 1 96.38 232 ILE B CA 1
ATOM 5548 C C . ILE B 1 232 ? 5.969 37.75 8.57 1 96.38 232 ILE B C 1
ATOM 5550 O O . ILE B 1 232 ? 6.953 37.062 8.328 1 96.38 232 ILE B O 1
ATOM 5554 N N . GLY B 1 233 ? 5.773 38.969 7.961 1 94 233 GLY B N 1
ATOM 5555 C CA . GLY B 1 233 ? 6.793 39.562 7.109 1 94 233 GLY B CA 1
ATOM 5556 C C . GLY B 1 233 ? 6.488 41 6.734 1 94 233 GLY B C 1
ATOM 5557 O O . GLY B 1 233 ? 5.43 41.531 7.078 1 94 233 GLY B O 1
ATOM 5558 N N . MET B 1 234 ? 7.461 41.625 6.109 1 93.19 234 MET B N 1
ATOM 5559 C CA . MET B 1 234 ? 7.305 42.969 5.598 1 93.19 234 MET B CA 1
ATOM 5560 C C . MET B 1 234 ? 6.961 42.969 4.109 1 93.19 234 MET B C 1
ATOM 5562 O O . MET B 1 234 ? 7.832 42.719 3.273 1 93.19 234 MET B O 1
ATOM 5566 N N . THR B 1 235 ? 5.715 43.25 3.826 1 92.75 235 THR B N 1
ATOM 5567 C CA . THR B 1 235 ? 5.301 43.188 2.428 1 92.75 235 THR B CA 1
ATOM 5568 C C . THR B 1 235 ? 5.191 44.594 1.851 1 92.75 235 THR B C 1
ATOM 5570 O O . THR B 1 235 ? 4.934 44.781 0.657 1 92.75 235 THR B O 1
ATOM 5573 N N . ASN B 1 236 ? 5.406 45.625 2.676 1 89.31 236 ASN B N 1
ATOM 5574 C CA . ASN B 1 236 ? 5.438 47.031 2.26 1 89.31 236 ASN B CA 1
ATOM 5575 C C . ASN B 1 236 ? 6.504 47.812 3.018 1 89.31 236 ASN B C 1
ATOM 5577 O O . ASN B 1 236 ? 7.289 47.219 3.77 1 89.31 236 ASN B O 1
ATOM 5581 N N . ALA B 1 237 ? 6.566 49.156 2.941 1 87 237 ALA B N 1
ATOM 5582 C CA . ALA B 1 237 ? 7.711 49.906 3.43 1 87 237 ALA B CA 1
ATOM 5583 C C . ALA B 1 237 ? 7.375 50.656 4.727 1 87 237 ALA B C 1
ATOM 5585 O O . ALA B 1 237 ? 8.117 51.531 5.16 1 87 237 ALA B O 1
ATOM 5586 N N . ASP B 1 238 ? 6.363 50.312 5.512 1 88.06 238 ASP B N 1
ATOM 5587 C CA . ASP B 1 238 ? 5.949 51.125 6.652 1 88.06 238 ASP B CA 1
ATOM 5588 C C . ASP B 1 238 ? 6.566 50.594 7.949 1 88.06 238 ASP B C 1
ATOM 5590 O O . ASP B 1 238 ? 6.281 51.125 9.031 1 88.06 238 ASP B O 1
ATOM 5594 N N . ALA B 1 239 ? 7.352 49.625 7.949 1 87 239 ALA B N 1
ATOM 5595 C CA . ALA B 1 239 ? 8.109 49.062 9.062 1 87 239 ALA B CA 1
ATOM 5596 C C . ALA B 1 239 ? 7.18 48.406 10.078 1 87 239 ALA B C 1
ATOM 5598 O O . ALA B 1 239 ? 7.543 48.25 11.242 1 87 239 ALA B O 1
ATOM 5599 N N . VAL B 1 240 ? 5.996 48.219 9.695 1 89.81 240 VAL B N 1
ATOM 5600 C CA . VAL B 1 240 ? 5.027 47.469 10.5 1 89.81 240 VAL B CA 1
ATOM 5601 C C . VAL B 1 240 ? 4.848 46.062 9.93 1 89.81 240 VAL B C 1
ATOM 5603 O O . VAL B 1 240 ? 4.73 45.906 8.719 1 89.81 240 VAL B O 1
ATOM 5606 N N . PRO B 1 241 ? 4.773 45.062 10.828 1 92.94 241 PRO B N 1
ATOM 5607 C CA . PRO B 1 241 ? 4.672 43.719 10.312 1 92.94 241 PRO B CA 1
ATOM 5608 C C . PRO B 1 241 ? 3.35 43.438 9.586 1 92.94 241 PRO B C 1
ATOM 5610 O O . PRO B 1 241 ? 2.301 43.938 10.023 1 92.94 241 PRO B O 1
ATOM 5613 N N . ASP B 1 242 ? 3.447 42.719 8.445 1 96.06 242 ASP B N 1
ATOM 5614 C CA . ASP B 1 242 ? 2.303 42.188 7.711 1 96.06 242 ASP B CA 1
ATOM 5615 C C . ASP B 1 242 ? 2.209 40.656 7.883 1 96.06 242 ASP B C 1
ATOM 5617 O O . ASP B 1 242 ? 3.104 40.031 8.461 1 96.06 242 ASP B O 1
ATOM 5621 N N . PHE B 1 243 ? 1.008 40.125 7.422 1 97.25 243 PHE B N 1
ATOM 5622 C CA . PHE B 1 243 ? 0.778 38.719 7.68 1 97.25 243 PHE B CA 1
ATOM 5623 C C . PHE B 1 243 ? 0.223 38.031 6.441 1 97.25 243 PHE B C 1
ATOM 5625 O O . PHE B 1 243 ? -0.549 38.625 5.684 1 97.25 243 PHE B O 1
ATOM 5632 N N . ILE B 1 244 ? 0.727 36.844 6.203 1 97.62 244 ILE B N 1
ATOM 5633 C CA . ILE B 1 244 ? 0.154 35.938 5.215 1 97.62 244 ILE B CA 1
ATOM 5634 C C . ILE B 1 244 ? -0.551 34.781 5.926 1 97.62 244 ILE B C 1
ATOM 5636 O O . ILE B 1 244 ? 0.095 33.969 6.566 1 97.62 244 ILE B O 1
ATOM 5640 N N . VAL B 1 245 ? -1.854 34.688 5.766 1 97.19 245 VAL B N 1
ATOM 5641 C CA . VAL B 1 245 ? -2.668 33.75 6.535 1 97.19 245 VAL B CA 1
ATOM 5642 C C . VAL B 1 245 ? -3.09 32.594 5.645 1 97.19 245 VAL B C 1
ATOM 5644 O O . VAL B 1 245 ? -3.57 32.812 4.527 1 97.19 245 VAL B O 1
ATOM 5647 N N . ALA B 1 246 ? -2.842 31.375 6.172 1 96.5 246 ALA B N 1
ATOM 5648 C CA . ALA B 1 246 ? -3.266 30.156 5.5 1 96.5 246 ALA B CA 1
ATOM 5649 C C . ALA B 1 246 ? -4.711 29.812 5.844 1 96.5 246 ALA B C 1
ATOM 5651 O O . ALA B 1 246 ? -4.969 29.078 6.809 1 96.5 246 ALA B O 1
ATOM 5652 N N . GLY B 1 247 ? -5.578 30.234 5.012 1 91.69 247 GLY B N 1
ATOM 5653 C CA . GLY B 1 247 ? -6.977 29.922 5.234 1 91.69 247 GLY B CA 1
ATOM 5654 C C . GLY B 1 247 ? -7.316 28.469 4.906 1 91.69 247 GLY B C 1
ATOM 5655 O O . GLY B 1 247 ? -7.027 28 3.809 1 91.69 247 GLY B O 1
ATOM 5656 N N . PHE B 1 248 ? -7.797 27.828 5.887 1 86.62 248 PHE B N 1
ATOM 5657 C CA . PHE B 1 248 ? -8.18 26.422 5.766 1 86.62 248 PHE B CA 1
ATOM 5658 C C . PHE B 1 248 ? -9.695 26.281 5.754 1 86.62 248 PHE B C 1
ATOM 5660 O O . PHE B 1 248 ? -10.328 26.219 6.809 1 86.62 248 PHE B O 1
ATOM 5667 N N . GLY B 1 249 ? -10.242 26.281 4.641 1 74.25 249 GLY B N 1
ATOM 5668 C CA . GLY B 1 249 ? -11.68 26.141 4.523 1 74.25 249 GLY B CA 1
ATOM 5669 C C . GLY B 1 249 ? -12.156 24.719 4.781 1 74.25 249 GLY B C 1
ATOM 5670 O O . GLY B 1 249 ? -11.344 23.781 4.84 1 74.25 249 GLY B O 1
ATOM 5671 N N . SER B 1 250 ? -13.352 24.641 5.262 1 69.88 250 SER B N 1
ATOM 5672 C CA . SER B 1 250 ? -13.992 23.328 5.344 1 69.88 250 SER B CA 1
ATOM 5673 C C . SER B 1 250 ? -14.625 22.938 4.012 1 69.88 250 SER B C 1
ATOM 5675 O O . SER B 1 250 ? -15.836 23.031 3.842 1 69.88 250 SER B O 1
ATOM 5677 N N . VAL B 1 251 ? -13.875 22.531 3.111 1 70.81 251 VAL B N 1
ATOM 5678 C CA . VAL B 1 251 ? -14.273 22.219 1.74 1 70.81 251 VAL B CA 1
ATOM 5679 C C . VAL B 1 251 ? -14.125 23.453 0.867 1 70.81 251 VAL B C 1
ATOM 5681 O O . VAL B 1 251 ? -13.461 23.422 -0.173 1 70.81 251 VAL B O 1
ATOM 5684 N N . THR B 1 252 ? -14.805 24.625 1.319 1 74.06 252 THR B N 1
ATOM 5685 C CA . THR B 1 252 ? -14.617 25.906 0.642 1 74.06 252 THR B CA 1
ATOM 5686 C C . THR B 1 252 ? -14.336 27.016 1.65 1 74.06 252 THR B C 1
ATOM 5688 O O . THR B 1 252 ? -14.391 26.781 2.861 1 74.06 252 THR B O 1
ATOM 5691 N N . GLY B 1 253 ? -13.93 28.094 1.113 1 78.5 253 GLY B N 1
ATOM 5692 C CA . GLY B 1 253 ? -13.875 29.312 1.916 1 78.5 253 GLY B CA 1
ATOM 5693 C C . GLY B 1 253 ? -12.516 29.547 2.543 1 78.5 253 GLY B C 1
ATOM 5694 O O . GLY B 1 253 ? -12.359 30.438 3.387 1 78.5 253 GLY B O 1
ATOM 5695 N N . GLY B 1 254 ? -11.609 28.734 2.217 1 87.94 254 GLY B N 1
ATOM 5696 C CA . GLY B 1 254 ? -10.266 29.047 2.672 1 87.94 254 GLY B CA 1
ATOM 5697 C C . GLY B 1 254 ? -9.586 30.125 1.855 1 87.94 254 GLY B C 1
ATOM 5698 O O . GLY B 1 254 ? -10.18 31.188 1.598 1 87.94 254 GLY B O 1
ATOM 5699 N N . GLY B 1 255 ? -8.406 29.922 1.587 1 91.5 255 GLY B N 1
ATOM 5700 C CA . GLY B 1 255 ? -7.664 30.875 0.776 1 91.5 255 GLY B CA 1
ATOM 5701 C C . GLY B 1 255 ? -6.391 31.375 1.44 1 91.5 255 GLY B C 1
ATOM 5702 O O . GLY B 1 255 ? -6.211 31.203 2.648 1 91.5 255 GLY B O 1
ATOM 5703 N N . LEU B 1 256 ? -5.617 31.906 0.543 1 95.44 256 LEU B N 1
ATOM 5704 C CA . LEU B 1 256 ? -4.438 32.625 1.031 1 95.44 256 LEU B CA 1
ATOM 5705 C C . LEU B 1 256 ? -4.719 34.125 1.168 1 95.44 256 LEU B C 1
ATOM 5707 O O . LEU B 1 256 ? -5.098 34.781 0.196 1 95.44 256 LEU B O 1
ATOM 5711 N N . VAL B 1 257 ? -4.516 34.656 2.42 1 96.06 257 VAL B N 1
ATOM 5712 C CA . VAL B 1 257 ? -4.945 36.031 2.674 1 96.06 257 VAL B CA 1
ATOM 5713 C C . VAL B 1 257 ? -3.75 36.875 3.123 1 96.06 257 VAL B C 1
ATOM 5715 O O . VAL B 1 257 ? -3.002 36.469 4.016 1 96.06 257 VAL B O 1
ATOM 5718 N N . LEU B 1 258 ? -3.617 38.031 2.488 1 97 258 LEU B N 1
ATOM 5719 C CA . LEU B 1 258 ? -2.648 39.031 2.928 1 97 258 LEU B CA 1
ATOM 5720 C C . LEU B 1 258 ? -3.297 40.031 3.869 1 97 258 LEU B C 1
ATOM 5722 O O . LEU B 1 258 ? -4.332 40.625 3.541 1 97 258 LEU B O 1
ATOM 5726 N N . VAL B 1 259 ? -2.783 40.125 5.047 1 96.81 259 VAL B N 1
ATOM 5727 C CA . VAL B 1 259 ? -3.178 41.125 6.008 1 96.81 259 VAL B CA 1
ATOM 5728 C C . VAL B 1 259 ? -2.088 42.188 6.105 1 96.81 259 VAL B C 1
ATOM 5730 O O . VAL B 1 259 ? -1.024 41.969 6.68 1 96.81 259 VAL B O 1
ATOM 5733 N N . GLU B 1 260 ? -2.422 43.344 5.625 1 94.62 260 GLU B N 1
ATOM 5734 C CA . GLU B 1 260 ? -1.411 44.406 5.504 1 94.62 260 GLU B CA 1
ATOM 5735 C C . GLU B 1 260 ? -1.776 45.625 6.348 1 94.62 260 GLU B C 1
ATOM 5737 O O . GLU B 1 260 ? -2.943 46.031 6.406 1 94.62 260 GLU B O 1
ATOM 5742 N N . SER B 1 261 ? -0.717 46.156 6.922 1 91.56 261 SER B N 1
ATOM 5743 C CA . SER B 1 261 ? -0.906 47.375 7.691 1 91.56 261 SER B CA 1
ATOM 5744 C C . SER B 1 261 ? -1.237 48.562 6.777 1 91.56 261 SER B C 1
ATOM 5746 O O . SER B 1 261 ? -0.654 48.688 5.699 1 91.56 261 SER B O 1
ATOM 5748 N N . ALA B 1 262 ? -2.207 49.281 7.188 1 88.25 262 ALA B N 1
ATOM 5749 C CA . ALA B 1 262 ? -2.635 50.5 6.496 1 88.25 262 ALA B CA 1
ATOM 5750 C C . ALA B 1 262 ? -2.922 51.625 7.488 1 88.25 262 ALA B C 1
ATOM 5752 O O . ALA B 1 262 ? -4.07 51.812 7.898 1 88.25 262 ALA B O 1
ATOM 5753 N N . GLY B 1 263 ? -1.934 52.469 7.801 1 82.94 263 GLY B N 1
ATOM 5754 C CA . GLY B 1 263 ? -2.088 53.469 8.836 1 82.94 263 GLY B CA 1
ATOM 5755 C C . GLY B 1 263 ? -2.23 52.875 10.227 1 82.94 263 GLY B C 1
ATOM 5756 O O . GLY B 1 263 ? -1.353 52.156 10.688 1 82.94 263 GLY B O 1
ATOM 5757 N N . ASN B 1 264 ? -3.391 53.156 10.805 1 83.5 264 ASN B N 1
ATOM 5758 C CA . ASN B 1 264 ? -3.609 52.688 12.164 1 83.5 264 ASN B CA 1
ATOM 5759 C C . ASN B 1 264 ? -4.469 51.438 12.195 1 83.5 264 ASN B C 1
ATOM 5761 O O . ASN B 1 264 ? -4.934 51.031 13.258 1 83.5 264 ASN B O 1
ATOM 5765 N N . SER B 1 265 ? -4.605 50.844 11.008 1 90.25 265 SER B N 1
ATOM 5766 C CA . SER B 1 265 ? -5.434 49.656 10.914 1 90.25 265 SER B CA 1
ATOM 5767 C C . SER B 1 265 ? -4.82 48.625 9.961 1 90.25 265 SER B C 1
ATOM 5769 O O . SER B 1 265 ? -3.719 48.844 9.445 1 90.25 265 SER B O 1
ATOM 5771 N N . TYR B 1 266 ? -5.492 47.5 9.898 1 94 266 TYR B N 1
ATOM 5772 C CA . TYR B 1 266 ? -5.09 46.469 8.953 1 94 266 TYR B CA 1
ATOM 5773 C C . TYR B 1 266 ? -6.191 46.219 7.93 1 94 266 TYR B C 1
ATOM 5775 O O . TYR B 1 266 ? -7.379 46.219 8.266 1 94 266 TYR B O 1
ATOM 5783 N N . GLN B 1 267 ? -5.711 46.031 6.723 1 92 267 GLN B N 1
ATOM 5784 C CA . GLN B 1 267 ? -6.582 45.562 5.648 1 92 267 GLN B CA 1
ATOM 5785 C C . GLN B 1 267 ? -6.168 44.188 5.172 1 92 267 GLN B C 1
ATOM 5787 O O . GLN B 1 267 ? -5.023 43.781 5.355 1 92 267 GLN B O 1
ATOM 5792 N N . HIS B 1 268 ? -7.223 43.406 4.699 1 92.44 268 HIS B N 1
ATOM 5793 C CA . HIS B 1 268 ? -6.855 42.094 4.203 1 92.44 268 HIS B CA 1
ATOM 5794 C C . HIS B 1 268 ? -7.387 41.844 2.791 1 92.44 268 HIS B C 1
ATOM 5796 O O . HIS B 1 268 ? -8.406 42.438 2.408 1 92.44 268 HIS B O 1
ATOM 5802 N N . LYS B 1 269 ? -6.609 41.156 2.02 1 92.69 269 LYS B N 1
ATOM 5803 C CA . LYS B 1 269 ? -6.973 40.812 0.653 1 92.69 269 LYS B CA 1
ATOM 5804 C C . LYS B 1 269 ? -6.645 39.344 0.367 1 92.69 269 LYS B C 1
ATOM 5806 O O . LYS B 1 269 ? -5.641 38.812 0.853 1 92.69 269 LYS B O 1
ATOM 5811 N N . VAL B 1 270 ? -7.461 38.781 -0.473 1 92.56 270 VAL B N 1
ATOM 5812 C CA . VAL B 1 270 ? -7.27 37.375 -0.859 1 92.56 270 VAL B CA 1
ATOM 5813 C C . VAL B 1 270 ? -6.207 37.281 -1.954 1 92.56 270 VAL B C 1
ATOM 5815 O O . VAL B 1 270 ? -6.305 37.969 -2.98 1 92.56 270 VAL B O 1
ATOM 5818 N N . LEU B 1 271 ? -5.148 36.469 -1.746 1 93.75 271 LEU B N 1
ATOM 5819 C CA . LEU B 1 271 ? -4.066 36.25 -2.705 1 93.75 271 LEU B CA 1
ATOM 5820 C C . LEU B 1 271 ? -4.359 35.062 -3.604 1 93.75 271 LEU B C 1
ATOM 5822 O O . LEU B 1 271 ? -3.916 35.031 -4.754 1 93.75 271 LEU B O 1
ATOM 5826 N N . SER B 1 272 ? -4.875 34.031 -3.086 1 90.81 272 SER B N 1
ATOM 5827 C CA . SER B 1 272 ? -5.23 32.781 -3.773 1 90.81 272 SER B CA 1
ATOM 5828 C C . SER B 1 272 ? -6.543 32.219 -3.242 1 90.81 272 SER B C 1
ATOM 5830 O O . SER B 1 272 ? -6.801 32.25 -2.037 1 90.81 272 SER B O 1
ATOM 5832 N N . ARG B 1 273 ? -7.312 31.641 -4.172 1 82.19 273 ARG B N 1
ATOM 5833 C CA . ARG B 1 273 ? -8.633 31.156 -3.777 1 82.19 273 ARG B CA 1
ATOM 5834 C C . ARG B 1 273 ? -8.648 29.641 -3.613 1 82.19 273 ARG B C 1
ATOM 5836 O O . ARG B 1 273 ? -9.711 29.031 -3.574 1 82.19 273 ARG B O 1
ATOM 5843 N N . HIS B 1 274 ? -7.418 29.109 -3.574 1 83.62 274 HIS B N 1
ATOM 5844 C CA . HIS B 1 274 ? -7.414 27.688 -3.199 1 83.62 274 HIS B CA 1
ATOM 5845 C C . HIS B 1 274 ? -8.125 27.469 -1.87 1 83.62 274 HIS B C 1
ATOM 5847 O O . HIS B 1 274 ? -7.992 28.281 -0.949 1 83.62 274 HIS B O 1
ATOM 5853 N N . ASP B 1 275 ? -8.758 26.406 -1.646 1 80.69 275 ASP B N 1
ATOM 5854 C CA . ASP B 1 275 ? -9.758 26.297 -0.595 1 80.69 275 ASP B CA 1
ATOM 5855 C C . ASP B 1 275 ? -9.133 25.844 0.721 1 80.69 275 ASP B C 1
ATOM 5857 O O . ASP B 1 275 ? -9.742 25.984 1.785 1 80.69 275 ASP B O 1
ATOM 5861 N N . SER B 1 276 ? -7.953 25.328 0.661 1 88.69 276 SER B N 1
ATOM 5862 C CA . SER B 1 276 ? -7.555 24.703 1.915 1 88.69 276 SER B CA 1
ATOM 5863 C C . SER B 1 276 ? -6.043 24.75 2.105 1 88.69 276 SER B C 1
ATOM 5865 O O . SER B 1 276 ? -5.363 23.734 2.043 1 88.69 276 SER B O 1
ATOM 5867 N N . PHE B 1 277 ? -5.551 25.938 2.49 1 91.62 277 PHE B N 1
ATOM 5868 C CA . PHE B 1 277 ? -4.156 26.047 2.898 1 91.62 277 PHE B CA 1
ATOM 5869 C C . PHE B 1 277 ? -3.975 25.578 4.336 1 91.62 277 PHE B C 1
ATOM 5871 O O . PHE B 1 277 ? -4.754 25.938 5.219 1 91.62 277 PHE B O 1
ATOM 5878 N N . VAL B 1 278 ? -2.928 24.766 4.555 1 92.81 278 VAL B N 1
ATOM 5879 C CA . VAL B 1 278 ? -2.805 24.219 5.898 1 92.81 278 VAL B CA 1
ATOM 5880 C C . VAL B 1 278 ? -1.542 24.75 6.566 1 92.81 278 VAL B C 1
ATOM 5882 O O . VAL B 1 278 ? -1.515 24.953 7.785 1 92.81 278 VAL B O 1
ATOM 5885 N N . ARG B 1 279 ? -0.484 24.781 5.887 1 96.62 279 ARG B N 1
ATOM 5886 C CA . ARG B 1 279 ? 0.794 25.188 6.465 1 96.62 279 ARG B CA 1
ATOM 5887 C C . ARG B 1 279 ? 1.624 25.984 5.461 1 96.62 279 ARG B C 1
ATOM 5889 O O . ARG B 1 279 ? 1.527 25.75 4.25 1 96.62 279 ARG B O 1
ATOM 5896 N N . LEU B 1 280 ? 2.355 26.922 6.031 1 97.5 280 LEU B N 1
ATOM 5897 C CA . LEU B 1 280 ? 3.283 27.734 5.254 1 97.5 280 LEU B CA 1
ATOM 5898 C C . LEU B 1 280 ? 4.699 27.625 5.812 1 97.5 280 LEU B C 1
ATOM 5900 O O . LEU B 1 280 ? 4.883 27.422 7.016 1 97.5 280 LEU B O 1
ATOM 5904 N N . ALA B 1 281 ? 5.637 27.719 4.906 1 96.31 281 ALA B N 1
ATOM 5905 C CA . ALA B 1 281 ? 7.039 27.734 5.312 1 96.31 281 ALA B CA 1
ATOM 5906 C C . ALA B 1 281 ? 7.828 28.781 4.535 1 96.31 281 ALA B C 1
ATOM 5908 O O . ALA B 1 281 ? 8.016 28.656 3.324 1 96.31 281 ALA B O 1
ATOM 5909 N N . LYS B 1 282 ? 8.289 29.781 5.211 1 95.06 282 LYS B N 1
ATOM 5910 C CA . LYS B 1 282 ? 8.969 30.906 4.582 1 95.06 282 LYS B CA 1
ATOM 5911 C C . LYS B 1 282 ? 10.375 30.516 4.133 1 95.06 282 LYS B C 1
ATOM 5913 O O . LYS B 1 282 ? 11.141 29.922 4.898 1 95.06 282 LYS B O 1
ATOM 5918 N N . ILE B 1 283 ? 10.672 30.891 2.93 1 92.62 283 ILE B N 1
ATOM 5919 C CA . ILE B 1 283 ? 11.977 30.641 2.336 1 92.62 283 ILE B CA 1
ATOM 5920 C C . ILE B 1 283 ? 12.852 31.891 2.471 1 92.62 283 ILE B C 1
ATOM 5922 O O . ILE B 1 283 ? 14 31.797 2.912 1 92.62 283 ILE B O 1
ATOM 5926 N N . SER B 1 284 ? 12.25 33 2.041 1 92.88 284 SER B N 1
ATOM 5927 C CA . SER B 1 284 ? 13.023 34.219 2.053 1 92.88 284 SER B CA 1
ATOM 5928 C C . SER B 1 284 ? 12.125 35.438 2.195 1 92.88 284 SER B C 1
ATOM 5930 O O . SER B 1 284 ? 10.922 35.375 1.925 1 92.88 284 SER B O 1
ATOM 5932 N N . GLU B 1 285 ? 12.633 36.438 2.791 1 93.81 285 GLU B N 1
ATOM 5933 C CA . GLU B 1 285 ? 12.039 37.781 2.918 1 93.81 285 GLU B CA 1
ATOM 5934 C C . GLU B 1 285 ? 13.055 38.875 2.615 1 93.81 285 GLU B C 1
ATOM 5936 O O . GLU B 1 285 ? 14.008 39.062 3.373 1 93.81 285 GLU B O 1
ATOM 5941 N N . ARG B 1 286 ? 12.891 39.562 1.393 1 91.75 286 ARG B N 1
ATOM 5942 C CA . ARG B 1 286 ? 13.812 40.625 0.991 1 91.75 286 ARG B CA 1
ATOM 5943 C C . ARG B 1 286 ? 13.102 41.688 0.185 1 91.75 286 ARG B C 1
ATOM 5945 O O . ARG B 1 286 ? 12.32 41.375 -0.722 1 91.75 286 ARG B O 1
ATOM 5952 N N . ASP B 1 287 ? 13.391 42.969 0.489 1 90.94 287 ASP B N 1
ATOM 5953 C CA . ASP B 1 287 ? 12.906 44.094 -0.29 1 90.94 287 ASP B CA 1
ATOM 5954 C C . ASP B 1 287 ? 11.398 44 -0.517 1 90.94 287 ASP B C 1
ATOM 5956 O O . ASP B 1 287 ? 10.93 44.094 -1.654 1 90.94 287 ASP B O 1
ATOM 5960 N N . GLN B 1 288 ? 10.664 43.719 0.482 1 90.44 288 GLN B N 1
ATOM 5961 C CA . GLN B 1 288 ? 9.211 43.656 0.481 1 90.44 288 GLN B CA 1
ATOM 5962 C C . GLN B 1 288 ? 8.703 42.469 -0.346 1 90.44 288 GLN B C 1
ATOM 5964 O O . GLN B 1 288 ? 7.555 42.469 -0.799 1 90.44 288 GLN B O 1
ATOM 5969 N N . ARG B 1 289 ? 9.688 41.562 -0.581 1 93.81 289 ARG B N 1
ATOM 5970 C CA . ARG B 1 289 ? 9.367 40.344 -1.271 1 93.81 289 ARG B CA 1
ATOM 5971 C C . ARG B 1 289 ? 9.484 39.125 -0.33 1 93.81 289 ARG B C 1
ATOM 5973 O O . ARG B 1 289 ? 10.461 39.031 0.415 1 93.81 289 ARG B O 1
ATOM 5980 N N . ILE B 1 290 ? 8.398 38.312 -0.376 1 95.75 290 ILE B N 1
ATOM 5981 C CA . ILE B 1 290 ? 8.422 37.094 0.448 1 95.75 290 ILE B CA 1
ATOM 5982 C C . ILE B 1 290 ? 8.258 35.875 -0.434 1 95.75 290 ILE B C 1
ATOM 5984 O O . ILE B 1 290 ? 7.387 35.844 -1.305 1 95.75 290 ILE B O 1
ATOM 5988 N N . GLU B 1 291 ? 9.117 34.938 -0.317 1 95.38 291 GLU B N 1
ATOM 5989 C CA . GLU B 1 291 ? 9.016 33.625 -0.949 1 95.38 291 GLU B CA 1
ATOM 5990 C C . GLU B 1 291 ? 8.742 32.531 0.083 1 95.38 291 GLU B C 1
ATOM 5992 O O . GLU B 1 291 ? 9.375 32.5 1.144 1 95.38 291 GLU B O 1
ATOM 5997 N N . PHE B 1 292 ? 7.711 31.688 -0.236 1 96.56 292 PHE B N 1
ATOM 5998 C CA . PHE B 1 292 ? 7.387 30.656 0.741 1 96.56 292 PHE B CA 1
ATOM 5999 C C . PHE B 1 292 ? 6.746 29.453 0.063 1 96.56 292 PHE B C 1
ATOM 6001 O O . PHE B 1 292 ? 6.273 29.547 -1.072 1 96.56 292 PHE B O 1
ATOM 6008 N N . PHE B 1 293 ? 6.895 28.266 0.721 1 96.31 293 PHE B N 1
ATOM 6009 C CA . PHE B 1 293 ? 6.121 27.094 0.355 1 96.31 293 PHE B CA 1
ATOM 6010 C C . PHE B 1 293 ? 4.766 27.094 1.051 1 96.31 293 PHE B C 1
ATOM 6012 O O . PHE B 1 293 ? 4.625 27.625 2.148 1 96.31 293 PHE B O 1
ATOM 6019 N N . ALA B 1 294 ? 3.811 26.531 0.378 1 96.5 294 ALA B N 1
ATOM 6020 C CA . ALA B 1 294 ? 2.488 26.344 0.967 1 96.5 294 ALA B CA 1
ATOM 6021 C C . ALA B 1 294 ? 1.976 24.938 0.724 1 96.5 294 ALA B C 1
ATOM 6023 O O . ALA B 1 294 ? 2.178 24.375 -0.355 1 96.5 294 ALA B O 1
ATOM 6024 N N . LEU B 1 295 ? 1.403 24.359 1.728 1 96.31 295 LEU B N 1
ATOM 6025 C CA . LEU B 1 295 ? 0.779 23.047 1.654 1 96.31 295 LEU B CA 1
ATOM 6026 C C . LEU B 1 295 ? -0.74 23.156 1.724 1 96.31 295 LEU B C 1
ATOM 6028 O O . LEU B 1 295 ? -1.275 23.875 2.576 1 96.31 295 LEU B O 1
ATOM 6032 N N . THR B 1 296 ? -1.381 22.516 0.779 1 92.88 296 THR B N 1
ATOM 6033 C CA . THR B 1 296 ? -2.84 22.516 0.787 1 92.88 296 THR B CA 1
ATOM 6034 C C . THR B 1 296 ? -3.369 21.109 1.076 1 92.88 296 THR B C 1
ATOM 6036 O O . THR B 1 296 ? -2.639 20.125 0.946 1 92.88 296 THR B O 1
ATOM 6039 N N . ALA B 1 297 ? -4.582 21.047 1.596 1 89.94 297 ALA B N 1
ATOM 6040 C CA . ALA B 1 297 ? -5.273 19.797 1.891 1 89.94 297 ALA B CA 1
ATOM 6041 C C . ALA B 1 297 ? -6.633 19.75 1.2 1 89.94 297 ALA B C 1
ATOM 6043 O O . ALA B 1 297 ? -6.934 20.578 0.34 1 89.94 297 ALA B O 1
ATOM 6044 N N . GLY B 1 298 ? -7.328 18.688 1.539 1 82.38 298 GLY B N 1
ATOM 6045 C CA . GLY B 1 298 ? -8.641 18.531 0.943 1 82.38 298 GLY B CA 1
ATOM 6046 C C . GLY B 1 298 ? -8.609 17.859 -0.412 1 82.38 298 GLY B C 1
ATOM 6047 O O . GLY B 1 298 ? -7.883 16.875 -0.602 1 82.38 298 GLY B O 1
ATOM 6048 N N . ALA B 1 299 ? -9.43 18.453 -1.332 1 80.44 299 ALA B N 1
ATOM 6049 C CA . ALA B 1 299 ? -9.562 17.828 -2.641 1 80.44 299 ALA B CA 1
ATOM 6050 C C . ALA B 1 299 ? -8.266 17.922 -3.436 1 80.44 299 ALA B C 1
ATOM 6052 O O . ALA B 1 299 ? -7.883 16.984 -4.141 1 80.44 299 ALA B O 1
ATOM 6053 N N . ARG B 1 300 ? -7.664 19.031 -3.318 1 84 300 ARG B N 1
ATOM 6054 C CA . ARG B 1 300 ? -6.414 19.25 -4.043 1 84 300 ARG B CA 1
ATOM 6055 C C . ARG B 1 300 ? -5.238 19.375 -3.078 1 84 300 ARG B C 1
ATOM 6057 O O . ARG B 1 300 ? -4.797 20.484 -2.762 1 84 300 ARG B O 1
ATOM 6064 N N . GLU B 1 301 ? -4.723 18.219 -2.729 1 89.38 301 GLU B N 1
ATOM 6065 C CA . GLU B 1 301 ? -3.525 18.219 -1.895 1 89.38 301 GLU B CA 1
ATOM 6066 C C . GLU B 1 301 ? -2.275 18.484 -2.727 1 89.38 301 GLU B C 1
ATOM 6068 O O . GLU B 1 301 ? -1.894 17.672 -3.562 1 89.38 301 GLU B O 1
ATOM 6073 N N . GLU B 1 302 ? -1.738 19.719 -2.482 1 89.75 302 GLU B N 1
ATOM 6074 C CA . GLU B 1 302 ? -0.627 20.172 -3.318 1 89.75 302 GLU B CA 1
ATOM 6075 C C . GLU B 1 302 ? 0.443 20.859 -2.484 1 89.75 302 GLU B C 1
ATOM 6077 O O . GLU B 1 302 ? 0.144 21.438 -1.433 1 89.75 302 GLU B O 1
ATOM 6082 N N . LEU B 1 303 ? 1.634 20.688 -2.902 1 92.75 303 LEU B N 1
ATOM 6083 C CA . LEU B 1 303 ? 2.744 21.531 -2.453 1 92.75 303 LEU B CA 1
ATOM 6084 C C . LEU B 1 303 ? 3.027 22.641 -3.453 1 92.75 303 LEU B C 1
ATOM 6086 O O . LEU B 1 303 ? 3.332 22.375 -4.617 1 92.75 303 LEU B O 1
ATOM 6090 N N . LEU B 1 304 ? 2.938 23.891 -2.936 1 92.88 304 LEU B N 1
ATOM 6091 C CA . LEU B 1 304 ? 3.053 25.062 -3.801 1 92.88 304 LEU B CA 1
ATOM 6092 C C . LEU B 1 304 ? 4.301 25.875 -3.457 1 92.88 304 LEU B C 1
ATOM 6094 O O . LEU B 1 304 ? 4.734 25.891 -2.303 1 92.88 304 LEU B O 1
ATOM 6098 N N . TYR B 1 305 ? 4.855 26.516 -4.48 1 93.19 305 TYR B N 1
ATOM 6099 C CA . TYR B 1 305 ? 5.812 27.594 -4.332 1 93.19 305 TYR B CA 1
ATOM 6100 C C . TYR B 1 305 ? 5.164 28.938 -4.664 1 93.19 305 TYR B C 1
ATOM 6102 O O . TYR B 1 305 ? 4.578 29.109 -5.738 1 93.19 305 TYR B O 1
ATOM 6110 N N . ILE B 1 306 ? 5.285 29.875 -3.693 1 95.12 306 ILE B N 1
ATOM 6111 C CA . ILE B 1 306 ? 4.578 31.141 -3.885 1 95.12 306 ILE B CA 1
ATOM 6112 C C . ILE B 1 306 ? 5.551 32.312 -3.713 1 95.12 306 ILE B C 1
ATOM 6114 O O . ILE B 1 306 ? 6.344 32.344 -2.768 1 95.12 306 ILE B O 1
ATOM 6118 N N . GLN B 1 307 ? 5.504 33.219 -4.645 1 93.69 307 GLN B N 1
ATOM 6119 C CA . GLN B 1 307 ? 6.211 34.5 -4.57 1 93.69 307 GLN B CA 1
ATOM 6120 C C . GLN B 1 307 ? 5.238 35.656 -4.395 1 93.69 307 GLN B C 1
ATOM 6122 O O . GLN B 1 307 ? 4.34 35.844 -5.215 1 93.69 307 GLN B O 1
ATOM 6127 N N . LEU B 1 308 ? 5.457 36.312 -3.273 1 95.44 308 LEU B N 1
ATOM 6128 C CA . LEU B 1 308 ? 4.625 37.469 -2.984 1 95.44 308 LEU B CA 1
ATOM 6129 C C . LEU B 1 308 ? 5.414 38.75 -3.172 1 95.44 308 LEU B C 1
ATOM 6131 O O . LEU B 1 308 ? 6.438 38.969 -2.516 1 95.44 308 LEU B O 1
ATOM 6135 N N . GLU B 1 309 ? 4.887 39.594 -4.086 1 92.56 309 GLU B N 1
ATOM 6136 C CA . GLU B 1 309 ? 5.512 40.875 -4.395 1 92.56 309 GLU B CA 1
ATOM 6137 C C . GLU B 1 309 ? 4.461 41.938 -4.719 1 92.56 309 GLU B C 1
ATOM 6139 O O . GLU B 1 309 ? 3.564 41.688 -5.531 1 92.56 309 GLU B O 1
ATOM 6144 N N . THR B 1 310 ? 4.609 43.156 -4.074 1 88.5 310 THR B N 1
ATOM 6145 C CA . THR B 1 310 ? 3.725 44.281 -4.301 1 88.5 310 THR B CA 1
ATOM 6146 C C . THR B 1 310 ? 2.264 43.875 -4.168 1 88.5 310 THR B C 1
ATOM 6148 O O . THR B 1 310 ? 1.441 44.156 -5.035 1 88.5 310 THR B O 1
ATOM 6151 N N . GLY B 1 311 ? 2.074 42.969 -3.248 1 88 311 GLY B N 1
ATOM 6152 C CA . GLY B 1 311 ? 0.714 42.562 -2.928 1 88 311 GLY B CA 1
ATOM 6153 C C . GLY B 1 311 ? 0.165 41.531 -3.879 1 88 311 GLY B C 1
ATOM 6154 O O . GLY B 1 311 ? -1.026 41.219 -3.842 1 88 311 GLY B O 1
ATOM 6155 N N . GLN B 1 312 ? 1.007 41 -4.688 1 91.69 312 GLN B N 1
ATOM 6156 C CA . GLN B 1 312 ? 0.586 39.969 -5.625 1 91.69 312 GLN B CA 1
ATOM 6157 C C . GLN B 1 312 ? 1.341 38.656 -5.383 1 91.69 312 GLN B C 1
ATOM 6159 O O . GLN B 1 312 ? 2.537 38.688 -5.082 1 91.69 312 GLN B O 1
ATOM 6164 N N . ALA B 1 313 ? 0.537 37.594 -5.516 1 94.75 313 ALA B N 1
ATOM 6165 C CA . ALA B 1 313 ? 1.138 36.281 -5.312 1 94.75 313 ALA B CA 1
ATOM 6166 C C . ALA B 1 313 ? 1.23 35.5 -6.625 1 94.75 313 ALA B C 1
ATOM 6168 O O . ALA B 1 313 ? 0.27 35.469 -7.398 1 94.75 313 ALA B O 1
ATOM 6169 N N . ARG B 1 314 ? 2.373 35 -6.996 1 91.12 314 ARG B N 1
ATOM 6170 C CA . ARG B 1 314 ? 2.572 34.031 -8.07 1 91.12 314 ARG B CA 1
ATOM 6171 C C . ARG B 1 314 ? 2.779 32.625 -7.52 1 91.12 314 ARG B C 1
ATOM 6173 O O . ARG B 1 314 ? 3.689 32.406 -6.719 1 91.12 314 ARG B O 1
ATOM 6180 N N . GLU B 1 315 ? 1.88 31.766 -7.906 1 91.06 315 GLU B N 1
ATOM 6181 C CA . GLU B 1 315 ? 1.883 30.406 -7.359 1 91.06 315 GLU B CA 1
ATOM 6182 C C . GLU B 1 315 ? 2.336 29.391 -8.406 1 91.06 315 GLU B C 1
ATOM 6184 O O . GLU B 1 315 ? 2.002 29.516 -9.586 1 91.06 315 GLU B O 1
ATOM 6189 N N . ARG B 1 316 ? 3.125 28.406 -8 1 87 316 ARG B N 1
ATOM 6190 C CA . ARG B 1 316 ? 3.51 27.25 -8.812 1 87 316 ARG B CA 1
ATOM 6191 C C . ARG B 1 316 ? 3.289 25.953 -8.055 1 87 316 ARG B C 1
ATOM 6193 O O . ARG B 1 316 ? 3.727 25.812 -6.91 1 87 316 ARG B O 1
ATOM 6200 N N . VAL B 1 317 ? 2.582 25.031 -8.719 1 86.88 317 VAL B N 1
ATOM 6201 C CA . VAL B 1 317 ? 2.418 23.703 -8.125 1 86.88 317 VAL B CA 1
ATOM 6202 C C . VAL B 1 317 ? 3.701 22.906 -8.305 1 86.88 317 VAL B C 1
ATOM 6204 O O . VAL B 1 317 ? 4.172 22.719 -9.43 1 86.88 317 VAL B O 1
ATOM 6207 N N . LEU B 1 318 ? 4.242 22.453 -7.23 1 86.19 318 LEU B N 1
ATOM 6208 C CA . LEU B 1 318 ? 5.461 21.656 -7.293 1 86.19 318 LEU B CA 1
ATOM 6209 C C . LEU B 1 318 ? 5.141 20.156 -7.273 1 86.19 318 LEU B C 1
ATOM 6211 O O . LEU B 1 318 ? 5.809 19.375 -7.945 1 86.19 318 LEU B O 1
ATOM 6215 N N . GLU B 1 319 ? 4.199 19.766 -6.461 1 85.19 319 GLU B N 1
ATOM 6216 C CA . GLU B 1 319 ? 3.771 18.375 -6.305 1 85.19 319 GLU B CA 1
ATOM 6217 C C . GLU B 1 319 ? 2.279 18.297 -5.988 1 85.19 319 GLU B C 1
ATOM 6219 O O . GLU B 1 319 ? 1.738 19.156 -5.285 1 85.19 319 GLU B O 1
ATOM 6224 N N . ALA B 1 320 ? 1.671 17.281 -6.586 1 82.88 320 ALA B N 1
ATOM 6225 C CA . ALA B 1 320 ? 0.295 16.938 -6.242 1 82.88 320 ALA B CA 1
ATOM 6226 C C . ALA B 1 320 ? 0.225 15.57 -5.562 1 82.88 320 ALA B C 1
ATOM 6228 O O . ALA B 1 320 ? 0.94 14.641 -5.949 1 82.88 320 ALA B O 1
ATOM 6229 N N . TYR B 1 321 ? -0.608 15.484 -4.5 1 83.75 321 TYR B N 1
ATOM 6230 C CA . TYR B 1 321 ? -0.752 14.25 -3.736 1 83.75 321 TYR B CA 1
ATOM 6231 C C . TYR B 1 321 ? -2.17 13.711 -3.844 1 83.75 321 TYR B C 1
ATOM 6233 O O . TYR B 1 321 ? -3.123 14.469 -4.035 1 83.75 321 TYR B O 1
ATOM 6241 N N . PRO B 1 322 ? -2.285 12.328 -3.676 1 77.75 322 PRO B N 1
ATOM 6242 C CA . PRO B 1 322 ? -3.641 11.789 -3.555 1 77.75 322 PRO B CA 1
ATOM 6243 C C . PRO B 1 322 ? -4.387 12.336 -2.34 1 77.75 322 PRO B C 1
ATOM 6245 O O . PRO B 1 322 ? -3.793 12.516 -1.274 1 77.75 322 PRO B O 1
ATOM 6248 N N . PRO B 1 323 ? -5.668 12.516 -2.541 1 79.94 323 PRO B N 1
ATOM 6249 C CA . PRO B 1 323 ? -6.414 13.188 -1.472 1 79.94 323 PRO B CA 1
ATOM 6250 C C . PRO B 1 323 ? -6.527 12.336 -0.209 1 79.94 323 PRO B C 1
ATOM 6252 O O . PRO B 1 323 ? -6.871 12.852 0.858 1 79.94 323 PRO B O 1
ATOM 6255 N N . HIS B 1 324 ? -6.176 11.086 -0.306 1 80.19 324 HIS B N 1
ATOM 6256 C CA . HIS B 1 324 ? -6.336 10.234 0.868 1 80.19 324 HIS B CA 1
ATOM 6257 C C . HIS B 1 324 ? -5.148 10.367 1.813 1 80.19 324 HIS B C 1
ATOM 6259 O O . HIS B 1 324 ? -5.184 9.859 2.936 1 80.19 324 HIS B O 1
ATOM 6265 N N . LEU B 1 325 ? -4.117 11.078 1.494 1 83.25 325 LEU B N 1
ATOM 6266 C CA . LEU B 1 325 ? -2.93 11.156 2.336 1 83.25 325 LEU B CA 1
ATOM 6267 C C . LEU B 1 325 ? -3.195 12.016 3.57 1 83.25 325 LEU B C 1
ATOM 6269 O O . LEU B 1 325 ? -2.721 11.703 4.664 1 83.25 325 LEU B O 1
ATOM 6273 N N . GLY B 1 326 ? -3.953 13.133 3.367 1 89.38 326 GLY B N 1
ATOM 6274 C CA . GLY B 1 326 ? -4.215 14.016 4.492 1 89.38 326 GLY B CA 1
ATOM 6275 C C . GLY B 1 326 ? -3.01 14.859 4.883 1 89.38 326 GLY B C 1
ATOM 6276 O O . GLY B 1 326 ? -2.445 14.672 5.961 1 89.38 326 GLY B O 1
ATOM 6277 N N . SER B 1 327 ? -2.729 15.891 4.148 1 91.25 327 SER B N 1
ATOM 6278 C CA . SER B 1 327 ? -1.596 16.781 4.383 1 91.25 327 SER B CA 1
ATOM 6279 C C . SER B 1 327 ? -1.785 17.594 5.656 1 91.25 327 SER B C 1
ATOM 6281 O O . SER B 1 327 ? -2.83 18.219 5.852 1 91.25 327 SER B O 1
ATOM 6283 N N . VAL B 1 328 ? -0.641 17.562 6.516 1 92.5 328 VAL B N 1
ATOM 6284 C CA . VAL B 1 328 ? -0.89 18.203 7.805 1 92.5 328 VAL B CA 1
ATOM 6285 C C . VAL B 1 328 ? 0.33 19.016 8.227 1 92.5 328 VAL B C 1
ATOM 6287 O O . VAL B 1 328 ? 0.23 19.906 9.078 1 92.5 328 VAL B O 1
ATOM 6290 N N . GLY B 1 329 ? 1.465 18.75 7.703 1 94.94 329 GLY B N 1
ATOM 6291 C CA . GLY B 1 329 ? 2.643 19.438 8.219 1 94.94 329 GLY B CA 1
ATOM 6292 C C . GLY B 1 329 ? 3.609 19.859 7.133 1 94.94 329 GLY B C 1
ATOM 6293 O O . GLY B 1 329 ? 3.73 19.203 6.102 1 94.94 329 GLY B O 1
ATOM 6294 N N . LEU B 1 330 ? 4.27 20.953 7.402 1 96.56 330 LEU B N 1
ATOM 6295 C CA . LEU B 1 330 ? 5.27 21.516 6.512 1 96.56 330 LEU B CA 1
ATOM 6296 C C . LEU B 1 330 ? 6.332 22.281 7.305 1 96.56 330 LEU B C 1
ATOM 6298 O O . LEU B 1 330 ? 6.012 23.203 8.055 1 96.56 330 LEU B O 1
ATOM 6302 N N . GLU B 1 331 ? 7.512 21.844 7.184 1 95.81 331 GLU B N 1
ATOM 6303 C CA . GLU B 1 331 ? 8.609 22.5 7.898 1 95.81 331 GLU B CA 1
ATOM 6304 C C . GLU B 1 331 ? 9.867 22.578 7.039 1 95.81 331 GLU B C 1
ATOM 6306 O O . GLU B 1 331 ? 10.039 21.766 6.117 1 95.81 331 GLU B O 1
ATOM 6311 N N . LEU B 1 332 ? 10.656 23.594 7.316 1 94.81 332 LEU B N 1
ATOM 6312 C CA . LEU B 1 332 ? 11.992 23.703 6.746 1 94.81 332 LEU B CA 1
ATOM 6313 C C . LEU B 1 332 ? 13.055 23.391 7.801 1 94.81 332 LEU B C 1
ATOM 6315 O O . LEU B 1 332 ? 13 23.922 8.914 1 94.81 332 LEU B O 1
ATOM 6319 N N . SER B 1 333 ? 13.922 22.484 7.496 1 94.12 333 SER B N 1
ATOM 6320 C CA . SER B 1 333 ? 15.023 22.172 8.398 1 94.12 333 SER B CA 1
ATOM 6321 C C . SER B 1 333 ? 16.172 21.5 7.656 1 94.12 333 SER B C 1
ATOM 6323 O O . SER B 1 333 ? 15.945 20.703 6.746 1 94.12 333 SER B O 1
ATOM 6325 N N . ASP B 1 334 ? 17.375 21.859 8.078 1 92.19 334 ASP B N 1
ATOM 6326 C CA . ASP B 1 334 ? 18.547 21.203 7.52 1 92.19 334 ASP B CA 1
ATOM 6327 C C . ASP B 1 334 ? 18.734 19.812 8.141 1 92.19 334 ASP B C 1
ATOM 6329 O O . ASP B 1 334 ? 19.172 19.703 9.289 1 92.19 334 ASP B O 1
ATOM 6333 N N . VAL B 1 335 ? 18.453 18.75 7.352 1 88.31 335 VAL B N 1
ATOM 6334 C CA . VAL B 1 335 ? 18.531 17.406 7.918 1 88.31 335 VAL B CA 1
ATOM 6335 C C . VAL B 1 335 ? 19.562 16.578 7.152 1 88.31 335 VAL B C 1
ATOM 6337 O O . VAL B 1 335 ? 19.734 15.391 7.422 1 88.31 335 VAL B O 1
ATOM 6340 N N . ASP B 1 336 ? 20.188 17.156 6.18 1 81.56 336 ASP B N 1
ATOM 6341 C CA . ASP B 1 336 ? 21.266 16.438 5.508 1 81.56 336 ASP B CA 1
ATOM 6342 C C . ASP B 1 336 ? 22.625 17.078 5.824 1 81.56 336 ASP B C 1
ATOM 6344 O O . ASP B 1 336 ? 23.672 16.562 5.398 1 81.56 336 ASP B O 1
ATOM 6348 N N . GLY B 1 337 ? 22.688 18.219 6.516 1 82.94 337 GLY B N 1
ATOM 6349 C CA . GLY B 1 337 ? 23.891 18.812 7.066 1 82.94 337 GLY B CA 1
ATOM 6350 C C . GLY B 1 337 ? 24.625 19.703 6.078 1 82.94 337 GLY B C 1
ATOM 6351 O O . GLY B 1 337 ? 25.766 20.078 6.316 1 82.94 337 GLY B O 1
ATOM 6352 N N . ASP B 1 338 ? 24.016 20.078 5.035 1 85.56 338 ASP B N 1
ATOM 6353 C CA . ASP B 1 338 ? 24.75 20.844 4.031 1 85.56 338 ASP B CA 1
ATOM 6354 C C . ASP B 1 338 ? 24.516 22.344 4.207 1 85.56 338 ASP B C 1
ATOM 6356 O O . ASP B 1 338 ? 24.969 23.141 3.387 1 85.56 338 ASP B O 1
ATOM 6360 N N . GLY B 1 339 ? 23.781 22.719 5.207 1 89.25 339 GLY B N 1
ATOM 6361 C CA . GLY B 1 339 ? 23.562 24.109 5.516 1 89.25 339 GLY B CA 1
ATOM 6362 C C . GLY B 1 339 ? 22.312 24.672 4.871 1 89.25 339 GLY B C 1
ATOM 6363 O O . GLY B 1 339 ? 21.906 25.797 5.16 1 89.25 339 GLY B O 1
ATOM 6364 N N . ARG B 1 340 ? 21.734 23.938 4.031 1 88 340 ARG B N 1
ATOM 6365 C CA . ARG B 1 340 ? 20.469 24.328 3.428 1 88 340 ARG B CA 1
ATOM 6366 C C . ARG B 1 340 ? 19.312 23.5 3.986 1 88 340 ARG B C 1
ATOM 6368 O O . ARG B 1 340 ? 19.453 22.297 4.207 1 88 340 ARG B O 1
ATOM 6375 N N . ASP B 1 341 ? 18.188 24.188 4.102 1 92.81 341 ASP B N 1
ATOM 6376 C CA . ASP B 1 341 ? 17.031 23.484 4.668 1 92.81 341 ASP B CA 1
ATOM 6377 C C . ASP B 1 341 ? 16.391 22.562 3.633 1 92.81 341 ASP B C 1
ATOM 6379 O O . ASP B 1 341 ? 16.25 22.938 2.465 1 92.81 341 ASP B O 1
ATOM 6383 N N . GLU B 1 342 ? 16.109 21.328 4.023 1 92 342 GLU B N 1
ATOM 6384 C CA . GLU B 1 342 ? 15.164 20.5 3.293 1 92 342 GLU B CA 1
ATOM 6385 C C . GLU B 1 342 ? 13.719 20.875 3.631 1 92 342 GLU B C 1
ATOM 6387 O O . GLU B 1 342 ? 13.469 21.594 4.602 1 92 342 GLU B O 1
ATOM 6392 N N . LEU B 1 343 ? 12.875 20.531 2.752 1 94.44 343 LEU B N 1
ATOM 6393 C CA . LEU B 1 343 ? 11.445 20.656 2.994 1 94.44 343 LEU B CA 1
ATOM 6394 C C . LEU B 1 343 ? 10.859 19.359 3.543 1 94.44 343 LEU B C 1
ATOM 6396 O O . LEU B 1 343 ? 11 18.297 2.928 1 94.44 343 LEU B O 1
ATOM 6400 N N . LEU B 1 344 ? 10.297 19.422 4.727 1 95.75 344 LEU B N 1
ATOM 6401 C CA . LEU B 1 344 ? 9.641 18.297 5.375 1 95.75 344 LEU B CA 1
ATOM 6402 C C . LEU B 1 344 ? 8.125 18.406 5.246 1 95.75 344 LEU B C 1
ATOM 6404 O O . LEU B 1 344 ? 7.523 19.391 5.699 1 95.75 344 LEU B O 1
ATOM 6408 N N . VAL B 1 345 ? 7.539 17.391 4.586 1 95.62 345 VAL B N 1
ATOM 6409 C CA . VAL B 1 345 ? 6.098 17.359 4.383 1 95.62 345 VAL B CA 1
ATOM 6410 C C . VAL B 1 345 ? 5.488 16.172 5.117 1 95.62 345 VAL B C 1
ATOM 6412 O O . VAL B 1 345 ? 5.902 15.031 4.91 1 95.62 345 VAL B O 1
ATOM 6415 N N . LEU B 1 346 ? 4.562 16.453 5.949 1 95.69 346 LEU B N 1
ATOM 6416 C CA . LEU B 1 346 ? 3.918 15.406 6.742 1 95.69 346 LEU B CA 1
ATOM 6417 C C . LEU B 1 346 ? 2.473 15.203 6.301 1 95.69 346 LEU B C 1
ATOM 6419 O O . LEU B 1 346 ? 1.746 16.172 6.07 1 95.69 346 LEU B O 1
ATOM 6423 N N . SER B 1 347 ? 2.049 13.914 6.145 1 91.62 347 SER B N 1
ATOM 6424 C CA . SER B 1 347 ? 0.662 13.562 5.852 1 91.62 347 SER B CA 1
ATOM 6425 C C . SER B 1 347 ? 0.193 12.391 6.703 1 91.62 347 SER B C 1
ATOM 6427 O O . SER B 1 347 ? 0.965 11.469 6.973 1 91.62 347 SER B O 1
ATOM 6429 N N . GLY B 1 348 ? -1.064 12.414 7.105 1 88.31 348 GLY B N 1
ATOM 6430 C CA . GLY B 1 348 ? -1.55 11.289 7.879 1 88.31 348 GLY B CA 1
ATOM 6431 C C . GLY B 1 348 ? -2.938 11.508 8.453 1 88.31 348 GLY B C 1
ATOM 6432 O O . GLY B 1 348 ? -3.562 10.57 8.961 1 88.31 348 GLY B O 1
ATOM 6433 N N . ASP B 1 349 ? -3.367 12.75 8.367 1 80.31 349 ASP B N 1
ATOM 6434 C CA . ASP B 1 349 ? -4.676 13.055 8.945 1 80.31 349 ASP B CA 1
ATOM 6435 C C . ASP B 1 349 ? -5.781 12.906 7.902 1 80.31 349 ASP B C 1
ATOM 6437 O O . ASP B 1 349 ? -6.074 13.852 7.164 1 80.31 349 ASP B O 1
ATOM 6441 N N . ASN B 1 350 ? -6.324 11.789 7.949 1 68.25 350 ASN B N 1
ATOM 6442 C CA . ASN B 1 350 ? -7.418 11.602 7.004 1 68.25 350 ASN B CA 1
ATOM 6443 C C . ASN B 1 350 ? -8.742 11.328 7.719 1 68.25 350 ASN B C 1
ATOM 6445 O O . ASN B 1 350 ? -9.602 10.625 7.195 1 68.25 350 ASN B O 1
ATOM 6449 N N . ALA B 1 351 ? -8.875 11.812 8.836 1 63.03 351 ALA B N 1
ATOM 6450 C CA . ALA B 1 351 ? -10.062 11.531 9.633 1 63.03 351 ALA B CA 1
ATOM 6451 C C . ALA B 1 351 ? -11.289 12.258 9.07 1 63.03 351 ALA B C 1
ATOM 6453 O O . ALA B 1 351 ? -12.422 11.836 9.297 1 63.03 351 ALA B O 1
ATOM 6454 N N . ASP B 1 352 ? -11.047 13.258 8.43 1 59.69 352 ASP B N 1
ATOM 6455 C CA . ASP B 1 352 ? -12.195 14.031 7.949 1 59.69 352 ASP B CA 1
ATOM 6456 C C . ASP B 1 352 ? -12.812 13.391 6.711 1 59.69 352 ASP B C 1
ATOM 6458 O O . ASP B 1 352 ? -14.023 13.461 6.512 1 59.69 352 ASP B O 1
ATOM 6462 N N . SER B 1 353 ? -11.984 12.93 5.801 1 55.81 353 SER B N 1
ATOM 6463 C CA . SER B 1 353 ? -12.57 12.398 4.574 1 55.81 353 SER B CA 1
ATOM 6464 C C . SER B 1 353 ? -13.18 11.023 4.805 1 55.81 353 SER B C 1
ATOM 6466 O O . SER B 1 353 ? -14.203 10.68 4.203 1 55.81 353 SER B O 1
ATOM 6468 N N . GLY B 1 354 ? -12.633 10.273 5.707 1 61.09 354 GLY B N 1
ATOM 6469 C CA . GLY B 1 354 ? -13.227 9.008 6.098 1 61.09 354 GLY B CA 1
ATOM 6470 C C . GLY B 1 354 ? -13.258 8.797 7.602 1 61.09 354 GLY B C 1
ATOM 6471 O O . GLY B 1 354 ? -12.43 9.352 8.328 1 61.09 354 GLY B O 1
ATOM 6472 N N . PRO B 1 355 ? -14.625 8.422 7.969 1 64.06 355 PRO B N 1
ATOM 6473 C CA . PRO B 1 355 ? -14.75 8.336 9.43 1 64.06 355 PRO B CA 1
ATOM 6474 C C . PRO B 1 355 ? -13.734 7.387 10.055 1 64.06 355 PRO B C 1
ATOM 6476 O O . PRO B 1 355 ? -13.539 7.398 11.273 1 64.06 355 PRO B O 1
ATOM 6479 N N . TYR B 1 356 ? -12.969 6.664 9.07 1 69.12 356 TYR B N 1
ATOM 6480 C CA . TYR B 1 356 ? -12.055 5.668 9.625 1 69.12 356 TYR B CA 1
ATOM 6481 C C . TYR B 1 356 ? -10.609 6.016 9.305 1 69.12 356 TYR B C 1
ATOM 6483 O O . TYR B 1 356 ? -10.25 6.188 8.141 1 69.12 356 TYR B O 1
ATOM 6491 N N . ASN B 1 357 ? -9.906 6.824 10.094 1 68.38 357 ASN B N 1
ATOM 6492 C CA . ASN B 1 357 ? -8.492 7.07 9.844 1 68.38 357 ASN B CA 1
ATOM 6493 C C . ASN B 1 357 ? -7.707 5.77 9.703 1 68.38 357 ASN B C 1
ATOM 6495 O O . ASN B 1 357 ? -6.855 5.461 10.539 1 68.38 357 ASN B O 1
ATOM 6499 N N . GLU B 1 358 ? -7.867 5.066 8.57 1 68.88 358 GLU B N 1
ATOM 6500 C CA . GLU B 1 358 ? -7.188 3.797 8.336 1 68.88 358 GLU B CA 1
ATOM 6501 C C . GLU B 1 358 ? -5.695 4.004 8.109 1 68.88 358 GLU B C 1
ATOM 6503 O O . GLU B 1 358 ? -5.273 5.059 7.633 1 68.88 358 GLU B O 1
ATOM 6508 N N . ALA B 1 359 ? -4.961 2.932 8.594 1 68.69 359 ALA B N 1
ATOM 6509 C CA . ALA B 1 359 ? -3.527 2.984 8.328 1 68.69 359 ALA B CA 1
ATOM 6510 C C . ALA B 1 359 ? -3.244 2.9 6.832 1 68.69 359 ALA B C 1
ATOM 6512 O O . ALA B 1 359 ? -3.697 1.972 6.16 1 68.69 359 ALA B O 1
ATOM 6513 N N . LYS B 1 360 ? -2.605 3.857 6.355 1 70.44 360 LYS B N 1
ATOM 6514 C CA . LYS B 1 360 ? -2.164 3.877 4.965 1 70.44 360 LYS B CA 1
ATOM 6515 C C . LYS B 1 360 ? -0.643 3.961 4.875 1 70.44 360 LYS B C 1
ATOM 6517 O O . LYS B 1 360 ? -0.041 4.941 5.312 1 70.44 360 LYS B O 1
ATOM 6522 N N . PRO B 1 361 ? -0.03 2.98 4.301 1 64.38 361 PRO B N 1
ATOM 6523 C CA . PRO B 1 361 ? 1.435 2.924 4.309 1 64.38 361 PRO B CA 1
ATOM 6524 C C . PRO B 1 361 ? 2.072 4.086 3.547 1 64.38 361 PRO B C 1
ATOM 6526 O O . PRO B 1 361 ? 3.262 4.363 3.721 1 64.38 361 PRO B O 1
ATOM 6529 N N . ASP B 1 362 ? 1.319 4.73 2.699 1 72.12 362 ASP B N 1
ATOM 6530 C CA . ASP B 1 362 ? 1.881 5.828 1.917 1 72.12 362 ASP B CA 1
ATOM 6531 C C . ASP B 1 362 ? 1.69 7.164 2.627 1 72.12 362 ASP B C 1
ATOM 6533 O O . ASP B 1 362 ? 2.016 8.219 2.076 1 72.12 362 ASP B O 1
ATOM 6537 N N . GLN B 1 363 ? 1.259 7.117 3.861 1 80.94 363 GLN B N 1
ATOM 6538 C CA . GLN B 1 363 ? 1.281 8.281 4.742 1 80.94 363 GLN B CA 1
ATOM 6539 C C . GLN B 1 363 ? 2.617 8.391 5.469 1 80.94 363 GLN B C 1
ATOM 6541 O O . GLN B 1 363 ? 3.281 7.387 5.719 1 80.94 363 GLN B O 1
ATOM 6546 N N . GLY B 1 364 ? 2.936 9.648 5.738 1 88.69 364 GLY B N 1
ATOM 6547 C CA . GLY B 1 364 ? 4.148 9.805 6.527 1 88.69 364 GLY B CA 1
ATOM 6548 C C . GLY B 1 364 ? 4.922 11.062 6.184 1 88.69 364 GLY B C 1
ATOM 6549 O O . GLY B 1 364 ? 4.336 12.078 5.801 1 88.69 364 GLY B O 1
ATOM 6550 N N . LEU B 1 365 ? 6.234 10.961 6.52 1 90.88 365 LEU B N 1
ATOM 6551 C CA . LEU B 1 365 ? 7.137 12.094 6.348 1 90.88 365 LEU B CA 1
ATOM 6552 C C . LEU B 1 365 ? 7.902 11.992 5.031 1 90.88 365 LEU B C 1
ATOM 6554 O O . LEU B 1 365 ? 8.617 11.016 4.801 1 90.88 365 LEU B O 1
ATOM 6558 N N . ARG B 1 366 ? 7.664 12.945 4.152 1 89.44 366 ARG B N 1
ATOM 6559 C CA . ARG B 1 366 ? 8.445 13.109 2.932 1 89.44 366 ARG B CA 1
ATOM 6560 C C . ARG B 1 366 ? 9.43 14.266 3.062 1 89.44 366 ARG B C 1
ATOM 6562 O O . ARG B 1 366 ? 9.07 15.344 3.555 1 89.44 366 ARG B O 1
ATOM 6569 N N . ILE B 1 367 ? 10.617 14.023 2.699 1 89 367 ILE B N 1
ATOM 6570 C CA . ILE B 1 367 ? 11.648 15.062 2.744 1 89 367 ILE B CA 1
ATOM 6571 C C . ILE B 1 367 ? 12.109 15.383 1.326 1 89 367 ILE B C 1
ATOM 6573 O O . ILE B 1 367 ? 12.422 14.484 0.546 1 89 367 ILE B O 1
ATOM 6577 N N . TYR B 1 368 ? 12.078 16.672 1.008 1 88.38 368 TYR B N 1
ATOM 6578 C CA . TYR B 1 368 ? 12.453 17.141 -0.315 1 88.38 368 TYR B CA 1
ATOM 6579 C C . TYR B 1 368 ? 13.641 18.094 -0.228 1 88.38 368 TYR B C 1
ATOM 6581 O O . TYR B 1 368 ? 13.727 18.922 0.688 1 88.38 368 TYR B O 1
ATOM 6589 N N . THR B 1 369 ? 14.531 17.922 -1.185 1 86.12 369 THR B N 1
ATOM 6590 C CA . THR B 1 369 ? 15.422 19.047 -1.476 1 86.12 369 THR B CA 1
ATOM 6591 C C . THR B 1 369 ? 14.758 20.031 -2.438 1 86.12 369 THR B C 1
ATOM 6593 O O . THR B 1 369 ? 13.859 19.656 -3.193 1 86.12 369 THR B O 1
ATOM 6596 N N . HIS B 1 370 ? 15.141 21.297 -2.264 1 84.75 370 HIS B N 1
ATOM 6597 C CA . HIS B 1 370 ? 14.57 22.297 -3.146 1 84.75 370 HIS B CA 1
ATOM 6598 C C . HIS B 1 370 ? 15.609 23.344 -3.533 1 84.75 370 HIS B C 1
ATOM 6600 O O . HIS B 1 370 ? 16.578 23.562 -2.805 1 84.75 370 HIS B O 1
ATOM 6606 N N . ASP B 1 371 ? 15.492 23.797 -4.754 1 82.12 371 ASP B N 1
ATOM 6607 C CA . ASP B 1 371 ? 16.297 24.922 -5.215 1 82.12 371 ASP B CA 1
ATOM 6608 C C . ASP B 1 371 ? 15.477 26.219 -5.25 1 82.12 371 ASP B C 1
ATOM 6610 O O . ASP B 1 371 ? 15.289 26.812 -6.312 1 82.12 371 ASP B O 1
ATOM 6614 N N . ASN B 1 372 ? 15.172 26.688 -4.129 1 73.31 372 ASN B N 1
ATOM 6615 C CA . ASN B 1 372 ? 14.375 27.875 -3.898 1 73.31 372 ASN B CA 1
ATOM 6616 C C . ASN B 1 372 ? 13.148 27.922 -4.805 1 73.31 372 ASN B C 1
ATOM 6618 O O . ASN B 1 372 ? 12.906 28.922 -5.48 1 73.31 372 ASN B O 1
ATOM 6622 N N . GLY B 1 373 ? 12.508 26.75 -4.918 1 68.31 373 GLY B N 1
ATOM 6623 C CA . GLY B 1 373 ? 11.211 26.641 -5.562 1 68.31 373 GLY B CA 1
ATOM 6624 C C . GLY B 1 373 ? 11.297 26.234 -7.016 1 68.31 373 GLY B C 1
ATOM 6625 O O . GLY B 1 373 ? 10.273 26 -7.664 1 68.31 373 GLY B O 1
ATOM 6626 N N . GLN B 1 374 ? 12.359 26.109 -7.52 1 68.19 374 GLN B N 1
ATOM 6627 C CA . GLN B 1 374 ? 12.469 25.75 -8.93 1 68.19 374 GLN B CA 1
ATOM 6628 C C . GLN B 1 374 ? 12.281 24.25 -9.133 1 68.19 374 GLN B C 1
ATOM 6630 O O . GLN B 1 374 ? 11.547 23.828 -10.023 1 68.19 374 GLN B O 1
ATOM 6635 N N . GLN B 1 375 ? 13.031 23.562 -8.328 1 74 375 GLN B N 1
ATOM 6636 C CA . GLN B 1 375 ? 12.922 22.109 -8.438 1 74 375 GLN B CA 1
ATOM 6637 C C .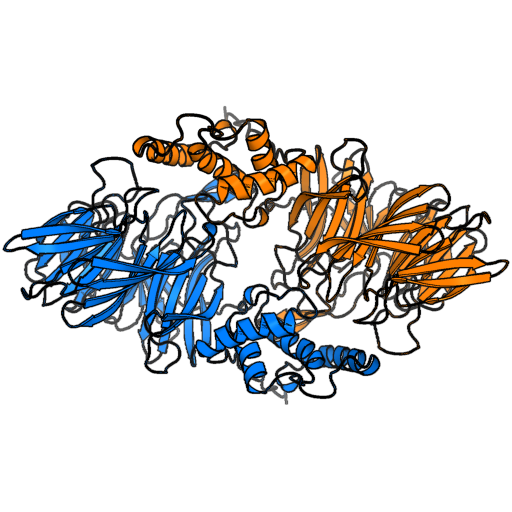 GLN B 1 375 ? 12.789 21.469 -7.066 1 74 375 GLN B C 1
ATOM 6639 O O . GLN B 1 375 ? 13.32 21.969 -6.078 1 74 375 GLN B O 1
ATOM 6644 N N . LEU B 1 376 ? 11.875 20.5 -6.992 1 80.81 376 LEU B N 1
ATOM 6645 C CA . LEU B 1 376 ? 11.688 19.688 -5.801 1 80.81 376 LEU B CA 1
ATOM 6646 C C . LEU B 1 376 ? 12.109 18.234 -6.062 1 80.81 376 LEU B C 1
ATOM 6648 O O . LEU B 1 376 ? 11.82 17.688 -7.125 1 80.81 376 LEU B O 1
ATOM 6652 N N . ARG B 1 377 ? 12.898 17.812 -5.145 1 71.5 377 ARG B N 1
ATOM 6653 C CA . ARG B 1 377 ? 13.258 16.391 -5.25 1 71.5 377 ARG B CA 1
ATOM 6654 C C . ARG B 1 377 ? 13.055 15.68 -3.92 1 71.5 377 ARG B C 1
ATOM 6656 O O . ARG B 1 377 ? 13.648 16.062 -2.906 1 71.5 377 ARG B O 1
ATOM 6663 N N . GLN B 1 378 ? 12.148 14.664 -3.998 1 79.5 378 GLN B N 1
ATOM 6664 C CA . GLN B 1 378 ? 12.008 13.867 -2.789 1 79.5 378 GLN B CA 1
ATOM 6665 C C . GLN B 1 378 ? 13.266 13.039 -2.523 1 79.5 378 GLN B C 1
ATOM 6667 O O . GLN B 1 378 ? 13.734 12.312 -3.404 1 79.5 378 GLN B O 1
ATOM 6672 N N . VAL B 1 379 ? 13.797 13.125 -1.287 1 75.25 379 VAL B N 1
ATOM 6673 C CA . VAL B 1 379 ? 15.055 12.453 -1.005 1 75.25 379 VAL B CA 1
ATOM 6674 C C . VAL B 1 379 ? 14.859 11.438 0.116 1 75.25 379 VAL B C 1
ATOM 6676 O O . VAL B 1 379 ? 15.75 10.625 0.393 1 75.25 379 VAL B O 1
ATOM 6679 N N . HIS B 1 380 ? 13.758 11.445 0.736 1 76.19 380 HIS B N 1
ATOM 6680 C CA . HIS B 1 380 ? 13.484 10.516 1.828 1 76.19 380 HIS B CA 1
ATOM 6681 C C . HIS B 1 380 ? 11.984 10.359 2.053 1 76.19 380 HIS B C 1
ATOM 6683 O O . HIS B 1 380 ? 11.211 11.305 1.831 1 76.19 380 HIS B O 1
ATOM 6689 N N . PHE B 1 381 ? 11.617 9.102 2.428 1 81.12 381 PHE B N 1
ATOM 6690 C CA . PHE B 1 381 ? 10.25 8.828 2.85 1 81.12 381 PHE B CA 1
ATOM 6691 C C . PHE B 1 381 ? 10.227 7.91 4.062 1 81.12 381 PHE B C 1
ATOM 6693 O O . PHE B 1 381 ? 10.859 6.848 4.051 1 81.12 381 PHE B O 1
ATOM 6700 N N . GLU B 1 382 ? 9.586 8.391 5.062 1 79.5 382 GLU B N 1
ATOM 6701 C CA . GLU B 1 382 ? 9.289 7.582 6.242 1 79.5 382 GLU B CA 1
ATOM 6702 C C . GLU B 1 382 ? 7.801 7.258 6.332 1 79.5 382 GLU B C 1
ATOM 6704 O O . GLU B 1 382 ? 6.973 8.156 6.512 1 79.5 382 GLU B O 1
ATOM 6709 N N . SER B 1 383 ? 7.488 5.879 6.188 1 76.75 383 SER B N 1
ATOM 6710 C CA . SER B 1 383 ? 6.094 5.488 6.363 1 76.75 383 SER B CA 1
ATOM 6711 C C . SER B 1 383 ? 5.652 5.641 7.812 1 76.75 383 SER B C 1
ATOM 6713 O O . SER B 1 383 ? 6.176 4.961 8.703 1 76.75 383 SER B O 1
ATOM 6715 N N . LEU B 1 384 ? 4.73 6.539 8 1 81.62 384 LEU B N 1
ATOM 6716 C CA . LEU B 1 384 ? 4.172 6.828 9.312 1 81.62 384 LEU B CA 1
ATOM 6717 C C . LEU B 1 384 ? 2.652 6.953 9.242 1 81.62 384 LEU B C 1
ATOM 6719 O O . LEU B 1 384 ? 2.104 8.039 9.438 1 81.62 384 LEU B O 1
ATOM 6723 N N . PRO B 1 385 ? 1.966 5.824 9.102 1 77 385 PRO B N 1
ATOM 6724 C CA . PRO B 1 385 ? 0.505 5.895 9.016 1 77 385 PRO B CA 1
ATOM 6725 C C . PRO B 1 385 ? -0.116 6.641 10.203 1 77 385 PRO B C 1
ATOM 6727 O O . PRO B 1 385 ? 0.256 6.398 11.352 1 77 385 PRO B O 1
ATOM 6730 N N . GLY B 1 386 ? -1.022 7.637 9.828 1 83.81 386 GLY B N 1
ATOM 6731 C CA . GLY B 1 386 ? -1.749 8.359 10.859 1 83.81 386 GLY B CA 1
ATOM 6732 C C . GLY B 1 386 ? -0.954 9.5 11.461 1 83.81 386 GLY B C 1
ATOM 6733 O O . GLY B 1 386 ? -1.271 9.977 12.555 1 83.81 386 GLY B O 1
ATOM 6734 N N . ALA B 1 387 ? 0.101 9.93 10.828 1 89.69 387 ALA B N 1
ATOM 6735 C CA . ALA B 1 387 ? 0.893 11.047 11.336 1 89.69 387 ALA B CA 1
ATOM 6736 C C . ALA B 1 387 ? 0.05 12.312 11.445 1 89.69 387 ALA B C 1
ATOM 6738 O O . ALA B 1 387 ? -0.538 12.758 10.453 1 89.69 387 ALA B O 1
ATOM 6739 N N . LEU B 1 388 ? 0.103 12.906 12.672 1 89.81 388 LEU B N 1
ATOM 6740 C CA . LEU B 1 388 ? -0.817 14.008 12.938 1 89.81 388 LEU B CA 1
ATOM 6741 C C . LEU B 1 388 ? -0.06 15.32 13.094 1 89.81 388 LEU B C 1
ATOM 6743 O O . LEU B 1 388 ? -0.595 16.391 12.797 1 89.81 388 LEU B O 1
ATOM 6747 N N . THR B 1 389 ? 1.016 15.219 13.664 1 93 389 THR B N 1
ATOM 6748 C CA . THR B 1 389 ? 1.812 16.422 13.922 1 93 389 THR B CA 1
ATOM 6749 C C . THR B 1 389 ? 3.289 16.062 14.078 1 93 389 THR B C 1
ATOM 6751 O O . THR B 1 389 ? 3.633 14.883 14.25 1 93 389 THR B O 1
ATOM 6754 N N . MET B 1 390 ? 4.102 17.094 13.93 1 94.31 390 MET B N 1
ATOM 6755 C CA . MET B 1 390 ? 5.531 16.844 14.062 1 94.31 390 MET B CA 1
ATOM 6756 C C . MET B 1 390 ? 6.234 18.031 14.711 1 94.31 390 MET B C 1
ATOM 6758 O O . MET B 1 390 ? 5.73 19.156 14.672 1 94.31 390 MET B O 1
ATOM 6762 N N . SER B 1 391 ? 7.277 17.734 15.359 1 93.62 391 SER B N 1
ATOM 6763 C CA . SER B 1 391 ? 8.25 18.719 15.844 1 93.62 391 SER B CA 1
ATOM 6764 C C . SER B 1 391 ? 9.656 18.391 15.352 1 93.62 391 SER B C 1
ATOM 6766 O O . SER B 1 391 ? 10.062 17.234 15.344 1 93.62 391 SER B O 1
ATOM 6768 N N . VAL B 1 392 ? 10.258 19.391 14.812 1 93 392 VAL B N 1
ATOM 6769 C CA . VAL B 1 392 ? 11.648 19.25 14.406 1 93 392 VAL B CA 1
ATOM 6770 C C . VAL B 1 392 ? 12.555 19.984 15.391 1 93 392 VAL B C 1
ATOM 6772 O O . VAL B 1 392 ? 12.492 21.219 15.492 1 93 392 VAL B O 1
ATOM 6775 N N . ASP B 1 393 ? 13.344 19.219 16.062 1 88.25 393 ASP B N 1
ATOM 6776 C CA . ASP B 1 393 ? 14.047 19.797 17.203 1 88.25 393 ASP B CA 1
ATOM 6777 C C . ASP B 1 393 ? 15.523 19.422 17.188 1 88.25 393 ASP B C 1
ATOM 6779 O O . ASP B 1 393 ? 15.898 18.391 16.625 1 88.25 393 ASP B O 1
ATOM 6783 N N . LYS B 1 394 ? 16.281 20.359 17.656 1 82.75 394 LYS B N 1
ATOM 6784 C CA . LYS B 1 394 ? 17.688 20.094 17.938 1 82.75 394 LYS B CA 1
ATOM 6785 C C . LYS B 1 394 ? 17.969 20.109 19.438 1 82.75 394 LYS B C 1
ATOM 6787 O O . LYS B 1 394 ? 17.797 21.156 20.094 1 82.75 394 LYS B O 1
ATOM 6792 N N . TYR B 1 395 ? 18.234 18.891 19.984 1 74.5 395 TYR B N 1
ATOM 6793 C CA . TYR B 1 395 ? 18.547 18.797 21.406 1 74.5 395 TYR B CA 1
ATOM 6794 C C . TYR B 1 395 ? 19.688 17.812 21.656 1 74.5 395 TYR B C 1
ATOM 6796 O O . TYR B 1 395 ? 19.75 16.766 21.016 1 74.5 395 TYR B O 1
ATOM 6804 N N . GLU B 1 396 ? 20.516 18.078 22.656 1 71.25 396 GLU B N 1
ATOM 6805 C CA . GLU B 1 396 ? 21.703 17.297 23.016 1 71.25 396 GLU B CA 1
ATOM 6806 C C . GLU B 1 396 ? 22.531 16.969 21.766 1 71.25 396 GLU B C 1
ATOM 6808 O O . GLU B 1 396 ? 22.922 15.82 21.562 1 71.25 396 GLU B O 1
ATOM 6813 N N . ASP B 1 397 ? 22.641 17.875 20.859 1 73.5 397 ASP B N 1
ATOM 6814 C CA . ASP B 1 397 ? 23.484 17.812 19.672 1 73.5 397 ASP B CA 1
ATOM 6815 C C . ASP B 1 397 ? 22.922 16.828 18.641 1 73.5 397 ASP B C 1
ATOM 6817 O O . ASP B 1 397 ? 23.656 16.328 17.781 1 73.5 397 ASP B O 1
ATOM 6821 N N . LYS B 1 398 ? 21.75 16.469 19.031 1 81.19 398 LYS B N 1
ATOM 6822 C CA . LYS B 1 398 ? 21.078 15.609 18.062 1 81.19 398 LYS B CA 1
ATOM 6823 C C . LYS B 1 398 ? 19.828 16.281 17.5 1 81.19 398 LYS B C 1
ATOM 6825 O O . LYS B 1 398 ? 19.109 16.969 18.234 1 81.19 398 LYS B O 1
ATOM 6830 N N . GLN B 1 399 ? 19.688 16.125 16.25 1 87 399 GLN B N 1
ATOM 6831 C CA . GLN B 1 399 ? 18.453 16.547 15.625 1 87 399 GLN B CA 1
ATOM 6832 C C . GLN B 1 399 ? 17.422 15.422 15.594 1 87 399 GLN B C 1
ATOM 6834 O O . GLN B 1 399 ? 17.781 14.266 15.32 1 87 399 GLN B O 1
ATOM 6839 N N . ARG B 1 400 ? 16.281 15.773 16.062 1 87.12 400 ARG B N 1
ATOM 6840 C CA . ARG B 1 400 ? 15.195 14.789 16.094 1 87.12 400 ARG B CA 1
ATOM 6841 C C . ARG B 1 400 ? 13.945 15.328 15.414 1 87.12 400 ARG B C 1
ATOM 6843 O O . ARG B 1 400 ? 13.664 16.531 15.477 1 87.12 400 ARG B O 1
ATOM 6850 N N . ILE B 1 401 ? 13.32 14.43 14.742 1 89.5 401 ILE B N 1
ATOM 6851 C CA . ILE B 1 401 ? 11.953 14.656 14.281 1 89.5 401 ILE B CA 1
ATOM 6852 C C . ILE B 1 401 ? 10.984 13.773 15.062 1 89.5 401 ILE B C 1
ATOM 6854 O O . ILE B 1 401 ? 11.102 12.547 15.031 1 89.5 401 ILE B O 1
ATOM 6858 N N . VAL B 1 402 ? 10.141 14.445 15.773 1 88.19 402 VAL B N 1
ATOM 6859 C CA . VAL B 1 402 ? 9.18 13.719 16.594 1 88.19 402 VAL B CA 1
ATOM 6860 C C . VAL B 1 402 ? 7.785 13.812 15.969 1 88.19 402 VAL B C 1
ATOM 6862 O O . VAL B 1 402 ? 7.305 14.914 15.672 1 88.19 402 VAL B O 1
ATOM 6865 N N . VAL B 1 403 ? 7.199 12.625 15.773 1 87.88 403 VAL B N 1
ATOM 6866 C CA . VAL B 1 403 ? 5.906 12.57 15.102 1 87.88 403 VAL B CA 1
ATOM 6867 C C . VAL B 1 403 ? 4.887 11.859 15.984 1 87.88 403 VAL B C 1
ATOM 6869 O O . VAL B 1 403 ? 5.137 10.75 16.469 1 87.88 403 VAL B O 1
ATOM 6872 N N . ALA B 1 404 ? 3.801 12.516 16.188 1 86 404 ALA B N 1
ATOM 6873 C CA . ALA B 1 404 ? 2.678 11.844 16.828 1 86 404 ALA B CA 1
ATOM 6874 C C . ALA B 1 404 ? 1.769 11.18 15.805 1 86 404 ALA B C 1
ATOM 6876 O O . ALA B 1 404 ? 1.456 11.773 14.766 1 86 404 ALA B O 1
ATOM 6877 N N . ARG B 1 405 ? 1.367 9.938 16.156 1 82 405 ARG B N 1
ATOM 6878 C CA . ARG B 1 405 ? 0.569 9.172 15.211 1 82 405 ARG B CA 1
ATOM 6879 C C . ARG B 1 405 ? -0.674 8.594 15.883 1 82 405 ARG B C 1
ATOM 6881 O O . ARG B 1 405 ? -0.657 8.289 17.078 1 82 405 ARG B O 1
ATOM 6888 N N . TYR B 1 406 ? -1.684 8.547 14.984 1 73.56 406 TYR B N 1
ATOM 6889 C CA . TYR B 1 406 ? -2.875 7.797 15.359 1 73.56 406 TYR B CA 1
ATOM 6890 C C . TYR B 1 406 ? -3.57 7.219 14.133 1 73.56 406 TYR B C 1
ATOM 6892 O O . TYR B 1 406 ? -3.828 7.934 13.164 1 73.56 406 TYR B O 1
ATOM 6900 N N . TYR B 1 407 ? -3.883 5.891 14.125 1 67.69 407 TYR B N 1
ATOM 6901 C CA . TYR B 1 407 ? -4.754 5.293 13.125 1 67.69 407 TYR B CA 1
ATOM 6902 C C . TYR B 1 407 ? -5.602 4.18 13.727 1 67.69 407 TYR B C 1
ATOM 6904 O O . TYR B 1 407 ? -5.246 3.613 14.766 1 67.69 407 TYR B O 1
ATOM 6912 N N . SER B 1 408 ? -6.871 4.137 13.117 1 60.19 408 SER B N 1
ATOM 6913 C CA . SER B 1 408 ? -7.91 3.285 13.688 1 60.19 408 SER B CA 1
ATOM 6914 C C . SER B 1 408 ? -7.719 1.828 13.281 1 60.19 408 SER B C 1
ATOM 6916 O O . SER B 1 408 ? -8.664 1.173 12.844 1 60.19 408 SER B O 1
ATOM 6918 N N . ASP B 1 409 ? -6.613 1.289 13.07 1 53.47 409 ASP B N 1
ATOM 6919 C CA . ASP B 1 409 ? -6.488 -0.139 12.797 1 53.47 409 ASP B CA 1
ATOM 6920 C C . ASP B 1 409 ? -6.52 -0.952 14.086 1 53.47 409 ASP B C 1
ATOM 6922 O O . ASP B 1 409 ? -6.164 -0.445 15.156 1 53.47 409 ASP B O 1
ATOM 6926 N N . PRO B 1 410 ? -7.461 -1.986 14.07 1 45.28 410 PRO B N 1
ATOM 6927 C CA . PRO B 1 410 ? -7.496 -2.762 15.312 1 45.28 410 PRO B CA 1
ATOM 6928 C C . PRO B 1 410 ? -6.125 -2.863 15.984 1 45.28 410 PRO B C 1
ATOM 6930 O O . PRO B 1 410 ? -6.043 -3.072 17.203 1 45.28 410 PRO B O 1
ATOM 6933 N N . LEU B 1 411 ? -5.25 -2.816 15.234 1 43.97 411 LEU B N 1
ATOM 6934 C CA . LEU B 1 411 ? -3.902 -2.797 15.797 1 43.97 411 LEU B CA 1
ATOM 6935 C C . LEU B 1 411 ? -3.398 -1.366 15.945 1 43.97 411 LEU B C 1
ATOM 6937 O O . LEU B 1 411 ? -2.191 -1.138 16.062 1 43.97 411 LEU B O 1
ATOM 6941 N N . ALA B 1 412 ? -4.465 -0.542 16.016 1 52.75 412 ALA B N 1
ATOM 6942 C CA . ALA B 1 412 ? -4.207 0.896 16.047 1 52.75 412 ALA B CA 1
ATOM 6943 C C . ALA B 1 412 ? -3.111 1.23 17.062 1 52.75 412 ALA B C 1
ATOM 6945 O O . ALA B 1 412 ? -3.121 0.731 18.188 1 52.75 412 ALA B O 1
ATOM 6946 N N . LYS B 1 413 ? -1.998 1.786 16.516 1 59.59 413 LYS B N 1
ATOM 6947 C CA . LYS B 1 413 ? -0.874 2.307 17.297 1 59.59 413 LYS B CA 1
ATOM 6948 C C . LYS B 1 413 ? -1.025 3.805 17.547 1 59.59 413 LYS B C 1
ATOM 6950 O O . LYS B 1 413 ? -1.419 4.555 16.641 1 59.59 413 LYS B O 1
ATOM 6955 N N . GLN B 1 414 ? -1.357 4.211 18.844 1 67.06 414 GLN B N 1
ATOM 6956 C CA . GLN B 1 414 ? -1.121 5.586 19.266 1 67.06 414 GLN B CA 1
ATOM 6957 C C . GLN B 1 414 ? 0.269 5.742 19.875 1 67.06 414 GLN B C 1
ATOM 6959 O O . GLN B 1 414 ? 0.549 5.188 20.938 1 67.06 414 GLN B O 1
ATOM 6964 N N . ASP B 1 415 ? 1.064 6.418 19 1 77.94 415 ASP B N 1
ATOM 6965 C CA . ASP B 1 415 ? 2.428 6.465 19.531 1 77.94 415 ASP B CA 1
ATOM 6966 C C . ASP B 1 415 ? 3.125 7.762 19.125 1 77.94 415 ASP B C 1
ATOM 6968 O O . ASP B 1 415 ? 2.557 8.578 18.406 1 77.94 415 ASP B O 1
ATOM 6972 N N . LEU B 1 416 ? 4.109 8.008 19.859 1 84.5 416 LEU B N 1
ATOM 6973 C CA . LEU B 1 416 ? 5.133 8.969 19.469 1 84.5 416 LEU B CA 1
ATOM 6974 C C . LEU B 1 416 ? 6.309 8.273 18.797 1 84.5 416 LEU B C 1
ATOM 6976 O O . LEU B 1 416 ? 6.945 7.402 19.391 1 84.5 416 LEU B O 1
ATOM 6980 N N . THR B 1 417 ? 6.414 8.625 17.516 1 85.19 417 THR B N 1
ATOM 6981 C CA . THR B 1 417 ? 7.594 8.141 16.812 1 85.19 417 THR B CA 1
ATOM 6982 C C . THR B 1 417 ? 8.703 9.18 16.844 1 85.19 417 THR B C 1
ATOM 6984 O O . THR B 1 417 ? 8.477 10.352 16.516 1 85.19 417 THR B O 1
ATOM 6987 N N . VAL B 1 418 ? 9.852 8.766 17.281 1 85.44 418 VAL B N 1
ATOM 6988 C CA . VAL B 1 418 ? 11.016 9.648 17.328 1 85.44 418 VAL B CA 1
ATOM 6989 C C . VAL B 1 418 ? 12.031 9.219 16.281 1 85.44 418 VAL B C 1
ATOM 6991 O O . VAL B 1 418 ? 12.547 8.094 16.312 1 85.44 418 VAL B O 1
ATOM 6994 N N . LEU B 1 419 ? 12.242 10.117 15.375 1 85.81 419 LEU B N 1
ATOM 6995 C CA . LEU B 1 419 ? 13.281 9.938 14.367 1 85.81 419 LEU B CA 1
ATOM 6996 C C . LEU B 1 419 ? 14.531 10.727 14.727 1 85.81 419 LEU B C 1
ATOM 6998 O O . LEU B 1 419 ? 14.555 11.953 14.609 1 85.81 419 LEU B O 1
ATOM 7002 N N . THR B 1 420 ? 15.602 10 15.148 1 85.62 420 THR B N 1
ATOM 7003 C CA . THR B 1 420 ? 16.844 10.656 15.508 1 85.62 420 THR B CA 1
ATOM 7004 C C . THR B 1 420 ? 17.812 10.672 14.328 1 85.62 420 THR B C 1
ATOM 7006 O O . THR B 1 420 ? 18.141 9.625 13.766 1 85.62 420 THR B O 1
ATOM 7009 N N . LEU B 1 421 ? 18.172 11.883 14.047 1 84.56 421 LEU B N 1
ATOM 7010 C CA . LEU B 1 421 ? 19.125 12.031 12.953 1 84.56 421 LEU B CA 1
ATOM 7011 C C . LEU B 1 421 ? 20.531 11.602 13.398 1 84.56 421 LEU B C 1
ATOM 7013 O O . LEU B 1 421 ? 21.109 12.195 14.305 1 84.56 421 LEU B O 1
ATOM 7017 N N . ARG B 1 422 ? 21.109 10.562 12.75 1 80.69 422 ARG B N 1
ATOM 7018 C CA . ARG B 1 422 ? 22.422 10.047 13.102 1 80.69 422 ARG B CA 1
ATOM 7019 C C . ARG B 1 422 ? 23.469 10.461 12.078 1 80.69 422 ARG B C 1
ATOM 7021 O O . ARG B 1 422 ? 24.656 10.586 12.398 1 80.69 422 ARG B O 1
ATOM 7028 N N . ALA B 1 423 ? 23.031 10.586 10.891 1 79.5 423 ALA B N 1
ATOM 7029 C CA . ALA B 1 423 ? 23.781 11.062 9.742 1 79.5 423 ALA B CA 1
ATOM 7030 C C . ALA B 1 423 ? 22.875 11.758 8.734 1 79.5 423 ALA B C 1
ATOM 7032 O O . ALA B 1 423 ? 21.641 11.773 8.906 1 79.5 423 ALA B O 1
ATOM 7033 N N . PRO B 1 424 ? 23.484 12.43 7.785 1 77.5 424 PRO B N 1
ATOM 7034 C CA . PRO B 1 424 ? 22.609 13.102 6.824 1 77.5 424 PRO B CA 1
ATOM 7035 C C . PRO B 1 424 ? 21.516 12.188 6.27 1 77.5 424 PRO B C 1
ATOM 7037 O O . PRO B 1 424 ? 21.812 11.195 5.605 1 77.5 424 PRO B O 1
ATOM 7040 N N . LEU B 1 425 ? 20.297 12.555 6.527 1 76 425 LEU B N 1
ATOM 7041 C CA . LEU B 1 425 ? 19.094 11.883 6.047 1 76 425 LEU B CA 1
ATOM 7042 C C . LEU B 1 425 ? 19.016 10.453 6.566 1 76 425 LEU B C 1
ATOM 7044 O O . LEU B 1 425 ? 18.312 9.617 5.996 1 76 425 LEU B O 1
ATOM 7048 N N . LYS B 1 426 ? 19.797 10.156 7.574 1 74.06 426 LYS B N 1
ATOM 7049 C CA . LYS B 1 426 ? 19.719 8.852 8.219 1 74.06 426 LYS B CA 1
ATOM 7050 C C . LYS B 1 426 ? 19.078 8.945 9.594 1 74.06 426 LYS B C 1
ATOM 7052 O O . LYS B 1 426 ? 19.609 9.609 10.492 1 74.06 426 LYS B O 1
ATOM 7057 N N . PHE B 1 427 ? 18 8.25 9.734 1 79.38 427 PHE B N 1
ATOM 7058 C CA . PHE B 1 427 ? 17.219 8.391 10.945 1 79.38 427 PHE B CA 1
ATOM 7059 C C . PHE B 1 427 ? 17.172 7.07 11.711 1 79.38 427 PHE B C 1
ATOM 7061 O O . PHE B 1 427 ? 17.062 6 11.109 1 79.38 427 PHE B O 1
ATOM 7068 N N . GLU B 1 428 ? 17.406 7.145 12.922 1 77.81 428 GLU B N 1
ATOM 7069 C CA . GLU B 1 428 ? 17.094 6.051 13.836 1 77.81 428 GLU B CA 1
ATOM 7070 C C . GLU B 1 428 ? 15.695 6.195 14.414 1 77.81 428 GLU B C 1
ATOM 7072 O O . GLU B 1 428 ? 15.375 7.219 15.023 1 77.81 428 GLU B O 1
ATOM 7077 N N . ARG B 1 429 ? 14.891 5.129 14.258 1 80.94 429 ARG B N 1
ATOM 7078 C CA . ARG B 1 429 ? 13.484 5.195 14.648 1 80.94 429 ARG B CA 1
ATOM 7079 C C . ARG B 1 429 ? 13.273 4.559 16.016 1 80.94 429 ARG B C 1
ATOM 7081 O O . ARG B 1 429 ? 13.844 3.504 16.312 1 80.94 429 ARG B O 1
ATOM 7088 N N . SER B 1 430 ? 12.586 5.238 16.859 1 81.56 430 SER B N 1
ATOM 7089 C CA . SER B 1 430 ? 12.094 4.742 18.141 1 81.56 430 SER B CA 1
ATOM 7090 C C . SER B 1 430 ? 10.656 5.188 18.375 1 81.56 430 SER B C 1
ATOM 7092 O O . SER B 1 430 ? 10.133 6.043 17.672 1 81.56 430 SER B O 1
ATOM 7094 N N . HIS B 1 431 ? 10.023 4.441 19.312 1 81.25 431 HIS B N 1
ATOM 7095 C CA . HIS B 1 431 ? 8.625 4.797 19.547 1 81.25 431 HIS B CA 1
ATOM 7096 C C . HIS B 1 431 ? 8.289 4.762 21.031 1 81.25 431 HIS B C 1
ATOM 7098 O O . HIS B 1 431 ? 9.039 4.195 21.828 1 81.25 431 HIS B O 1
ATOM 7104 N N . PHE B 1 432 ? 7.242 5.496 21.344 1 84.88 432 PHE B N 1
ATOM 7105 C CA . PHE B 1 432 ? 6.613 5.465 22.656 1 84.88 432 PHE B CA 1
ATOM 7106 C C . PHE B 1 432 ? 5.098 5.434 22.531 1 84.88 432 PHE B C 1
ATOM 7108 O O . PHE B 1 432 ? 4.504 6.277 21.844 1 84.88 432 PHE B O 1
ATOM 7115 N N . THR B 1 433 ? 4.535 4.422 23.188 1 83 433 THR B N 1
ATOM 7116 C CA . THR B 1 433 ? 3.082 4.305 23.141 1 83 433 THR B CA 1
ATOM 7117 C C . THR B 1 433 ? 2.424 5.406 23.969 1 83 433 THR B C 1
ATOM 7119 O O . THR B 1 433 ? 2.818 5.648 25.109 1 83 433 THR B O 1
ATOM 7122 N N . LEU B 1 434 ? 1.419 6.051 23.391 1 86.06 434 LEU B N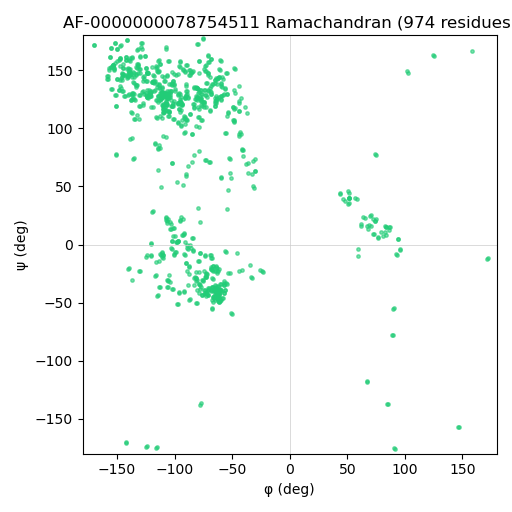 1
ATOM 7123 C CA . LEU B 1 434 ? 0.729 7.152 24.047 1 86.06 434 LEU B CA 1
ATOM 7124 C C . LEU B 1 434 ? -0.646 6.711 24.547 1 86.06 434 LEU B C 1
ATOM 7126 O O . LEU B 1 434 ? -1.233 5.773 24 1 86.06 434 LEU B O 1
ATOM 7130 N N . GLN B 1 435 ? -1.091 7.465 25.484 1 80.56 435 GLN B N 1
ATOM 7131 C CA . GLN B 1 435 ? -2.434 7.254 26.031 1 80.56 435 GLN B CA 1
ATOM 7132 C C . GLN B 1 435 ? -3.42 8.266 25.438 1 80.56 435 GLN B C 1
ATOM 7134 O O . GLN B 1 435 ? -4.621 8.188 25.719 1 80.56 435 GLN B O 1
ATOM 7139 N N . SER B 1 436 ? -2.916 9.188 24.75 1 84.81 436 SER B N 1
ATOM 7140 C CA . SER B 1 436 ? -3.701 10.258 24.141 1 84.81 436 SER B CA 1
ATOM 7141 C C . SER B 1 436 ? -3.389 10.398 22.656 1 84.81 436 SER B C 1
ATOM 7143 O O . SER B 1 436 ? -2.518 9.703 22.125 1 84.81 436 SER B O 1
ATOM 7145 N N . ARG B 1 437 ? -4.211 11.281 22.047 1 82.75 437 ARG B N 1
ATOM 7146 C CA . ARG B 1 437 ? -4.043 11.594 20.625 1 82.75 437 ARG B CA 1
ATOM 7147 C C . ARG B 1 437 ? -3.629 13.047 20.438 1 82.75 437 ARG B C 1
ATOM 7149 O O . ARG B 1 437 ? -4.465 13.898 20.125 1 82.75 437 ARG B O 1
ATOM 7156 N N . PRO B 1 438 ? -2.348 13.234 20.578 1 89.62 438 PRO B N 1
ATOM 7157 C CA . PRO B 1 438 ? -1.921 14.633 20.469 1 89.62 438 PRO B CA 1
ATOM 7158 C C . PRO B 1 438 ? -1.985 15.164 19.047 1 89.62 438 PRO B C 1
ATOM 7160 O O . PRO B 1 438 ? -1.655 14.445 18.094 1 89.62 438 PRO B O 1
ATOM 7163 N N . THR B 1 439 ? -2.436 16.375 18.953 1 89.12 439 THR B N 1
ATOM 7164 C CA . THR B 1 439 ? -2.479 17.062 17.656 1 89.12 439 THR B CA 1
ATOM 7165 C C . THR B 1 439 ? -1.462 18.188 17.609 1 89.12 439 THR B C 1
ATOM 7167 O O . THR B 1 439 ? -1.244 18.797 16.562 1 89.12 439 THR B O 1
ATOM 7170 N N . VAL B 1 440 ? -0.894 18.531 18.75 1 94.81 440 VAL B N 1
ATOM 7171 C CA . VAL B 1 440 ? 0.192 19.5 18.828 1 94.81 440 VAL B CA 1
ATOM 7172 C C . VAL B 1 440 ? 1.244 19.016 19.828 1 94.81 440 VAL B C 1
ATOM 7174 O O . VAL B 1 440 ? 0.922 18.312 20.781 1 94.81 440 VAL B O 1
ATOM 7177 N N . LEU B 1 441 ? 2.453 19.422 19.562 1 94.81 441 LEU B N 1
ATOM 7178 C CA . LEU B 1 441 ? 3.523 19.078 20.484 1 94.81 441 LEU B CA 1
ATOM 7179 C C . LEU B 1 441 ? 4.668 20.078 20.391 1 94.81 441 LEU B C 1
ATOM 7181 O O . LEU B 1 441 ? 4.809 20.781 19.391 1 94.81 441 LEU B O 1
ATOM 7185 N N . ALA B 1 442 ? 5.355 20.203 21.469 1 93.44 442 ALA B N 1
ATOM 7186 C CA . ALA B 1 442 ? 6.523 21.078 21.531 1 93.44 442 ALA B CA 1
ATOM 7187 C C . ALA B 1 442 ? 7.59 20.5 22.469 1 93.44 442 ALA B C 1
ATOM 7189 O O . ALA B 1 442 ? 7.27 19.906 23.484 1 93.44 442 ALA B O 1
ATOM 7190 N N . LEU B 1 443 ? 8.773 20.703 22.047 1 91.38 443 LEU B N 1
ATOM 7191 C CA . LEU B 1 443 ? 9.898 20.344 22.906 1 91.38 443 LEU B CA 1
ATOM 7192 C C . LEU B 1 443 ? 10.023 21.328 24.078 1 91.38 443 LEU B C 1
ATOM 7194 O O . LEU B 1 443 ? 10.055 22.547 23.859 1 91.38 443 LEU B O 1
ATOM 7198 N N . LEU B 1 444 ? 10.102 20.75 25.297 1 89.31 444 LEU B N 1
ATOM 7199 C CA . LEU B 1 444 ? 10.352 21.562 26.484 1 89.31 444 LEU B CA 1
ATOM 7200 C C . LEU B 1 444 ? 11.852 21.672 26.75 1 89.31 444 LEU B C 1
ATOM 7202 O O . LEU B 1 444 ? 12.523 20.656 26.938 1 89.31 444 LEU B O 1
ATOM 7206 N N . LYS B 1 445 ? 12.516 22.719 26.562 1 73.06 445 LYS B N 1
ATOM 7207 C CA . LYS B 1 445 ? 13.961 22.859 26.719 1 73.06 445 LYS B CA 1
ATOM 7208 C C . LYS B 1 445 ? 14.32 23.234 28.156 1 73.06 445 LYS B C 1
ATOM 7210 O O . LYS B 1 445 ? 15.422 22.953 28.625 1 73.06 445 LYS B O 1
ATOM 7215 N N . SER B 1 446 ? 13.641 23.953 28.859 1 63.09 446 SER B N 1
ATOM 7216 C CA . SER B 1 446 ? 14.07 24.641 30.078 1 63.09 446 SER B CA 1
ATOM 7217 C C . SER B 1 446 ? 14.102 23.688 31.266 1 63.09 446 SER B C 1
ATOM 7219 O O . SER B 1 446 ? 14.672 24.016 32.312 1 63.09 446 SER B O 1
ATOM 7221 N N . ASP B 1 447 ? 13.469 22.562 31.016 1 60.19 447 ASP B N 1
ATOM 7222 C CA . ASP B 1 447 ? 13.477 21.734 32.219 1 60.19 447 ASP B CA 1
ATOM 7223 C C . ASP B 1 447 ? 14.727 20.875 32.312 1 60.19 447 ASP B C 1
ATOM 7225 O O . ASP B 1 447 ? 15.438 20.719 31.297 1 60.19 447 ASP B O 1
ATOM 7229 N N . SER B 1 448 ? 15.172 20.656 33.406 1 61.75 448 SER B N 1
ATOM 7230 C CA . SER B 1 448 ? 16.328 19.828 33.688 1 61.75 448 SER B CA 1
ATOM 7231 C C . SER B 1 448 ? 16.312 18.531 32.875 1 61.75 448 SER B C 1
ATOM 7233 O O . SER B 1 448 ? 17.359 17.953 32.625 1 61.75 448 SER B O 1
ATOM 7235 N N . THR B 1 449 ? 15.062 18.188 32.469 1 70.06 449 THR B N 1
ATOM 7236 C CA . THR B 1 449 ? 14.938 17 31.641 1 70.06 449 THR B CA 1
ATOM 7237 C C . THR B 1 449 ? 14.086 17.281 30.406 1 70.06 449 THR B C 1
ATOM 7239 O O . THR B 1 449 ? 12.875 17.484 30.516 1 70.06 449 THR B O 1
ATOM 7242 N N . PRO B 1 450 ? 14.828 17.312 29.344 1 77.81 450 PRO B N 1
ATOM 7243 C CA . PRO B 1 450 ? 14.055 17.609 28.141 1 77.81 450 PRO B CA 1
ATOM 7244 C C . PRO B 1 450 ? 12.914 16.625 27.922 1 77.81 450 PRO B C 1
ATOM 7246 O O . PRO B 1 450 ? 13.031 15.445 28.281 1 77.81 450 PRO B O 1
ATOM 7249 N N . GLY B 1 451 ? 11.758 17.109 27.609 1 89 451 GLY B N 1
ATOM 7250 C CA . GLY B 1 451 ? 10.562 16.344 27.281 1 89 451 GLY B CA 1
ATOM 7251 C C . GLY B 1 451 ? 9.68 17.031 26.25 1 89 451 GLY B C 1
ATOM 7252 O O . GLY B 1 451 ? 10.023 18.109 25.75 1 89 451 GLY B O 1
ATOM 7253 N N . TYR B 1 452 ? 8.75 16.344 25.828 1 92.56 452 TYR B N 1
ATOM 7254 C CA . TYR B 1 452 ? 7.785 16.906 24.891 1 92.56 452 TYR B CA 1
ATOM 7255 C C . TYR B 1 452 ? 6.449 17.156 25.578 1 92.56 452 TYR B C 1
ATOM 7257 O O . TYR B 1 452 ? 5.918 16.281 26.266 1 92.56 452 TYR B O 1
ATOM 7265 N N . LEU B 1 453 ? 6.055 18.406 25.484 1 94.5 453 LEU B N 1
ATOM 7266 C CA . LEU B 1 453 ? 4.691 18.719 25.891 1 94.5 453 LEU B CA 1
ATOM 7267 C C . LEU B 1 453 ? 3.703 18.375 24.781 1 94.5 453 LEU B C 1
ATOM 7269 O O . LEU B 1 453 ? 3.885 18.781 23.641 1 94.5 453 LEU B O 1
ATOM 7273 N N . LEU B 1 454 ? 2.691 17.578 25.141 1 95 454 LEU B N 1
ATOM 7274 C CA . LEU B 1 454 ? 1.694 17.109 24.172 1 95 454 LEU B CA 1
ATOM 7275 C C . LEU B 1 454 ? 0.332 17.734 24.469 1 95 454 LEU B C 1
ATOM 7277 O O . LEU B 1 454 ? -0.116 17.75 25.609 1 95 454 LEU B O 1
ATOM 7281 N N . GLY B 1 455 ? -0.251 18.359 23.469 1 95.5 455 GLY B N 1
ATOM 7282 C CA . GLY B 1 455 ? -1.63 18.828 23.531 1 95.5 455 GLY B CA 1
ATOM 7283 C C . GLY B 1 455 ? -2.584 17.953 22.734 1 95.5 455 GLY B C 1
ATOM 7284 O O . GLY B 1 455 ? -2.348 17.688 21.562 1 95.5 455 GLY B O 1
ATOM 7285 N N . SER B 1 456 ? -3.65 17.5 23.406 1 90.81 456 SER B N 1
ATOM 7286 C CA . SER B 1 456 ? -4.602 16.562 22.797 1 90.81 456 SER B CA 1
ATOM 7287 C C . SER B 1 456 ? -6.027 17.109 22.891 1 90.81 456 SER B C 1
ATOM 7289 O O . SER B 1 456 ? -6.277 18.109 23.547 1 90.81 456 SER B O 1
ATOM 7291 N N . GLY B 1 457 ? -6.812 16.484 22.031 1 81.69 457 GLY B N 1
ATOM 7292 C CA . GLY B 1 457 ? -8.242 16.703 22.141 1 81.69 457 GLY B CA 1
ATOM 7293 C C . GLY B 1 457 ? -9.023 15.43 22.391 1 81.69 457 GLY B C 1
ATOM 7294 O O . GLY B 1 457 ? -8.727 14.391 21.797 1 81.69 457 GLY B O 1
ATOM 7295 N N . ASN B 1 458 ? -9.836 15.477 23.281 1 71.5 458 ASN B N 1
ATOM 7296 C CA . ASN B 1 458 ? -10.641 14.305 23.609 1 71.5 458 ASN B CA 1
ATOM 7297 C C . ASN B 1 458 ? -11.945 14.281 22.812 1 71.5 458 ASN B C 1
ATOM 7299 O O . ASN B 1 458 ? -13.023 14.367 23.391 1 71.5 458 ASN B O 1
ATOM 7303 N N . PHE B 1 459 ? -11.727 14.281 21.516 1 69.44 459 PHE B N 1
ATOM 7304 C CA . PHE B 1 459 ? -12.914 14.188 20.672 1 69.44 459 PHE B CA 1
ATOM 7305 C C . PHE B 1 459 ? -13.102 12.766 20.156 1 69.44 459 PHE B C 1
ATOM 7307 O O . PHE B 1 459 ? -12.125 12.094 19.812 1 69.44 459 PHE B O 1
ATOM 7314 N N . PRO B 1 460 ? -14.32 12.414 20.203 1 66.75 460 PRO B N 1
ATOM 7315 C CA . PRO B 1 460 ? -14.555 11.055 19.688 1 66.75 460 PRO B CA 1
ATOM 7316 C C . PRO B 1 460 ? -14.25 10.938 18.203 1 66.75 460 PRO B C 1
ATOM 7318 O O . PRO B 1 460 ? -14.477 11.875 17.438 1 66.75 460 PRO B O 1
ATOM 7321 N N . ILE B 1 461 ? -13.695 9.828 17.891 1 67.5 461 ILE B N 1
ATOM 7322 C CA . ILE B 1 461 ? -13.469 9.531 16.469 1 67.5 461 ILE B CA 1
ATOM 7323 C C . ILE B 1 461 ? -14.117 8.195 16.109 1 67.5 461 ILE B C 1
ATOM 7325 O O . ILE B 1 461 ? -14.375 7.371 17 1 67.5 461 ILE B O 1
ATOM 7329 N N . LEU B 1 462 ? -14.469 8.109 14.898 1 66 462 LEU B N 1
ATOM 7330 C CA . LEU B 1 462 ? -14.992 6.832 14.43 1 66 462 LEU B CA 1
ATOM 7331 C C . LEU B 1 462 ? -13.859 5.871 14.094 1 66 462 LEU B C 1
ATOM 7333 O O . LEU B 1 462 ? -12.836 6.277 13.539 1 66 462 LEU B O 1
ATOM 7337 N N . ALA B 1 463 ? -13.977 4.629 14.516 1 64.94 463 ALA B N 1
ATOM 7338 C CA . ALA B 1 463 ? -13.047 3.539 14.227 1 64.94 463 ALA B CA 1
ATOM 7339 C C . ALA B 1 463 ? -13.797 2.283 13.789 1 64.94 463 ALA B C 1
ATOM 7341 O O . ALA B 1 463 ? -15.008 2.172 13.992 1 64.94 463 ALA B O 1
ATOM 7342 N N . LEU B 1 464 ? -13.086 1.512 13.008 1 60.19 464 LEU B N 1
ATOM 7343 C CA . LEU B 1 464 ? -13.664 0.226 12.633 1 60.19 464 LEU B CA 1
ATOM 7344 C C . LEU B 1 464 ? -13.242 -0.866 13.609 1 60.19 464 LEU B C 1
ATOM 7346 O O . LEU B 1 464 ? -12.062 -0.991 13.93 1 60.19 464 LEU B O 1
ATOM 7350 N N . GLN B 1 465 ? -14.188 -1.309 14.359 1 57.28 465 GLN B N 1
ATOM 7351 C CA . GLN B 1 465 ? -14.008 -2.496 15.188 1 57.28 465 GLN B CA 1
ATOM 7352 C C . GLN B 1 465 ? -14.844 -3.662 14.672 1 57.28 465 GLN B C 1
ATOM 7354 O O . GLN B 1 465 ? -16.078 -3.568 14.602 1 57.28 465 GLN B O 1
ATOM 7359 N N . ASP B 1 466 ? -14.172 -4.703 14.344 1 54.88 466 ASP B N 1
ATOM 7360 C CA . ASP B 1 466 ? -14.852 -5.867 13.789 1 54.88 466 ASP B CA 1
ATOM 7361 C C . ASP B 1 466 ? -15.758 -5.473 12.625 1 54.88 466 ASP B C 1
ATOM 7363 O O . ASP B 1 466 ? -16.938 -5.824 12.602 1 54.88 466 ASP B O 1
ATOM 7367 N N . GLU B 1 467 ? -15.344 -4.645 11.852 1 54.31 467 GLU B N 1
ATOM 7368 C CA . GLU B 1 467 ? -15.984 -4.211 10.617 1 54.31 467 GLU B CA 1
ATOM 7369 C C . GLU B 1 467 ? -17.156 -3.27 10.898 1 54.31 467 GLU B C 1
ATOM 7371 O O . GLU B 1 467 ? -17.984 -3.02 10.016 1 54.31 467 GLU B O 1
ATOM 7376 N N . LYS B 1 468 ? -17.234 -2.961 12.156 1 61.56 468 LYS B N 1
ATOM 7377 C CA . LYS B 1 468 ? -18.312 -2.051 12.523 1 61.56 468 LYS B CA 1
ATOM 7378 C C . LYS B 1 468 ? -17.766 -0.708 13 1 61.56 468 LYS B C 1
ATOM 7380 O O . LYS B 1 468 ? -16.75 -0.658 13.711 1 61.56 468 LYS B O 1
ATOM 7385 N N . PRO B 1 469 ? -18.406 0.282 12.469 1 65.06 469 PRO B N 1
ATOM 7386 C CA . PRO B 1 469 ? -18 1.596 12.977 1 65.06 469 PRO B CA 1
ATOM 7387 C C . PRO B 1 469 ? -18.312 1.78 14.461 1 65.06 469 PRO B C 1
ATOM 7389 O O . PRO B 1 469 ? -19.406 1.422 14.914 1 65.06 469 PRO B O 1
ATOM 7392 N N . VAL B 1 470 ? -17.344 2.098 15.227 1 67.5 470 VAL B N 1
ATOM 7393 C CA . VAL B 1 470 ? -17.516 2.416 16.641 1 67.5 470 VAL B CA 1
ATOM 7394 C C . VAL B 1 470 ? -16.922 3.795 16.938 1 67.5 470 VAL B C 1
ATOM 7396 O O . VAL B 1 470 ? -15.945 4.207 16.312 1 67.5 470 VAL B O 1
ATOM 7399 N N . SER B 1 471 ? -17.672 4.5 17.797 1 69.56 471 SER B N 1
ATOM 7400 C CA . SER B 1 471 ? -17.109 5.754 18.297 1 69.56 471 SER B CA 1
ATOM 7401 C C . SER B 1 471 ? -16.094 5.508 19.406 1 69.56 471 SER B C 1
ATOM 7403 O O . SER B 1 471 ? -16.375 4.816 20.375 1 69.56 471 SER B O 1
ATOM 7405 N N . ARG B 1 472 ? -14.938 5.883 19.109 1 69.06 472 ARG B N 1
ATOM 7406 C CA . ARG B 1 472 ? -13.867 5.75 20.094 1 69.06 472 ARG B CA 1
ATOM 7407 C C . ARG B 1 472 ? -13.578 7.086 20.781 1 69.06 472 ARG B C 1
ATOM 7409 O O . ARG B 1 472 ? -13.406 8.102 20.109 1 69.06 472 ARG B O 1
ATOM 7416 N N . SER B 1 473 ? -13.68 7.051 22.047 1 69.38 473 SER B N 1
ATOM 7417 C CA . SER B 1 473 ? -13.297 8.211 22.844 1 69.38 473 SER B CA 1
ATOM 7418 C C . SER B 1 473 ? -11.922 8.023 23.469 1 69.38 473 SER B C 1
ATOM 7420 O O . SER B 1 473 ? -11.531 6.906 23.812 1 69.38 473 SER B O 1
ATOM 7422 N N . PHE B 1 474 ? -11.227 9.141 23.438 1 70.38 474 PHE B N 1
ATOM 7423 C CA . PHE B 1 474 ? -9.922 9.125 24.094 1 70.38 474 PHE B CA 1
ATOM 7424 C C . PHE B 1 474 ? -10.016 9.703 25.5 1 70.38 474 PHE B C 1
ATOM 7426 O O . PHE B 1 474 ? -10.664 10.734 25.719 1 70.38 474 PHE B O 1
ATOM 7433 N N . ASN B 1 475 ? -9.633 8.875 26.469 1 73.88 475 ASN B N 1
ATOM 7434 C CA . ASN B 1 475 ? -9.703 9.328 27.859 1 73.88 475 ASN B CA 1
ATOM 7435 C C . ASN B 1 475 ? -8.328 9.695 28.391 1 73.88 475 ASN B C 1
ATOM 7437 O O . ASN B 1 475 ? -8.141 9.805 29.609 1 73.88 475 ASN B O 1
ATOM 7441 N N . GLY B 1 476 ? -7.496 9.883 27.562 1 81.62 476 GLY B N 1
ATOM 7442 C CA . GLY B 1 476 ? -6.176 10.289 28.031 1 81.62 476 GLY B CA 1
ATOM 7443 C C . GLY B 1 476 ? -6.086 11.758 28.375 1 81.62 476 GLY B C 1
ATOM 7444 O O . GLY B 1 476 ? -7.062 12.5 28.234 1 81.62 476 GLY B O 1
ATOM 7445 N N . PRO B 1 477 ? -4.906 12.164 28.984 1 89.31 477 PRO B N 1
ATOM 7446 C CA . PRO B 1 477 ? -4.75 13.57 29.375 1 89.31 477 PRO B CA 1
ATOM 7447 C C . PRO B 1 477 ? -4.773 14.516 28.172 1 89.31 477 PRO B C 1
ATOM 7449 O O . PRO B 1 477 ? -4.23 14.188 27.109 1 89.31 477 PRO B O 1
ATOM 7452 N N . VAL B 1 478 ? -5.398 15.656 28.422 1 92.12 478 VAL B N 1
ATOM 7453 C CA . VAL B 1 478 ? -5.496 16.672 27.391 1 92.12 478 VAL B CA 1
ATOM 7454 C C . VAL B 1 478 ? -4.133 17.344 27.188 1 92.12 478 VAL B C 1
ATOM 7456 O O . VAL B 1 478 ? -3.746 17.641 26.047 1 92.12 478 VAL B O 1
ATOM 7459 N N . LEU B 1 479 ? -3.529 17.562 28.312 1 95.12 479 LEU B N 1
ATOM 7460 C CA . LEU B 1 479 ? -2.158 18.062 28.328 1 95.12 479 LEU B CA 1
ATOM 7461 C C . LEU B 1 479 ? -1.242 17.125 29.094 1 95.12 479 LEU B C 1
ATOM 7463 O O . LEU B 1 479 ? -1.595 16.656 30.172 1 95.12 479 LEU B O 1
ATOM 7467 N N . SER B 1 480 ? -0.091 16.734 28.469 1 94.69 480 SER B N 1
ATOM 7468 C CA . SER B 1 480 ? 0.826 15.812 29.141 1 94.69 480 SER B CA 1
ATOM 7469 C C . SER B 1 480 ? 2.268 16.062 28.703 1 94.69 480 SER B C 1
ATOM 7471 O O . SER B 1 480 ? 2.512 16.688 27.672 1 94.69 480 SER B O 1
ATOM 7473 N N . VAL B 1 481 ? 3.152 15.633 29.531 1 93.06 481 VAL B N 1
ATOM 7474 C CA . VAL B 1 481 ? 4.574 15.695 29.219 1 93.06 481 VAL B CA 1
ATOM 7475 C C . VAL B 1 481 ? 5.133 14.281 29.078 1 93.06 481 VAL B C 1
ATOM 7477 O O . VAL B 1 481 ? 4.879 13.422 29.922 1 93.06 481 VAL B O 1
ATOM 7480 N N . VAL B 1 482 ? 5.789 14.047 27.984 1 91.75 482 VAL B N 1
ATOM 7481 C CA . VAL B 1 482 ? 6.543 12.812 27.812 1 91.75 482 VAL B CA 1
ATOM 7482 C C . VAL B 1 482 ? 8.031 13.07 28.047 1 91.75 482 VAL B C 1
ATOM 7484 O O . VAL B 1 482 ? 8.625 13.945 27.422 1 91.75 482 VAL B O 1
ATOM 7487 N N . ARG B 1 483 ? 8.602 12.344 29.031 1 88.94 483 ARG B N 1
ATOM 7488 C CA . ARG B 1 483 ? 10 12.516 29.391 1 88.94 483 ARG B CA 1
ATOM 7489 C C . ARG B 1 483 ? 10.641 11.172 29.734 1 88.94 483 ARG B C 1
ATOM 7491 O O . ARG B 1 483 ? 9.945 10.18 29.953 1 88.94 483 ARG B O 1
ATOM 7498 N N . PRO B 1 484 ? 12 11.195 29.625 1 82.12 484 PRO B N 1
ATOM 7499 C CA . PRO B 1 484 ? 12.672 9.969 30.062 1 82.12 484 PRO B CA 1
ATOM 7500 C C . PRO B 1 484 ? 12.367 9.602 31.516 1 82.12 484 PRO B C 1
ATOM 7502 O O . PRO B 1 484 ? 12.242 10.492 32.344 1 82.12 484 PRO B O 1
ATOM 7505 N N . LYS B 1 485 ? 12.211 8.25 31.812 1 77.62 485 LYS B N 1
ATOM 7506 C CA . LYS B 1 485 ? 12.008 7.785 33.188 1 77.62 485 LYS B CA 1
ATOM 7507 C C . LYS B 1 485 ? 13.203 8.133 34.062 1 77.62 485 LYS B C 1
ATOM 7509 O O . LYS B 1 485 ? 14.352 8.039 33.625 1 77.62 485 LYS B O 1
ATOM 7514 N N . LEU B 1 486 ? 12.961 8.875 35.312 1 61.78 486 LEU B N 1
ATOM 7515 C CA . LEU B 1 486 ? 13.938 9.336 36.281 1 61.78 486 LEU B CA 1
ATOM 7516 C C . LEU B 1 486 ? 14.812 8.188 36.75 1 61.78 486 LEU B C 1
ATOM 7518 O O . LEU B 1 486 ? 15.969 8.398 37.156 1 61.78 486 LEU B O 1
ATOM 7522 N N . GLY B 1 487 ? 15.25 7.109 36.25 1 51.69 487 GLY B N 1
ATOM 7523 C CA . GLY B 1 487 ? 16.234 6.086 36.562 1 51.69 487 GLY B CA 1
ATOM 7524 C C . GLY B 1 487 ? 17.047 5.652 35.344 1 51.69 487 GLY B C 1
ATOM 7525 O O . GLY B 1 487 ? 18.047 4.957 35.469 1 51.69 487 GLY B O 1
ATOM 7526 N N . ASN B 1 488 ? 16.625 5.648 34.219 1 40.97 488 ASN B N 1
ATOM 7527 C CA . ASN B 1 488 ? 17.312 5.227 33 1 40.97 488 ASN B CA 1
ATOM 7528 C C . ASN B 1 488 ? 18 6.402 32.312 1 40.97 488 ASN B C 1
ATOM 7530 O O . ASN B 1 488 ? 17.438 6.977 31.359 1 40.97 488 ASN B O 1
ATOM 7534 N N . ARG B 1 489 ? 18.734 7.129 32.938 1 33.88 489 ARG B N 1
ATOM 7535 C CA . ARG B 1 489 ? 19.656 8.102 32.344 1 33.88 489 ARG B CA 1
ATOM 7536 C C . ARG B 1 489 ? 20.781 7.406 31.594 1 33.88 489 ARG B C 1
ATOM 7538 O O . ARG B 1 489 ? 21.359 6.438 32.094 1 33.88 489 ARG B O 1
#

Sequence (978 aa):
MCARARFSEFRQEKLNVDRAALRTGRAAAETHCGQCHLVPLPESMSQPNAAYMLAYMGLFLGIDASRQLDDAEKAHFRQRYELLKSQKQIASSAQVTPQTWQALRGYYLGLARYPFVSGEKALPLEQAPVEFADQGVTLVKVLQGGGIAVGGGISGTLFVLGNDLTIKARILLDSPPVHLEERTGKWYVLTLGSLLGALGAESRSSLYRIDPATFSATRLVTGLPRAAHFLIGMTNADAVPDFIVAGFGSVTGGGLVLVESAGNSYQHKVLSRHDSFVRLAKISERDQRIEFFALTAGAREELLYIQLETGQARERVLEAYPPHLGSVGLELSDVDGDGRDELLVLSGDNADSGPYNEAKPDQGLRIYTHDNGQQLRQVHFESLPGALTMSVDKYEDKQRIVVARYYSDPLAKQDLTVLTLRAPLKFERSHFTLQSRPTVLALLKSDSTPGYLLGSGNFPILALQDEKPVSRSFNGPVLSVVRPKLGNRMCARARFSEFRQEKLNVDRAALRTGRAAAETHCGQCHLVPLPESMSQPNAAYMLAYMGLFLGIDASRQLDDAEKAHFRQRYELLKSQKQIASSAQVTPQTWQALRGYYLGLARYPFVSGEKALPLEQAPVEFADQGVTLVKVLQGGGIAVGGGISGTLFVLGNDLTIKARILLDSPPVHLEERTGKWYVLTLGSLLGALGAESRSSLYRIDPATFSATRLVTGLPRAAHFLIGMTNADAVPDFIVAGFGSVTGGGLVLVESAGNSYQHKVLSRHDSFVRLAKISERDQRIEFFALTAGAREELLYIQLETGQARERVLEAYPPHLGSVGLELSDVDGDGRDELLVLSGDNADSGPYNEAKPDQGLRIYTHDNGQQLRQVHFESLPGALTMSVDKYEDKQRIVVARYYSDPLAKQDLTVLTLRAPLKFERSHFTLQSRPTVLALLKSDSTPGYLLGSGNFPILALQDEKPVSRSFNGPVLSVVRPKLGNR

Secondary structure (DSSP, 8-state):
------------------HHHHHHHHHHIIIIITTTSPPPPGGGSBHHHHHHHHHHHHHHTT---GGGS-HHHHHHHHHHHHHHHHTT-S-SS-SS-HHHHHHHHHHHHHHSBP---TT-EE--EEEEE---SSSBEEEEEE-TTSSEEEEETTT-EEEEE-TTS-EEEEEE-SS-EEEEEEETTEEEEEE-S-SS---STT--EEEEEE-TTT--EEEEEEEEPSEEEEEEE--SSSSS-EEEEEEB-BSBS-EEEEEEEETTEEEEEEEE--SBEEEEEEEEEETTEEEEEEEE-TTSEEEEEEEEETTEEEEEEEEEE-TTS-EEEEEEE--SSSSSPEEEEEE---TTTSSS----TT-EEEEEEESTTS-EEEEEEEE-TTEEEEEEEEETTEEEEEEEEE--STT--EEEEEEEEEETTEEEEEEEE-SS-EEEEEEE-SSSS-EEEEEEB---EEEEETTEEEEEPP-S-SEEEEEE-TT--/------------------HHHHHHHHHHIIIIITTTSPPPPGGGSBHHHHHHHHHHHHHHTT---GGGS-HHHHHHHHHHHHHHHHTT-S-SS-SS-HHHHHHHHHHHHHHSBP---TT-EE--EEEEEE--SSSBEEEEEE-TTSSEEEEETTT-EEEEE-TTS-EEEEEE-SS-EEEEEEETTEEEEEE-S-SS---STT--EEEEEE-TTT--EEEEEEEEPSEEEEEEE--SSSSS-EEEEEEB-BSBS-EEEEEEEETTEEEEEEEE--SBEEEEEEEEEETTEEEEEEEE-TTSEEEEEEEEETTEEEEEEEEEE-TTS-EEEEEEE--SSSSSPEEEEEE---TTTSSS----TT-EEEEEEESTTS-EEEEEEEE-TTEEEEEEEEETTEEEEEEEEE--STT--EEEEEEEEEETTEEEEEEEE-SS-EEEEEEE-SSSS-EEEEEEB---EEEEETTEEEEEPP-S-SEEEEEE-TT--

pLDDT: mean 81.74, std 16.55, range [18.2, 98.62]

Nearest PDB structures (foldseek):
  8adl-assembly1_P  TM=6.273E-01  e=5.035E-06  Saccharomyces cerevisiae
  4l9o-assembly1_A  TM=5.592E-01  e=2.949E-06  Komagataella pastoris
  8tie-assembly1_o  TM=6.167E-01  e=1.917E-05  Saccharomyces cerevisiae
  2pm6-assembly1_D  TM=6.561E-01  e=9.039E-05  Saccharomyces cerevisiae
  3jrp-assembly1_A  TM=6.201E-01  e=1.314E-04  Saccharomyces cerevisiae

InterPro domains:
  IPR028994 Integrin alpha, N-terminal [SSF69318] (209-389)

Solvent-accessible surface area (backbone atoms only — not comparable to full-atom values): 49623 Å² total; per-residue (Å²): 137,81,79,74,74,76,74,72,73,77,73,74,66,33,49,66,32,50,25,69,32,17,50,50,6,49,54,45,35,55,62,62,45,40,72,64,22,66,61,77,61,36,62,78,29,33,29,71,45,34,52,50,38,48,27,57,54,22,30,58,35,28,34,87,46,63,86,79,49,54,72,71,47,41,59,58,46,50,55,52,48,51,31,33,52,68,63,67,50,45,35,93,50,60,73,57,52,73,66,54,49,51,15,36,48,27,26,32,44,18,29,9,21,62,64,82,45,85,55,47,43,69,52,72,57,40,78,42,72,43,87,65,97,47,67,18,33,44,27,52,40,73,42,94,90,59,30,32,40,35,12,18,44,71,73,6,24,38,32,32,22,38,86,85,63,43,79,74,45,76,36,80,53,96,24,22,28,33,35,77,47,75,57,96,80,28,37,38,37,34,20,22,19,40,89,78,57,59,70,57,93,76,25,39,8,36,37,30,41,28,38,76,89,76,59,48,75,42,78,56,44,71,78,37,44,20,26,52,32,72,45,80,44,51,54,60,91,80,86,54,75,20,35,43,35,21,9,32,22,76,82,52,66,25,10,33,33,39,37,36,68,54,90,95,44,55,46,74,47,79,56,38,81,56,28,22,24,50,32,65,36,79,73,47,78,54,95,29,25,39,32,28,39,37,34,24,26,63,56,57,19,30,40,32,31,35,42,35,45,84,87,38,61,50,78,43,82,75,45,79,47,60,46,76,36,18,56,63,42,53,44,74,46,57,55,56,74,78,81,52,56,25,40,37,38,30,16,16,51,28,50,82,76,23,63,46,24,57,66,36,73,88,12,18,43,36,31,24,30,59,60,92,68,75,46,79,12,66,30,33,35,43,62,32,41,11,26,43,32,69,40,82,44,78,56,96,94,30,41,33,40,38,32,29,28,46,23,38,38,84,77,44,54,34,27,38,38,36,32,35,46,79,46,37,62,20,65,46,67,30,31,37,83,46,70,41,58,43,59,30,51,32,74,40,74,87,48,97,59,60,29,35,40,34,23,7,49,59,57,69,41,46,22,46,54,74,83,32,73,36,80,42,72,50,85,37,57,33,30,28,36,39,30,64,40,92,81,70,120,136,81,80,76,73,76,74,72,73,77,73,75,67,32,50,65,33,50,26,70,31,16,49,50,5,49,54,44,34,53,62,63,44,40,72,64,23,65,62,76,61,37,63,80,29,33,29,72,45,35,51,50,38,49,27,58,55,23,31,57,34,28,36,88,47,63,86,79,50,54,71,74,48,41,58,58,46,50,54,50,46,50,36,31,52,71,65,67,51,44,36,91,50,60,73,57,51,73,67,53,49,51,15,36,48,24,27,32,44,16,28,10,21,61,60,82,45,84,53,47,43,67,51,70,57,38,79,43,74,45,87,65,97,47,67,18,32,45,27,51,41,73,40,92,89,59,30,32,40,34,11,16,44,71,72,7,24,38,33,31,23,38,84,86,63,43,79,74,46,75,36,80,52,95,24,22,29,31,35,77,47,78,57,94,81,29,39,38,35,34,19,22,20,42,89,81,52,64,59,52,96,75,29,40,8,36,36,32,40,28,38,75,88,75,59,48,73,43,77,56,44,69,78,37,43,21,26,51,31,70,44,80,43,51,55,60,91,79,87,55,76,19,34,44,34,24,8,32,23,72,82,51,65,24,12,34,31,39,38,37,68,54,89,96,43,55,45,74,47,79,58,41,81,55,28,22,25,49,31,63,36,80,74,47,78,55,93,29,26,40,33,29,39,37,33,24,25,61,55,58,18,31,38,32,32,36,41,35,45,83,86,38,59,50,77,41,82,75,45,78,48,61,47,74,34,18,57,61,41,51,43,72,44,58,55,57,73,79,80,51,58,25,41,38,40,31,16,17,52,28,49,82,77,22,63,45,24,56,67,37,74,87,11,17,41,35,31,23,28,58,61,90,68,74,46,79,10,65,30,32,36,42,62,32,41,10,26,44,32,70,39,81,44,80,55,94,93,28,42,34,40,38,32,28,27,45,24,39,36,85,76,42,55,34,28,37,38,36,34,34,48,80,46,35,63,19,65,47,67,30,32,36,83,46,70,42,57,44,58,31,50,32,74,40,72,86,47,99,60,58,26,35,40,34,22,7,49,58,58,69,40,45,22,46,52,77,84,31,72,36,80,42,70,52,85,36,56,33,29,28,37,38,28,65,42,98,77,74,122

Radius of gyration: 31.27 Å; Cα contacts (8 Å, |Δi|>4): 2638; chains: 2; bounding box: 72×104×74 Å

Organism: Turneriella parva (strain ATCC BAA-1111 / DSM 21527 / NCTC 11395 / H) (NCBI:txid869212)